Protein AF-A0A094ECU5-F1 (afdb_monomer_lite)

Sequence (1069 aa):
MGVLSKFVTAVAATTAVFAPTAYATRPMENLGRGVVAVRSNETAVLVGWRLLGLDDEDIGFNVYRATGSSDPKLLNSKVLTGGTNFQDLSPNLGESNTYHVRPVLNGKEEAESGTFTLTADHDEEPLVRIPIKAGGAIKFLWVGDLDGDGEYDYVIDRQTAPSTIEAYRSDGTFLWEVNMGPNSENQDNIEPGSSALNVGNWDGMTVFDFDSDGKAELAVRIANGVVFGDGKTFDDGDSDDDQYVAFINGETGALRATAKIENDYLSDGPLAARFGVGYLDGKTPHLVAFLKNRQPGQGAFNLIMAAWTFDGKAVDLAWRWLRGDQAASDGHNTRIIDLNGDGKDEICEIGFALNGDGSLRYSLADQGVGHGDRFHIAKMDPSADGLQGYGIQQDNPDLLMEYYYDADTGKLIWKHYGDEIGDVARGMAGDIDPTTPGMEVWSFSGVYNAASNKLTKEDTTLAPWPQLGLWWNGDALLELYNDGKVEHWDWENPSVSGKMPRYFKIGDYGGSVGTRNPLFIGDILGDWREEFVVTNADFDELLIFSTDIPSDIRLYTLAHNPAYRNAMTLKGYMQSHHVDYFLGDGMETPPKPDISYRRLYIRVDMSDGHRVAANIQPTAKMQLKSALLLLIASIASVNAADLEARACSSNGCACVTGLTAGIYCGNCVVGAGTYAIKTKRVASHAFQCSSNGACCDYGAASDCGAPKSGLVYRAIVSLAASTTILPFRGTPSPVTTHPHIKEAKLGFRTFNIRVCTGGSSWSMASLKLKSNIELLNDCDPIPPDQTYYKFKVSGFENSFGTLLEEVANKCEWGDHWQVDHEANTVTLVASDLEERNIIIHETLTREREKETFKLLRKWSGETFPVYGPRKELVMSIERVAAPLLGIVTHGVQMLAYQDNADGPSIWISRRVKTKRAFPGMLDATVGGALQTGEQPFEGLLRESEEEASFRPEFTRKNVVACGTISYVSLTDERSGGEIGCFCPEVQFIYEIKVPRDLIPTPGDDEVEEIKLMTVSEVKEALAKGEFRPASGCVILDFFIRHGLLTFENEPDYVEISSRLHRVFDLQTA

pLDDT: mean 85.1, std 22.04, range [20.52, 98.88]

Radius of gyration: 36.46 Å; chains: 1; bounding box: 81×99×106 Å

Secondary structure (DSSP, 8-state):
--------SS--S-----PPP-PPPEE--------EEEEEETTEEEEE----TTS-TT-EEEEEEEETTSPPEE--SS-B-SSSEEEES---TTS-EEEEEEEEETTEE-PPPP-EEEPTT--S-SEEEEE----SPP--EEEE-SSSSSSPEEEEEE--SS-EEEEE-TTS-EEEEEE--GGGS---SSS--TT--S-TT---EEEE-SS-SSSPEEEEEE-TT-B-TTSPBP---SSTT--EEEEEETTT--EEEEEEPP-TTGGG---EEEEEEE-TTSSS-EEEEEEEEE-TTT--EEEEEEEEEE-SS-EEEEEEEE-TT------SS-EEE-SSSSSS-EEEETTEEE-TTS-EEEESGGGT----S-EEEE---TTSSS-EEEEE-BS-TT-EEEEEEETTTTEEEEEEE-SS--B----EEE---TTSSS-EEESSS-EEETTTTEESSS-TT----SSEEE--SSSSS-EEEETTEEE---SSS---GGG--EEEEGGGGTB-TT-SS-SEEE-SSSSSSPEEEEEBTTSSEEEEE---S--------GGGSHHHHHHTT--SS------SS--STTPPPPPPP-EE----------TT-----------SS--HHHHHHHHHTT-----------------S-BBPTTPPSEEEETT-B-STT-BSBSS---TTEEEEEPTTSBEEEEEE-TTTTS--------S-------------------------------------------------PPPPPPPHHHHHHHHSPPPPSS-EEEEEETT-SS-SEEEEHHHHHHS---TTEEEETTTTEEEE--SSHHHHHHHHHHHHHHHHHTT--SGGGG--S-EEEEE-TTS-EEEEEEGGGHHHHTB-EEEEEEEEEEEETTEEEEEEEEE-TT-SSSTT-EE-SEEEEPPTT--HHHHHHHHHHHTT---HHHHHHHEEEEEEEEEEEE--TTTTS-SS-EEEEEEEEEEEE--TT------SSSEEEEEEEEHHHHHHHHHHT-B-HHHHHHHHHHHHHTTSS-TTT-TTHHHHHHHHBPPPSS---

Structure (mmCIF, N/CA/C/O backbone):
data_AF-A0A094ECU5-F1
#
_entry.id   AF-A0A094ECU5-F1
#
loop_
_atom_site.group_PDB
_atom_site.id
_atom_site.type_symbol
_atom_site.label_atom_id
_atom_site.label_alt_id
_atom_site.label_comp_id
_atom_site.label_asym_id
_atom_site.label_entity_id
_atom_site.label_seq_id
_atom_site.pdbx_PDB_ins_code
_atom_site.Cartn_x
_atom_site.Cartn_y
_atom_site.Cartn_z
_atom_site.occupancy
_atom_site.B_iso_or_equiv
_atom_site.auth_seq_id
_atom_site.auth_comp_id
_atom_site.auth_asym_id
_atom_site.auth_atom_id
_atom_site.pdbx_PDB_model_num
ATOM 1 N N . MET A 1 1 ? -39.088 -65.601 -32.914 1.00 41.69 1 MET A N 1
ATOM 2 C CA . MET A 1 1 ? -38.588 -65.539 -31.521 1.00 41.69 1 MET A CA 1
ATOM 3 C C . MET A 1 1 ? -37.070 -65.510 -31.566 1.00 41.69 1 MET A C 1
ATOM 5 O O . MET A 1 1 ? -36.518 -66.186 -32.424 1.00 41.69 1 MET A O 1
ATOM 9 N N . GLY A 1 2 ? -36.425 -64.755 -30.673 1.00 36.22 2 GLY A N 1
ATOM 10 C CA . GLY A 1 2 ? -34.969 -64.547 -30.655 1.00 36.22 2 GLY A CA 1
ATOM 11 C C . GLY A 1 2 ? -34.563 -63.112 -31.018 1.00 36.22 2 GLY A C 1
ATOM 12 O O . GLY A 1 2 ? -35.320 -62.423 -31.694 1.00 36.22 2 GLY A O 1
ATOM 13 N N . VAL A 1 3 ? -33.362 -62.717 -30.573 1.00 34.34 3 VAL A N 1
ATOM 14 C CA . VAL A 1 3 ? -32.737 -61.375 -30.666 1.00 34.34 3 VAL A CA 1
ATOM 15 C C . VAL A 1 3 ? -33.345 -60.297 -29.753 1.00 34.34 3 VAL A C 1
ATOM 17 O O . VAL A 1 3 ? -34.288 -59.604 -30.118 1.00 34.34 3 VAL A O 1
ATOM 20 N N . LEU A 1 4 ? -32.725 -60.108 -28.580 1.00 32.41 4 LEU A N 1
ATOM 21 C CA . LEU A 1 4 ? -32.674 -58.845 -27.826 1.00 32.41 4 LEU A CA 1
ATOM 22 C C . LEU A 1 4 ? -31.540 -58.915 -26.775 1.00 32.41 4 LEU A C 1
ATOM 24 O O . LEU A 1 4 ? -31.104 -60.007 -26.421 1.00 32.41 4 LEU A O 1
ATOM 28 N N . SER A 1 5 ? -31.088 -57.756 -26.278 1.00 31.44 5 SER A N 1
ATOM 29 C CA . SER A 1 5 ? -30.035 -57.569 -25.253 1.00 31.44 5 SER A CA 1
ATOM 30 C C . SER A 1 5 ? -28.573 -57.891 -25.645 1.00 31.44 5 SER A C 1
ATOM 32 O O . SER A 1 5 ? -28.018 -58.920 -25.267 1.00 31.44 5 SER A O 1
ATOM 34 N N . LYS A 1 6 ? -27.923 -56.943 -26.344 1.00 33.66 6 LYS A N 1
ATOM 35 C CA . LYS A 1 6 ? -26.464 -56.671 -26.311 1.00 33.66 6 LYS A CA 1
ATOM 36 C C . LYS A 1 6 ? -26.169 -55.239 -26.810 1.00 33.66 6 LYS A C 1
ATOM 38 O O . LYS A 1 6 ? -25.762 -55.085 -27.953 1.00 33.66 6 LYS A O 1
ATOM 43 N N . PHE A 1 7 ? -26.399 -54.200 -25.995 1.00 34.28 7 PHE A N 1
ATOM 44 C CA . PHE A 1 7 ? -26.025 -52.807 -26.337 1.00 34.28 7 PHE A CA 1
ATOM 45 C C . PHE A 1 7 ? -25.952 -51.865 -25.106 1.00 34.28 7 PHE A C 1
ATOM 47 O O . PHE A 1 7 ? -26.717 -50.916 -25.002 1.00 34.28 7 PHE A O 1
ATOM 54 N N . VAL A 1 8 ? -25.032 -52.114 -24.159 1.00 32.31 8 VAL A N 1
ATOM 55 C CA . VAL A 1 8 ? -24.675 -51.150 -23.082 1.00 32.31 8 VAL A CA 1
ATOM 56 C C . VAL A 1 8 ? -23.179 -51.269 -22.736 1.00 32.31 8 VAL A C 1
ATOM 58 O O . VAL A 1 8 ? -22.814 -51.759 -21.668 1.00 32.31 8 VAL A O 1
ATOM 61 N N . THR A 1 9 ? -22.275 -50.931 -23.668 1.00 34.00 9 THR A N 1
ATOM 62 C CA . THR A 1 9 ? -20.809 -50.971 -23.414 1.00 34.00 9 THR A CA 1
ATOM 63 C C . THR A 1 9 ? -19.993 -50.073 -24.370 1.00 34.00 9 THR A C 1
ATOM 65 O O . THR A 1 9 ? -19.001 -50.531 -24.929 1.00 34.00 9 THR A O 1
ATOM 68 N N . ALA A 1 10 ? -20.418 -48.823 -24.635 1.00 33.62 10 ALA A N 1
ATOM 69 C CA . ALA A 1 10 ? -19.707 -47.951 -25.595 1.00 33.62 10 ALA A CA 1
ATOM 70 C C . ALA A 1 10 ? -19.892 -46.411 -25.462 1.00 33.62 10 ALA A C 1
ATOM 72 O O . ALA A 1 10 ? -19.695 -45.717 -26.452 1.00 33.62 10 ALA A O 1
ATOM 73 N N . VAL A 1 11 ? -20.245 -45.847 -24.294 1.00 31.02 11 VAL A N 1
ATOM 74 C CA . VAL A 1 11 ? -20.156 -44.381 -24.047 1.00 31.02 11 VAL A CA 1
ATOM 75 C C . VAL A 1 11 ? -19.766 -44.120 -22.585 1.00 31.02 11 VAL A C 1
ATOM 77 O O . VAL A 1 11 ? -20.636 -44.025 -21.727 1.00 31.02 11 VAL A O 1
ATOM 80 N N . ALA A 1 12 ? -18.462 -44.077 -22.294 1.00 30.84 12 ALA A N 1
ATOM 81 C CA . ALA A 1 12 ? -17.910 -43.749 -20.967 1.00 30.84 12 ALA A CA 1
ATOM 82 C C . ALA A 1 12 ? -16.393 -43.443 -21.044 1.00 30.84 12 ALA A C 1
ATOM 84 O O . ALA A 1 12 ? -15.610 -44.012 -20.287 1.00 30.84 12 ALA A O 1
ATOM 85 N N . ALA A 1 13 ? -15.952 -42.654 -22.036 1.00 35.47 13 ALA A N 1
ATOM 86 C CA . ALA A 1 13 ? -14.523 -42.544 -22.368 1.00 35.47 13 ALA A CA 1
ATOM 87 C C . ALA A 1 13 ? -14.056 -41.194 -22.967 1.00 35.47 13 ALA A C 1
ATOM 89 O O . ALA A 1 13 ? -13.029 -41.178 -23.634 1.00 35.47 13 ALA A O 1
ATOM 90 N N . THR A 1 14 ? -14.762 -40.079 -22.728 1.00 32.91 14 THR A N 1
ATOM 91 C CA . THR A 1 14 ? -14.271 -38.707 -23.028 1.00 32.91 14 THR A CA 1
ATOM 92 C C . THR A 1 14 ? -15.002 -37.642 -22.193 1.00 32.91 14 THR A C 1
ATOM 94 O O . THR A 1 14 ? -15.625 -36.722 -22.707 1.00 32.91 14 THR A O 1
ATOM 97 N N . THR A 1 15 ? -14.907 -37.754 -20.870 1.00 30.30 15 THR A N 1
ATOM 98 C CA . THR A 1 15 ? -15.102 -36.617 -19.951 1.00 30.30 15 THR A CA 1
ATOM 99 C C . THR A 1 15 ? -13.951 -36.629 -18.958 1.00 30.30 15 THR A C 1
ATOM 101 O O . THR A 1 15 ? -14.101 -37.049 -17.810 1.00 30.30 15 THR A O 1
ATOM 104 N N . ALA A 1 16 ? -12.770 -36.232 -19.435 1.00 30.73 16 ALA A N 1
ATOM 105 C CA . ALA A 1 16 ? -11.713 -35.798 -18.540 1.00 30.73 16 ALA A CA 1
ATOM 106 C C . ALA A 1 16 ? -12.198 -34.490 -17.912 1.00 30.73 16 ALA A C 1
ATOM 108 O O . ALA A 1 16 ? -12.168 -33.443 -18.552 1.00 30.73 16 ALA A O 1
ATOM 109 N N . VAL A 1 17 ? -12.728 -34.579 -16.692 1.00 29.83 17 VAL A N 1
ATOM 110 C CA . VAL A 1 17 ? -12.929 -33.394 -15.864 1.00 29.83 17 VAL A CA 1
ATOM 111 C C . VAL A 1 17 ? -11.532 -32.855 -15.596 1.00 29.83 17 VAL A C 1
ATOM 113 O O . VAL A 1 17 ? -10.759 -33.492 -14.879 1.00 29.83 17 VAL A O 1
ATOM 116 N N . PHE A 1 18 ? -11.200 -31.720 -16.207 1.00 29.66 18 PHE A N 1
ATOM 117 C CA . PHE A 1 18 ? -10.094 -30.904 -15.736 1.00 29.66 18 PHE A CA 1
ATOM 118 C C . PHE A 1 18 ? -10.485 -30.447 -14.332 1.00 29.66 18 PHE A C 1
ATOM 120 O O . PHE A 1 18 ? -11.284 -29.531 -14.165 1.00 29.66 18 PHE A O 1
ATOM 127 N N . ALA A 1 19 ? -9.981 -31.148 -13.317 1.00 25.55 19 ALA A N 1
ATOM 128 C CA . ALA A 1 19 ? -9.860 -30.534 -12.010 1.00 25.55 19 ALA A CA 1
ATOM 129 C C . ALA A 1 19 ? -8.894 -29.357 -12.205 1.00 25.55 19 ALA A C 1
ATOM 131 O O . ALA A 1 19 ? -7.801 -29.604 -12.730 1.00 25.55 19 ALA A O 1
ATOM 132 N N . PRO A 1 20 ? -9.278 -28.114 -11.866 1.00 30.92 20 PRO A N 1
ATOM 133 C CA . PRO A 1 20 ? -8.350 -27.002 -11.955 1.00 30.92 20 PRO A CA 1
ATOM 134 C C . PRO A 1 20 ? -7.123 -27.339 -11.112 1.00 30.92 20 PRO A C 1
ATOM 136 O O . PRO A 1 20 ? -7.239 -27.850 -9.991 1.00 30.92 20 PRO A O 1
ATOM 139 N N . THR A 1 21 ? -5.941 -27.099 -11.669 1.00 32.81 21 THR A N 1
ATOM 140 C CA . THR A 1 21 ? -4.717 -27.055 -10.878 1.00 32.81 21 THR A CA 1
ATOM 141 C C . THR A 1 21 ? -4.928 -25.992 -9.812 1.00 32.81 21 THR A C 1
ATOM 143 O O . THR A 1 21 ? -5.134 -24.833 -10.141 1.00 32.81 21 THR A O 1
ATOM 146 N N . ALA A 1 22 ? -4.935 -26.387 -8.538 1.00 36.84 22 ALA A N 1
ATOM 147 C CA . ALA A 1 22 ? -4.938 -25.421 -7.451 1.00 36.84 22 ALA A CA 1
ATOM 148 C C . ALA A 1 22 ? -3.573 -24.725 -7.461 1.00 36.84 22 ALA A C 1
ATOM 150 O O . ALA A 1 22 ? -2.568 -25.315 -7.050 1.00 36.84 22 ALA A O 1
ATOM 151 N N . TYR A 1 23 ? -3.544 -23.518 -8.019 1.00 50.34 23 TYR A N 1
ATOM 152 C CA . TYR A 1 23 ? -2.378 -22.649 -8.007 1.00 50.34 23 TYR A CA 1
ATOM 153 C C . TYR A 1 23 ? -2.127 -22.130 -6.583 1.00 50.34 23 TYR A C 1
ATOM 155 O O . TYR A 1 23 ? -2.872 -22.422 -5.643 1.00 50.34 23 TYR A O 1
ATOM 163 N N . ALA A 1 24 ? -1.008 -21.440 -6.387 1.00 57.56 24 ALA A N 1
ATOM 164 C CA . ALA A 1 24 ? -0.739 -20.787 -5.116 1.00 57.56 24 ALA A CA 1
ATOM 165 C C . ALA A 1 24 ? -1.473 -19.441 -5.093 1.00 57.56 24 ALA A C 1
ATOM 167 O O . ALA A 1 24 ? -1.291 -18.639 -6.000 1.00 57.56 24 ALA A O 1
ATOM 168 N N . THR A 1 25 ? -2.267 -19.199 -4.051 1.00 79.81 25 THR A N 1
ATOM 169 C CA . THR A 1 25 ? -2.940 -17.914 -3.822 1.00 79.81 25 THR A CA 1
ATOM 170 C C . THR A 1 25 ? -1.914 -16.787 -3.749 1.00 79.81 25 THR A C 1
ATOM 172 O O . THR A 1 25 ? -0.980 -16.875 -2.940 1.00 79.81 25 THR A O 1
ATOM 175 N N . ARG A 1 26 ? -2.086 -15.716 -4.528 1.00 90.62 26 ARG A N 1
ATOM 176 C CA . ARG A 1 26 ? -1.145 -14.582 -4.511 1.00 90.62 26 ARG A CA 1
ATOM 177 C C . ARG A 1 26 ? -1.188 -13.877 -3.141 1.00 90.62 26 ARG A C 1
ATOM 179 O O . ARG A 1 26 ? -2.288 -13.628 -2.638 1.00 90.62 26 ARG A O 1
ATOM 186 N N . PRO A 1 27 ? -0.051 -13.587 -2.478 1.00 90.38 27 PRO A N 1
ATOM 187 C CA . PRO A 1 27 ? -0.061 -12.773 -1.268 1.00 90.38 27 PRO A CA 1
ATOM 188 C C . PRO A 1 27 ? -0.425 -11.331 -1.631 1.00 90.38 27 PRO A C 1
ATOM 190 O O . PRO A 1 27 ? 0.138 -10.793 -2.578 1.00 90.38 27 PRO A O 1
ATOM 193 N N . MET A 1 28 ? -1.354 -10.726 -0.894 1.00 92.56 28 MET A N 1
ATOM 194 C CA . MET A 1 28 ? -1.820 -9.347 -1.087 1.00 92.56 28 MET A CA 1
ATOM 195 C C . MET A 1 28 ? -1.872 -8.613 0.257 1.00 92.56 28 MET A C 1
ATOM 197 O O . MET A 1 28 ? -1.933 -9.251 1.315 1.00 92.56 28 MET A O 1
ATOM 201 N N . GLU A 1 29 ? -1.875 -7.282 0.194 1.00 92.56 29 GLU A N 1
ATOM 202 C CA . GLU A 1 29 ? -1.928 -6.376 1.346 1.00 92.56 29 GLU A CA 1
ATOM 203 C C . GLU A 1 29 ? -3.154 -6.665 2.239 1.00 92.56 29 GLU A C 1
ATOM 205 O O . GLU A 1 29 ? -4.246 -6.996 1.767 1.00 92.56 29 GLU A O 1
ATOM 210 N N . ASN A 1 30 ? -2.973 -6.580 3.561 1.00 91.50 30 ASN A N 1
ATOM 211 C CA . ASN A 1 30 ? -4.019 -6.850 4.553 1.00 91.50 30 ASN A CA 1
ATOM 212 C C . ASN A 1 30 ? -4.826 -5.566 4.814 1.00 91.50 30 ASN A C 1
ATOM 214 O O . ASN A 1 30 ? -4.818 -5.043 5.927 1.00 91.50 30 ASN A O 1
ATOM 218 N N . LEU A 1 31 ? -5.497 -5.043 3.784 1.00 94.31 31 LEU A N 1
ATOM 219 C CA . LEU A 1 31 ? -6.136 -3.734 3.894 1.00 94.31 31 LEU A CA 1
ATOM 220 C C . LEU A 1 31 ? -7.244 -3.689 4.961 1.00 94.31 31 LEU A C 1
ATOM 222 O O . LEU A 1 31 ? -8.035 -4.623 5.139 1.00 94.31 31 LEU A O 1
ATOM 226 N N . GLY A 1 32 ? -7.310 -2.546 5.639 1.00 94.62 32 GLY A N 1
ATOM 227 C CA . GLY A 1 32 ? -8.411 -2.089 6.467 1.00 94.62 32 GLY A CA 1
ATOM 228 C C . GLY A 1 32 ? -9.624 -1.705 5.621 1.00 94.62 32 GLY A C 1
ATOM 229 O O . GLY A 1 32 ? -9.727 -2.019 4.433 1.00 94.62 32 GLY A O 1
ATOM 230 N N . ARG A 1 33 ? -10.604 -1.036 6.228 1.00 97.62 33 ARG A N 1
ATOM 231 C CA . ARG A 1 33 ? -11.869 -0.737 5.534 1.00 97.62 33 ARG A CA 1
ATOM 232 C C . ARG A 1 33 ? -11.832 0.528 4.689 1.00 97.62 33 ARG A C 1
ATOM 234 O O . ARG A 1 33 ? -12.816 0.744 3.992 1.00 97.62 33 ARG A O 1
ATOM 241 N N . GLY A 1 34 ? -10.768 1.333 4.726 1.00 97.00 34 GLY A N 1
ATOM 242 C CA . GLY A 1 34 ? -10.635 2.512 3.867 1.00 97.00 34 GLY A CA 1
ATOM 243 C C . GLY A 1 34 ? -11.808 3.470 4.004 1.00 97.00 34 GLY A C 1
ATOM 244 O O . GLY A 1 34 ? -12.263 4.025 3.007 1.00 97.00 34 GLY A O 1
ATOM 245 N N . VAL A 1 35 ? -12.373 3.582 5.214 1.00 98.56 35 VAL A N 1
ATOM 246 C CA . VAL A 1 35 ? -13.590 4.368 5.427 1.00 98.56 35 VAL A CA 1
ATOM 247 C C . VAL A 1 35 ? -13.296 5.808 5.033 1.00 98.56 35 VAL A C 1
ATOM 249 O O . VAL A 1 35 ? -12.362 6.415 5.549 1.00 98.56 35 VAL A O 1
ATOM 252 N N . VAL A 1 36 ? -14.111 6.350 4.136 1.00 98.50 36 VAL A N 1
ATOM 253 C CA . VAL A 1 36 ? -14.033 7.739 3.674 1.00 98.50 36 VAL A CA 1
ATOM 254 C C . VAL A 1 36 ? -15.417 8.364 3.764 1.00 98.50 36 VAL A C 1
ATOM 256 O O . VAL A 1 36 ? -16.420 7.663 3.608 1.00 98.50 36 VAL A O 1
ATOM 259 N N . ALA A 1 37 ? -15.499 9.664 4.049 1.00 98.19 37 ALA A N 1
ATOM 260 C CA . ALA A 1 37 ? -16.775 10.370 4.103 1.00 98.19 37 ALA A CA 1
ATOM 261 C C . ALA A 1 37 ? -16.677 11.770 3.478 1.00 98.19 37 ALA A C 1
ATOM 263 O O . ALA A 1 37 ? -16.077 12.668 4.066 1.00 98.19 37 ALA A O 1
ATOM 264 N N . VAL A 1 38 ? -17.302 11.961 2.313 1.00 97.56 38 VAL A N 1
ATOM 265 C CA . VAL A 1 38 ? -17.291 13.219 1.538 1.00 97.56 38 VAL A CA 1
ATOM 266 C C . VAL A 1 38 ? -18.680 13.862 1.476 1.00 97.56 38 VAL A C 1
ATOM 268 O O . VAL A 1 38 ? -19.711 13.201 1.638 1.00 97.56 38 VAL A O 1
ATOM 271 N N . ARG A 1 39 ? -18.744 15.181 1.264 1.00 96.38 39 ARG A N 1
ATOM 272 C CA . ARG A 1 39 ? -20.012 15.929 1.260 1.00 96.38 39 ARG A CA 1
ATOM 273 C C . ARG A 1 39 ? -20.686 15.904 -0.116 1.00 96.38 39 ARG A C 1
ATOM 275 O O . ARG A 1 39 ? -20.378 16.716 -0.974 1.00 96.38 39 ARG A O 1
ATOM 282 N N . SER A 1 40 ? -21.685 15.034 -0.261 1.00 90.00 40 SER A N 1
ATOM 283 C CA . SER A 1 40 ? -22.498 14.852 -1.482 1.00 90.00 40 SER A CA 1
ATOM 284 C C . SER A 1 40 ? -23.542 15.944 -1.779 1.00 90.00 40 SER A C 1
ATOM 286 O O . SER A 1 40 ? -24.285 15.819 -2.752 1.00 90.00 40 SER A O 1
ATOM 288 N N . ASN A 1 41 ? -23.706 16.941 -0.894 1.00 91.38 41 ASN A N 1
ATOM 289 C CA . ASN A 1 41 ? -24.426 18.216 -1.103 1.00 91.38 41 ASN A CA 1
ATOM 290 C C . ASN A 1 41 ? -24.449 19.054 0.200 1.00 91.38 41 ASN A C 1
ATOM 292 O O . ASN A 1 41 ? -23.932 18.632 1.242 1.00 91.38 41 ASN A O 1
ATOM 296 N N . GLU A 1 42 ? -25.142 20.201 0.171 1.00 92.38 42 GLU A N 1
ATOM 297 C CA . GLU A 1 42 ? -25.491 21.078 1.308 1.00 92.38 42 GLU A CA 1
ATOM 298 C C . GLU A 1 42 ? -25.986 20.346 2.576 1.00 92.38 42 GLU A C 1
ATOM 300 O O . GLU A 1 42 ? -25.893 20.895 3.674 1.00 92.38 42 GLU A O 1
ATOM 305 N N . THR A 1 43 ? -26.540 19.131 2.457 1.00 93.94 43 THR A N 1
ATOM 306 C CA . THR A 1 43 ? -27.249 18.443 3.556 1.00 93.94 43 THR A CA 1
ATOM 307 C C . THR A 1 43 ? -26.854 16.989 3.818 1.00 93.94 43 THR A C 1
ATOM 309 O O . THR A 1 43 ? -27.289 16.443 4.831 1.00 93.94 43 THR A O 1
ATOM 312 N N . ALA A 1 44 ? -26.054 16.350 2.956 1.00 96.00 44 ALA A N 1
ATOM 313 C CA . ALA A 1 44 ? -25.798 14.910 3.038 1.00 96.00 44 ALA A CA 1
ATOM 314 C C . ALA A 1 44 ? -24.337 14.521 2.787 1.00 96.00 44 ALA A C 1
ATOM 316 O O . ALA A 1 44 ? -23.644 15.110 1.955 1.00 96.00 44 ALA A O 1
ATOM 317 N N . VAL A 1 45 ? -23.899 13.466 3.469 1.00 98.31 45 VAL A N 1
ATOM 318 C CA . VAL A 1 45 ? -22.548 12.894 3.378 1.00 98.31 45 VAL A CA 1
ATOM 319 C C . VAL A 1 45 ? -22.640 11.506 2.755 1.00 98.31 45 VAL A C 1
ATOM 321 O O . VAL A 1 45 ? -23.473 10.708 3.181 1.00 98.31 45 VAL A O 1
ATOM 324 N N . LEU A 1 46 ? -21.792 11.206 1.772 1.00 98.50 46 LEU A N 1
ATOM 325 C CA . LEU A 1 46 ? -21.595 9.840 1.297 1.00 98.50 46 LEU A CA 1
ATOM 326 C C . LEU A 1 46 ? -20.444 9.215 2.084 1.00 98.50 46 LEU A C 1
ATOM 328 O O . LEU A 1 46 ? -19.370 9.804 2.165 1.00 98.50 46 LEU A O 1
ATOM 332 N N . VAL A 1 47 ? -20.678 8.038 2.660 1.00 98.75 47 VAL A N 1
ATOM 333 C CA . VAL A 1 47 ? -19.665 7.224 3.342 1.00 98.75 47 VAL A CA 1
ATOM 334 C C . VAL A 1 47 ? -19.364 6.009 2.469 1.00 98.75 47 VAL A C 1
ATOM 336 O O . VAL A 1 47 ? -20.299 5.280 2.146 1.00 98.75 47 VAL A O 1
ATOM 339 N N . GLY A 1 48 ? -18.103 5.777 2.105 1.00 98.62 48 GLY A N 1
ATOM 340 C CA . GLY A 1 48 ? -17.643 4.590 1.366 1.00 98.62 48 GLY A CA 1
ATOM 341 C C . GLY A 1 48 ? -16.722 3.710 2.215 1.00 98.62 48 GLY A C 1
ATOM 342 O O . GLY A 1 48 ? -16.110 4.207 3.163 1.00 98.62 48 GLY A O 1
ATOM 343 N N . TRP A 1 49 ? -16.638 2.412 1.908 1.00 98.81 49 TRP A N 1
ATOM 344 C CA . TRP A 1 49 ? -15.699 1.471 2.538 1.00 98.81 49 TRP A CA 1
ATOM 345 C C . TRP A 1 49 ? -15.423 0.232 1.667 1.00 98.81 49 TRP A C 1
ATOM 347 O O . TRP A 1 49 ? -16.277 -0.213 0.897 1.00 98.81 49 TRP A O 1
ATOM 357 N N . ARG A 1 50 ? -14.245 -0.379 1.837 1.00 98.69 50 ARG A N 1
ATOM 358 C CA . ARG A 1 50 ? -13.787 -1.502 1.008 1.00 98.69 50 ARG A CA 1
ATOM 359 C C . ARG A 1 50 ? -14.565 -2.779 1.331 1.00 98.69 50 ARG A C 1
ATOM 361 O O . ARG A 1 50 ? -14.628 -3.206 2.495 1.00 98.69 50 ARG A O 1
ATOM 368 N N . LEU A 1 51 ? -15.080 -3.453 0.300 1.00 98.19 51 LEU A N 1
ATOM 369 C CA . LEU A 1 51 ? -15.343 -4.895 0.353 1.00 98.19 51 LEU A CA 1
ATOM 370 C C . LEU A 1 51 ? -14.007 -5.606 0.109 1.00 98.19 51 LEU A C 1
ATOM 372 O O . LEU A 1 51 ? -13.415 -5.481 -0.960 1.00 98.19 51 LEU A O 1
ATOM 376 N N . LEU A 1 52 ? -13.502 -6.329 1.101 1.00 97.75 52 LEU A N 1
ATOM 377 C CA . LEU A 1 52 ? -12.144 -6.864 1.074 1.00 97.75 52 LEU A CA 1
ATOM 378 C C . LEU A 1 52 ? -12.105 -8.201 0.340 1.00 97.75 52 LEU A C 1
ATOM 380 O O . LEU A 1 52 ? -12.970 -9.041 0.559 1.00 97.75 52 LEU A O 1
ATOM 384 N N . GLY A 1 53 ? -11.077 -8.448 -0.478 1.00 94.69 53 GLY A N 1
ATOM 385 C CA . GLY A 1 53 ? -10.985 -9.654 -1.323 1.00 94.69 53 GLY A CA 1
ATOM 386 C C . GLY A 1 53 ? -11.089 -11.006 -0.591 1.00 94.69 53 GLY A C 1
ATOM 387 O O . GLY A 1 53 ? -11.395 -12.015 -1.221 1.00 94.69 53 GLY A O 1
ATOM 388 N N . LEU A 1 54 ? -10.889 -11.054 0.736 1.00 92.69 54 LEU A N 1
ATOM 389 C CA . LEU A 1 54 ? -11.129 -12.253 1.555 1.00 92.69 54 LEU A CA 1
ATOM 390 C C . LEU A 1 54 ? -12.484 -12.307 2.287 1.00 92.69 54 LEU A C 1
ATOM 392 O O . LEU A 1 54 ? -12.784 -13.351 2.869 1.00 92.69 54 LEU A O 1
ATOM 396 N N . ASP A 1 55 ? -13.329 -11.278 2.214 1.00 93.75 55 ASP A N 1
ATOM 397 C CA . ASP A 1 55 ? -14.683 -11.280 2.788 1.00 93.75 55 ASP A CA 1
ATOM 398 C C . ASP A 1 55 ? -15.576 -12.375 2.186 1.00 93.75 55 ASP A C 1
ATOM 400 O O . ASP A 1 55 ? -15.500 -12.687 0.992 1.00 93.75 55 ASP A O 1
ATOM 404 N N . ASP A 1 56 ? -16.455 -12.952 3.004 1.00 88.81 56 ASP A N 1
ATOM 405 C CA . ASP A 1 56 ? -17.508 -13.855 2.531 1.00 88.81 56 ASP A CA 1
ATOM 406 C C . ASP A 1 56 ? -18.512 -13.103 1.636 1.00 88.81 56 ASP A C 1
ATOM 408 O O . ASP A 1 56 ? -18.836 -11.940 1.878 1.00 88.81 56 ASP A O 1
ATOM 412 N N . GLU A 1 57 ? -19.002 -13.761 0.581 1.00 86.06 57 GLU A N 1
ATOM 413 C CA . GLU A 1 57 ? -19.837 -13.139 -0.465 1.00 86.06 57 GLU A CA 1
ATOM 414 C C . GLU A 1 57 ? -21.094 -12.456 0.113 1.00 86.06 57 GLU A C 1
ATOM 416 O O . GLU A 1 57 ? -21.471 -11.356 -0.310 1.00 86.06 57 GLU A O 1
ATOM 421 N N . ASP A 1 58 ? -21.702 -13.075 1.132 1.00 88.31 58 ASP A N 1
ATOM 422 C CA . ASP A 1 58 ? -22.911 -12.616 1.818 1.00 88.31 58 ASP A CA 1
ATOM 423 C C . ASP A 1 58 ? -22.654 -11.656 2.997 1.00 88.31 58 ASP A C 1
ATOM 425 O O . ASP A 1 58 ? -23.596 -11.328 3.726 1.00 88.31 58 ASP A O 1
ATOM 429 N N . ILE A 1 59 ? -21.417 -11.166 3.186 1.00 95.56 59 ILE A N 1
ATOM 430 C CA . ILE A 1 59 ? -21.096 -10.260 4.296 1.00 95.56 59 ILE A CA 1
ATOM 431 C C . ILE A 1 59 ? -21.921 -8.969 4.218 1.00 95.56 59 ILE A C 1
ATOM 433 O O . ILE A 1 59 ? -21.959 -8.263 3.203 1.00 95.56 59 ILE A O 1
ATOM 437 N N . GLY A 1 60 ? -22.598 -8.650 5.314 1.00 97.81 60 GLY A N 1
ATOM 438 C CA . GLY A 1 60 ? -23.332 -7.404 5.459 1.00 97.81 60 GLY A CA 1
ATOM 439 C C . GLY A 1 60 ? -22.502 -6.308 6.119 1.00 97.81 60 GLY A C 1
ATOM 440 O O . GLY A 1 60 ? -21.432 -6.574 6.660 1.00 97.81 60 GLY A O 1
ATOM 441 N N . PHE A 1 61 ? -23.025 -5.085 6.148 1.00 98.69 61 PHE A N 1
ATOM 442 C CA . PHE A 1 61 ? -22.423 -3.967 6.877 1.00 98.69 61 PHE A CA 1
ATOM 443 C C . PHE A 1 61 ? -23.458 -3.145 7.646 1.00 98.69 61 PHE A C 1
ATOM 445 O O . PHE A 1 61 ? -24.602 -2.982 7.216 1.00 98.69 61 PHE A O 1
ATOM 452 N N . ASN A 1 62 ? -23.024 -2.599 8.777 1.00 98.75 62 ASN A N 1
ATOM 453 C CA . ASN A 1 62 ? -23.705 -1.557 9.532 1.00 98.75 62 ASN A CA 1
ATOM 454 C C . ASN A 1 62 ? -22.815 -0.310 9.592 1.00 98.75 62 ASN A C 1
ATOM 456 O O . ASN A 1 62 ? -21.609 -0.427 9.798 1.00 98.75 62 ASN A O 1
ATOM 460 N N . VAL A 1 63 ? -23.407 0.873 9.430 1.00 98.81 63 VAL A N 1
ATOM 461 C CA . VAL A 1 63 ? -22.714 2.169 9.379 1.00 98.81 63 VAL A CA 1
ATOM 462 C C . VAL A 1 63 ? -23.068 2.973 10.622 1.00 98.81 63 VAL A C 1
ATOM 464 O O . VAL A 1 63 ? -24.245 3.135 10.959 1.00 98.81 63 VAL A O 1
ATOM 467 N N . TYR A 1 64 ? -22.046 3.481 11.300 1.00 98.75 64 TYR A N 1
ATOM 468 C CA . TYR A 1 64 ? -22.155 4.199 12.563 1.00 98.75 64 TYR A CA 1
ATOM 469 C C . TYR A 1 64 ? -21.591 5.611 12.444 1.00 98.75 64 TYR A C 1
ATOM 471 O O . TYR A 1 64 ? -20.589 5.823 11.767 1.00 98.75 64 TYR A O 1
ATOM 479 N N . ARG A 1 65 ? -22.207 6.563 13.154 1.00 98.62 65 ARG A N 1
ATOM 480 C CA . ARG A 1 65 ? -21.748 7.957 13.240 1.00 98.62 65 ARG A CA 1
ATOM 481 C C . ARG A 1 65 ? -21.748 8.470 14.674 1.00 98.62 65 ARG A C 1
ATOM 483 O O . ARG A 1 65 ? -22.795 8.480 15.326 1.00 98.62 65 ARG A O 1
ATOM 490 N N . ALA A 1 66 ? -20.603 8.946 15.146 1.00 98.19 66 ALA A N 1
ATOM 491 C CA . ALA A 1 66 ? -20.517 9.863 16.278 1.00 98.19 66 ALA A CA 1
ATOM 492 C C . ALA A 1 66 ? -20.642 11.306 15.765 1.00 98.19 66 ALA A C 1
ATOM 494 O O . ALA A 1 66 ? -20.055 11.657 14.745 1.00 98.19 66 ALA A O 1
ATOM 495 N N . THR A 1 67 ? -21.405 12.143 16.466 1.00 97.38 67 THR A N 1
ATOM 496 C CA . THR A 1 67 ? -21.500 13.589 16.191 1.00 97.38 67 THR A CA 1
ATOM 497 C C . THR A 1 67 ? -20.970 14.339 17.410 1.00 97.38 67 THR A C 1
ATOM 499 O O . THR A 1 67 ? -21.389 14.037 18.535 1.00 97.38 67 THR A O 1
ATOM 502 N N . GLY A 1 68 ? -20.042 15.272 17.198 1.00 93.69 68 GLY A N 1
ATOM 503 C CA . GLY A 1 68 ? -19.326 15.960 18.269 1.00 93.69 68 GLY A CA 1
ATOM 504 C C . GLY A 1 68 ? -18.618 14.958 19.184 1.00 93.69 68 GLY A C 1
ATOM 505 O O . GLY A 1 68 ? -17.855 14.116 18.723 1.00 93.69 68 GLY A O 1
ATOM 506 N N . SER A 1 69 ? -18.913 15.017 20.484 1.00 90.81 69 SER A N 1
ATOM 507 C CA . SER A 1 69 ? -18.424 14.069 21.499 1.00 90.81 69 SER A CA 1
ATOM 508 C C . SER A 1 69 ? -19.470 13.032 21.947 1.00 90.81 69 SER A C 1
ATOM 510 O O . SER A 1 69 ? -19.366 12.489 23.047 1.00 90.81 69 SER A O 1
ATOM 512 N N . SER A 1 70 ? -20.507 12.773 21.138 1.00 92.12 70 SER A N 1
ATOM 513 C CA . SER A 1 70 ? -21.553 11.786 21.464 1.00 92.12 70 SER A CA 1
ATOM 514 C C . SER A 1 70 ? -21.227 10.368 20.984 1.00 92.12 70 SER A C 1
ATOM 516 O O . SER A 1 70 ? -20.586 10.195 19.950 1.00 92.12 70 SER A O 1
ATOM 518 N N . ASP A 1 71 ? -21.714 9.357 21.716 1.00 93.81 71 ASP A N 1
ATOM 519 C CA . ASP A 1 71 ? -21.538 7.939 21.368 1.00 93.81 71 ASP A CA 1
ATOM 520 C C . ASP A 1 71 ? -22.010 7.630 19.924 1.00 93.81 71 ASP A C 1
ATOM 522 O O . ASP A 1 71 ? -23.055 8.156 19.507 1.00 93.81 71 ASP A O 1
ATOM 526 N N . PRO A 1 72 ? -21.306 6.751 19.175 1.00 97.19 72 PRO A N 1
ATOM 527 C CA . PRO A 1 72 ? -21.690 6.370 17.818 1.00 97.19 72 PRO A CA 1
ATOM 528 C C . PRO A 1 72 ? -23.103 5.781 17.723 1.00 97.19 72 PRO A C 1
ATOM 530 O O . PRO A 1 72 ? -23.507 4.934 18.522 1.00 97.19 72 PRO A O 1
ATOM 533 N N . LYS A 1 73 ? -23.851 6.189 16.694 1.00 97.81 73 LYS A N 1
ATOM 534 C CA . LYS A 1 73 ? -25.218 5.723 16.415 1.00 97.81 73 LYS A CA 1
ATOM 535 C C . LYS A 1 73 ? -25.281 5.012 15.072 1.00 97.81 73 LYS A C 1
ATOM 537 O O . LYS A 1 73 ? -24.795 5.542 14.078 1.00 97.81 73 LYS A O 1
ATOM 542 N N . LEU A 1 74 ? -25.936 3.853 15.060 1.00 98.25 74 LEU A N 1
ATOM 543 C CA . LEU A 1 74 ? -26.291 3.111 13.851 1.00 98.25 74 LEU A CA 1
ATOM 544 C C . LEU A 1 74 ? -27.200 3.967 12.953 1.00 98.25 74 LEU A C 1
ATOM 546 O O . LEU A 1 74 ? -28.236 4.450 13.417 1.00 98.25 74 LEU A O 1
ATOM 550 N N . LEU A 1 75 ? -26.832 4.128 11.681 1.00 98.31 75 LEU A N 1
ATOM 551 C CA . LEU A 1 75 ? -27.590 4.914 10.700 1.00 98.31 75 LEU A CA 1
ATOM 552 C C . LEU A 1 75 ? -28.582 4.058 9.896 1.00 98.31 75 LEU A C 1
ATOM 554 O O . LEU A 1 75 ? -29.706 4.481 9.620 1.00 98.31 75 LEU A O 1
ATOM 558 N N . ASN A 1 76 ? -28.186 2.842 9.519 1.00 97.81 76 ASN A N 1
ATOM 559 C CA . ASN A 1 76 ? -28.974 1.962 8.660 1.00 97.81 76 ASN A CA 1
ATOM 560 C C . ASN A 1 76 ? -29.971 1.100 9.464 1.00 97.81 76 ASN A C 1
ATOM 562 O O . ASN A 1 76 ? -29.625 0.421 10.424 1.00 97.81 76 ASN A O 1
ATOM 566 N N . SER A 1 77 ? -31.241 1.078 9.036 1.00 95.31 77 SER A N 1
ATOM 567 C CA . SER A 1 77 ? -32.316 0.305 9.701 1.00 95.31 77 SER A CA 1
ATOM 568 C C . SER A 1 77 ? -32.358 -1.189 9.335 1.00 95.31 77 SER A C 1
ATOM 570 O O . SER A 1 77 ? -33.158 -1.950 9.883 1.00 95.31 77 SER A O 1
ATOM 572 N N . LYS A 1 78 ? -31.509 -1.604 8.393 1.00 96.81 78 LYS A N 1
ATOM 573 C CA . LYS A 1 78 ? -31.257 -2.984 7.970 1.00 96.81 78 LYS A CA 1
ATOM 574 C C . LYS A 1 78 ? -29.786 -3.093 7.599 1.00 96.81 78 LYS A C 1
ATOM 576 O O . LYS A 1 78 ? -29.257 -2.147 7.021 1.00 96.81 78 LYS A O 1
ATOM 581 N N . VAL A 1 79 ? -29.186 -4.250 7.855 1.00 97.62 79 VAL A N 1
ATOM 582 C CA . VAL A 1 79 ? -27.845 -4.609 7.374 1.00 97.62 79 VAL A CA 1
ATOM 583 C C . VAL A 1 79 ? -27.747 -4.366 5.863 1.00 97.62 79 VAL A C 1
ATOM 585 O O . VAL A 1 79 ? -28.639 -4.772 5.115 1.00 97.62 79 VAL A O 1
ATOM 588 N N . LEU A 1 80 ? -26.691 -3.678 5.432 1.00 97.56 80 LEU A N 1
ATOM 589 C CA . LEU A 1 80 ? -26.428 -3.327 4.038 1.00 97.56 80 LEU A CA 1
ATOM 590 C C . LEU A 1 80 ? -25.717 -4.487 3.334 1.00 97.56 80 LEU A C 1
ATOM 592 O O . LEU A 1 80 ? -24.689 -4.953 3.817 1.00 97.56 80 LEU A O 1
ATOM 596 N N . THR A 1 81 ? -26.258 -4.949 2.206 1.00 94.81 81 THR A N 1
ATOM 597 C CA . THR A 1 81 ? -25.713 -6.073 1.411 1.00 94.81 81 THR A CA 1
ATOM 598 C C . THR A 1 81 ? -25.619 -5.762 -0.092 1.00 94.81 81 THR A C 1
ATOM 600 O O . THR A 1 81 ? -25.454 -6.676 -0.894 1.00 94.81 81 THR A O 1
ATOM 603 N N . GLY A 1 82 ? -25.788 -4.495 -0.483 1.00 92.75 82 GLY A N 1
ATOM 604 C CA . GLY A 1 82 ? -25.536 -4.006 -1.845 1.00 92.75 82 GLY A CA 1
ATOM 605 C C . GLY A 1 82 ? -24.094 -3.511 -1.987 1.00 92.75 82 GLY A C 1
ATOM 606 O O . GLY A 1 82 ? -23.189 -4.078 -1.359 1.00 92.75 82 GLY A O 1
ATOM 607 N N . GLY A 1 83 ? -23.903 -2.445 -2.768 1.00 94.19 83 GLY A N 1
ATOM 608 C CA . GLY A 1 83 ? -22.657 -1.676 -2.797 1.00 94.19 83 GLY A CA 1
ATOM 609 C C . GLY A 1 83 ? -22.213 -1.207 -1.408 1.00 94.19 83 GLY A C 1
ATOM 610 O O . GLY A 1 83 ? -23.023 -1.086 -0.483 1.00 94.19 83 GLY A O 1
ATOM 611 N N . THR A 1 84 ? -20.911 -0.986 -1.238 1.00 98.19 84 THR A N 1
ATOM 612 C CA . THR A 1 84 ? -20.298 -0.641 0.053 1.00 98.19 84 THR A CA 1
ATOM 613 C C . THR A 1 84 ? -20.151 0.868 0.253 1.00 98.19 84 THR A C 1
ATOM 615 O O . THR A 1 84 ? -19.116 1.375 0.678 1.00 98.19 84 THR A O 1
ATOM 618 N N . ASN A 1 85 ? -21.244 1.583 -0.018 1.00 98.56 85 ASN A N 1
ATOM 619 C CA . ASN A 1 85 ? -21.421 2.985 0.335 1.00 98.56 85 ASN A CA 1
ATOM 620 C C . ASN A 1 85 ? -22.786 3.231 1.006 1.00 98.56 85 ASN A C 1
ATOM 622 O O . ASN A 1 85 ? -23.700 2.403 0.959 1.00 98.56 85 ASN A O 1
ATOM 626 N N . PHE A 1 86 ? -22.916 4.364 1.695 1.00 98.38 86 PHE A N 1
ATOM 627 C CA . PHE A 1 86 ? -24.128 4.773 2.400 1.00 98.38 86 PHE A CA 1
ATOM 628 C C . PHE A 1 86 ? -24.242 6.297 2.455 1.00 98.38 86 PHE A C 1
ATOM 630 O O . PHE A 1 86 ? -23.334 6.973 2.936 1.00 98.38 86 PHE A O 1
ATOM 637 N N . GLN A 1 87 ? -25.378 6.845 2.018 1.00 97.62 87 GLN A N 1
ATOM 638 C CA . GLN A 1 87 ? -25.640 8.281 2.097 1.00 97.62 87 GLN A CA 1
ATOM 639 C C . GLN A 1 87 ? -26.352 8.642 3.411 1.00 97.62 87 GLN A C 1
ATOM 641 O O . GLN A 1 87 ? -27.521 8.308 3.622 1.00 97.62 87 GLN A O 1
ATOM 646 N N . ASP A 1 88 ? -25.661 9.362 4.293 1.00 98.19 88 ASP A N 1
ATOM 647 C CA . ASP A 1 88 ? -26.250 9.964 5.485 1.00 98.19 88 ASP A CA 1
ATOM 648 C C . ASP A 1 88 ? -26.971 11.265 5.121 1.00 98.19 88 ASP A C 1
ATOM 650 O O . ASP A 1 88 ? -26.355 12.278 4.793 1.00 98.19 88 ASP A O 1
ATOM 654 N N . LEU A 1 89 ? -28.300 11.226 5.213 1.00 97.44 89 LEU A N 1
ATOM 655 C CA . LEU A 1 89 ? -29.214 12.339 4.941 1.00 97.44 89 LEU A CA 1
ATOM 656 C C . LEU A 1 89 ? -29.515 13.193 6.193 1.00 97.44 89 LEU A C 1
ATOM 658 O O . LEU A 1 89 ? -30.480 13.959 6.206 1.00 97.44 89 LEU A O 1
ATOM 662 N N . SER A 1 90 ? -28.772 12.999 7.289 1.00 95.12 90 SER A N 1
ATOM 663 C CA . SER A 1 90 ? -28.993 13.674 8.576 1.00 95.12 90 SER A CA 1
ATOM 664 C C . SER A 1 90 ? -27.733 13.971 9.431 1.00 95.12 90 SER A C 1
ATOM 666 O O . SER A 1 90 ? -27.814 13.891 10.671 1.00 95.12 90 SER A O 1
ATOM 668 N N . PRO A 1 91 ? -26.560 14.308 8.855 1.00 96.62 91 PRO A N 1
ATOM 669 C CA . PRO A 1 91 ? -25.419 14.792 9.630 1.00 96.62 91 PRO A CA 1
ATOM 670 C C . PRO A 1 91 ? -25.740 16.145 10.283 1.00 96.62 91 PRO A C 1
ATOM 672 O O . PRO A 1 91 ? -26.467 16.964 9.722 1.00 96.62 91 PRO A O 1
ATOM 675 N N . ASN A 1 92 ? -25.174 16.413 11.465 1.00 96.31 92 ASN A N 1
ATOM 676 C CA . ASN A 1 92 ? -25.112 17.789 11.965 1.00 96.31 92 ASN A CA 1
ATOM 677 C C . ASN A 1 92 ? -23.802 18.397 11.466 1.00 96.31 92 ASN A C 1
ATOM 679 O O . ASN A 1 92 ? -22.775 18.211 12.110 1.00 96.31 92 ASN A O 1
ATOM 683 N N . LEU A 1 93 ? -23.825 19.068 10.313 1.00 96.44 93 LEU A N 1
ATOM 684 C CA . LEU A 1 93 ? -22.605 19.580 9.675 1.00 96.44 93 LEU A CA 1
ATOM 685 C C . LEU A 1 93 ? -21.903 20.684 10.491 1.00 96.44 93 LEU A C 1
ATOM 687 O O . LEU A 1 93 ? -20.705 20.865 10.331 1.00 96.44 93 LEU A O 1
ATOM 691 N N . GLY A 1 94 ? -22.600 21.349 11.423 1.00 96.38 94 GLY A N 1
ATOM 692 C CA . GLY A 1 94 ? -22.000 22.298 12.379 1.00 96.38 94 GLY A CA 1
ATOM 693 C C . GLY A 1 94 ? -21.276 21.646 13.571 1.00 96.38 94 GLY A C 1
ATOM 694 O O . GLY A 1 94 ? -20.909 22.328 14.525 1.00 96.38 94 GLY A O 1
ATOM 695 N N . GLU A 1 95 ? -21.107 20.324 13.556 1.00 97.50 95 GLU A N 1
ATOM 696 C CA . GLU A 1 95 ? -20.281 19.545 14.482 1.00 97.50 95 GLU A CA 1
ATOM 697 C C . GLU A 1 95 ? -19.447 18.535 13.677 1.00 97.50 95 GLU A C 1
ATOM 699 O O . GLU A 1 95 ? -19.797 18.185 12.551 1.00 97.50 95 GLU A O 1
ATOM 704 N N . SER A 1 96 ? -18.349 18.028 14.244 1.00 97.62 96 SER A N 1
ATOM 705 C CA . SER A 1 96 ? -17.591 16.940 13.618 1.00 97.62 96 SER A CA 1
ATOM 706 C C . SER A 1 96 ? -18.439 15.668 13.546 1.00 97.62 96 SER A C 1
ATOM 708 O O . SER A 1 96 ? -19.146 15.340 14.502 1.00 97.62 96 SER A O 1
ATOM 710 N N . ASN A 1 97 ? -18.358 14.932 12.438 1.00 98.25 97 ASN A N 1
ATOM 711 C CA . ASN A 1 97 ? -19.046 13.657 12.259 1.00 98.25 97 ASN A CA 1
ATOM 712 C C . ASN A 1 97 ? -18.017 12.564 11.946 1.00 98.25 97 ASN A C 1
ATOM 714 O O . ASN A 1 97 ? -17.412 12.554 10.874 1.00 98.25 97 ASN A O 1
ATOM 718 N N . THR A 1 98 ? -17.821 11.659 12.904 1.00 98.50 98 THR A N 1
ATOM 719 C CA . THR A 1 98 ? -16.878 10.539 12.812 1.00 98.50 98 THR A CA 1
ATOM 720 C C . THR A 1 98 ? -17.632 9.266 12.455 1.00 98.50 98 THR A C 1
ATOM 722 O O . THR A 1 98 ? -18.524 8.851 13.200 1.00 98.50 98 THR A O 1
ATOM 725 N N . TYR A 1 99 ? -17.273 8.647 11.335 1.00 98.69 99 TYR A N 1
ATOM 726 C CA . TYR A 1 99 ? -17.917 7.461 10.783 1.00 98.69 99 TYR A CA 1
ATOM 727 C C . TYR A 1 99 ? -17.041 6.218 10.941 1.00 98.69 99 TYR A C 1
ATOM 729 O O . TYR A 1 99 ? -15.817 6.294 10.841 1.00 98.69 99 TYR A O 1
ATOM 737 N N . HIS A 1 100 ? -17.682 5.069 11.144 1.00 98.62 100 HIS A N 1
ATOM 738 C CA . HIS A 1 100 ? -17.064 3.750 11.014 1.00 98.62 100 HIS A CA 1
ATOM 739 C C . HIS A 1 100 ? -18.083 2.727 10.515 1.00 98.62 100 HIS A C 1
ATOM 741 O O . HIS A 1 100 ? -19.295 2.964 10.560 1.00 98.62 100 HIS A O 1
ATOM 747 N N . VAL A 1 101 ? -17.595 1.565 10.087 1.00 98.62 101 VAL A N 1
ATOM 748 C CA . VAL A 1 101 ? -18.438 0.436 9.689 1.00 98.62 101 VAL A CA 1
ATOM 749 C C . VAL A 1 101 ? -18.163 -0.796 10.537 1.00 98.62 101 VAL A C 1
ATOM 751 O O . VAL A 1 101 ? -17.063 -1.000 11.048 1.00 98.62 101 VAL A O 1
ATOM 754 N N . ARG A 1 102 ? -19.186 -1.634 10.681 1.00 98.31 102 ARG A N 1
ATOM 755 C CA . ARG A 1 102 ? -19.103 -2.955 11.306 1.00 98.31 102 ARG A CA 1
ATOM 756 C C . ARG A 1 102 ? -19.544 -4.004 10.291 1.00 98.31 102 ARG A C 1
ATOM 758 O O . ARG A 1 102 ? -20.691 -3.936 9.839 1.00 98.31 102 ARG A O 1
ATOM 765 N N . PRO A 1 103 ? -18.681 -4.960 9.909 1.00 97.38 103 PRO A N 1
ATOM 766 C CA . PRO A 1 103 ? -19.098 -6.100 9.110 1.00 97.38 103 PRO A CA 1
ATOM 767 C C . PRO A 1 103 ? -20.109 -6.947 9.889 1.00 97.38 103 PRO A C 1
ATOM 769 O O . PRO A 1 103 ? -20.045 -7.047 11.116 1.00 97.38 103 PRO A O 1
ATOM 772 N N . VAL A 1 104 ? -21.043 -7.570 9.180 1.00 95.94 104 VAL A N 1
ATOM 773 C CA . VAL A 1 104 ? -22.112 -8.391 9.748 1.00 95.94 104 VAL A CA 1
ATOM 774 C C . VAL A 1 104 ? -22.087 -9.756 9.078 1.00 95.94 104 VAL A C 1
ATOM 776 O O . VAL A 1 104 ? -22.528 -9.908 7.940 1.00 95.94 104 VAL A O 1
ATOM 779 N N . LEU A 1 105 ? -21.591 -10.760 9.797 1.00 90.12 105 LEU A N 1
ATOM 780 C CA . LEU A 1 105 ? -21.421 -12.122 9.299 1.00 90.12 105 LEU A CA 1
ATOM 781 C C . LEU A 1 105 ? -22.382 -13.068 10.027 1.00 90.12 105 LEU A C 1
ATOM 783 O O . LEU A 1 105 ? -22.501 -13.030 11.251 1.00 90.12 105 LEU A O 1
ATOM 787 N N . ASN A 1 106 ? -23.112 -13.908 9.284 1.00 86.75 106 ASN A N 1
ATOM 788 C CA . ASN A 1 106 ? -24.132 -14.817 9.838 1.00 86.75 106 ASN A CA 1
ATOM 789 C C . ASN A 1 106 ? -25.164 -14.123 10.774 1.00 86.75 106 ASN A C 1
ATOM 791 O O . ASN A 1 106 ? -25.716 -14.741 11.686 1.00 86.75 106 ASN A O 1
ATOM 795 N N . GLY A 1 107 ? -25.431 -12.828 10.557 1.00 86.38 107 GLY A N 1
ATOM 796 C CA . GLY A 1 107 ? -26.353 -12.020 11.369 1.00 86.38 107 GLY A CA 1
ATOM 797 C C . GLY A 1 107 ? -25.787 -11.488 12.696 1.00 86.38 107 GLY A C 1
ATOM 798 O O . GLY A 1 107 ? -26.563 -11.020 13.529 1.00 86.38 107 GLY A O 1
ATOM 799 N N . LYS A 1 108 ? -24.466 -11.549 12.905 1.00 90.19 108 LYS A N 1
ATOM 800 C CA . LYS A 1 108 ? -23.744 -10.999 14.064 1.00 90.19 108 LYS A CA 1
ATOM 801 C C . LYS A 1 108 ? -22.791 -9.888 13.598 1.00 90.19 108 LYS A C 1
ATOM 803 O O . LYS A 1 108 ? -22.132 -10.058 12.581 1.00 90.19 108 LYS A O 1
ATOM 808 N N . GLU A 1 109 ? -22.684 -8.786 14.345 1.00 94.31 109 GLU A N 1
ATOM 809 C CA . GLU A 1 109 ? -21.624 -7.789 14.111 1.00 94.31 109 GLU A CA 1
ATOM 810 C C . GLU A 1 109 ? -20.245 -8.343 14.483 1.00 94.31 109 GLU A C 1
ATOM 812 O O . GLU A 1 109 ? -20.075 -8.948 15.546 1.00 94.31 109 GLU A O 1
ATOM 817 N N . GLU A 1 110 ? -19.254 -8.101 13.634 1.00 92.12 110 GLU A N 1
ATOM 818 C CA . GLU A 1 110 ? -17.837 -8.273 13.949 1.00 92.12 110 GLU A CA 1
ATOM 819 C C . GLU A 1 110 ? -17.215 -6.944 14.425 1.00 92.12 110 GLU A C 1
ATOM 821 O O . GLU A 1 110 ? -17.933 -6.014 14.795 1.00 92.12 110 GLU A O 1
ATOM 826 N N . ALA A 1 111 ? -15.883 -6.877 14.511 1.00 83.38 111 ALA A N 1
ATOM 827 C CA . ALA A 1 111 ? -15.176 -5.687 14.986 1.00 83.38 111 ALA A CA 1
ATOM 828 C C . ALA A 1 111 ? -15.448 -4.450 14.107 1.00 83.38 111 ALA A C 1
ATOM 830 O O . ALA A 1 111 ? -15.670 -4.564 12.901 1.00 83.38 111 ALA A O 1
ATOM 831 N N . GLU A 1 112 ? -15.408 -3.269 14.723 1.00 91.94 112 GLU A N 1
ATOM 832 C CA . GLU A 1 112 ? -15.468 -1.994 14.006 1.00 91.94 112 GLU A CA 1
ATOM 833 C C . GLU A 1 112 ? -14.181 -1.704 13.229 1.00 91.94 112 GLU A C 1
ATOM 835 O O . GLU A 1 112 ? -13.098 -2.180 13.574 1.00 91.94 112 GLU A O 1
ATOM 840 N N . SER A 1 113 ? -14.328 -0.949 12.144 1.00 94.31 113 SER A N 1
ATOM 841 C CA . SER A 1 113 ? -13.230 -0.455 11.320 1.00 94.31 113 SER A CA 1
ATOM 842 C C . SER A 1 113 ? -12.446 0.682 11.985 1.00 94.31 113 SER A C 1
ATOM 844 O O . SER A 1 113 ? -12.898 1.278 12.964 1.00 94.31 113 SER A O 1
ATOM 846 N N . GLY A 1 114 ? -11.342 1.086 11.344 1.00 89.75 114 GLY A N 1
ATOM 847 C CA . GLY A 1 114 ? -10.824 2.452 11.471 1.00 89.75 114 GLY A CA 1
ATOM 848 C C . GLY A 1 114 ? -11.895 3.511 11.162 1.00 89.75 114 GLY A C 1
ATOM 849 O O . GLY A 1 114 ? -12.949 3.209 10.583 1.00 89.75 114 GLY A O 1
ATOM 850 N N . THR A 1 115 ? -11.651 4.749 11.592 1.00 96.25 115 THR A N 1
ATOM 851 C CA . THR A 1 115 ? -12.640 5.834 11.568 1.00 96.25 115 THR A CA 1
ATOM 852 C C . THR A 1 115 ? -12.245 6.962 10.619 1.00 96.25 115 THR A C 1
ATOM 854 O O . THR A 1 115 ? -11.100 7.402 10.609 1.00 96.25 115 THR A O 1
ATOM 857 N N . PHE A 1 116 ? -13.217 7.506 9.885 1.00 97.69 116 PHE A N 1
ATOM 858 C CA . PHE A 1 116 ? -13.051 8.769 9.160 1.00 97.69 116 PHE A CA 1
ATOM 859 C C . PHE A 1 116 ? -13.755 9.894 9.910 1.00 97.69 116 PHE A C 1
ATOM 861 O O . PHE A 1 116 ? -14.885 9.704 10.357 1.00 97.69 116 PHE A O 1
ATOM 868 N N . THR A 1 117 ? -13.146 11.076 10.027 1.00 97.12 117 THR A N 1
ATOM 869 C CA . THR A 1 117 ? -13.787 12.236 10.670 1.00 97.12 117 THR A CA 1
ATOM 870 C C . THR A 1 117 ? -13.933 13.397 9.703 1.00 97.12 117 THR A C 1
ATOM 872 O O . THR A 1 117 ? -12.972 14.107 9.426 1.00 97.12 117 THR A O 1
ATOM 875 N N . LEU A 1 118 ? -15.171 13.652 9.280 1.00 96.38 118 LEU A N 1
ATOM 876 C CA . LEU A 1 118 ? -15.531 14.924 8.668 1.00 96.38 118 LEU A CA 1
ATOM 877 C C . LEU A 1 118 ? -15.558 15.995 9.772 1.00 96.38 118 LEU A C 1
ATOM 879 O O . LEU A 1 118 ? -16.217 15.817 10.803 1.00 96.38 118 LEU A O 1
ATOM 883 N N . THR A 1 119 ? -14.826 17.092 9.594 1.00 95.94 119 THR A N 1
ATOM 884 C CA . THR A 1 119 ? -14.752 18.183 10.578 1.00 95.94 119 THR A CA 1
ATOM 885 C C . THR A 1 119 ? -16.057 18.989 10.656 1.00 95.94 119 THR A C 1
ATOM 887 O O . THR A 1 119 ? -16.954 18.851 9.823 1.00 95.94 119 THR A O 1
ATOM 890 N N . ALA A 1 120 ? -16.192 19.812 11.701 1.00 95.62 120 ALA A N 1
ATOM 891 C CA . ALA A 1 120 ? -17.295 20.767 11.799 1.00 95.62 120 ALA A CA 1
ATOM 892 C C . ALA A 1 120 ? -17.153 21.855 10.723 1.00 95.62 120 ALA A C 1
ATOM 894 O O . ALA A 1 120 ? -16.047 22.338 10.489 1.00 95.62 120 ALA A O 1
ATOM 895 N N . ASP A 1 121 ? -18.273 22.237 10.110 1.00 94.94 121 ASP A N 1
ATOM 896 C CA . ASP A 1 121 ? -18.376 23.218 9.024 1.00 94.94 121 ASP A CA 1
ATOM 897 C C . ASP A 1 121 ? -17.494 22.896 7.789 1.00 94.94 121 ASP A C 1
ATOM 899 O O . ASP A 1 121 ? -17.098 23.803 7.060 1.00 94.94 121 ASP A O 1
ATOM 903 N N . HIS A 1 122 ? -17.195 21.610 7.533 1.00 94.38 122 HIS A N 1
ATOM 904 C CA . HIS A 1 122 ? -16.380 21.162 6.389 1.00 94.38 122 HIS A CA 1
ATOM 905 C C . HIS A 1 122 ? -16.966 21.603 5.036 1.00 94.38 122 HIS A C 1
ATOM 907 O O . HIS A 1 122 ? -18.178 21.501 4.804 1.00 94.38 122 HIS A O 1
ATOM 913 N N . ASP A 1 123 ? -16.093 22.020 4.117 1.00 94.19 123 ASP A N 1
ATOM 914 C CA . ASP A 1 123 ? -16.448 22.444 2.760 1.00 94.19 123 ASP A CA 1
ATOM 915 C C . ASP A 1 123 ? -17.111 21.330 1.927 1.00 94.19 123 ASP A C 1
ATOM 917 O O . ASP A 1 123 ? -16.996 20.135 2.215 1.00 94.19 123 ASP A O 1
ATOM 921 N N . GLU A 1 124 ? -17.870 21.742 0.910 1.00 94.69 124 GLU A N 1
ATOM 922 C CA . GLU A 1 124 ? -18.656 20.867 0.033 1.00 94.69 124 GLU A CA 1
ATOM 923 C C . GLU A 1 124 ? -17.808 20.374 -1.143 1.00 94.69 124 GLU A C 1
ATOM 925 O O . GLU A 1 124 ? -17.835 20.947 -2.234 1.00 94.69 124 GLU A O 1
ATOM 930 N N . GLU A 1 125 ? -17.003 19.341 -0.894 1.00 94.69 125 GLU A N 1
ATOM 931 C CA . GLU A 1 125 ? -16.028 18.837 -1.860 1.00 94.69 125 GLU A CA 1
ATOM 932 C C . GLU A 1 125 ? -15.907 17.298 -1.896 1.00 94.69 125 GLU A C 1
ATOM 934 O O . GLU A 1 125 ? -15.993 16.647 -0.848 1.00 94.69 125 GLU A O 1
ATOM 939 N N . PRO A 1 126 ? -15.693 16.704 -3.092 1.00 96.06 126 PRO A N 1
ATOM 940 C CA . PRO A 1 126 ? -15.501 15.269 -3.296 1.00 96.06 126 PRO A CA 1
ATOM 941 C C . PRO A 1 126 ? -14.012 14.904 -3.163 1.00 96.06 126 PRO A C 1
ATOM 943 O O . PRO A 1 126 ? -13.387 14.408 -4.104 1.00 96.06 126 PRO A O 1
ATOM 946 N N . LEU A 1 127 ? -13.392 15.257 -2.032 1.00 96.38 127 LEU A N 1
ATOM 947 C CA . LEU A 1 127 ? -11.969 15.003 -1.791 1.00 96.38 127 LEU A CA 1
ATOM 948 C C . LEU A 1 127 ? -11.600 14.958 -0.303 1.00 96.38 127 LEU A C 1
ATOM 950 O O . LEU A 1 127 ? -12.275 15.541 0.543 1.00 96.38 127 LEU A O 1
ATOM 954 N N . VAL A 1 128 ? -10.477 14.302 -0.015 1.00 97.44 128 VAL A N 1
ATOM 955 C CA . VAL A 1 128 ? -9.772 14.318 1.271 1.00 97.44 128 VAL A CA 1
ATOM 956 C C . VAL A 1 128 ? -8.514 15.179 1.131 1.00 97.44 128 VAL A C 1
ATOM 958 O O . VAL A 1 128 ? -7.756 15.031 0.168 1.00 97.44 128 VAL A O 1
ATOM 961 N N . ARG A 1 129 ? -8.288 16.084 2.090 1.00 97.12 129 ARG A N 1
ATOM 962 C CA . ARG A 1 129 ? -7.092 16.939 2.164 1.00 97.12 129 ARG A CA 1
ATOM 963 C C . ARG A 1 129 ? -6.082 16.353 3.139 1.00 97.12 129 ARG A C 1
ATOM 965 O O . ARG A 1 129 ? -6.380 16.249 4.326 1.00 97.12 129 ARG A O 1
ATOM 972 N N . ILE A 1 130 ? -4.895 16.009 2.644 1.00 97.88 130 ILE A N 1
ATOM 973 C CA . ILE A 1 130 ? -3.788 15.502 3.461 1.00 97.88 130 ILE A CA 1
ATOM 974 C C . ILE A 1 130 ? -2.641 16.526 3.440 1.00 97.88 130 ILE A C 1
ATOM 976 O O . ILE A 1 130 ? -2.063 16.764 2.373 1.00 97.88 130 ILE A O 1
ATOM 980 N N . PRO A 1 131 ? -2.291 17.156 4.578 1.00 97.25 131 PRO A N 1
ATOM 981 C CA . PRO A 1 131 ? -1.178 18.094 4.641 1.00 97.25 131 PRO A CA 1
ATOM 982 C C . PRO A 1 131 ? 0.156 17.348 4.527 1.00 97.25 131 PRO A C 1
ATOM 984 O O . PRO A 1 131 ? 0.351 16.301 5.139 1.00 97.25 131 PRO A O 1
ATOM 987 N N . ILE A 1 132 ? 1.100 17.913 3.780 1.00 97.81 132 ILE A N 1
ATOM 988 C CA . ILE A 1 132 ? 2.474 17.411 3.646 1.00 97.81 132 ILE A CA 1
ATOM 989 C C . ILE A 1 132 ? 3.466 18.553 3.924 1.00 97.81 132 ILE A C 1
ATOM 991 O O . ILE A 1 132 ? 3.077 19.666 4.281 1.00 97.81 132 ILE A O 1
ATOM 995 N N . LYS A 1 133 ? 4.779 18.323 3.805 1.00 95.56 133 LYS A N 1
ATOM 996 C CA . LYS A 1 133 ? 5.732 19.443 3.858 1.00 95.56 133 LYS A CA 1
ATOM 997 C C . LYS A 1 133 ? 5.640 20.266 2.577 1.00 95.56 133 LYS A C 1
ATOM 999 O O . LYS A 1 133 ? 5.602 19.707 1.483 1.00 95.56 133 LYS A O 1
ATOM 1004 N N . ALA A 1 134 ? 5.741 21.585 2.711 1.00 92.75 134 ALA A N 1
ATOM 1005 C CA . ALA A 1 134 ? 6.031 22.464 1.584 1.00 92.75 134 ALA A CA 1
ATOM 1006 C C . ALA A 1 134 ? 7.389 22.110 0.962 1.00 92.75 134 ALA A C 1
ATOM 1008 O O . ALA A 1 134 ? 8.394 22.002 1.673 1.00 92.75 134 ALA A O 1
ATOM 1009 N N . GLY A 1 135 ? 7.421 21.945 -0.360 1.00 89.56 135 GLY A N 1
ATOM 1010 C CA . GLY A 1 135 ? 8.594 21.443 -1.072 1.00 89.56 135 GLY A CA 1
ATOM 1011 C C . GLY A 1 135 ? 8.593 21.784 -2.561 1.00 89.56 135 GLY A C 1
ATOM 1012 O O . GLY A 1 135 ? 7.981 22.754 -3.001 1.00 89.56 135 GLY A O 1
ATOM 1013 N N . GLY A 1 136 ? 9.329 20.995 -3.344 1.00 89.44 136 GLY A N 1
ATOM 1014 C CA . GLY A 1 136 ? 9.312 21.096 -4.805 1.00 89.44 136 GLY A CA 1
ATOM 1015 C C . GLY A 1 136 ? 8.026 20.537 -5.420 1.00 89.44 136 GLY A C 1
ATOM 1016 O O . GLY A 1 136 ? 7.235 19.873 -4.745 1.00 89.44 136 GLY A O 1
ATOM 1017 N N . ALA A 1 137 ? 7.857 20.752 -6.726 1.00 92.88 137 ALA A N 1
ATOM 1018 C CA . ALA A 1 137 ? 6.801 20.094 -7.487 1.00 92.88 137 ALA A CA 1
ATOM 1019 C C . ALA A 1 137 ? 6.927 18.564 -7.393 1.00 92.88 137 ALA A C 1
ATOM 1021 O O . ALA A 1 137 ? 8.038 18.031 -7.412 1.00 92.88 137 ALA A O 1
ATOM 1022 N N . ILE A 1 138 ? 5.784 17.886 -7.313 1.00 94.62 138 ILE A N 1
ATOM 1023 C CA . ILE A 1 138 ? 5.659 16.423 -7.325 1.00 94.62 138 ILE A CA 1
ATOM 1024 C C . ILE A 1 138 ? 5.243 16.013 -8.742 1.00 94.62 138 ILE A C 1
ATOM 1026 O O . ILE A 1 138 ? 4.413 16.687 -9.358 1.00 94.62 138 ILE A O 1
ATOM 1030 N N . LYS A 1 139 ? 5.804 14.923 -9.264 1.00 93.75 139 LYS A N 1
ATOM 1031 C CA . LYS A 1 139 ? 5.412 14.312 -10.541 1.00 93.75 139 LYS A CA 1
ATOM 1032 C C . LYS A 1 139 ? 4.579 13.054 -10.319 1.00 93.75 139 LYS A C 1
ATOM 1034 O O . LYS A 1 139 ? 3.571 12.879 -11.002 1.00 93.75 139 LYS A O 1
ATOM 1039 N N . PHE A 1 140 ? 4.999 12.197 -9.392 1.00 96.00 140 PHE A N 1
ATOM 1040 C CA . PHE A 1 140 ? 4.356 10.917 -9.112 1.00 96.00 140 PHE A CA 1
ATOM 1041 C C . PHE A 1 140 ? 4.215 10.652 -7.611 1.00 96.00 140 PHE A C 1
ATOM 1043 O O . PHE A 1 140 ? 5.035 11.071 -6.792 1.00 96.00 140 PHE A O 1
ATOM 1050 N N . LEU A 1 141 ? 3.166 9.898 -7.285 1.00 97.56 141 LEU A N 1
ATOM 1051 C CA . LEU A 1 141 ? 2.896 9.338 -5.968 1.00 97.56 141 LEU A CA 1
ATOM 1052 C C . LEU A 1 141 ? 2.721 7.815 -6.087 1.00 97.56 141 LEU A C 1
ATOM 1054 O O . LEU A 1 141 ? 2.169 7.299 -7.066 1.00 97.56 141 LEU A O 1
ATOM 1058 N N . TRP A 1 142 ? 3.181 7.093 -5.072 1.00 98.69 142 TRP A N 1
ATOM 1059 C CA . TRP A 1 142 ? 2.957 5.667 -4.858 1.00 98.69 142 TRP A CA 1
ATOM 1060 C C . TRP A 1 142 ? 2.259 5.448 -3.520 1.00 98.69 142 TRP A C 1
ATOM 1062 O O . TRP A 1 142 ? 2.364 6.280 -2.619 1.00 98.69 142 TRP A O 1
ATOM 1072 N N . VAL A 1 143 ? 1.576 4.310 -3.417 1.00 98.69 143 VAL A N 1
ATOM 1073 C CA . VAL A 1 143 ? 0.879 3.870 -2.210 1.00 98.69 143 VAL A CA 1
ATOM 1074 C C . VAL A 1 143 ? 1.367 2.498 -1.764 1.00 98.69 143 VAL A C 1
ATOM 1076 O O . VAL A 1 143 ? 1.749 1.658 -2.588 1.00 98.69 143 VAL A O 1
ATOM 1079 N N . GLY A 1 144 ? 1.335 2.297 -0.455 1.00 98.25 144 GLY A N 1
ATOM 1080 C CA . GLY A 1 144 ? 1.592 1.041 0.238 1.00 98.25 144 GLY A CA 1
ATOM 1081 C C . GLY A 1 144 ? 1.292 1.232 1.722 1.00 98.25 144 GLY A C 1
ATOM 1082 O O . GLY A 1 144 ? 1.342 2.354 2.213 1.00 98.25 144 GLY A O 1
ATOM 1083 N N . ASP A 1 145 ? 0.952 0.159 2.419 1.00 97.50 145 ASP A N 1
ATOM 1084 C CA . ASP A 1 145 ? 0.828 0.156 3.881 1.00 97.50 145 ASP A CA 1
ATOM 1085 C C . ASP A 1 145 ? 2.252 0.124 4.470 1.00 97.50 145 ASP A C 1
ATOM 1087 O O . ASP A 1 145 ? 2.909 -0.916 4.418 1.00 97.50 145 ASP A O 1
ATOM 1091 N N . LEU A 1 146 ? 2.812 1.267 4.896 1.00 97.56 146 LEU A N 1
ATOM 1092 C CA . LEU A 1 146 ? 4.235 1.350 5.264 1.00 97.56 146 LEU A CA 1
ATOM 1093 C C . LEU A 1 146 ? 4.487 0.927 6.717 1.00 97.56 146 LEU A C 1
ATOM 1095 O O . LEU A 1 146 ? 5.625 0.579 7.047 1.00 97.56 146 LEU A O 1
ATOM 1099 N N . ASP A 1 147 ? 3.465 0.957 7.580 1.00 89.06 147 ASP A N 1
ATOM 1100 C CA . ASP A 1 147 ? 3.578 0.648 9.010 1.00 89.06 147 ASP A CA 1
ATOM 1101 C C . ASP A 1 147 ? 2.748 -0.562 9.498 1.00 89.06 147 ASP A C 1
ATOM 1103 O O . ASP A 1 147 ? 3.003 -1.053 10.604 1.00 89.06 147 ASP A O 1
ATOM 1107 N N . GLY A 1 148 ? 1.890 -1.137 8.657 1.00 87.56 148 GLY A N 1
ATOM 1108 C CA . GLY A 1 148 ? 1.147 -2.374 8.901 1.00 87.56 148 GLY A CA 1
ATOM 1109 C C . GLY A 1 148 ? -0.215 -2.187 9.579 1.00 87.56 148 GLY A C 1
ATOM 1110 O O . GLY A 1 148 ? -0.697 -3.142 10.204 1.00 87.56 148 GLY A O 1
ATOM 1111 N N . ASP A 1 149 ? -0.816 -0.991 9.530 1.00 86.31 149 ASP A N 1
ATOM 1112 C CA . ASP A 1 149 ? -2.149 -0.725 10.101 1.00 86.31 149 ASP A CA 1
ATOM 1113 C C . ASP A 1 149 ? -3.322 -1.106 9.173 1.00 86.31 149 ASP A C 1
ATOM 1115 O O . ASP A 1 149 ? -4.448 -1.319 9.647 1.00 86.31 149 ASP A O 1
ATOM 1119 N N . GLY A 1 150 ? -3.040 -1.317 7.883 1.00 89.69 150 GLY A N 1
ATOM 1120 C CA . GLY A 1 150 ? -3.988 -1.706 6.844 1.00 89.69 150 GLY A CA 1
ATOM 1121 C C . GLY A 1 150 ? -4.491 -0.561 5.959 1.00 89.69 150 GLY A C 1
ATOM 1122 O O . GLY A 1 150 ? -5.259 -0.824 5.032 1.00 89.69 150 GLY A O 1
ATOM 1123 N N . GLU A 1 151 ? -4.127 0.694 6.198 1.00 93.75 151 GLU A N 1
ATOM 1124 C CA . GLU A 1 151 ? -4.482 1.804 5.309 1.00 93.75 151 GLU A CA 1
ATOM 1125 C C . GLU A 1 151 ? -3.292 2.244 4.435 1.00 93.75 151 GLU A C 1
ATOM 1127 O O . GLU A 1 151 ? -2.140 1.899 4.683 1.00 93.75 151 GLU A O 1
ATOM 1132 N N . TYR A 1 152 ? -3.572 2.943 3.330 1.00 98.38 152 TYR A N 1
ATOM 1133 C CA . TYR A 1 152 ? -2.525 3.334 2.384 1.00 98.38 152 TYR A CA 1
ATOM 1134 C C . TYR A 1 152 ? -1.818 4.622 2.815 1.00 98.38 152 TYR A C 1
ATOM 1136 O O . TYR A 1 152 ? -2.428 5.691 2.891 1.00 98.38 152 TYR A O 1
ATOM 1144 N N . ASP A 1 153 ? -0.507 4.515 3.007 1.00 98.69 153 ASP A N 1
ATOM 1145 C CA . ASP A 1 153 ? 0.412 5.636 3.159 1.00 98.69 153 ASP A CA 1
ATOM 1146 C C . ASP A 1 153 ? 0.941 6.104 1.788 1.00 98.69 153 ASP A C 1
ATOM 1148 O O . ASP A 1 153 ? 0.771 5.438 0.760 1.00 98.69 153 ASP A O 1
ATOM 1152 N N . TYR A 1 154 ? 1.613 7.259 1.762 1.00 98.75 154 TYR A N 1
ATOM 1153 C CA . TYR A 1 154 ? 2.012 7.953 0.536 1.00 98.75 154 TYR A CA 1
ATOM 1154 C C . TYR A 1 154 ? 3.529 8.124 0.433 1.00 98.75 154 TYR A C 1
ATOM 1156 O O . TYR A 1 154 ? 4.165 8.712 1.309 1.00 98.75 154 TYR A O 1
ATOM 1164 N N . VAL A 1 155 ? 4.104 7.707 -0.697 1.00 98.81 155 VAL A N 1
ATOM 1165 C CA . VAL A 1 155 ? 5.495 8.011 -1.074 1.00 98.81 155 VAL A CA 1
ATOM 1166 C C . VAL A 1 155 ? 5.486 8.889 -2.322 1.00 98.81 155 VAL A C 1
ATOM 1168 O O . VAL A 1 155 ? 4.855 8.540 -3.319 1.00 98.81 155 VAL A O 1
ATOM 1171 N N . ILE A 1 156 ? 6.175 10.029 -2.281 1.00 98.25 156 ILE A N 1
ATOM 1172 C CA . ILE A 1 156 ? 6.193 11.032 -3.358 1.00 98.25 156 ILE A CA 1
ATOM 1173 C C . ILE A 1 156 ? 7.611 11.312 -3.853 1.00 98.25 156 ILE A C 1
ATOM 1175 O O . ILE A 1 156 ? 8.567 11.277 -3.078 1.00 98.25 156 ILE A O 1
ATOM 1179 N N . ASP A 1 157 ? 7.742 11.650 -5.136 1.00 96.00 157 ASP A N 1
ATOM 1180 C CA . ASP A 1 157 ? 8.958 12.282 -5.653 1.00 96.00 157 ASP A CA 1
ATOM 1181 C C . ASP A 1 157 ? 8.929 13.813 -5.498 1.00 96.00 157 ASP A C 1
ATOM 1183 O O . ASP A 1 157 ? 7.875 14.444 -5.420 1.00 96.00 157 ASP A O 1
ATOM 1187 N N . ARG A 1 158 ? 10.109 14.440 -5.478 1.00 93.94 158 ARG A N 1
ATOM 1188 C CA . ARG A 1 158 ? 10.250 15.881 -5.719 1.00 93.94 158 ARG A CA 1
ATOM 1189 C C . ARG A 1 158 ? 11.118 16.125 -6.941 1.00 93.94 158 ARG A C 1
ATOM 1191 O O . ARG A 1 158 ? 12.211 15.572 -7.081 1.00 93.94 158 ARG A O 1
ATOM 1198 N N . GLN A 1 159 ? 10.673 17.038 -7.798 1.00 90.81 159 GLN A N 1
ATOM 1199 C CA . GLN A 1 159 ? 11.401 17.500 -8.982 1.00 90.81 159 GLN A CA 1
ATOM 1200 C C . GLN A 1 159 ? 12.514 18.507 -8.626 1.00 90.81 159 GLN A C 1
ATOM 1202 O O . GLN A 1 159 ? 12.630 19.581 -9.215 1.00 90.81 159 GLN A O 1
ATOM 1207 N N . THR A 1 160 ? 13.324 18.178 -7.619 1.00 91.19 160 THR A N 1
ATOM 1208 C CA . THR A 1 160 ? 14.542 18.907 -7.246 1.00 91.19 160 THR A CA 1
ATOM 1209 C C . THR A 1 160 ? 15.768 18.317 -7.949 1.00 91.19 160 THR A C 1
ATOM 1211 O O . THR A 1 160 ? 15.732 17.194 -8.453 1.00 91.19 160 THR A O 1
ATOM 1214 N N . ALA A 1 161 ? 16.867 19.073 -7.963 1.00 92.06 161 ALA A N 1
ATOM 1215 C CA . ALA A 1 161 ? 18.195 18.620 -8.373 1.00 92.06 161 ALA A CA 1
ATOM 1216 C C . ALA A 1 161 ? 19.200 19.003 -7.260 1.00 92.06 161 ALA A C 1
ATOM 1218 O O . ALA A 1 161 ? 19.409 20.203 -7.052 1.00 92.06 161 ALA A O 1
ATOM 1219 N N . PRO A 1 162 ? 19.777 18.038 -6.513 1.00 94.44 162 PRO A N 1
ATOM 1220 C CA . PRO A 1 162 ? 19.474 16.603 -6.539 1.00 94.44 162 PRO A CA 1
ATOM 1221 C C . PRO A 1 162 ? 18.009 16.299 -6.181 1.00 94.44 162 PRO A C 1
ATOM 1223 O O . PRO A 1 162 ? 17.358 17.068 -5.468 1.00 94.44 162 PRO A O 1
ATOM 1226 N N . SER A 1 163 ? 17.475 15.199 -6.706 1.00 94.19 163 SER A N 1
ATOM 1227 C CA . SER A 1 163 ? 16.083 14.781 -6.478 1.00 94.19 163 SER A CA 1
ATOM 1228 C C . SER A 1 163 ? 15.900 14.192 -5.080 1.00 94.19 163 SER A C 1
ATOM 1230 O O . SER A 1 163 ? 16.842 13.637 -4.513 1.00 94.19 163 SER A O 1
ATOM 1232 N N . THR A 1 164 ? 14.695 14.290 -4.520 1.00 96.50 164 THR A N 1
ATOM 1233 C CA . THR A 1 164 ? 14.351 13.642 -3.245 1.00 96.50 164 THR A CA 1
ATOM 1234 C C . THR A 1 164 ? 13.106 12.769 -3.374 1.00 96.50 164 THR A C 1
ATOM 1236 O O . THR A 1 164 ? 12.316 12.906 -4.314 1.00 96.50 164 THR A O 1
ATOM 1239 N N . ILE A 1 165 ? 12.967 11.851 -2.422 1.00 98.44 165 ILE A N 1
ATOM 1240 C CA . ILE A 1 165 ? 11.778 11.036 -2.174 1.00 98.44 165 ILE A CA 1
ATOM 1241 C C . ILE A 1 165 ? 11.335 11.344 -0.746 1.00 98.44 165 ILE A C 1
ATOM 1243 O O . ILE A 1 165 ? 12.181 11.398 0.145 1.00 98.44 165 ILE A O 1
ATOM 1247 N N . GLU A 1 166 ? 10.042 11.521 -0.506 1.00 98.62 166 GLU A N 1
ATOM 1248 C CA . GLU A 1 166 ? 9.483 11.729 0.834 1.00 98.62 166 GLU A CA 1
ATOM 1249 C C . GLU A 1 166 ? 8.370 10.712 1.103 1.00 98.62 166 GLU A C 1
ATOM 1251 O O . GLU A 1 166 ? 7.625 10.364 0.186 1.00 98.62 166 GLU A O 1
ATOM 1256 N N . ALA A 1 167 ? 8.228 10.277 2.356 1.00 98.81 167 ALA A N 1
ATOM 1257 C CA . ALA A 1 167 ? 7.133 9.412 2.790 1.00 98.81 167 ALA A CA 1
ATOM 1258 C C . ALA A 1 167 ? 6.291 10.049 3.900 1.00 98.81 167 ALA A C 1
ATOM 1260 O O . ALA A 1 167 ? 6.811 10.719 4.799 1.00 98.81 167 ALA A O 1
ATOM 1261 N N . TYR A 1 168 ? 4.988 9.798 3.833 1.00 98.75 168 TYR A N 1
ATOM 1262 C CA . TYR A 1 168 ? 3.954 10.333 4.709 1.00 98.75 168 TYR A CA 1
ATOM 1263 C C . TYR A 1 168 ? 2.955 9.237 5.044 1.00 98.75 168 TYR A C 1
ATOM 1265 O O . TYR A 1 168 ? 2.561 8.488 4.153 1.00 98.75 168 TYR A O 1
ATOM 1273 N N . ARG A 1 169 ? 2.494 9.191 6.293 1.00 97.75 169 ARG A N 1
ATOM 1274 C CA . ARG A 1 169 ? 1.358 8.348 6.666 1.00 97.75 169 ARG A CA 1
ATOM 1275 C C . ARG A 1 169 ? 0.067 8.794 5.977 1.00 97.75 169 ARG A C 1
ATOM 1277 O O . ARG A 1 169 ? -0.036 9.939 5.526 1.00 97.75 169 ARG A O 1
ATOM 1284 N N . SER A 1 170 ? -0.936 7.924 5.997 1.00 95.06 170 SER A N 1
ATOM 1285 C CA . SER A 1 170 ? -2.316 8.169 5.566 1.00 95.06 170 SER A CA 1
ATOM 1286 C C . SER A 1 170 ? -2.933 9.478 6.105 1.00 95.06 170 SER A C 1
ATOM 1288 O O . SER A 1 170 ? -3.767 10.074 5.424 1.00 95.06 170 SER A O 1
ATOM 1290 N N . ASP A 1 171 ? -2.486 9.971 7.272 1.00 93.38 171 ASP A N 1
ATOM 1291 C CA . ASP A 1 171 ? -2.921 11.225 7.916 1.00 93.38 171 ASP A CA 1
ATOM 1292 C C . ASP A 1 171 ? -2.073 12.478 7.587 1.00 93.38 171 ASP A C 1
ATOM 1294 O O . ASP A 1 171 ? -2.397 13.579 8.037 1.00 93.38 171 ASP A O 1
ATOM 1298 N N . GLY A 1 172 ? -0.990 12.335 6.814 1.00 96.81 172 GLY A N 1
ATOM 1299 C CA . GLY A 1 172 ? -0.038 13.413 6.510 1.00 96.81 172 GLY A CA 1
ATOM 1300 C C . GLY A 1 172 ? 1.160 13.511 7.464 1.00 96.81 172 GLY A C 1
ATOM 1301 O O . GLY A 1 172 ? 2.002 14.403 7.324 1.00 96.81 172 GLY A O 1
ATOM 1302 N N . THR A 1 173 ? 1.307 12.594 8.424 1.00 97.00 173 THR A N 1
ATOM 1303 C CA . THR A 1 173 ? 2.498 12.528 9.282 1.00 97.00 173 THR A CA 1
ATOM 1304 C C . THR A 1 173 ? 3.728 12.148 8.456 1.00 97.00 173 THR A C 1
ATOM 1306 O O . THR A 1 173 ? 3.882 11.002 8.039 1.00 97.00 173 THR A O 1
ATOM 1309 N N . PHE A 1 174 ? 4.637 13.105 8.241 1.00 98.44 174 PHE A N 1
ATOM 1310 C CA . PHE A 1 174 ? 5.936 12.862 7.602 1.00 98.44 174 PHE A CA 1
ATOM 1311 C C . PHE A 1 174 ? 6.743 11.797 8.359 1.00 98.44 174 PHE A C 1
ATOM 1313 O O . PHE A 1 174 ? 6.973 11.933 9.563 1.00 98.44 174 PHE A O 1
ATOM 1320 N N . LEU A 1 175 ? 7.248 10.809 7.622 1.00 97.19 175 LEU A N 1
ATOM 1321 C CA . LEU A 1 175 ? 8.118 9.749 8.125 1.00 97.19 175 LEU A CA 1
ATOM 1322 C C . LEU A 1 175 ? 9.598 10.081 7.870 1.00 97.19 175 LEU A C 1
ATOM 1324 O O . LEU A 1 175 ? 10.364 10.296 8.810 1.00 97.19 175 LEU A O 1
ATOM 1328 N N . TRP A 1 176 ? 10.001 10.153 6.598 1.00 98.44 176 TRP A N 1
ATOM 1329 C CA . TRP A 1 176 ? 11.404 10.271 6.181 1.00 98.44 176 TRP A CA 1
ATOM 1330 C C . TRP A 1 176 ? 11.567 10.894 4.789 1.00 98.44 176 TRP A C 1
ATOM 1332 O O . TRP A 1 176 ? 10.615 11.050 4.026 1.00 98.44 176 TRP A O 1
ATOM 1342 N N . GLU A 1 177 ? 12.810 11.264 4.476 1.00 98.31 177 GLU A N 1
ATOM 1343 C CA . GLU A 1 177 ? 13.249 11.796 3.186 1.00 98.31 177 GLU A CA 1
ATOM 1344 C C . GLU A 1 177 ? 14.504 11.028 2.744 1.00 98.31 177 GLU A C 1
ATOM 1346 O O . GLU A 1 177 ? 15.416 10.828 3.546 1.00 98.31 177 GLU A O 1
ATOM 1351 N N . VAL A 1 178 ? 14.556 10.607 1.480 1.00 98.62 178 VAL A N 1
ATOM 1352 C CA . VAL A 1 178 ? 15.758 10.065 0.828 1.00 98.62 178 VAL A CA 1
ATOM 1353 C C . VAL A 1 178 ? 16.255 11.105 -0.169 1.00 98.62 178 VAL A C 1
ATOM 1355 O O . VAL A 1 178 ? 15.507 11.551 -1.040 1.00 98.62 178 VAL A O 1
ATOM 1358 N N . ASN A 1 179 ? 17.526 11.485 -0.065 1.00 98.25 179 ASN A N 1
ATOM 1359 C CA . ASN A 1 179 ? 18.175 12.388 -1.009 1.00 98.25 179 ASN A CA 1
ATOM 1360 C C . ASN A 1 179 ? 18.924 11.568 -2.062 1.00 98.25 179 ASN A C 1
ATOM 1362 O O . ASN A 1 179 ? 19.818 10.796 -1.721 1.00 98.25 179 ASN A O 1
ATOM 1366 N N . MET A 1 180 ? 18.604 11.746 -3.343 1.00 98.19 180 MET A N 1
ATOM 1367 C CA . MET A 1 180 ? 19.160 10.920 -4.420 1.00 98.19 180 MET A CA 1
ATOM 1368 C C . MET A 1 180 ? 20.607 11.275 -4.805 1.00 98.19 180 MET A C 1
ATOM 1370 O O . MET A 1 180 ? 21.160 10.678 -5.729 1.00 98.19 180 MET A O 1
ATOM 1374 N N . GLY A 1 181 ? 21.254 12.204 -4.097 1.00 97.38 181 GLY A N 1
ATOM 1375 C CA . GLY A 1 181 ? 22.681 12.489 -4.236 1.00 97.38 181 GLY A CA 1
ATOM 1376 C C . GLY A 1 181 ? 23.061 13.227 -5.527 1.00 97.38 181 GLY A C 1
ATOM 1377 O O . GLY A 1 181 ? 22.219 13.437 -6.405 1.00 97.38 181 GLY A O 1
ATOM 1378 N N . PRO A 1 182 ? 24.340 13.621 -5.685 1.00 97.38 182 PRO A N 1
ATOM 1379 C CA . PRO A 1 182 ? 24.806 14.432 -6.819 1.00 97.38 182 PRO A CA 1
ATOM 1380 C C . PRO A 1 182 ? 24.562 13.756 -8.177 1.00 97.38 182 PRO A C 1
ATOM 1382 O O . PRO A 1 182 ? 24.289 14.420 -9.174 1.00 97.38 182 PRO A O 1
ATOM 1385 N N . ASN A 1 183 ? 24.553 12.424 -8.201 1.00 96.88 183 ASN A N 1
ATOM 1386 C CA . ASN A 1 183 ? 24.290 11.602 -9.380 1.00 96.88 183 ASN A CA 1
ATOM 1387 C C . ASN A 1 183 ? 22.824 11.657 -9.882 1.00 96.88 183 ASN A C 1
ATOM 1389 O O . ASN A 1 183 ? 22.486 11.049 -10.902 1.00 96.88 183 ASN A O 1
ATOM 1393 N N . SER A 1 184 ? 21.968 12.444 -9.213 1.00 97.00 184 SER A N 1
ATOM 1394 C CA . SER A 1 184 ? 20.614 12.803 -9.653 1.00 97.00 184 SER A CA 1
ATOM 1395 C C . SER A 1 184 ? 20.492 14.216 -10.250 1.00 97.00 184 SER A C 1
ATOM 1397 O O . SER A 1 184 ? 19.439 14.551 -10.787 1.00 97.00 184 SER A O 1
ATOM 1399 N N . GLU A 1 185 ? 21.549 15.043 -10.219 1.00 96.50 185 GLU A N 1
ATOM 1400 C CA . GLU A 1 185 ? 21.519 16.409 -10.779 1.00 96.50 185 GLU A CA 1
ATOM 1401 C C . GLU A 1 185 ? 21.389 16.431 -12.315 1.00 96.50 185 GLU A C 1
ATOM 1403 O O . GLU A 1 185 ? 20.844 17.382 -12.879 1.00 96.50 185 GLU A O 1
ATOM 1408 N N . ASN A 1 186 ? 21.850 15.383 -13.010 1.00 95.38 186 ASN A N 1
ATOM 1409 C CA . ASN A 1 186 ? 21.635 15.233 -14.451 1.00 95.38 186 ASN A CA 1
ATOM 1410 C C . ASN 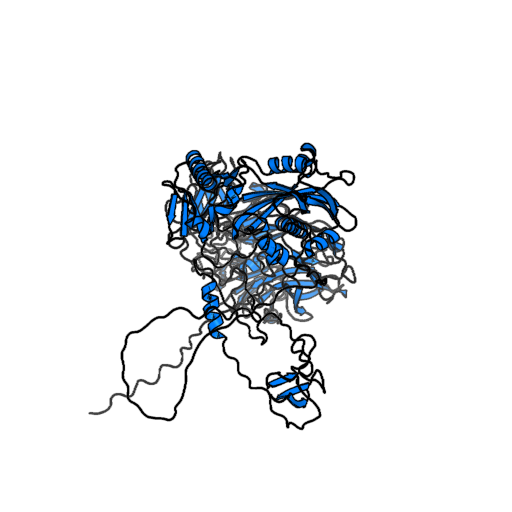A 1 186 ? 20.221 14.703 -14.745 1.00 95.38 186 ASN A C 1
ATOM 1412 O O . ASN A 1 186 ? 19.993 13.492 -14.795 1.00 95.38 186 ASN A O 1
ATOM 1416 N N . GLN A 1 187 ? 19.294 15.631 -14.982 1.00 92.75 187 GLN A N 1
ATOM 1417 C CA . GLN A 1 187 ? 17.889 15.364 -15.297 1.00 92.75 187 GLN A CA 1
ATOM 1418 C C . GLN A 1 187 ? 17.566 15.393 -16.808 1.00 92.75 187 GLN A C 1
ATOM 1420 O O . GLN A 1 187 ? 16.476 15.812 -17.203 1.00 92.75 187 GLN A O 1
ATOM 1425 N N . ASP A 1 188 ? 18.490 14.976 -17.684 1.00 92.69 188 ASP A N 1
ATOM 1426 C CA . ASP A 1 188 ? 18.186 14.854 -19.118 1.00 92.69 188 ASP A CA 1
ATOM 1427 C C . ASP A 1 188 ? 17.174 13.727 -19.402 1.00 92.69 188 ASP A C 1
ATOM 1429 O O . ASP A 1 188 ? 17.336 12.593 -18.958 1.00 92.69 188 ASP A O 1
ATOM 1433 N N . ASN A 1 189 ? 16.135 14.020 -20.192 1.00 88.75 189 ASN A N 1
ATOM 1434 C CA . ASN A 1 189 ? 15.031 13.088 -20.468 1.00 88.75 189 ASN A CA 1
ATOM 1435 C C . ASN A 1 189 ? 15.433 11.804 -21.226 1.00 88.75 189 ASN A C 1
ATOM 1437 O O . ASN A 1 189 ? 14.618 10.881 -21.325 1.00 88.75 189 ASN A O 1
ATOM 1441 N N . ILE A 1 190 ? 16.646 11.746 -21.776 1.00 87.69 190 ILE A N 1
ATOM 1442 C CA . ILE A 1 190 ? 17.134 10.699 -22.676 1.00 87.69 190 ILE A CA 1
ATOM 1443 C C . ILE A 1 190 ? 18.393 10.019 -22.111 1.00 87.69 190 ILE A C 1
ATOM 1445 O O . ILE A 1 190 ? 18.516 8.798 -22.204 1.00 87.69 190 ILE A O 1
ATOM 1449 N N . GLU A 1 191 ? 19.303 10.801 -21.527 1.00 90.75 191 GLU A N 1
ATOM 1450 C CA . GLU A 1 191 ? 20.600 10.372 -20.980 1.00 90.75 191 GLU A CA 1
ATOM 1451 C C . GLU A 1 191 ? 20.774 10.852 -19.507 1.00 90.75 191 GLU A C 1
ATOM 1453 O O . GLU A 1 191 ? 21.692 11.625 -19.217 1.00 90.75 191 GLU A O 1
ATOM 1458 N N . PRO A 1 192 ? 19.887 10.452 -18.562 1.00 94.69 192 PRO A N 1
ATOM 1459 C CA . PRO A 1 192 ? 19.904 10.913 -17.166 1.00 94.69 192 PRO A CA 1
ATOM 1460 C C . PRO A 1 192 ? 21.021 10.281 -16.316 1.00 94.69 192 PRO A C 1
ATOM 1462 O O . PRO A 1 192 ? 21.588 9.246 -16.658 1.00 94.69 192 PRO A O 1
ATOM 1465 N N . GLY A 1 193 ? 21.302 10.883 -15.154 1.00 96.00 193 GLY A N 1
ATOM 1466 C CA . GLY A 1 193 ? 22.298 10.391 -14.191 1.00 96.00 193 GLY A CA 1
ATOM 1467 C C . GLY A 1 193 ? 21.962 9.033 -13.551 1.00 96.00 193 GLY A C 1
ATOM 1468 O O . GLY A 1 193 ? 20.828 8.548 -13.626 1.00 96.00 193 GLY A O 1
ATOM 1469 N N . SER A 1 194 ? 22.944 8.408 -12.897 1.00 97.00 194 SER A N 1
ATOM 1470 C CA . SER A 1 194 ? 22.861 7.049 -12.330 1.00 97.00 194 SER A CA 1
ATOM 1471 C C . SER A 1 194 ? 21.879 6.898 -11.154 1.00 97.00 194 SER A C 1
ATOM 1473 O O . SER A 1 194 ? 21.375 5.795 -10.941 1.00 97.00 194 SER A O 1
ATOM 1475 N N . SER A 1 195 ? 21.502 7.991 -10.474 1.00 97.06 195 SER A N 1
ATOM 1476 C CA . SER A 1 195 ? 20.458 8.013 -9.426 1.00 97.06 195 SER A CA 1
ATOM 1477 C C . SER A 1 195 ? 19.299 8.995 -9.686 1.00 97.06 195 SER A C 1
ATOM 1479 O O . SER A 1 195 ? 18.441 9.180 -8.827 1.00 97.06 195 SER A O 1
ATOM 1481 N N . ALA A 1 196 ? 19.225 9.623 -10.865 1.00 95.69 196 ALA A N 1
ATOM 1482 C CA . ALA A 1 196 ? 18.130 10.533 -11.224 1.00 95.69 196 ALA A CA 1
ATOM 1483 C C . ALA A 1 196 ? 16.754 9.830 -11.273 1.00 95.69 196 ALA A C 1
ATOM 1485 O O . ALA A 1 196 ? 16.596 8.804 -11.937 1.00 95.69 196 ALA A O 1
ATOM 1486 N N . LEU A 1 197 ? 15.743 10.398 -10.615 1.00 94.06 197 LEU A N 1
ATOM 1487 C CA . LEU A 1 197 ? 14.358 9.904 -10.620 1.00 94.06 197 LEU A CA 1
ATOM 1488 C C . LEU A 1 197 ? 13.430 10.950 -11.242 1.00 94.06 197 LEU A C 1
ATOM 1490 O O . LEU A 1 197 ? 13.829 12.094 -11.428 1.00 94.06 197 LEU A O 1
ATOM 1494 N N . ASN A 1 198 ? 12.192 10.570 -11.561 1.00 89.50 198 ASN A N 1
ATOM 1495 C CA . ASN A 1 198 ? 11.144 11.468 -12.074 1.00 89.50 198 ASN A CA 1
ATOM 1496 C C . ASN A 1 198 ? 11.448 12.206 -13.405 1.00 89.50 198 ASN A C 1
ATOM 1498 O O . ASN A 1 198 ? 10.686 13.062 -13.856 1.00 89.50 198 ASN A O 1
ATOM 1502 N N . VAL A 1 199 ? 12.479 11.797 -14.138 1.00 88.94 199 VAL A N 1
ATOM 1503 C CA . VAL A 1 199 ? 12.888 12.367 -15.435 1.00 88.94 199 VAL A CA 1
ATOM 1504 C C . VAL A 1 199 ? 12.137 11.702 -16.601 1.00 88.94 199 VAL A C 1
ATOM 1506 O O . VAL A 1 199 ? 11.928 10.501 -16.582 1.00 88.94 199 VAL A O 1
ATOM 1509 N N . GLY A 1 200 ? 11.716 12.420 -17.648 1.00 88.62 200 GLY A N 1
ATOM 1510 C CA . GLY A 1 200 ? 11.124 11.817 -18.862 1.00 88.62 200 GLY A CA 1
ATOM 1511 C C . GLY A 1 200 ? 9.935 10.870 -18.603 1.00 88.62 200 GLY A C 1
ATOM 1512 O O . GLY A 1 200 ? 8.998 11.225 -17.886 1.00 88.62 200 GLY A O 1
ATOM 1513 N N . ASN A 1 201 ? 9.980 9.654 -19.164 1.00 91.12 201 ASN A N 1
ATOM 1514 C CA . ASN A 1 201 ? 9.088 8.535 -18.803 1.00 91.12 201 ASN A CA 1
ATOM 1515 C C . ASN A 1 201 ? 9.704 7.597 -17.741 1.00 91.12 201 ASN A C 1
ATOM 1517 O O . ASN A 1 201 ? 9.283 6.449 -17.617 1.00 91.12 201 ASN A O 1
ATOM 1521 N N . TRP A 1 202 ? 10.745 8.048 -17.051 1.00 93.00 202 TRP A N 1
ATOM 1522 C CA . TRP A 1 202 ? 11.474 7.314 -16.028 1.00 93.00 202 TRP A CA 1
ATOM 1523 C C . TRP A 1 202 ? 10.916 7.705 -14.659 1.00 93.00 202 TRP A C 1
ATOM 1525 O O . TRP A 1 202 ? 10.775 8.887 -14.324 1.00 93.00 202 TRP A O 1
ATOM 1535 N N . ASP A 1 203 ? 10.555 6.692 -13.888 1.00 93.44 203 ASP A N 1
ATOM 1536 C CA . ASP A 1 203 ? 10.227 6.815 -12.472 1.00 93.44 203 ASP A CA 1
ATOM 1537 C C . ASP A 1 203 ? 11.455 6.392 -11.660 1.00 93.44 203 ASP A C 1
ATOM 1539 O O . ASP A 1 203 ? 12.046 7.223 -10.972 1.00 93.44 203 ASP A O 1
ATOM 1543 N N . GLY A 1 204 ? 11.896 5.144 -11.845 1.00 95.00 204 GLY A N 1
ATOM 1544 C CA . GLY A 1 204 ? 13.077 4.560 -11.209 1.00 95.00 204 GLY A CA 1
ATOM 1545 C C . GLY A 1 204 ? 12.832 4.047 -9.790 1.00 95.00 204 GLY A C 1
ATOM 1546 O O . GLY A 1 204 ? 13.794 3.713 -9.099 1.00 95.00 204 GLY A O 1
ATOM 1547 N N . MET A 1 205 ? 11.567 3.985 -9.365 1.00 97.75 205 MET A N 1
ATOM 1548 C CA . MET A 1 205 ? 11.148 3.432 -8.082 1.00 97.75 205 MET A CA 1
ATOM 1549 C C . MET A 1 205 ? 9.703 2.923 -8.094 1.00 97.75 205 MET A C 1
ATOM 1551 O O . MET A 1 205 ? 8.904 3.329 -8.936 1.00 97.75 205 MET A O 1
ATOM 1555 N N . THR A 1 206 ? 9.367 2.057 -7.135 1.00 98.56 206 THR A N 1
ATOM 1556 C CA . THR A 1 206 ? 7.985 1.696 -6.798 1.00 98.56 206 THR A CA 1
ATOM 1557 C C . THR A 1 206 ? 7.844 1.220 -5.345 1.00 98.56 206 THR A C 1
ATOM 1559 O O . THR A 1 206 ? 8.847 0.959 -4.685 1.00 98.56 206 THR A O 1
ATOM 1562 N N . VAL A 1 207 ? 6.607 1.102 -4.850 1.00 98.75 207 VAL A N 1
ATOM 1563 C CA . VAL A 1 207 ? 6.270 0.731 -3.463 1.00 98.75 207 VAL A CA 1
ATOM 1564 C C . VAL A 1 207 ? 5.387 -0.520 -3.424 1.00 98.75 207 VAL A C 1
ATOM 1566 O O . VAL A 1 207 ? 4.396 -0.600 -4.160 1.00 98.75 207 VAL A O 1
ATOM 1569 N N . PHE A 1 208 ? 5.770 -1.499 -2.596 1.00 98.56 208 PHE A N 1
ATOM 1570 C CA . PHE A 1 208 ? 5.070 -2.779 -2.413 1.00 98.56 208 PHE A CA 1
ATOM 1571 C C . PHE A 1 208 ? 5.615 -3.562 -1.205 1.00 98.56 208 PHE A C 1
ATOM 1573 O O . PHE A 1 208 ? 6.787 -3.421 -0.876 1.00 98.56 208 PHE A O 1
ATOM 1580 N N . ASP A 1 209 ? 4.818 -4.438 -0.590 1.00 96.88 209 ASP A N 1
ATOM 1581 C CA . ASP A 1 209 ? 5.291 -5.425 0.400 1.00 96.88 209 ASP A CA 1
ATOM 1582 C C . ASP A 1 209 ? 5.976 -6.610 -0.311 1.00 96.88 209 ASP A C 1
ATOM 1584 O O . ASP A 1 209 ? 5.326 -7.580 -0.722 1.00 96.88 209 ASP A O 1
ATOM 1588 N N . PHE A 1 210 ? 7.288 -6.500 -0.554 1.00 96.81 210 PHE A N 1
ATOM 1589 C CA . PHE A 1 210 ? 8.006 -7.448 -1.412 1.00 96.81 210 PHE A CA 1
ATOM 1590 C C . PHE A 1 210 ? 8.408 -8.725 -0.681 1.00 96.81 210 PHE A C 1
ATOM 1592 O O . PHE A 1 210 ? 8.315 -9.806 -1.270 1.00 96.81 210 PHE A O 1
ATOM 1599 N N . ASP A 1 211 ? 8.829 -8.629 0.585 1.00 91.69 211 ASP A N 1
ATOM 1600 C CA . ASP A 1 211 ? 9.106 -9.827 1.388 1.00 91.69 211 ASP A CA 1
ATOM 1601 C C . ASP A 1 211 ? 7.822 -10.495 1.918 1.00 91.69 211 ASP A C 1
ATOM 1603 O O . ASP A 1 211 ? 7.836 -11.683 2.272 1.00 91.69 211 ASP A O 1
ATOM 1607 N N . SER A 1 212 ? 6.696 -9.775 1.845 1.00 89.56 212 SER A N 1
ATOM 1608 C CA . SER A 1 212 ? 5.359 -10.117 2.333 1.00 89.56 212 SER A CA 1
ATOM 1609 C C . SER A 1 212 ? 5.222 -10.084 3.872 1.00 89.56 212 SER A C 1
ATOM 1611 O O . SER A 1 212 ? 4.464 -10.882 4.427 1.00 89.56 212 SER A O 1
ATOM 1613 N N . ASP A 1 213 ? 6.003 -9.297 4.624 1.00 83.62 213 ASP A N 1
ATOM 1614 C CA . ASP A 1 213 ? 5.912 -9.275 6.104 1.00 83.62 213 ASP A CA 1
ATOM 1615 C C . ASP A 1 213 ? 4.651 -8.576 6.643 1.00 83.62 213 ASP A C 1
ATOM 1617 O O . ASP A 1 213 ? 4.276 -8.811 7.798 1.00 83.62 213 ASP A O 1
ATOM 1621 N N . GLY A 1 214 ? 3.940 -7.839 5.786 1.00 86.56 214 GLY A N 1
ATOM 1622 C CA . GLY A 1 214 ? 2.792 -7.009 6.130 1.00 86.56 214 GLY A CA 1
ATOM 1623 C C . GLY A 1 214 ? 3.080 -5.507 6.093 1.00 86.56 214 GLY A C 1
ATOM 1624 O O . GLY A 1 214 ? 2.178 -4.749 6.433 1.00 86.56 214 GLY A O 1
ATOM 1625 N N . LYS A 1 215 ? 4.287 -5.076 5.699 1.00 93.56 215 LYS A N 1
ATOM 1626 C CA . LYS A 1 215 ? 4.642 -3.672 5.444 1.00 93.56 215 LYS A CA 1
ATOM 1627 C C . LYS A 1 215 ? 5.279 -3.502 4.065 1.00 93.56 215 LYS A C 1
ATOM 1629 O O . LYS A 1 215 ? 6.037 -4.349 3.609 1.00 93.56 215 LYS A O 1
ATOM 1634 N N . ALA A 1 216 ? 5.031 -2.376 3.409 1.00 98.12 216 ALA A N 1
ATOM 1635 C CA . ALA A 1 216 ? 5.603 -2.071 2.106 1.00 98.12 216 ALA A CA 1
ATOM 1636 C C . ALA A 1 216 ? 7.057 -1.560 2.186 1.00 98.12 216 ALA A C 1
ATOM 1638 O O . ALA A 1 216 ? 7.405 -0.708 3.006 1.00 98.12 216 ALA A O 1
ATOM 1639 N N . GLU A 1 217 ? 7.911 -2.021 1.271 1.00 98.56 217 GLU A N 1
ATOM 1640 C CA . GLU A 1 217 ? 9.178 -1.370 0.935 1.00 98.56 217 GLU A CA 1
ATOM 1641 C C . GLU A 1 217 ? 9.008 -0.329 -0.171 1.00 98.56 217 GLU A C 1
ATOM 1643 O O . GLU A 1 217 ? 8.193 -0.471 -1.084 1.00 98.56 217 GLU A O 1
ATOM 1648 N N . LEU A 1 218 ? 9.916 0.647 -0.168 1.00 98.75 218 LEU A N 1
ATOM 1649 C CA . LEU A 1 218 ? 10.321 1.363 -1.371 1.00 98.75 218 LEU A CA 1
ATOM 1650 C C . LEU A 1 218 ? 11.435 0.569 -2.079 1.00 98.75 218 LEU A C 1
ATOM 1652 O O . LEU A 1 218 ? 12.527 0.402 -1.534 1.00 98.75 218 LEU A O 1
ATOM 1656 N N . ALA A 1 219 ? 11.195 0.138 -3.315 1.00 98.81 219 ALA A N 1
ATOM 1657 C CA . ALA A 1 219 ? 12.222 -0.376 -4.218 1.00 98.81 219 ALA A CA 1
ATOM 1658 C C . ALA A 1 219 ? 12.673 0.737 -5.179 1.00 98.81 219 ALA A C 1
ATOM 1660 O O . ALA A 1 219 ? 11.844 1.312 -5.882 1.00 98.81 219 ALA A O 1
ATOM 1661 N N . VAL A 1 220 ? 13.971 1.057 -5.233 1.00 98.75 220 VAL A N 1
ATOM 1662 C CA . VAL A 1 220 ? 14.500 2.239 -5.948 1.00 98.75 220 VAL A CA 1
ATOM 1663 C C . VAL A 1 220 ? 15.872 2.000 -6.594 1.00 98.75 220 VAL A C 1
ATOM 1665 O O . VAL A 1 220 ? 16.704 1.254 -6.080 1.00 98.75 220 VAL A O 1
ATOM 1668 N N . ARG A 1 221 ? 16.114 2.645 -7.742 1.00 98.12 221 ARG A N 1
ATOM 1669 C CA . ARG A 1 221 ? 17.415 2.716 -8.427 1.00 98.12 221 ARG A CA 1
ATOM 1670 C C . ARG A 1 221 ? 18.330 3.736 -7.741 1.00 98.12 221 ARG A C 1
ATOM 1672 O O . ARG A 1 221 ? 18.026 4.928 -7.745 1.00 98.12 221 ARG A O 1
ATOM 1679 N N . ILE A 1 222 ? 19.468 3.289 -7.213 1.00 98.38 222 ILE A N 1
ATOM 1680 C CA . ILE A 1 222 ? 20.460 4.139 -6.532 1.00 98.38 222 ILE A CA 1
ATOM 1681 C C . ILE A 1 222 ? 21.850 4.054 -7.181 1.00 98.38 222 ILE A C 1
ATOM 1683 O O . ILE A 1 222 ? 22.137 3.140 -7.955 1.00 98.38 222 ILE A O 1
ATOM 1687 N N . ALA A 1 223 ? 22.711 4.999 -6.808 1.00 98.44 223 ALA A N 1
ATOM 1688 C CA . ALA A 1 223 ? 24.142 5.052 -7.105 1.00 98.44 223 ALA A CA 1
ATOM 1689 C C . ALA A 1 223 ? 24.878 5.687 -5.906 1.00 98.44 223 ALA A C 1
ATOM 1691 O O . ALA A 1 223 ? 24.241 6.023 -4.900 1.00 98.44 223 ALA A O 1
ATOM 1692 N N . ASN A 1 224 ? 26.199 5.871 -5.992 1.00 98.50 224 ASN A N 1
ATOM 1693 C CA . ASN A 1 224 ? 26.974 6.517 -4.924 1.00 98.50 224 ASN A CA 1
ATOM 1694 C C . ASN A 1 224 ? 26.441 7.925 -4.588 1.00 98.50 224 ASN A C 1
ATOM 1696 O O . ASN A 1 224 ? 25.937 8.653 -5.447 1.00 98.50 224 ASN A O 1
ATOM 1700 N N . GLY A 1 225 ? 26.542 8.305 -3.314 1.00 98.00 225 GLY A N 1
ATOM 1701 C CA . GLY A 1 225 ? 26.120 9.610 -2.801 1.00 98.00 225 GLY A CA 1
ATOM 1702 C C . GLY A 1 225 ? 24.631 9.747 -2.456 1.00 98.00 225 GLY A C 1
ATOM 1703 O O . GLY A 1 225 ? 24.250 10.799 -1.943 1.00 98.00 225 GLY A O 1
ATOM 1704 N N . VAL A 1 226 ? 23.796 8.724 -2.686 1.00 98.75 226 VAL A N 1
ATOM 1705 C CA . VAL A 1 226 ? 22.413 8.674 -2.164 1.00 98.75 226 VAL A CA 1
ATOM 1706 C C . VAL A 1 226 ? 22.439 8.649 -0.632 1.00 98.75 226 VAL A C 1
ATOM 1708 O O . VAL A 1 226 ? 23.245 7.926 -0.048 1.00 98.75 226 VAL A O 1
ATOM 1711 N N . VAL A 1 227 ? 21.567 9.420 0.024 1.00 98.69 227 VAL A N 1
ATOM 1712 C CA . VAL A 1 227 ? 21.441 9.493 1.491 1.00 98.69 227 VAL A CA 1
ATOM 1713 C C . VAL A 1 227 ? 20.049 9.037 1.922 1.00 98.69 227 VAL A C 1
ATOM 1715 O O . VAL A 1 227 ? 19.048 9.592 1.475 1.00 98.69 227 VAL A O 1
ATOM 1718 N N . PHE A 1 228 ? 19.999 8.032 2.792 1.00 98.50 228 PHE A N 1
ATOM 1719 C CA . PHE A 1 228 ? 18.773 7.391 3.274 1.00 98.50 228 PHE A CA 1
ATOM 1720 C C . PHE A 1 228 ? 18.118 8.147 4.443 1.00 98.50 228 PHE A C 1
ATOM 1722 O O . PHE A 1 228 ? 18.729 9.037 5.038 1.00 98.50 228 PHE A O 1
ATOM 1729 N N . GLY A 1 229 ? 16.894 7.754 4.815 1.00 92.44 229 GLY A N 1
ATOM 1730 C CA . GLY A 1 229 ? 16.117 8.379 5.897 1.00 92.44 229 GLY A CA 1
ATOM 1731 C C . GLY A 1 229 ? 16.771 8.299 7.284 1.00 92.44 229 GLY A C 1
ATOM 1732 O O . GLY A 1 229 ? 16.535 9.158 8.131 1.00 92.44 229 GLY A O 1
ATOM 1733 N N . ASP A 1 230 ? 17.664 7.327 7.498 1.00 92.12 230 ASP A N 1
ATOM 1734 C CA . ASP A 1 230 ? 18.493 7.207 8.706 1.00 92.12 230 ASP A CA 1
ATOM 1735 C C . ASP A 1 230 ? 19.806 8.021 8.655 1.00 92.12 230 ASP A C 1
ATOM 1737 O O . ASP A 1 230 ? 20.624 7.961 9.577 1.00 92.12 230 ASP A O 1
ATOM 1741 N N . GLY A 1 231 ? 20.019 8.787 7.580 1.00 96.44 231 GLY A N 1
ATOM 1742 C CA . GLY A 1 231 ? 21.189 9.632 7.359 1.00 96.44 231 GLY A CA 1
ATOM 1743 C C . GLY A 1 231 ? 22.439 8.906 6.851 1.00 96.44 231 GLY A C 1
ATOM 1744 O O . GLY A 1 231 ? 23.480 9.552 6.711 1.00 96.44 231 GLY A O 1
ATOM 1745 N N . LYS A 1 232 ? 22.389 7.596 6.566 1.00 96.69 232 LYS A N 1
ATOM 1746 C CA . LYS A 1 232 ? 23.516 6.881 5.939 1.00 96.69 232 LYS A CA 1
ATOM 1747 C C . LYS A 1 232 ? 23.648 7.259 4.464 1.00 96.69 232 LYS A C 1
ATOM 1749 O O . LYS A 1 232 ? 22.651 7.361 3.757 1.00 96.69 232 LYS A O 1
ATOM 1754 N N . THR A 1 233 ? 24.884 7.395 3.987 1.00 98.56 233 THR A N 1
ATOM 1755 C CA . THR A 1 233 ? 25.205 7.569 2.561 1.00 98.56 233 THR A CA 1
ATOM 1756 C C . THR A 1 233 ? 25.604 6.232 1.935 1.00 98.56 233 THR A C 1
ATOM 1758 O O . THR A 1 233 ? 26.344 5.469 2.554 1.00 98.56 233 THR A O 1
ATOM 1761 N N . PHE A 1 234 ? 25.148 5.961 0.713 1.00 98.50 234 PHE A N 1
ATOM 1762 C CA . PHE A 1 234 ? 25.594 4.830 -0.103 1.00 98.50 234 PHE A CA 1
ATOM 1763 C C . PHE A 1 234 ? 26.915 5.150 -0.827 1.00 98.50 234 PHE A C 1
ATOM 1765 O O . PHE A 1 234 ? 27.021 6.200 -1.462 1.00 98.50 234 PHE A O 1
ATOM 1772 N N . ASP A 1 235 ? 27.904 4.255 -0.741 1.00 97.56 235 ASP A N 1
ATOM 1773 C CA . ASP A 1 235 ? 29.261 4.443 -1.300 1.00 97.56 235 ASP A CA 1
ATOM 1774 C C . ASP A 1 235 ? 29.910 3.097 -1.721 1.00 97.56 235 ASP A C 1
ATOM 1776 O O . ASP A 1 235 ? 31.129 2.939 -1.683 1.00 97.56 235 ASP A O 1
ATOM 1780 N N . ASP A 1 236 ? 29.096 2.089 -2.077 1.00 96.56 236 ASP A N 1
ATOM 1781 C CA . ASP A 1 236 ? 29.568 0.730 -2.421 1.00 96.56 236 ASP A CA 1
ATOM 1782 C C . ASP A 1 236 ? 29.899 0.553 -3.926 1.00 96.56 236 ASP A C 1
ATOM 1784 O O . ASP A 1 236 ? 30.315 -0.523 -4.361 1.00 96.56 236 ASP A O 1
ATOM 1788 N N . GLY A 1 237 ? 29.680 1.569 -4.766 1.00 95.00 237 GLY A N 1
ATOM 1789 C CA . GLY A 1 237 ? 30.058 1.574 -6.184 1.00 95.00 237 GLY A CA 1
ATOM 1790 C C . GLY A 1 237 ? 31.563 1.760 -6.407 1.00 95.00 237 GLY A C 1
ATOM 1791 O O . GLY A 1 237 ? 32.186 2.620 -5.787 1.00 95.00 237 GLY A O 1
ATOM 1792 N N . ASP A 1 238 ? 32.136 1.018 -7.361 1.00 95.81 238 ASP A N 1
ATOM 1793 C CA . ASP A 1 238 ? 33.505 1.212 -7.865 1.00 95.81 238 ASP A CA 1
ATOM 1794 C C . ASP A 1 238 ? 33.645 2.549 -8.634 1.00 95.81 238 ASP A C 1
ATOM 1796 O O . ASP A 1 238 ? 34.757 3.043 -8.845 1.00 95.81 238 ASP A O 1
ATOM 1800 N N . SER A 1 239 ? 32.521 3.128 -9.076 1.00 95.00 239 SER A N 1
ATOM 1801 C CA . SER A 1 239 ? 32.414 4.455 -9.696 1.00 95.00 239 SER A CA 1
ATOM 1802 C C . SER A 1 239 ? 31.022 5.069 -9.492 1.00 95.00 239 SER A C 1
ATOM 1804 O O . SER A 1 239 ? 30.067 4.349 -9.219 1.00 95.00 239 SER A O 1
ATOM 1806 N N . ASP A 1 240 ? 30.888 6.384 -9.684 1.00 94.44 240 ASP A N 1
ATOM 1807 C CA . ASP A 1 240 ? 29.603 7.105 -9.611 1.00 94.44 240 ASP A CA 1
ATOM 1808 C C . ASP A 1 240 ? 28.559 6.644 -10.649 1.00 94.44 240 ASP A C 1
ATOM 1810 O O . ASP A 1 240 ? 27.356 6.798 -10.435 1.00 94.44 240 ASP A O 1
ATOM 1814 N N . ASP A 1 241 ? 29.005 6.041 -11.755 1.00 95.06 241 ASP A N 1
ATOM 1815 C CA . ASP A 1 241 ? 28.139 5.444 -12.777 1.00 95.06 241 ASP A CA 1
ATOM 1816 C C . ASP A 1 241 ? 27.659 4.023 -12.405 1.00 95.06 241 ASP A C 1
ATOM 1818 O O . ASP A 1 241 ? 26.782 3.488 -13.081 1.00 95.06 241 ASP A O 1
ATOM 1822 N N . ASP A 1 242 ? 28.182 3.393 -11.341 1.00 97.38 242 ASP A N 1
ATOM 1823 C CA . ASP A 1 242 ? 27.664 2.100 -10.874 1.00 97.38 242 ASP A CA 1
ATOM 1824 C C . ASP A 1 242 ? 26.273 2.250 -10.257 1.00 97.38 242 ASP A C 1
ATOM 1826 O O . ASP A 1 242 ? 26.030 3.088 -9.386 1.00 97.38 242 ASP A O 1
ATOM 1830 N N . GLN A 1 243 ? 25.368 1.363 -10.663 1.00 98.19 243 GLN A N 1
ATOM 1831 C CA . GLN A 1 243 ? 23.966 1.412 -10.275 1.00 98.19 243 GLN A CA 1
ATOM 1832 C C . GLN A 1 243 ? 23.553 0.177 -9.482 1.00 98.19 243 GLN A C 1
ATOM 1834 O O . GLN A 1 243 ? 24.043 -0.930 -9.706 1.00 98.19 243 GLN A O 1
ATOM 1839 N N . TYR A 1 244 ? 22.592 0.360 -8.584 1.00 98.62 244 TYR A N 1
ATOM 1840 C CA . TYR A 1 244 ? 22.054 -0.693 -7.734 1.00 98.62 244 TYR A CA 1
ATOM 1841 C C . TYR A 1 244 ? 20.527 -0.603 -7.681 1.00 98.62 244 TYR A C 1
ATOM 1843 O O . TYR A 1 244 ? 19.951 0.485 -7.706 1.00 98.62 244 TYR A O 1
ATOM 1851 N N . VAL A 1 245 ? 19.873 -1.757 -7.570 1.00 98.50 245 VAL A N 1
ATOM 1852 C CA . VAL A 1 245 ? 18.522 -1.848 -7.011 1.00 98.50 245 VAL A CA 1
ATOM 1853 C C . VAL A 1 245 ? 18.669 -1.844 -5.494 1.00 98.50 245 VAL A C 1
ATOM 1855 O O . VAL A 1 245 ? 19.467 -2.612 -4.956 1.00 98.50 245 VAL A O 1
ATOM 1858 N N . ALA A 1 246 ? 17.898 -1.009 -4.809 1.00 98.69 246 ALA A N 1
ATOM 1859 C CA . ALA A 1 246 ? 17.835 -0.937 -3.357 1.00 98.69 246 ALA A CA 1
ATOM 1860 C C . ALA A 1 246 ? 16.407 -1.159 -2.861 1.00 98.69 246 ALA A C 1
ATOM 1862 O O . ALA A 1 246 ? 15.462 -0.642 -3.452 1.00 98.69 246 ALA A O 1
ATOM 1863 N N . PHE A 1 247 ? 16.276 -1.889 -1.756 1.00 98.75 247 PHE A N 1
ATOM 1864 C CA . PHE A 1 247 ? 15.030 -2.053 -1.012 1.00 98.75 247 PHE A CA 1
ATOM 1865 C C . PHE A 1 247 ? 15.167 -1.310 0.316 1.00 98.75 247 PHE A C 1
ATOM 1867 O O . PHE A 1 247 ? 16.109 -1.538 1.082 1.00 98.75 247 PHE A O 1
ATOM 1874 N N . ILE A 1 248 ? 14.249 -0.382 0.556 1.00 98.56 248 ILE A N 1
ATOM 1875 C CA . ILE A 1 248 ? 14.240 0.571 1.663 1.00 98.56 248 ILE A CA 1
ATOM 1876 C C . ILE A 1 248 ? 12.995 0.298 2.508 1.00 98.56 248 ILE A C 1
ATOM 1878 O O . ILE A 1 248 ? 11.898 0.158 1.973 1.00 98.56 248 ILE A O 1
ATOM 1882 N N . ASN A 1 249 ? 13.161 0.222 3.829 1.00 98.12 249 ASN A N 1
ATOM 1883 C CA . ASN A 1 249 ? 12.056 -0.004 4.758 1.00 98.12 249 ASN A CA 1
ATOM 1884 C C . ASN A 1 249 ? 11.069 1.177 4.720 1.00 98.12 249 ASN A C 1
ATOM 1886 O O . ASN A 1 249 ? 11.471 2.317 4.964 1.00 98.12 249 ASN A O 1
ATOM 1890 N N . GLY A 1 250 ? 9.791 0.895 4.453 1.00 97.12 250 GLY A N 1
ATOM 1891 C CA . GLY A 1 250 ? 8.765 1.916 4.244 1.00 97.12 250 GLY A CA 1
ATOM 1892 C C . GLY A 1 250 ? 8.491 2.821 5.440 1.00 97.12 250 GLY A C 1
ATOM 1893 O O . GLY A 1 250 ? 8.201 3.996 5.251 1.00 97.12 250 GLY A O 1
ATOM 1894 N N . GLU A 1 251 ? 8.640 2.329 6.669 1.00 94.38 251 GLU A N 1
ATOM 1895 C CA . GLU A 1 251 ? 8.367 3.116 7.879 1.00 94.38 251 GLU A CA 1
ATOM 1896 C C . GLU A 1 251 ? 9.504 4.097 8.228 1.00 94.38 251 GLU A C 1
ATOM 1898 O O . GLU A 1 251 ? 9.258 5.173 8.773 1.00 94.38 251 GLU A O 1
ATOM 1903 N N . THR A 1 252 ? 10.759 3.751 7.911 1.00 95.38 252 THR A N 1
ATOM 1904 C CA . THR A 1 252 ? 11.957 4.470 8.405 1.00 95.38 252 THR A CA 1
ATOM 1905 C C . THR A 1 252 ? 12.838 5.100 7.326 1.00 95.38 252 THR A C 1
ATOM 1907 O O . THR A 1 252 ? 13.710 5.908 7.647 1.00 95.38 252 THR A O 1
ATOM 1910 N N . GLY A 1 253 ? 12.672 4.722 6.056 1.00 97.56 253 GLY A N 1
ATOM 1911 C CA . GLY A 1 253 ? 13.512 5.209 4.961 1.00 97.56 253 GLY A CA 1
ATOM 1912 C C . GLY A 1 253 ? 14.942 4.667 5.003 1.00 97.56 253 GLY A C 1
ATOM 1913 O O . GLY A 1 253 ? 15.795 5.137 4.250 1.00 97.56 253 GLY A O 1
ATOM 1914 N N . ALA A 1 254 ? 15.223 3.696 5.877 1.00 96.94 254 ALA A N 1
ATOM 1915 C CA . ALA A 1 254 ? 16.520 3.046 6.005 1.00 96.94 254 ALA A CA 1
ATOM 1916 C C . ALA A 1 254 ? 16.691 1.924 4.968 1.00 96.94 254 ALA A C 1
ATOM 1918 O O . ALA A 1 254 ? 15.772 1.146 4.698 1.00 96.94 254 ALA A O 1
ATOM 1919 N N . LEU A 1 255 ? 17.898 1.805 4.415 1.00 98.12 255 LEU A N 1
ATOM 1920 C CA . LEU A 1 255 ? 18.256 0.741 3.478 1.00 98.12 255 LEU A CA 1
ATOM 1921 C C . LEU A 1 255 ? 18.183 -0.647 4.151 1.00 98.12 255 LEU A C 1
ATOM 1923 O O . LEU A 1 255 ? 18.923 -0.895 5.105 1.00 98.12 255 LEU A O 1
ATOM 1927 N N . ARG A 1 256 ? 17.347 -1.561 3.627 1.00 96.56 256 ARG A N 1
ATOM 1928 C CA . ARG A 1 256 ? 17.323 -2.984 4.026 1.00 96.56 256 ARG A CA 1
ATOM 1929 C C . ARG A 1 256 ? 18.406 -3.777 3.283 1.00 96.56 256 ARG A C 1
ATOM 1931 O O . ARG A 1 256 ? 19.199 -4.458 3.925 1.00 96.56 256 ARG A O 1
ATOM 1938 N N . ALA A 1 257 ? 18.446 -3.695 1.949 1.00 97.94 257 ALA A N 1
ATOM 1939 C CA . ALA A 1 257 ? 19.381 -4.463 1.114 1.00 97.94 257 ALA A CA 1
ATOM 1940 C C . ALA A 1 257 ? 19.549 -3.886 -0.307 1.00 97.94 257 ALA A C 1
ATOM 1942 O O . ALA A 1 257 ? 18.727 -3.089 -0.763 1.00 97.94 257 ALA A O 1
ATOM 1943 N N . THR A 1 258 ? 20.590 -4.325 -1.025 1.00 98.50 258 THR A N 1
ATOM 1944 C CA . THR A 1 258 ? 20.868 -3.948 -2.424 1.00 98.50 258 THR A CA 1
ATOM 1945 C C . THR A 1 258 ? 21.254 -5.141 -3.301 1.00 98.50 258 THR A C 1
ATOM 1947 O O . THR A 1 258 ? 21.728 -6.166 -2.813 1.00 98.50 258 THR A O 1
ATOM 1950 N N . ALA A 1 259 ? 21.108 -4.972 -4.618 1.00 98.25 259 ALA A N 1
ATOM 1951 C CA . ALA A 1 259 ? 21.784 -5.766 -5.643 1.00 98.25 259 ALA A CA 1
ATOM 1952 C C . ALA A 1 259 ? 22.385 -4.838 -6.708 1.00 98.25 259 ALA A C 1
ATOM 1954 O O . ALA A 1 259 ? 21.732 -3.884 -7.134 1.00 98.25 259 ALA A O 1
ATOM 1955 N N . LYS A 1 260 ? 23.615 -5.114 -7.166 1.00 97.81 260 LYS A N 1
ATOM 1956 C CA . LYS A 1 260 ? 24.235 -4.354 -8.266 1.00 97.81 260 LYS A CA 1
ATOM 1957 C C . LYS A 1 260 ? 23.455 -4.604 -9.555 1.00 97.81 260 LYS A C 1
ATOM 1959 O O . LYS A 1 260 ? 23.195 -5.754 -9.912 1.00 97.81 260 LYS A O 1
ATOM 1964 N N . ILE A 1 261 ? 23.087 -3.533 -10.251 1.00 98.00 261 ILE A N 1
ATOM 1965 C CA . ILE A 1 261 ? 22.647 -3.618 -11.641 1.00 98.00 261 ILE A CA 1
ATOM 1966 C C . ILE A 1 261 ? 23.914 -3.881 -12.448 1.00 98.00 261 ILE A C 1
ATOM 1968 O O . ILE A 1 261 ? 24.852 -3.092 -12.424 1.00 98.00 261 ILE A O 1
ATOM 1972 N N . GLU A 1 262 ? 23.959 -5.032 -13.110 1.00 95.88 262 GLU A N 1
ATOM 1973 C CA . GLU A 1 262 ? 25.102 -5.441 -13.923 1.00 95.88 262 GLU A CA 1
ATOM 1974 C C . GLU A 1 262 ? 25.423 -4.380 -14.984 1.00 95.88 262 GLU A C 1
ATOM 1976 O O . GLU A 1 262 ? 24.521 -3.891 -15.662 1.00 95.88 262 GLU A O 1
ATOM 1981 N N . ASN A 1 263 ? 26.711 -4.061 -15.154 1.00 95.00 263 ASN A N 1
ATOM 1982 C CA . ASN A 1 263 ? 27.211 -2.959 -15.989 1.00 95.00 263 ASN A CA 1
ATOM 1983 C C . ASN A 1 263 ? 27.091 -3.220 -17.516 1.00 95.00 263 ASN A C 1
ATOM 1985 O O . ASN A 1 263 ? 27.927 -2.773 -18.309 1.00 95.00 263 ASN A O 1
ATOM 1989 N N . ASP A 1 264 ? 26.060 -3.954 -17.937 1.00 95.69 264 ASP A N 1
ATOM 1990 C CA . ASP A 1 264 ? 25.640 -4.112 -19.325 1.00 95.69 264 ASP A CA 1
ATOM 1991 C C . ASP A 1 264 ? 25.416 -2.729 -19.949 1.00 95.69 264 ASP A C 1
ATOM 1993 O O . ASP A 1 264 ? 24.678 -1.900 -19.423 1.00 95.69 264 ASP A O 1
ATOM 1997 N N . TYR A 1 265 ? 26.058 -2.478 -21.091 1.00 95.88 265 TYR A N 1
ATOM 1998 C CA . TYR A 1 265 ? 25.987 -1.206 -21.818 1.00 95.88 265 TYR A CA 1
ATOM 1999 C C . TYR A 1 265 ? 26.439 0.046 -21.042 1.00 95.88 265 TYR A C 1
ATOM 2001 O O . TYR A 1 265 ? 26.254 1.143 -21.558 1.00 95.88 265 TYR A O 1
ATOM 2009 N N . LEU A 1 266 ? 27.082 -0.059 -19.869 1.00 93.88 266 LEU A N 1
ATOM 2010 C CA . LEU A 1 266 ? 27.474 1.129 -19.087 1.00 93.88 266 LEU A CA 1
ATOM 2011 C C . LEU A 1 266 ? 28.476 2.046 -19.822 1.00 93.88 266 LEU A C 1
ATOM 2013 O O . LEU A 1 266 ? 28.547 3.241 -19.554 1.00 93.88 266 LEU A O 1
ATOM 2017 N N . SER A 1 267 ? 29.203 1.521 -20.818 1.00 93.69 267 SER A N 1
ATOM 2018 C CA . SER A 1 267 ? 30.036 2.316 -21.739 1.00 93.69 267 SER A CA 1
ATOM 2019 C C . SER A 1 267 ? 29.269 3.377 -22.535 1.00 93.69 267 SER A C 1
ATOM 2021 O O . SER A 1 267 ? 29.887 4.300 -23.068 1.00 93.69 267 SER A O 1
ATOM 2023 N N . ASP A 1 268 ? 27.951 3.218 -22.635 1.00 94.12 268 ASP A N 1
ATOM 2024 C CA . ASP A 1 268 ? 27.031 4.086 -23.362 1.00 94.12 268 ASP A CA 1
ATOM 2025 C C . ASP A 1 268 ? 26.357 5.113 -22.420 1.00 94.12 268 ASP A C 1
ATOM 2027 O O . ASP A 1 268 ? 25.617 5.975 -22.884 1.00 94.12 268 ASP A O 1
ATOM 2031 N N . GLY A 1 269 ? 26.646 5.052 -21.111 1.00 93.56 269 GLY A N 1
ATOM 2032 C CA . GLY A 1 269 ? 26.093 5.900 -20.047 1.00 93.56 269 GLY A CA 1
ATOM 2033 C C . GLY A 1 269 ? 25.173 5.136 -19.078 1.00 93.56 269 GLY A C 1
ATOM 2034 O O . GLY A 1 269 ? 24.865 3.965 -19.321 1.00 93.56 269 GLY A O 1
ATOM 2035 N N . PRO A 1 270 ? 24.711 5.762 -17.980 1.00 95.50 270 PRO A N 1
ATOM 2036 C CA . PRO A 1 270 ? 23.817 5.116 -17.019 1.00 95.50 270 PRO A CA 1
ATOM 2037 C C . PRO A 1 270 ? 22.474 4.661 -17.614 1.00 95.50 270 PRO A C 1
ATOM 2039 O O . PRO A 1 270 ? 21.907 5.290 -18.507 1.00 95.50 270 PRO A O 1
ATOM 2042 N N . LEU A 1 271 ? 21.937 3.565 -17.079 1.00 96.19 271 LEU A N 1
ATOM 2043 C CA . LEU A 1 271 ? 20.629 3.001 -17.413 1.00 96.19 271 LEU A CA 1
ATOM 2044 C C . LEU A 1 271 ? 19.511 3.739 -16.664 1.00 96.19 271 LEU A C 1
ATOM 2046 O O . LEU A 1 271 ? 19.363 3.573 -15.449 1.00 96.19 271 LEU A O 1
ATOM 2050 N N . ALA A 1 272 ? 18.693 4.503 -17.387 1.00 95.44 272 ALA A N 1
ATOM 2051 C CA . ALA A 1 272 ? 17.408 5.006 -16.902 1.00 95.44 272 ALA A CA 1
ATOM 2052 C C . ALA A 1 272 ? 16.429 3.842 -16.661 1.00 95.44 272 ALA A C 1
ATOM 2054 O O . ALA A 1 272 ? 16.570 2.785 -17.280 1.00 95.44 272 ALA A O 1
ATOM 2055 N N . ALA A 1 273 ? 15.434 4.022 -15.784 1.00 95.88 273 ALA A N 1
ATOM 2056 C CA . ALA A 1 273 ? 14.571 2.926 -15.339 1.00 95.88 273 ALA A CA 1
ATOM 2057 C C . ALA A 1 273 ? 13.068 3.246 -15.327 1.00 95.88 273 ALA A C 1
ATOM 2059 O O . ALA A 1 273 ? 12.667 4.376 -15.041 1.00 95.88 273 ALA A O 1
ATOM 2060 N N . ARG A 1 274 ? 12.246 2.214 -15.562 1.00 96.25 274 ARG A N 1
ATOM 2061 C CA . ARG A 1 274 ? 10.879 2.118 -15.023 1.00 96.25 274 ARG A CA 1
ATOM 2062 C C . ARG A 1 274 ? 10.768 0.896 -14.120 1.00 96.25 274 ARG A C 1
ATOM 2064 O O . ARG A 1 274 ? 11.225 -0.172 -14.533 1.00 96.25 274 ARG A O 1
ATOM 2071 N N . PHE A 1 275 ? 10.176 1.031 -12.940 1.00 98.19 275 PHE A N 1
ATOM 2072 C CA . PHE A 1 275 ? 9.945 -0.073 -12.002 1.00 98.19 275 PHE A CA 1
ATOM 2073 C C . PHE A 1 275 ? 8.448 -0.401 -11.883 1.00 98.19 275 PHE A C 1
ATOM 2075 O O . PHE A 1 275 ? 7.591 0.467 -12.027 1.00 98.19 275 PHE A O 1
ATOM 2082 N N . GLY A 1 276 ? 8.140 -1.666 -11.605 1.00 98.19 276 GLY A N 1
ATOM 2083 C CA . GLY A 1 276 ? 6.796 -2.165 -11.312 1.00 98.19 276 GLY A CA 1
ATOM 2084 C C . GLY A 1 276 ? 6.851 -3.534 -10.636 1.00 98.19 276 GLY A C 1
ATOM 2085 O O . GLY A 1 276 ? 7.939 -4.062 -10.398 1.00 98.19 276 GLY A O 1
ATOM 2086 N N . VAL A 1 277 ? 5.693 -4.111 -10.315 1.00 98.62 277 VAL A N 1
ATOM 2087 C CA . VAL A 1 277 ? 5.598 -5.374 -9.559 1.00 98.62 277 VAL A CA 1
ATOM 2088 C C . VAL A 1 277 ? 4.733 -6.404 -10.276 1.00 98.62 277 VAL A C 1
ATOM 2090 O O . VAL A 1 277 ? 3.792 -6.047 -10.982 1.00 98.62 277 VAL A O 1
ATOM 2093 N N . GLY A 1 278 ? 5.053 -7.685 -10.075 1.00 97.94 278 GLY A N 1
ATOM 2094 C CA . GLY A 1 278 ? 4.120 -8.777 -10.338 1.00 97.94 278 GLY A CA 1
ATOM 2095 C C . GLY A 1 278 ? 4.588 -10.150 -9.869 1.00 97.94 278 GLY A C 1
ATOM 2096 O O . GLY A 1 278 ? 5.705 -10.346 -9.385 1.00 97.94 278 GLY A O 1
ATOM 2097 N N . TYR A 1 279 ? 3.701 -11.122 -10.034 1.00 97.81 279 TYR A N 1
ATOM 2098 C CA . TYR A 1 279 ? 3.801 -12.488 -9.539 1.00 97.81 279 TYR A CA 1
ATOM 2099 C C . TYR A 1 279 ? 4.295 -13.414 -10.644 1.00 97.81 279 TYR A C 1
ATOM 2101 O O . TYR A 1 279 ? 3.575 -14.280 -11.138 1.00 97.81 279 TYR A O 1
ATOM 2109 N N . LEU A 1 280 ? 5.556 -13.236 -11.034 1.00 98.25 280 LEU A N 1
ATOM 2110 C CA . LEU A 1 280 ? 6.170 -13.951 -12.161 1.00 98.25 280 LEU A CA 1
ATOM 2111 C C . LEU A 1 280 ? 6.262 -15.477 -11.959 1.00 98.25 280 LEU A C 1
ATOM 2113 O O . LEU A 1 280 ? 6.347 -16.242 -12.918 1.00 98.25 280 LEU A O 1
ATOM 2117 N N . ASP A 1 281 ? 6.222 -15.931 -10.704 1.00 95.06 281 ASP A N 1
ATOM 2118 C CA . ASP A 1 281 ? 6.124 -17.342 -10.312 1.00 95.06 281 ASP A CA 1
ATOM 2119 C C . ASP A 1 281 ? 4.740 -17.728 -9.740 1.00 95.06 281 ASP A C 1
ATOM 2121 O O . ASP A 1 281 ? 4.557 -18.858 -9.278 1.00 95.06 281 ASP A O 1
ATOM 2125 N N . GLY A 1 282 ? 3.787 -16.789 -9.767 1.00 93.50 282 GLY A N 1
ATOM 2126 C CA . GLY A 1 282 ? 2.412 -16.904 -9.275 1.00 93.50 282 GLY A CA 1
ATOM 2127 C C . GLY A 1 282 ? 2.219 -16.727 -7.765 1.00 93.50 282 GLY A C 1
ATOM 2128 O O . GLY A 1 282 ? 1.112 -16.927 -7.280 1.00 93.50 282 GLY A O 1
ATOM 2129 N N . LYS A 1 283 ? 3.264 -16.399 -6.990 1.00 89.56 283 LYS A N 1
ATOM 2130 C CA . LYS A 1 283 ? 3.196 -16.417 -5.506 1.00 89.56 283 LYS A CA 1
ATOM 2131 C C . LYS A 1 283 ? 4.170 -15.481 -4.777 1.00 89.56 283 LYS A C 1
ATOM 2133 O O . LYS A 1 283 ? 4.001 -15.272 -3.581 1.00 89.56 283 LYS A O 1
ATOM 2138 N N . THR A 1 284 ? 5.197 -14.973 -5.451 1.00 93.38 284 THR A N 1
ATOM 2139 C CA . THR A 1 284 ? 6.231 -14.103 -4.880 1.00 93.38 284 THR A CA 1
ATOM 2140 C C . THR A 1 284 ? 6.157 -12.749 -5.588 1.00 93.38 284 THR A C 1
ATOM 2142 O O . THR A 1 284 ? 6.187 -12.743 -6.823 1.00 93.38 284 THR A O 1
ATOM 2145 N N . PRO A 1 285 ? 6.084 -11.613 -4.875 1.00 97.00 285 PRO A N 1
ATOM 2146 C CA . PRO A 1 285 ? 6.238 -10.306 -5.502 1.00 97.00 285 PRO A CA 1
ATOM 2147 C C . PRO A 1 285 ? 7.649 -10.182 -6.092 1.00 97.00 285 PRO A C 1
ATOM 2149 O O . PRO A 1 285 ? 8.646 -10.356 -5.391 1.00 97.00 285 PRO A O 1
ATOM 2152 N N . HIS A 1 286 ? 7.746 -9.905 -7.390 1.00 98.69 286 HIS A N 1
ATOM 2153 C CA . HIS A 1 286 ? 9.010 -9.580 -8.047 1.00 98.69 286 HIS A CA 1
ATOM 2154 C C . HIS A 1 286 ? 9.033 -8.094 -8.379 1.00 98.69 286 HIS A C 1
ATOM 2156 O O . HIS A 1 286 ? 8.071 -7.573 -8.945 1.00 98.69 286 HIS A O 1
ATOM 2162 N N . LEU A 1 287 ? 10.160 -7.433 -8.119 1.00 98.88 287 LEU A N 1
ATOM 2163 C CA . LEU A 1 287 ? 10.452 -6.150 -8.741 1.00 98.88 287 LEU A CA 1
ATOM 2164 C C . LEU A 1 287 ? 10.808 -6.403 -10.204 1.00 98.88 287 LEU A C 1
ATOM 2166 O O . LEU A 1 287 ? 11.821 -7.043 -10.482 1.00 98.88 287 LEU A O 1
ATOM 2170 N N . VAL A 1 288 ? 10.012 -5.867 -11.122 1.00 98.81 288 VAL A N 1
ATOM 2171 C CA . VAL A 1 288 ? 10.296 -5.840 -12.558 1.00 98.81 288 VAL A CA 1
ATOM 2172 C C . VAL A 1 288 ? 10.892 -4.481 -12.907 1.00 98.81 288 VAL A C 1
ATOM 2174 O O . VAL A 1 288 ? 10.284 -3.447 -12.631 1.00 98.81 288 VAL A O 1
ATOM 2177 N N . ALA A 1 289 ? 12.058 -4.476 -13.554 1.00 98.44 289 ALA A N 1
ATOM 2178 C CA . ALA A 1 289 ? 12.658 -3.268 -14.107 1.00 98.44 289 ALA A CA 1
ATOM 2179 C C . ALA A 1 289 ? 12.741 -3.319 -15.633 1.00 98.44 289 ALA A C 1
ATOM 2181 O O . ALA A 1 289 ? 13.263 -4.267 -16.226 1.00 98.44 289 ALA A O 1
ATOM 2182 N N . PHE A 1 290 ? 12.305 -2.227 -16.247 1.00 98.19 290 PHE A N 1
ATOM 2183 C CA . PHE A 1 290 ? 12.679 -1.812 -17.590 1.00 98.19 290 PHE A CA 1
ATOM 2184 C C . PHE A 1 290 ? 13.903 -0.898 -17.466 1.00 98.19 290 PHE A C 1
ATOM 2186 O O . PHE A 1 290 ? 13.816 0.127 -16.791 1.00 98.19 290 PHE A O 1
ATOM 2193 N N . LEU A 1 291 ? 15.031 -1.236 -18.095 1.00 97.69 291 LEU A N 1
ATOM 2194 C CA . LEU A 1 291 ? 16.292 -0.486 -18.011 1.00 97.69 291 LEU A CA 1
ATOM 2195 C C . LEU A 1 291 ? 16.792 -0.098 -19.410 1.00 97.69 291 LEU A C 1
ATOM 2197 O O . LEU A 1 291 ? 16.937 -0.958 -20.281 1.00 97.69 291 LEU A O 1
ATOM 2201 N N . LYS A 1 292 ? 17.069 1.191 -19.640 1.00 95.25 292 LYS A N 1
ATOM 2202 C CA . LYS A 1 292 ? 17.355 1.737 -20.979 1.00 95.25 292 LYS A CA 1
ATOM 2203 C C . LYS A 1 292 ? 18.424 2.832 -20.940 1.00 95.25 292 LYS A C 1
ATOM 2205 O O . LYS A 1 292 ? 18.350 3.736 -20.114 1.00 95.25 292 LYS A O 1
ATOM 2210 N N . ASN A 1 293 ? 19.374 2.795 -21.872 1.00 95.00 293 ASN A N 1
ATOM 2211 C CA . ASN A 1 293 ? 20.289 3.906 -22.166 1.00 95.00 293 ASN A CA 1
ATOM 2212 C C . ASN A 1 293 ? 20.435 4.094 -23.686 1.00 95.00 293 ASN A C 1
ATOM 2214 O O . ASN A 1 293 ? 19.915 3.301 -24.481 1.00 95.00 293 ASN A O 1
ATOM 2218 N N . ARG A 1 294 ? 21.095 5.176 -24.106 1.00 92.88 294 ARG A N 1
ATOM 2219 C CA . ARG A 1 294 ? 21.188 5.583 -25.513 1.00 92.88 294 ARG A CA 1
ATOM 2220 C C . ARG A 1 294 ? 22.582 5.353 -26.076 1.00 92.88 294 ARG A C 1
ATOM 2222 O O . ARG A 1 294 ? 23.565 5.788 -25.498 1.00 92.88 294 ARG A O 1
ATOM 2229 N N . GLN A 1 295 ? 22.660 4.734 -27.250 1.00 91.50 295 GLN A N 1
ATOM 2230 C CA . GLN A 1 295 ? 23.928 4.440 -27.913 1.00 91.50 295 GLN A CA 1
ATOM 2231 C C . GLN A 1 295 ? 24.585 5.738 -28.437 1.00 91.50 295 GLN A C 1
ATOM 2233 O O . GLN A 1 295 ? 24.014 6.386 -29.333 1.00 91.50 295 GLN A O 1
ATOM 2238 N N . PRO A 1 296 ? 25.787 6.121 -27.952 1.00 84.75 296 PRO A N 1
ATOM 2239 C CA . PRO A 1 296 ? 26.402 7.408 -28.261 1.00 84.75 296 PRO A CA 1
ATOM 2240 C C . PRO A 1 296 ? 26.577 7.647 -29.762 1.00 84.75 296 PRO A C 1
ATOM 2242 O O . PRO A 1 296 ? 27.202 6.866 -30.480 1.00 84.75 296 PRO A O 1
ATOM 2245 N N . GLY A 1 297 ? 26.009 8.750 -30.255 1.00 79.06 297 GLY A N 1
ATOM 2246 C CA . GLY A 1 297 ? 26.097 9.156 -31.662 1.00 79.06 297 GLY A CA 1
ATOM 2247 C C . GLY A 1 297 ? 25.333 8.280 -32.668 1.00 79.06 297 GLY A C 1
ATOM 2248 O O . GLY A 1 297 ? 25.337 8.614 -33.852 1.00 79.06 297 GLY A O 1
ATOM 2249 N N . GLN A 1 298 ? 24.668 7.205 -32.229 1.00 73.44 298 GLN A N 1
ATOM 2250 C CA . GLN A 1 298 ? 23.866 6.321 -33.090 1.00 73.44 298 GLN A CA 1
ATOM 2251 C C . GLN A 1 298 ? 22.361 6.602 -32.990 1.00 73.44 298 GLN A C 1
ATOM 2253 O O . GLN A 1 298 ? 21.623 6.348 -33.938 1.00 73.44 298 GLN A O 1
ATOM 2258 N N . GLY A 1 299 ? 21.894 7.138 -31.858 1.00 78.06 299 GLY A N 1
ATOM 2259 C CA . GLY A 1 299 ? 20.493 7.519 -31.640 1.00 78.06 299 GLY A CA 1
ATOM 2260 C C . GLY A 1 299 ? 19.550 6.359 -31.296 1.00 78.06 299 GLY A C 1
ATOM 2261 O O . GLY A 1 299 ? 18.477 6.615 -30.755 1.00 78.06 299 GLY A O 1
ATOM 2262 N N . ALA A 1 300 ? 19.965 5.115 -31.550 1.00 88.56 300 ALA A N 1
ATOM 2263 C CA . ALA A 1 300 ? 19.336 3.900 -31.040 1.00 88.56 300 ALA A CA 1
ATOM 2264 C C . ALA A 1 300 ? 19.539 3.742 -29.518 1.00 88.56 300 ALA A C 1
ATOM 2266 O O . ALA A 1 300 ? 20.343 4.446 -28.906 1.00 88.56 300 ALA A O 1
ATOM 2267 N N . PHE A 1 301 ? 18.825 2.793 -28.910 1.00 93.38 301 PHE A N 1
ATOM 2268 C CA . PHE A 1 301 ? 18.848 2.544 -27.466 1.00 93.38 301 PHE A CA 1
ATOM 2269 C C . PHE A 1 301 ? 19.095 1.071 -27.146 1.00 93.38 301 PHE A C 1
ATOM 2271 O O . PHE A 1 301 ? 18.493 0.185 -27.766 1.00 93.38 301 PHE A O 1
ATOM 2278 N N . ASN A 1 302 ? 19.900 0.823 -26.115 1.00 96.25 302 ASN A N 1
ATOM 2279 C CA . ASN A 1 302 ? 19.986 -0.490 -25.488 1.00 96.25 302 ASN A CA 1
ATOM 2280 C C . ASN A 1 302 ? 18.787 -0.675 -24.546 1.00 96.25 302 ASN A C 1
ATOM 2282 O O . ASN A 1 302 ? 18.285 0.296 -23.982 1.00 96.25 302 ASN A O 1
ATOM 2286 N N . LEU A 1 303 ? 18.322 -1.914 -24.391 1.00 97.38 303 LEU A N 1
ATOM 2287 C CA . LEU A 1 303 ? 17.202 -2.268 -23.518 1.00 97.38 3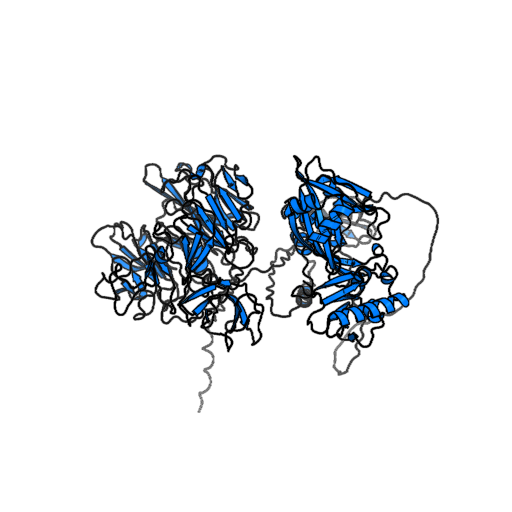03 LEU A CA 1
ATOM 2288 C C . LEU A 1 303 ? 17.514 -3.569 -22.782 1.00 97.38 303 LEU A C 1
ATOM 2290 O O . LEU A 1 303 ? 17.909 -4.559 -23.409 1.00 97.38 303 LEU A O 1
ATOM 2294 N N . ILE A 1 304 ? 17.280 -3.558 -21.475 1.00 98.38 304 ILE A N 1
ATOM 2295 C CA . ILE A 1 304 ? 17.311 -4.720 -20.594 1.00 98.38 304 ILE A CA 1
ATOM 2296 C C . ILE A 1 304 ? 15.973 -4.767 -19.853 1.00 98.38 304 ILE A C 1
ATOM 2298 O O . ILE A 1 304 ? 15.528 -3.757 -19.312 1.00 98.38 304 ILE A O 1
ATOM 2302 N N . MET A 1 305 ? 15.353 -5.940 -19.804 1.00 98.62 305 MET A N 1
ATOM 2303 C CA . MET A 1 305 ? 14.305 -6.251 -18.831 1.00 98.62 305 MET A CA 1
ATOM 2304 C C . MET A 1 305 ? 14.930 -7.134 -17.753 1.00 98.62 305 MET A C 1
ATOM 2306 O O . MET A 1 305 ? 15.701 -8.037 -18.082 1.00 98.62 305 MET A O 1
ATOM 2310 N N . ALA A 1 306 ? 14.627 -6.909 -16.482 1.00 98.69 306 ALA A N 1
ATOM 2311 C CA . ALA A 1 306 ? 15.158 -7.728 -15.394 1.00 98.69 306 ALA A CA 1
ATOM 2312 C C . ALA A 1 306 ? 14.153 -7.860 -14.249 1.00 98.69 306 ALA A C 1
ATOM 2314 O O . ALA A 1 306 ? 13.283 -7.003 -14.086 1.00 98.69 306 ALA A O 1
ATOM 2315 N N . ALA A 1 307 ? 14.294 -8.923 -13.458 1.00 98.81 307 ALA A N 1
ATOM 2316 C CA . ALA A 1 307 ? 13.471 -9.161 -12.282 1.00 98.81 307 ALA A CA 1
ATOM 2317 C C . ALA A 1 307 ? 14.310 -9.540 -11.057 1.00 98.81 307 ALA A C 1
ATOM 2319 O O . ALA A 1 307 ? 15.246 -10.338 -11.160 1.00 98.81 307 ALA A O 1
ATOM 2320 N N . TRP A 1 308 ? 13.927 -9.016 -9.892 1.00 98.75 308 TRP A N 1
ATOM 2321 C CA . TRP A 1 308 ? 14.511 -9.352 -8.591 1.00 98.75 308 TRP A CA 1
ATOM 2322 C C . TRP A 1 308 ? 13.439 -9.783 -7.592 1.00 98.75 308 TRP A C 1
ATOM 2324 O O . TRP A 1 308 ? 12.307 -9.303 -7.637 1.00 98.75 308 TRP A O 1
ATOM 2334 N N . THR A 1 309 ? 13.827 -10.636 -6.649 1.00 98.06 309 THR A N 1
ATOM 2335 C CA . THR A 1 309 ? 13.043 -10.965 -5.449 1.00 98.06 309 THR A CA 1
ATOM 2336 C C . THR A 1 309 ? 13.763 -10.470 -4.202 1.00 98.06 309 THR A C 1
ATOM 2338 O O . THR A 1 309 ? 14.989 -10.571 -4.122 1.00 98.06 309 THR A O 1
ATOM 2341 N N . PHE A 1 310 ? 13.005 -10.000 -3.214 1.00 97.44 310 PHE A N 1
ATOM 2342 C CA . PHE A 1 310 ? 13.510 -9.609 -1.900 1.00 97.44 310 PHE A CA 1
ATOM 2343 C C . PHE A 1 310 ? 12.964 -10.573 -0.836 1.00 97.44 310 PHE A C 1
ATOM 2345 O O . PHE A 1 310 ? 11.766 -10.838 -0.805 1.00 97.44 310 PHE A O 1
ATOM 2352 N N . ASP A 1 311 ? 13.832 -11.142 0.009 1.00 87.19 311 ASP A N 1
ATOM 2353 C CA . ASP A 1 311 ? 13.437 -12.108 1.059 1.00 87.19 311 ASP A CA 1
ATOM 2354 C C . ASP A 1 311 ? 13.362 -11.497 2.472 1.00 87.19 311 ASP A C 1
ATOM 2356 O O . ASP A 1 311 ? 13.236 -12.215 3.469 1.00 87.19 311 ASP A O 1
ATOM 2360 N N . GLY A 1 312 ? 13.489 -10.171 2.546 1.00 86.69 312 GLY A N 1
ATOM 2361 C CA . GLY A 1 312 ? 13.582 -9.402 3.779 1.00 86.69 312 GLY A CA 1
ATOM 2362 C C . GLY A 1 312 ? 15.016 -9.111 4.222 1.00 86.69 312 GLY A C 1
ATOM 2363 O O . GLY A 1 312 ? 15.203 -8.280 5.116 1.00 86.69 312 GLY A O 1
ATOM 2364 N N . LYS A 1 313 ? 16.020 -9.765 3.610 1.00 84.25 313 LYS A N 1
ATOM 2365 C CA . LYS A 1 313 ? 17.456 -9.646 3.939 1.00 84.25 313 LYS A CA 1
ATOM 2366 C C . LYS A 1 313 ? 18.372 -9.546 2.718 1.00 84.25 313 LYS A C 1
ATOM 2368 O O . LYS A 1 313 ? 19.412 -8.896 2.801 1.00 84.25 313 LYS A O 1
ATOM 2373 N N . ALA A 1 314 ? 18.022 -10.199 1.617 1.00 90.88 314 ALA A N 1
ATOM 2374 C CA . ALA A 1 314 ? 18.804 -10.271 0.391 1.00 90.88 314 ALA A CA 1
ATOM 2375 C C . ALA A 1 314 ? 17.945 -9.938 -0.834 1.00 90.88 314 ALA A C 1
ATOM 2377 O O . ALA A 1 314 ? 16.741 -10.195 -0.856 1.00 90.88 314 ALA A O 1
ATOM 2378 N N . VAL A 1 315 ? 18.593 -9.372 -1.854 1.00 97.88 315 VAL A N 1
ATOM 2379 C CA . VAL A 1 315 ? 17.995 -9.037 -3.150 1.00 97.88 315 VAL A CA 1
ATOM 2380 C C . VAL A 1 315 ? 18.611 -9.963 -4.195 1.00 97.88 315 VAL A C 1
ATOM 2382 O O . VAL A 1 315 ? 19.756 -9.773 -4.603 1.00 97.88 315 VAL A O 1
ATOM 2385 N N . ASP A 1 316 ? 17.863 -10.976 -4.619 1.00 96.25 316 ASP A N 1
ATOM 2386 C CA . ASP A 1 316 ? 18.319 -11.957 -5.606 1.00 96.25 316 ASP A CA 1
ATOM 2387 C C . ASP A 1 316 ? 17.837 -11.569 -7.010 1.00 96.25 316 ASP A C 1
ATOM 2389 O O . ASP A 1 316 ? 16.650 -11.315 -7.224 1.00 96.25 316 ASP A O 1
ATOM 2393 N N . LEU A 1 317 ? 18.751 -11.548 -7.987 1.00 98.06 317 LEU A N 1
ATOM 2394 C CA . LEU A 1 317 ? 18.413 -11.404 -9.408 1.00 98.06 317 LEU A CA 1
ATOM 2395 C C . LEU A 1 317 ? 17.782 -12.713 -9.903 1.00 98.06 317 LEU A C 1
ATOM 2397 O O . LEU A 1 317 ? 18.483 -13.711 -10.078 1.00 98.06 317 LEU A O 1
ATOM 2401 N N . ALA A 1 318 ? 16.476 -12.699 -10.168 1.00 97.62 318 ALA A N 1
ATOM 2402 C CA . ALA A 1 318 ? 15.756 -13.850 -10.704 1.00 97.62 318 ALA A CA 1
ATOM 2403 C C . ALA A 1 318 ? 16.158 -14.120 -12.164 1.00 97.62 318 ALA A C 1
ATOM 2405 O O . ALA A 1 318 ? 16.467 -15.257 -12.527 1.00 97.62 318 ALA A O 1
ATOM 2406 N N . TRP A 1 319 ? 16.199 -13.070 -12.993 1.00 98.31 319 TRP A N 1
ATOM 2407 C CA . TRP A 1 319 ? 16.679 -13.119 -14.379 1.00 98.31 319 TRP A CA 1
ATOM 2408 C C . TRP A 1 319 ? 16.964 -11.717 -14.944 1.00 98.31 319 TRP A C 1
ATOM 2410 O O . TRP A 1 319 ? 16.454 -10.711 -14.454 1.00 98.31 319 TRP A O 1
ATOM 2420 N N . ARG A 1 320 ? 17.747 -11.664 -16.032 1.00 97.94 320 ARG A N 1
ATOM 2421 C CA . ARG A 1 320 ? 17.859 -10.506 -16.938 1.00 97.94 320 ARG A CA 1
ATOM 2422 C C . ARG A 1 320 ? 17.759 -10.957 -18.396 1.00 97.94 320 ARG A C 1
ATOM 2424 O O . ARG A 1 320 ? 18.349 -11.967 -18.776 1.00 97.94 320 ARG A O 1
ATOM 2431 N N . TRP A 1 321 ? 17.042 -10.188 -19.205 1.00 98.50 321 TRP A N 1
ATOM 2432 C CA . TRP A 1 321 ? 16.888 -10.347 -20.647 1.00 98.50 321 TRP A CA 1
ATOM 2433 C C . TRP A 1 321 ? 17.404 -9.083 -21.336 1.00 98.50 321 TRP A C 1
ATOM 2435 O O . TRP A 1 321 ? 16.887 -7.990 -21.118 1.00 98.50 321 TRP A O 1
ATOM 2445 N N . LEU A 1 322 ? 18.436 -9.225 -22.166 1.00 98.00 322 LEU A N 1
ATOM 2446 C CA . LEU A 1 322 ? 18.984 -8.136 -22.973 1.00 98.00 322 LEU A CA 1
ATOM 2447 C C . LEU A 1 322 ? 18.333 -8.199 -24.357 1.00 98.00 322 LEU A C 1
ATOM 2449 O O . LEU A 1 322 ? 18.377 -9.251 -25.000 1.00 98.00 322 LEU A O 1
ATOM 2453 N N . ARG A 1 323 ? 17.796 -7.082 -24.865 1.00 96.94 323 ARG A N 1
ATOM 2454 C CA . ARG A 1 323 ? 17.223 -7.056 -26.221 1.00 96.94 323 ARG A CA 1
ATOM 2455 C C . ARG A 1 323 ? 18.282 -7.356 -27.283 1.00 96.94 323 ARG A C 1
ATOM 2457 O O . ARG A 1 323 ? 18.063 -8.209 -28.142 1.00 96.94 323 ARG A O 1
ATOM 2464 N N . GLY A 1 324 ? 19.419 -6.659 -27.239 1.00 93.88 324 GLY A N 1
ATOM 2465 C CA . GLY A 1 324 ? 20.393 -6.670 -28.335 1.00 93.88 324 GLY A CA 1
ATOM 2466 C C . GLY A 1 324 ? 19.730 -6.331 -29.677 1.00 93.88 324 GLY A C 1
ATOM 2467 O O . GLY A 1 324 ? 18.938 -5.394 -29.754 1.00 93.88 324 GLY A O 1
ATOM 2468 N N . ASP A 1 325 ? 20.006 -7.138 -30.703 1.00 91.44 325 ASP A N 1
ATOM 2469 C CA . ASP A 1 325 ? 19.445 -6.990 -32.056 1.00 91.44 325 ASP A CA 1
ATOM 2470 C C . ASP A 1 325 ? 18.043 -7.626 -32.233 1.00 91.44 325 ASP A C 1
ATOM 2472 O O . ASP A 1 325 ? 17.556 -7.750 -33.359 1.00 91.44 325 ASP A O 1
ATOM 2476 N N . GLN A 1 326 ? 17.385 -8.088 -31.159 1.00 95.00 326 GLN A N 1
ATOM 2477 C CA . GLN A 1 326 ? 16.047 -8.687 -31.260 1.00 95.00 326 GLN A CA 1
ATOM 2478 C C . GLN A 1 326 ? 15.001 -7.641 -31.671 1.00 95.00 326 GLN A C 1
ATOM 2480 O O . GLN A 1 326 ? 14.929 -6.552 -31.098 1.00 95.00 326 GLN A O 1
ATOM 2485 N N . ALA A 1 327 ? 14.139 -8.005 -32.624 1.00 94.19 327 ALA A N 1
ATOM 2486 C CA . ALA A 1 327 ? 13.008 -7.192 -33.061 1.00 94.19 327 ALA A CA 1
ATOM 2487 C C . ALA A 1 327 ? 11.918 -7.158 -31.973 1.00 94.19 327 ALA A C 1
ATOM 2489 O O . ALA A 1 327 ? 10.953 -7.915 -32.018 1.00 94.19 327 ALA A O 1
ATOM 2490 N N . ALA A 1 328 ? 12.114 -6.311 -30.965 1.00 95.56 328 ALA A N 1
ATOM 2491 C CA . ALA A 1 328 ? 11.256 -6.160 -29.794 1.00 95.56 328 ALA A CA 1
ATOM 2492 C C . ALA A 1 328 ? 11.127 -4.664 -29.459 1.00 95.56 328 ALA A C 1
ATOM 2494 O O . ALA A 1 328 ? 12.006 -4.070 -28.825 1.00 95.56 328 ALA A O 1
ATOM 2495 N N . SER A 1 329 ? 10.065 -4.034 -29.965 1.00 93.94 329 SER A N 1
ATOM 2496 C CA . SER A 1 329 ? 9.818 -2.598 -29.793 1.00 93.94 329 SER A CA 1
ATOM 2497 C C . SER A 1 329 ? 9.220 -2.295 -28.422 1.00 93.94 329 SER A C 1
ATOM 2499 O O . SER A 1 329 ? 8.167 -2.818 -28.062 1.00 93.94 329 SER A O 1
ATOM 2501 N N . ASP A 1 330 ? 9.905 -1.436 -27.674 1.00 94.31 330 ASP A N 1
ATOM 2502 C CA . ASP A 1 330 ? 9.460 -0.911 -26.388 1.00 94.31 330 ASP A CA 1
ATOM 2503 C C . ASP A 1 330 ? 8.501 0.276 -26.533 1.00 94.31 330 ASP A C 1
ATOM 2505 O O . ASP A 1 330 ? 8.503 0.972 -27.552 1.00 94.31 330 ASP A O 1
ATOM 2509 N N . GLY A 1 331 ? 7.691 0.505 -25.499 1.00 93.81 331 GLY A N 1
ATOM 2510 C CA . GLY A 1 331 ? 6.818 1.672 -25.369 1.00 93.81 331 GLY A CA 1
ATOM 2511 C C . GLY A 1 331 ? 7.250 2.571 -24.211 1.00 93.81 331 GLY A C 1
ATOM 2512 O O . GLY A 1 331 ? 8.283 2.354 -23.573 1.00 93.81 331 GLY A O 1
ATOM 2513 N N . HIS A 1 332 ? 6.439 3.581 -23.896 1.00 94.88 332 HIS A N 1
ATOM 2514 C CA . HIS A 1 332 ? 6.694 4.481 -22.761 1.00 94.88 332 HIS A CA 1
ATOM 2515 C C . HIS A 1 332 ? 6.052 4.030 -21.429 1.00 94.88 332 HIS A C 1
ATOM 2517 O O . HIS A 1 332 ? 6.168 4.728 -20.422 1.00 94.88 332 HIS A O 1
ATOM 2523 N N . ASN A 1 333 ? 5.428 2.849 -21.384 1.00 95.44 333 ASN A N 1
ATOM 2524 C CA . ASN A 1 333 ? 4.901 2.198 -20.176 1.00 95.44 333 ASN A CA 1
ATOM 2525 C C . ASN A 1 333 ? 4.976 0.660 -20.347 1.00 95.44 333 ASN A C 1
ATOM 2527 O O . ASN A 1 333 ? 5.296 0.192 -21.436 1.00 95.44 333 ASN A O 1
ATOM 2531 N N . THR A 1 334 ? 4.679 -0.106 -19.299 1.00 97.62 334 THR A N 1
ATOM 2532 C CA . THR A 1 334 ? 4.754 -1.578 -19.228 1.00 97.62 334 THR A CA 1
ATOM 2533 C C . THR A 1 334 ? 3.415 -2.123 -18.693 1.00 97.62 334 THR A C 1
ATOM 2535 O O . THR A 1 334 ? 2.637 -1.381 -18.090 1.00 97.62 334 THR A O 1
ATOM 2538 N N . ARG A 1 335 ? 3.102 -3.408 -18.884 1.00 98.12 335 ARG A N 1
ATOM 2539 C CA . ARG A 1 335 ? 2.036 -4.118 -18.142 1.00 98.12 335 ARG A CA 1
ATOM 2540 C C . ARG A 1 335 ? 2.609 -5.384 -17.523 1.00 98.12 335 ARG A C 1
ATOM 2542 O O . ARG A 1 335 ? 3.489 -5.996 -18.121 1.00 98.12 335 ARG A O 1
ATOM 2549 N N . ILE A 1 336 ? 2.114 -5.762 -16.348 1.00 98.69 336 ILE A N 1
ATOM 2550 C CA . ILE A 1 336 ? 2.530 -6.979 -15.648 1.00 98.69 336 ILE A CA 1
ATOM 2551 C C . ILE A 1 336 ? 1.253 -7.709 -15.223 1.00 98.69 336 ILE A C 1
ATOM 2553 O O . ILE A 1 336 ? 0.548 -7.243 -14.329 1.00 98.69 336 ILE A O 1
ATOM 2557 N N . ILE A 1 337 ? 0.889 -8.763 -15.954 1.00 98.25 337 ILE A N 1
ATOM 2558 C CA . ILE A 1 337 ? -0.454 -9.365 -15.927 1.00 98.25 337 ILE A CA 1
ATOM 2559 C C . ILE A 1 337 ? -0.422 -10.806 -16.455 1.00 98.25 337 ILE A C 1
ATOM 2561 O O . ILE A 1 337 ? 0.326 -11.106 -17.382 1.00 98.25 337 ILE A O 1
ATOM 2565 N N . ASP A 1 338 ? -1.236 -11.688 -15.881 1.00 97.94 338 ASP A N 1
ATOM 2566 C CA . ASP A 1 338 ? -1.470 -13.049 -16.378 1.00 97.94 338 ASP A CA 1
ATOM 2567 C C . ASP A 1 338 ? -2.305 -13.007 -17.668 1.00 97.94 338 ASP A C 1
ATOM 2569 O O . ASP A 1 338 ? -3.445 -12.537 -17.664 1.00 97.94 338 ASP A O 1
ATOM 2573 N N . LEU A 1 339 ? -1.738 -13.459 -18.793 1.00 97.81 339 LEU A N 1
ATOM 2574 C CA . LEU A 1 339 ? -2.411 -13.398 -20.095 1.00 97.81 339 LEU A CA 1
ATOM 2575 C C . LEU A 1 339 ? -3.254 -14.643 -20.400 1.00 97.81 339 LEU A C 1
ATOM 2577 O O . LEU A 1 339 ? -4.124 -14.582 -21.273 1.00 97.81 339 LEU A O 1
ATOM 2581 N N . ASN A 1 340 ? -2.973 -15.773 -19.739 1.00 93.31 340 ASN A N 1
ATOM 2582 C CA . ASN A 1 340 ? -3.461 -17.104 -20.126 1.00 93.31 340 ASN A CA 1
ATOM 2583 C C . ASN A 1 340 ? -4.241 -17.849 -19.022 1.00 93.31 340 ASN A C 1
ATOM 2585 O O . ASN A 1 340 ? -4.833 -18.896 -19.302 1.00 93.31 340 ASN A O 1
ATOM 2589 N N . GLY A 1 341 ? -4.263 -17.322 -17.798 1.00 92.56 341 GLY A N 1
ATOM 2590 C CA . GLY A 1 341 ? -4.877 -17.927 -16.619 1.00 92.56 341 GLY A CA 1
ATOM 2591 C C . GLY A 1 341 ? -4.044 -19.034 -15.960 1.00 92.56 341 GLY A C 1
ATOM 2592 O O . GLY A 1 341 ? -4.625 -19.898 -15.299 1.00 92.56 341 GLY A O 1
ATOM 2593 N N . ASP A 1 342 ? -2.717 -19.074 -16.151 1.00 92.31 342 ASP A N 1
ATOM 2594 C CA . ASP A 1 342 ? -1.828 -20.070 -15.521 1.00 92.31 342 ASP A CA 1
ATOM 2595 C C . ASP A 1 342 ? -1.311 -19.674 -14.123 1.00 92.31 342 ASP A C 1
ATOM 2597 O O . ASP A 1 342 ? -0.578 -20.434 -13.480 1.00 92.31 342 ASP A O 1
ATOM 2601 N N . GLY A 1 343 ? -1.770 -18.527 -13.618 1.00 92.25 343 GLY A N 1
ATOM 2602 C CA . GLY A 1 343 ? -1.553 -18.004 -12.273 1.00 92.25 343 GLY A CA 1
ATOM 2603 C C . GLY A 1 343 ? -0.380 -17.030 -12.170 1.00 92.25 343 GLY A C 1
ATOM 2604 O O . GLY A 1 343 ? -0.227 -16.384 -11.128 1.00 92.25 343 GLY A O 1
ATOM 2605 N N . LYS A 1 344 ? 0.442 -16.893 -13.217 1.00 96.31 344 LYS A N 1
ATOM 2606 C CA . LYS A 1 344 ? 1.669 -16.079 -13.237 1.00 96.31 344 LYS A CA 1
ATOM 2607 C C . LYS A 1 344 ? 1.522 -14.856 -14.125 1.00 96.31 344 LYS A C 1
ATOM 2609 O O . LYS A 1 344 ? 0.836 -14.912 -15.132 1.00 96.31 344 LYS A O 1
ATOM 2614 N N . ASP A 1 345 ? 2.226 -13.783 -13.789 1.00 98.69 345 ASP A N 1
ATOM 2615 C CA . ASP A 1 345 ? 2.243 -12.587 -14.631 1.00 98.69 345 ASP A CA 1
ATOM 2616 C C . ASP A 1 345 ? 3.305 -12.659 -15.741 1.00 98.69 345 ASP A C 1
ATOM 2618 O O . ASP A 1 345 ? 4.479 -12.951 -15.494 1.00 98.69 345 ASP A O 1
ATOM 2622 N N . GLU A 1 346 ? 2.896 -12.312 -16.960 1.00 98.81 346 GLU A N 1
ATOM 2623 C CA . GLU A 1 346 ? 3.776 -11.918 -18.058 1.00 98.81 346 GLU A CA 1
ATOM 2624 C C . GLU A 1 346 ? 4.153 -10.431 -17.963 1.00 98.81 346 GLU A C 1
ATOM 2626 O O . GLU A 1 346 ? 3.402 -9.612 -17.436 1.00 98.81 346 GLU A O 1
ATOM 2631 N N . ILE A 1 347 ? 5.294 -10.059 -18.553 1.00 98.75 347 ILE A N 1
ATOM 2632 C CA . ILE A 1 347 ? 5.756 -8.670 -18.667 1.00 98.75 347 ILE A CA 1
ATOM 2633 C C . ILE A 1 347 ? 5.572 -8.212 -20.113 1.00 98.75 347 ILE A C 1
ATOM 2635 O O . ILE A 1 347 ? 6.258 -8.697 -21.013 1.00 98.75 347 ILE A O 1
ATOM 2639 N N . CYS A 1 348 ? 4.666 -7.267 -20.345 1.00 98.62 348 CYS A N 1
ATOM 2640 C CA . CYS A 1 348 ? 4.317 -6.783 -21.678 1.00 98.62 348 CYS A CA 1
ATOM 2641 C C . CYS A 1 348 ? 4.813 -5.354 -21.923 1.00 98.62 348 CYS A C 1
ATOM 2643 O O . CYS A 1 348 ? 4.563 -4.447 -21.129 1.00 98.62 348 CYS A O 1
ATOM 2645 N N . GLU A 1 349 ? 5.434 -5.153 -23.080 1.00 98.00 349 GLU A N 1
ATOM 2646 C CA . GLU A 1 349 ? 5.670 -3.863 -23.728 1.00 98.00 349 GLU A CA 1
ATOM 2647 C C . GLU A 1 349 ? 4.784 -3.759 -24.980 1.00 98.00 349 GLU A C 1
ATOM 2649 O O . GLU A 1 349 ? 4.217 -4.749 -25.444 1.00 98.00 349 GLU A O 1
ATOM 2654 N N . ILE A 1 350 ? 4.701 -2.568 -25.579 1.00 97.12 350 ILE A N 1
ATOM 2655 C CA . ILE A 1 350 ? 3.811 -2.305 -26.723 1.00 97.12 350 ILE A CA 1
ATOM 2656 C C . ILE A 1 350 ? 3.998 -3.278 -27.903 1.00 97.12 350 ILE A C 1
ATOM 2658 O O . ILE A 1 350 ? 3.020 -3.656 -28.547 1.00 97.12 350 ILE A O 1
ATOM 2662 N N . GLY A 1 351 ? 5.238 -3.706 -28.175 1.00 97.31 351 GLY A N 1
ATOM 2663 C CA . GLY A 1 351 ? 5.590 -4.578 -29.296 1.00 97.31 351 GLY A CA 1
ATOM 2664 C C . GLY A 1 351 ? 6.015 -6.006 -28.935 1.00 97.31 351 GLY A C 1
ATOM 2665 O O . GLY A 1 351 ? 6.356 -6.754 -29.852 1.00 97.31 351 GLY A O 1
ATOM 2666 N N . PHE A 1 352 ? 6.050 -6.408 -27.658 1.00 98.56 352 PHE A N 1
ATOM 2667 C CA . PHE A 1 352 ? 6.475 -7.759 -27.246 1.00 98.56 352 PHE A CA 1
ATOM 2668 C C . PHE A 1 352 ? 6.031 -8.125 -25.821 1.00 98.56 352 PHE A C 1
ATOM 2670 O O . PHE A 1 352 ? 5.776 -7.246 -25.004 1.00 98.56 352 PHE A O 1
ATOM 2677 N N . ALA A 1 353 ? 6.007 -9.422 -25.505 1.00 98.75 353 ALA A N 1
ATOM 2678 C CA . ALA A 1 353 ? 5.803 -9.912 -24.139 1.00 98.75 353 ALA A CA 1
ATOM 2679 C C . ALA A 1 353 ? 6.882 -10.923 -23.729 1.00 98.75 353 ALA A C 1
ATOM 2681 O O . ALA A 1 353 ? 7.336 -11.732 -24.546 1.00 98.75 353 ALA A O 1
ATOM 2682 N N . LEU A 1 354 ? 7.271 -10.890 -22.455 1.00 98.81 354 LEU A N 1
ATOM 2683 C CA . LEU A 1 354 ? 8.122 -11.878 -21.796 1.00 98.81 354 LEU A CA 1
ATOM 2684 C C . LEU A 1 354 ? 7.286 -12.731 -20.837 1.00 98.81 354 LEU A C 1
ATOM 2686 O O . LEU A 1 354 ? 6.426 -12.214 -20.126 1.00 98.81 354 LEU A O 1
ATOM 2690 N N . ASN A 1 355 ? 7.595 -14.022 -20.777 1.00 98.56 355 ASN A N 1
ATOM 2691 C CA . ASN A 1 355 ? 7.134 -14.921 -19.723 1.00 98.56 355 ASN A CA 1
ATOM 2692 C C . ASN A 1 355 ? 7.756 -14.520 -18.373 1.00 98.56 355 ASN A C 1
ATOM 2694 O O . ASN A 1 355 ? 8.818 -13.893 -18.337 1.00 98.56 355 ASN A O 1
ATOM 2698 N N . GLY A 1 356 ? 7.164 -14.957 -17.258 1.00 96.69 356 GLY A N 1
ATOM 2699 C CA . GLY A 1 356 ? 7.695 -14.698 -15.911 1.00 96.69 356 GLY A CA 1
ATOM 2700 C C . GLY A 1 356 ? 9.119 -15.223 -15.631 1.00 96.69 356 GLY A C 1
ATOM 2701 O O . GLY A 1 356 ? 9.743 -14.814 -14.655 1.00 96.69 356 GLY A O 1
ATOM 2702 N N . ASP A 1 357 ? 9.682 -16.079 -16.494 1.00 97.12 357 ASP A N 1
ATOM 2703 C CA . ASP A 1 357 ? 11.088 -16.523 -16.445 1.00 97.12 357 ASP A CA 1
ATOM 2704 C C . ASP A 1 357 ? 12.056 -15.663 -17.292 1.00 97.12 357 ASP A C 1
ATOM 2706 O O . ASP A 1 357 ? 13.230 -16.009 -17.441 1.00 97.12 357 ASP A O 1
ATOM 2710 N N . GLY A 1 358 ? 11.572 -14.558 -17.869 1.00 97.69 358 GLY A N 1
ATOM 2711 C CA . GLY A 1 358 ? 12.339 -13.652 -18.726 1.00 97.69 358 GLY A CA 1
ATOM 2712 C C . GLY A 1 358 ? 12.498 -14.120 -20.176 1.00 97.69 358 GLY A C 1
ATOM 2713 O O . GLY A 1 358 ? 13.155 -13.440 -20.967 1.00 97.69 358 GLY A O 1
ATOM 2714 N N . SER A 1 359 ? 11.925 -15.265 -20.565 1.00 97.81 359 SER A N 1
ATOM 2715 C CA . SER A 1 359 ? 11.949 -15.719 -21.959 1.00 97.81 359 SER A CA 1
ATOM 2716 C C . SER A 1 359 ? 10.925 -14.972 -22.825 1.00 97.81 359 SER A C 1
ATOM 2718 O O . SER A 1 359 ? 9.809 -14.688 -22.397 1.00 97.81 359 SER A O 1
ATOM 2720 N N . LEU A 1 360 ? 11.293 -14.650 -24.069 1.00 97.94 360 LEU A N 1
ATOM 2721 C CA . LEU A 1 360 ? 10.416 -13.954 -25.018 1.00 97.94 360 LEU A CA 1
ATOM 2722 C C . LEU A 1 360 ? 9.226 -14.848 -25.413 1.00 97.94 360 LEU A C 1
ATOM 2724 O O . LEU A 1 360 ? 9.428 -15.884 -26.049 1.00 97.94 360 LEU A O 1
ATOM 2728 N N . ARG A 1 361 ? 7.998 -14.434 -25.072 1.00 97.62 361 ARG A N 1
ATOM 2729 C CA . ARG A 1 361 ? 6.750 -15.130 -25.433 1.00 97.62 361 ARG A CA 1
ATOM 2730 C C . ARG A 1 361 ? 6.409 -14.910 -26.903 1.00 97.62 361 ARG A C 1
ATOM 2732 O O . ARG A 1 361 ? 6.242 -15.866 -27.656 1.00 97.62 361 ARG A O 1
ATOM 2739 N N . TYR A 1 362 ? 6.347 -13.644 -27.309 1.00 98.38 362 TYR A N 1
ATOM 2740 C CA . TYR A 1 362 ? 6.097 -13.222 -28.685 1.00 98.38 362 TYR A CA 1
ATOM 2741 C C . TYR A 1 362 ? 6.701 -11.841 -28.966 1.00 98.38 362 TYR A C 1
ATOM 2743 O O . TYR A 1 362 ? 6.978 -11.061 -28.055 1.00 98.38 362 TYR A O 1
ATOM 2751 N N . SER A 1 363 ? 6.830 -11.520 -30.254 1.00 98.12 363 SER A N 1
ATOM 2752 C CA . SER A 1 363 ? 7.022 -10.157 -30.755 1.00 98.12 363 SER A CA 1
ATOM 2753 C C . SER A 1 363 ? 5.959 -9.843 -31.808 1.00 98.12 363 SER A C 1
ATOM 2755 O O . SER A 1 363 ? 5.553 -10.711 -32.581 1.00 98.12 363 SER A O 1
ATOM 2757 N N . LEU A 1 364 ? 5.520 -8.588 -31.839 1.00 98.25 364 LEU A N 1
ATOM 2758 C CA . LEU A 1 364 ? 4.549 -8.056 -32.790 1.00 98.25 364 LEU A CA 1
ATOM 2759 C C . LEU A 1 364 ? 5.215 -7.450 -34.045 1.00 98.25 364 LEU A C 1
ATOM 2761 O O . LEU A 1 364 ? 4.515 -7.088 -34.995 1.00 98.25 364 LEU A O 1
ATOM 2765 N N . ALA A 1 365 ? 6.552 -7.380 -34.087 1.00 96.50 365 ALA A N 1
ATOM 2766 C CA . ALA A 1 365 ? 7.312 -6.737 -35.164 1.00 96.50 365 ALA A CA 1
ATOM 2767 C C . ALA A 1 365 ? 7.039 -7.349 -36.552 1.00 96.50 365 ALA A C 1
ATOM 2769 O O . ALA A 1 365 ? 6.759 -6.620 -37.502 1.00 96.50 365 ALA A O 1
ATOM 2770 N N . ASP A 1 366 ? 6.995 -8.682 -36.657 1.00 96.00 366 ASP A N 1
ATOM 2771 C CA . ASP A 1 366 ? 6.668 -9.406 -37.902 1.00 96.00 366 ASP A CA 1
ATOM 2772 C C . ASP A 1 366 ? 5.227 -9.151 -38.402 1.00 96.00 366 ASP A C 1
ATOM 2774 O O . ASP A 1 366 ? 4.879 -9.501 -39.532 1.00 96.00 366 ASP A O 1
ATOM 2778 N N . GLN A 1 367 ? 4.372 -8.533 -37.578 1.00 97.69 367 GLN A N 1
ATOM 2779 C CA . GLN A 1 367 ? 3.004 -8.137 -37.924 1.00 97.69 367 GLN A CA 1
ATOM 2780 C C . GLN A 1 367 ? 2.880 -6.631 -38.247 1.00 97.69 367 GLN A C 1
ATOM 2782 O O . GLN A 1 367 ? 1.780 -6.172 -38.580 1.00 97.69 367 GLN A O 1
ATOM 2787 N N . GLY A 1 368 ? 3.990 -5.881 -38.208 1.00 96.69 368 GLY A N 1
ATOM 2788 C CA . GLY A 1 368 ? 4.085 -4.452 -38.534 1.00 96.69 368 GLY A CA 1
ATOM 2789 C C . GLY A 1 368 ? 4.046 -3.500 -37.332 1.00 96.69 368 GLY A C 1
ATOM 2790 O O . GLY A 1 368 ? 3.965 -2.291 -37.536 1.00 96.69 368 GLY A O 1
ATOM 2791 N N . VAL A 1 369 ? 4.076 -4.013 -36.096 1.00 98.06 369 VAL A N 1
ATOM 2792 C CA . VAL A 1 369 ? 4.060 -3.189 -34.875 1.00 98.06 369 VAL A CA 1
ATOM 2793 C C . VAL A 1 369 ? 5.481 -2.773 -34.498 1.00 98.06 369 VAL A C 1
ATOM 2795 O O . VAL A 1 369 ? 6.337 -3.610 -34.218 1.00 98.06 369 VAL A O 1
ATOM 2798 N N . GLY A 1 370 ? 5.707 -1.465 -34.470 1.00 96.25 370 GLY A N 1
ATOM 2799 C CA . GLY A 1 370 ? 6.888 -0.810 -33.927 1.00 96.25 370 GLY A CA 1
ATOM 2800 C C . GLY A 1 370 ? 6.586 -0.077 -32.617 1.00 96.25 370 GLY A C 1
ATOM 2801 O O . GLY A 1 370 ? 5.755 -0.496 -31.812 1.00 96.25 370 GLY A O 1
ATOM 2802 N N . HIS A 1 371 ? 7.291 1.030 -32.403 1.00 95.25 371 HIS A N 1
ATOM 2803 C CA . HIS A 1 371 ? 7.191 1.871 -31.211 1.00 95.25 371 HIS A CA 1
ATOM 2804 C C . HIS A 1 371 ? 5.901 2.719 -31.173 1.00 95.25 371 HIS A C 1
ATOM 2806 O O . HIS A 1 371 ? 5.328 3.057 -32.210 1.00 95.25 371 HIS A O 1
ATOM 2812 N N . GLY A 1 372 ? 5.473 3.097 -29.968 1.00 95.94 372 GLY A N 1
ATOM 2813 C CA . GLY A 1 372 ? 4.356 4.009 -29.727 1.00 95.94 372 GLY A CA 1
ATOM 2814 C C . GLY A 1 372 ? 4.164 4.310 -28.237 1.00 95.94 372 GLY A C 1
ATOM 2815 O O . GLY A 1 372 ? 4.682 3.605 -27.365 1.00 95.94 372 GLY A O 1
ATOM 2816 N N . ASP A 1 373 ? 3.402 5.362 -27.949 1.00 95.38 373 ASP A N 1
ATOM 2817 C CA . ASP A 1 373 ? 3.273 5.923 -26.599 1.00 95.38 373 ASP A CA 1
ATOM 2818 C C . ASP A 1 373 ? 2.411 5.090 -25.641 1.00 95.38 373 ASP A C 1
ATOM 2820 O O . ASP A 1 373 ? 2.629 5.124 -24.424 1.00 95.38 373 ASP A O 1
ATOM 2824 N N . ARG A 1 374 ? 1.403 4.372 -26.158 1.00 96.44 374 ARG A N 1
ATOM 2825 C CA . ARG A 1 374 ? 0.345 3.767 -25.332 1.00 96.44 374 ARG A CA 1
ATOM 2826 C C . ARG A 1 374 ? -0.146 2.414 -25.811 1.00 96.44 374 ARG A C 1
ATOM 2828 O O . ARG A 1 374 ? -0.281 2.167 -27.007 1.00 96.44 374 ARG A O 1
ATOM 2835 N N . PHE A 1 375 ? -0.503 1.586 -24.838 1.00 98.12 375 PHE A N 1
ATOM 2836 C CA . PHE A 1 375 ? -1.242 0.353 -25.047 1.00 98.12 375 PHE A CA 1
ATOM 2837 C C . PHE A 1 375 ? -1.985 -0.069 -23.777 1.00 98.12 375 PHE A C 1
ATOM 2839 O O . PHE A 1 375 ? -1.582 0.208 -22.643 1.00 98.12 375 PHE A O 1
ATOM 2846 N N . HIS A 1 376 ? -3.086 -0.769 -23.985 1.00 98.56 376 HIS A N 1
ATOM 2847 C CA . HIS A 1 376 ? -3.936 -1.330 -22.949 1.00 98.56 376 HIS A CA 1
ATOM 2848 C C . HIS A 1 376 ? -3.973 -2.842 -23.118 1.00 98.56 376 HIS A C 1
ATOM 2850 O O . HIS A 1 376 ? -3.965 -3.325 -24.246 1.00 98.56 376 HIS A O 1
ATOM 2856 N N . ILE A 1 377 ? -4.015 -3.569 -22.005 1.00 98.69 377 ILE A N 1
ATOM 2857 C CA . ILE A 1 377 ? -4.339 -4.995 -21.951 1.00 98.69 377 ILE A CA 1
ATOM 2858 C C . ILE A 1 377 ? -5.445 -5.099 -20.907 1.00 98.69 377 ILE A C 1
ATOM 2860 O O . ILE A 1 377 ? -5.270 -4.599 -19.798 1.00 98.69 377 ILE A O 1
ATOM 2864 N N . ALA A 1 378 ? -6.587 -5.649 -21.304 1.00 98.25 378 ALA A N 1
ATOM 2865 C CA . ALA A 1 378 ? -7.802 -5.706 -20.499 1.00 98.25 378 ALA A CA 1
ATOM 2866 C C . ALA A 1 378 ? -8.749 -6.780 -21.049 1.00 98.25 378 ALA A C 1
ATOM 2868 O O . ALA A 1 378 ? -8.549 -7.315 -22.147 1.00 98.25 378 ALA A O 1
ATOM 2869 N N . LYS A 1 379 ? -9.832 -7.061 -20.325 1.00 97.94 379 LYS A N 1
ATOM 2870 C CA . LYS A 1 379 ? -10.932 -7.891 -20.822 1.00 97.94 379 LYS A CA 1
ATOM 2871 C C . LYS A 1 379 ? -11.864 -7.069 -21.725 1.00 97.94 379 LYS A C 1
ATOM 2873 O O . LYS A 1 379 ? -12.971 -6.715 -21.337 1.00 97.94 379 LYS A O 1
ATOM 2878 N N . MET A 1 380 ? -11.394 -6.720 -22.924 1.00 98.62 380 MET A N 1
ATOM 2879 C CA . MET A 1 380 ? -12.114 -5.810 -23.831 1.00 98.62 380 MET A CA 1
ATOM 2880 C C . MET A 1 380 ? -13.301 -6.483 -24.536 1.00 98.62 380 MET A C 1
ATOM 2882 O O . MET A 1 380 ? -14.317 -5.835 -24.769 1.00 98.62 380 MET A O 1
ATOM 2886 N N . ASP A 1 381 ? -13.187 -7.773 -24.866 1.00 97.88 381 ASP A N 1
ATOM 2887 C CA . ASP A 1 381 ? -14.286 -8.613 -25.351 1.00 97.88 381 ASP A CA 1
ATOM 2888 C C . ASP A 1 381 ? -14.765 -9.547 -24.217 1.00 97.88 381 ASP A C 1
ATOM 2890 O O . ASP A 1 381 ? -14.087 -10.537 -23.911 1.00 97.88 381 ASP A O 1
ATOM 2894 N N . PRO A 1 382 ? -15.929 -9.286 -23.588 1.00 96.50 382 PRO A N 1
ATOM 2895 C CA . PRO A 1 382 ? -16.478 -10.158 -22.550 1.00 96.50 382 PRO A CA 1
ATOM 2896 C C . PRO A 1 382 ? -16.942 -11.524 -23.086 1.00 96.50 382 PRO A C 1
ATOM 2898 O O . PRO A 1 382 ? -17.217 -12.420 -22.293 1.00 96.50 382 PRO A O 1
ATOM 2901 N N . SER A 1 383 ? -17.025 -11.712 -24.410 1.00 95.69 383 SER A N 1
ATOM 2902 C CA . SER A 1 383 ? -17.390 -12.984 -25.049 1.00 95.69 383 SER A CA 1
ATOM 2903 C C . SER A 1 383 ? -16.196 -13.845 -25.489 1.00 95.69 383 SER A C 1
ATOM 2905 O O . SER A 1 383 ? -16.392 -14.995 -25.892 1.00 95.69 383 SER A O 1
ATOM 2907 N N . ALA A 1 384 ? -14.970 -13.321 -25.399 1.00 95.19 384 ALA A N 1
ATOM 2908 C CA . ALA A 1 384 ? -13.736 -14.068 -25.635 1.00 95.19 384 ALA A CA 1
ATOM 2909 C C . ALA A 1 384 ? -13.260 -14.797 -24.363 1.00 95.19 384 ALA A C 1
ATOM 2911 O O . ALA A 1 384 ? -13.558 -14.370 -23.250 1.00 95.19 384 ALA A O 1
ATOM 2912 N N . ASP A 1 385 ? -12.461 -15.862 -24.502 1.00 91.75 385 ASP A N 1
ATOM 2913 C CA . ASP A 1 385 ? -11.942 -16.617 -23.347 1.00 91.75 385 ASP A CA 1
ATOM 2914 C C . ASP A 1 385 ? -10.839 -15.842 -22.587 1.00 91.75 385 ASP A C 1
ATOM 2916 O O . ASP A 1 385 ? -10.934 -15.659 -21.375 1.00 91.75 385 ASP A O 1
ATOM 2920 N N . GLY A 1 386 ? -9.822 -15.330 -23.294 1.00 95.50 386 GLY A N 1
ATOM 2921 C CA . GLY A 1 386 ? -8.662 -14.628 -22.712 1.00 95.50 386 GLY A CA 1
ATOM 2922 C C . GLY A 1 386 ? -8.800 -13.100 -22.624 1.00 95.50 386 GLY A C 1
ATOM 2923 O O . GLY A 1 386 ? -9.902 -12.556 -22.759 1.00 95.50 386 GLY A O 1
ATOM 2924 N N . LEU A 1 387 ? -7.670 -12.415 -22.421 1.00 98.62 387 LEU A N 1
ATOM 2925 C CA . LEU A 1 387 ? -7.531 -10.951 -22.486 1.00 98.62 387 LEU A CA 1
ATOM 2926 C C . LEU A 1 387 ? -7.237 -10.464 -23.916 1.00 98.62 387 LEU A C 1
ATOM 2928 O O . LEU A 1 387 ? -6.791 -11.229 -24.778 1.00 98.62 387 LEU A O 1
ATOM 2932 N N . GLN A 1 388 ? -7.453 -9.173 -24.175 1.00 98.69 388 GLN A N 1
ATOM 2933 C CA . GLN A 1 388 ? -7.087 -8.525 -25.437 1.00 98.69 388 GLN A CA 1
ATOM 2934 C C . GLN A 1 388 ? -6.253 -7.277 -25.181 1.00 98.69 388 GLN A C 1
ATOM 2936 O O . GLN A 1 388 ? -6.376 -6.621 -24.146 1.00 98.69 388 GLN A O 1
ATOM 2941 N N . GLY A 1 389 ? -5.395 -6.962 -26.145 1.00 98.56 389 GLY A N 1
ATOM 2942 C CA . GLY A 1 389 ? -4.610 -5.744 -26.151 1.00 98.56 389 GLY A CA 1
ATOM 2943 C C . GLY A 1 389 ? -5.039 -4.780 -27.252 1.00 98.56 389 GLY A C 1
ATOM 2944 O O . GLY A 1 389 ? -5.460 -5.196 -28.331 1.00 98.56 389 GLY A O 1
ATOM 2945 N N . TYR A 1 390 ? -4.887 -3.485 -26.991 1.00 98.75 390 TYR A N 1
ATOM 2946 C CA . TYR A 1 390 ? -5.057 -2.396 -27.954 1.00 98.75 390 TYR A CA 1
ATOM 2947 C C . TYR A 1 390 ? -3.848 -1.466 -27.871 1.00 98.75 390 TYR A C 1
ATOM 2949 O O . TYR A 1 390 ? -3.445 -1.094 -26.769 1.00 98.75 390 TYR A O 1
ATOM 2957 N N . GLY A 1 391 ? -3.268 -1.088 -29.009 1.00 98.19 391 GLY A N 1
ATOM 2958 C CA . GLY A 1 391 ? -2.071 -0.248 -29.064 1.00 98.19 391 GLY A CA 1
ATOM 2959 C C . GLY A 1 391 ? -2.077 0.739 -30.227 1.00 98.19 391 GLY A C 1
ATOM 2960 O O . GLY A 1 391 ? -2.727 0.519 -31.249 1.00 98.19 391 GLY A O 1
ATOM 2961 N N . ILE A 1 392 ? -1.329 1.825 -30.049 1.00 98.25 392 ILE A N 1
ATOM 2962 C CA . ILE A 1 392 ? -1.098 2.902 -31.028 1.00 98.25 392 ILE A CA 1
ATOM 2963 C C . ILE A 1 392 ? 0.350 2.895 -31.535 1.00 98.25 392 ILE A C 1
ATOM 2965 O O . ILE A 1 392 ? 1.179 2.114 -31.065 1.00 98.25 392 ILE A O 1
ATOM 2969 N N . GLN A 1 393 ? 0.672 3.749 -32.506 1.00 97.75 393 GLN A N 1
ATOM 2970 C CA . GLN A 1 393 ? 1.969 3.759 -33.182 1.00 97.75 393 GLN A CA 1
ATOM 2971 C C . GLN A 1 393 ? 2.495 5.171 -33.467 1.00 97.75 393 GLN A C 1
ATOM 2973 O O . GLN A 1 393 ? 1.770 6.030 -33.960 1.00 97.75 393 GLN A O 1
ATOM 2978 N N . GLN A 1 394 ? 3.790 5.384 -33.227 1.00 96.19 394 GLN A N 1
ATOM 2979 C CA . GLN A 1 394 ? 4.483 6.629 -33.567 1.00 96.19 394 GLN A CA 1
ATOM 2980 C C . GLN A 1 394 ? 5.308 6.439 -34.849 1.00 96.19 394 GLN A C 1
ATOM 2982 O O . GLN A 1 394 ? 6.160 5.551 -34.906 1.00 96.19 394 GLN A O 1
ATOM 2987 N N . ASP A 1 395 ? 5.073 7.280 -35.862 1.00 96.12 395 ASP A N 1
ATOM 2988 C CA . ASP A 1 395 ? 5.848 7.364 -37.113 1.00 96.12 395 ASP A CA 1
ATOM 2989 C C . ASP A 1 395 ? 6.044 6.017 -37.848 1.00 96.12 395 ASP A C 1
ATOM 2991 O O . ASP A 1 395 ? 7.088 5.750 -38.453 1.00 96.12 395 ASP A O 1
ATOM 2995 N N . ASN A 1 396 ? 5.033 5.140 -37.813 1.00 97.06 396 ASN A N 1
ATOM 2996 C CA . ASN A 1 396 ? 5.140 3.796 -38.382 1.00 97.06 396 ASN A CA 1
ATOM 2997 C C . ASN A 1 396 ? 5.300 3.832 -39.923 1.00 97.06 396 ASN A C 1
ATOM 2999 O O . ASN A 1 396 ? 4.454 4.403 -40.620 1.00 97.06 396 ASN A O 1
ATOM 3003 N N . PRO A 1 397 ? 6.344 3.193 -40.491 1.00 96.06 397 PRO A N 1
ATOM 3004 C CA . PRO A 1 397 ? 6.659 3.286 -41.918 1.00 96.06 397 PRO A CA 1
ATOM 3005 C C . PRO A 1 397 ? 5.683 2.524 -42.828 1.00 96.06 397 PRO A C 1
ATOM 3007 O O . PRO A 1 397 ? 5.587 2.854 -44.010 1.00 96.06 397 PRO A O 1
ATOM 3010 N N . ASP A 1 398 ? 4.949 1.544 -42.291 1.00 96.44 398 ASP A N 1
ATOM 3011 C CA . ASP A 1 398 ? 3.890 0.807 -42.992 1.00 96.44 398 ASP A CA 1
ATOM 3012 C C . ASP A 1 398 ? 2.509 1.480 -42.827 1.00 96.44 398 ASP A C 1
ATOM 3014 O O . ASP A 1 398 ? 1.492 0.894 -43.195 1.00 96.44 398 ASP A O 1
ATOM 3018 N N . LEU A 1 399 ? 2.463 2.713 -42.298 1.00 97.44 399 LEU A N 1
ATOM 3019 C CA . LEU A 1 399 ? 1.259 3.524 -42.047 1.00 97.44 399 LEU A CA 1
ATOM 3020 C C . LEU A 1 399 ? 0.303 2.956 -40.982 1.00 97.44 399 LEU A C 1
ATOM 3022 O O . LEU A 1 399 ? -0.833 3.419 -40.880 1.00 97.44 399 LEU A O 1
ATOM 3026 N N . LEU A 1 400 ? 0.720 1.955 -40.197 1.00 97.88 400 LEU A N 1
ATOM 3027 C CA . LEU A 1 400 ? -0.093 1.406 -39.106 1.00 97.88 400 LEU A CA 1
ATOM 3028 C C . LEU A 1 400 ? -0.296 2.473 -38.022 1.00 97.88 400 LEU A C 1
ATOM 3030 O O . LEU A 1 400 ? 0.682 2.956 -37.463 1.00 97.88 400 LEU A O 1
ATOM 3034 N N . MET A 1 401 ? -1.549 2.809 -37.712 1.00 97.75 401 MET A N 1
ATOM 3035 C CA . MET A 1 401 ? -1.896 3.806 -36.689 1.00 97.75 401 MET A CA 1
ATOM 3036 C C . MET A 1 401 ? -2.217 3.163 -35.340 1.00 97.75 401 MET A C 1
ATOM 3038 O O . MET A 1 401 ? -1.749 3.606 -34.294 1.00 97.75 401 MET A O 1
ATOM 3042 N N . GLU A 1 402 ? -3.034 2.113 -35.377 1.00 97.94 402 GLU A N 1
ATOM 3043 C CA . GLU A 1 402 ? -3.609 1.460 -34.204 1.00 97.94 402 GLU A CA 1
ATOM 3044 C C . GLU A 1 402 ? -3.990 0.007 -34.529 1.00 97.94 402 GLU A C 1
ATOM 3046 O O . GLU A 1 402 ? -4.258 -0.347 -35.686 1.00 97.94 402 GLU A O 1
ATOM 3051 N N . TYR A 1 403 ? -3.980 -0.852 -33.513 1.00 98.50 403 TYR A N 1
ATOM 3052 C CA . TYR A 1 403 ? -4.189 -2.291 -33.651 1.00 98.50 403 TYR A CA 1
ATOM 3053 C C . TYR A 1 403 ? -4.812 -2.904 -32.397 1.00 98.50 403 TYR A C 1
ATOM 3055 O O . TYR A 1 403 ? -4.616 -2.420 -31.284 1.00 98.50 403 TYR A O 1
ATOM 3063 N N . TYR A 1 404 ? -5.517 -4.017 -32.591 1.00 98.75 404 TYR A N 1
ATOM 3064 C CA . TYR A 1 404 ? -6.145 -4.811 -31.535 1.00 98.75 404 TYR A CA 1
ATOM 3065 C C . TYR A 1 404 ? -5.751 -6.276 -31.696 1.00 98.75 404 TYR A C 1
ATOM 3067 O O . TYR A 1 404 ? -5.666 -6.776 -32.826 1.00 98.75 404 TYR A O 1
ATOM 3075 N N . TYR A 1 405 ? -5.465 -6.958 -30.590 1.00 98.69 405 TYR A N 1
ATOM 3076 C CA . TYR A 1 405 ? -4.816 -8.265 -30.605 1.00 98.69 405 TYR A CA 1
ATOM 3077 C C . TYR A 1 405 ? -5.234 -9.179 -29.453 1.00 98.69 405 TYR A C 1
ATOM 3079 O O . TYR A 1 405 ? -5.631 -8.734 -28.381 1.00 98.69 405 TYR A O 1
ATOM 3087 N N . ASP A 1 406 ? -5.120 -10.480 -29.699 1.00 98.62 406 ASP A N 1
ATOM 3088 C CA . ASP A 1 406 ? -5.223 -11.530 -28.688 1.00 98.62 406 ASP A CA 1
ATOM 3089 C C . ASP A 1 406 ? -3.990 -11.450 -27.775 1.00 98.62 406 ASP A C 1
ATOM 3091 O O . ASP A 1 406 ? -2.862 -11.575 -28.264 1.00 98.62 406 ASP A O 1
ATOM 3095 N N . ALA A 1 407 ? -4.189 -11.154 -26.486 1.00 98.56 407 ALA A N 1
ATOM 3096 C CA . ALA A 1 407 ? -3.089 -10.725 -25.624 1.00 98.56 407 ALA A CA 1
ATOM 3097 C C . ALA A 1 407 ? -2.116 -11.864 -25.282 1.00 98.56 407 ALA A C 1
ATOM 3099 O O . ALA A 1 407 ? -0.919 -11.621 -25.236 1.00 98.56 407 ALA A O 1
ATOM 3100 N N . ASP A 1 408 ? -2.603 -13.098 -25.118 1.00 98.00 408 ASP A N 1
ATOM 3101 C CA . ASP A 1 408 ? -1.775 -14.286 -24.861 1.00 98.00 408 ASP A CA 1
ATOM 3102 C C . ASP A 1 408 ? -0.850 -14.620 -26.039 1.00 98.00 408 ASP A C 1
ATOM 3104 O O . ASP A 1 408 ? 0.358 -14.816 -25.875 1.00 98.00 408 ASP A O 1
ATOM 3108 N N . THR A 1 409 ? -1.416 -14.679 -27.247 1.00 98.00 409 THR A N 1
ATOM 3109 C CA . THR A 1 409 ? -0.694 -15.154 -28.437 1.00 98.00 409 THR A CA 1
ATOM 3110 C C . THR A 1 409 ? 0.016 -14.045 -29.212 1.00 98.00 409 THR A C 1
ATOM 3112 O O . THR A 1 409 ? 0.757 -14.336 -30.156 1.00 98.00 409 THR A O 1
ATOM 3115 N N . GLY A 1 410 ? -0.238 -12.776 -28.877 1.00 98.06 410 GLY A N 1
ATOM 3116 C CA . GLY A 1 410 ? 0.238 -11.615 -29.630 1.00 98.06 410 GLY A CA 1
ATOM 3117 C C . GLY A 1 410 ? -0.363 -11.511 -31.038 1.00 98.06 410 GLY A C 1
ATOM 3118 O O . GLY A 1 410 ? 0.137 -10.773 -31.887 1.00 98.06 410 GLY A O 1
ATOM 3119 N N . LYS A 1 411 ? -1.406 -12.276 -31.364 1.00 98.25 411 LYS A N 1
ATOM 3120 C CA . LYS A 1 411 ? -1.952 -12.331 -32.723 1.00 98.25 411 LYS A CA 1
ATOM 3121 C C . LYS A 1 411 ? -2.849 -11.122 -32.988 1.00 98.25 411 LYS A C 1
ATOM 3123 O O . LYS A 1 411 ? -3.899 -10.982 -32.361 1.00 98.25 411 LYS A O 1
ATOM 3128 N N . LEU A 1 412 ? -2.499 -10.302 -33.982 1.00 98.56 412 LEU A N 1
ATOM 3129 C CA . LEU A 1 412 ? -3.344 -9.173 -34.379 1.00 98.56 412 LEU A CA 1
ATOM 3130 C C . LEU A 1 412 ? -4.696 -9.663 -34.930 1.00 98.56 412 LEU A C 1
ATOM 3132 O O . LEU A 1 412 ? -4.760 -10.529 -35.808 1.00 98.56 412 LEU A O 1
ATOM 3136 N N . ILE A 1 413 ? -5.776 -9.081 -34.412 1.00 98.56 413 ILE A N 1
ATOM 3137 C CA . ILE A 1 413 ? -7.168 -9.340 -34.798 1.00 98.56 413 ILE A CA 1
ATOM 3138 C C . ILE A 1 413 ? -7.586 -8.337 -35.881 1.00 98.56 413 ILE A C 1
ATOM 3140 O O . ILE A 1 413 ? -8.110 -8.737 -36.922 1.00 98.56 413 ILE A O 1
ATOM 3144 N N . TRP A 1 414 ? -7.294 -7.048 -35.676 1.00 98.56 414 TRP A N 1
ATOM 3145 C CA . TRP A 1 414 ? -7.472 -5.993 -36.677 1.00 98.56 414 TRP A CA 1
ATOM 3146 C C . TRP A 1 414 ? -6.415 -4.884 -36.558 1.00 98.56 414 TRP A C 1
ATOM 3148 O O . TRP A 1 414 ? -5.664 -4.811 -35.586 1.00 98.56 414 TRP A O 1
ATOM 3158 N N . LYS A 1 415 ? -6.336 -4.049 -37.602 1.00 98.12 415 LYS A N 1
ATOM 3159 C CA . LYS A 1 415 ? -5.402 -2.923 -37.757 1.00 98.12 415 LYS A CA 1
ATOM 3160 C C . LYS A 1 415 ? -6.061 -1.781 -38.534 1.00 98.12 415 LYS A C 1
ATOM 3162 O O . LYS A 1 415 ? -6.756 -2.066 -39.512 1.00 98.12 415 LYS A O 1
ATOM 3167 N N . HIS A 1 416 ? -5.770 -0.531 -38.178 1.00 97.75 416 HIS A N 1
ATOM 3168 C CA . HIS A 1 416 ? -6.091 0.645 -38.998 1.00 97.75 416 HIS A CA 1
ATOM 3169 C C . HIS A 1 416 ? -4.834 1.322 -39.538 1.00 97.75 416 HIS A C 1
ATOM 3171 O O . HIS A 1 416 ? -3.780 1.327 -38.905 1.00 97.75 416 HIS A O 1
ATOM 3177 N N . TYR A 1 417 ? -4.967 1.891 -40.733 1.00 97.56 417 TYR A N 1
ATOM 3178 C CA . TYR A 1 417 ? -3.874 2.460 -41.510 1.00 97.56 417 TYR A CA 1
ATOM 3179 C C . TYR A 1 417 ? -4.203 3.899 -41.911 1.00 97.56 417 TYR A C 1
ATOM 3181 O O . TYR A 1 417 ? -5.343 4.177 -42.288 1.00 97.56 417 TYR A O 1
ATOM 3189 N N . GLY A 1 418 ? -3.219 4.791 -41.816 1.00 95.25 418 GLY A N 1
ATOM 3190 C CA . GLY A 1 418 ? -3.329 6.193 -42.223 1.00 95.25 418 GLY A CA 1
ATOM 3191 C C . GLY A 1 418 ? -2.985 6.420 -43.698 1.00 95.25 418 GLY A C 1
ATOM 3192 O O . GLY A 1 418 ? -2.489 5.524 -44.381 1.00 95.25 418 GLY A O 1
ATOM 3193 N N . ASP A 1 419 ? -3.218 7.643 -44.183 1.00 95.62 419 ASP A N 1
ATOM 3194 C CA . ASP A 1 419 ? -2.826 8.077 -45.535 1.00 95.62 419 ASP A CA 1
ATOM 3195 C C . ASP A 1 419 ? -1.371 8.606 -45.606 1.00 95.62 419 ASP A C 1
ATOM 3197 O O . ASP A 1 419 ? -0.791 8.681 -46.692 1.00 95.62 419 ASP A O 1
ATOM 3201 N N . GLU A 1 420 ? -0.763 8.963 -44.467 1.00 95.56 420 GLU A N 1
ATOM 3202 C CA . GLU A 1 420 ? 0.628 9.426 -44.350 1.00 95.56 420 GLU A CA 1
ATOM 3203 C C . GLU A 1 420 ? 1.294 8.939 -43.048 1.00 95.56 420 GLU A C 1
ATOM 3205 O O . GLU A 1 420 ? 0.609 8.526 -42.112 1.00 95.56 420 GLU A O 1
ATOM 3210 N N . ILE A 1 421 ? 2.634 8.936 -43.004 1.00 96.88 421 ILE A N 1
ATOM 3211 C CA . ILE A 1 421 ? 3.398 8.586 -41.793 1.00 96.88 421 ILE A CA 1
ATOM 3212 C C . ILE A 1 421 ? 3.262 9.737 -40.794 1.00 96.88 421 ILE A C 1
ATOM 3214 O O . ILE A 1 421 ? 3.543 10.884 -41.150 1.00 96.88 421 ILE A O 1
ATOM 3218 N N . GLY A 1 422 ? 2.904 9.428 -39.550 1.00 94.31 422 GLY A N 1
ATOM 3219 C CA . GLY A 1 422 ? 2.888 10.403 -38.468 1.00 94.31 422 GLY A CA 1
ATOM 3220 C C . GLY A 1 422 ? 2.739 9.779 -37.085 1.00 94.31 422 GLY A C 1
ATOM 3221 O O . GLY A 1 422 ? 2.551 8.571 -36.929 1.00 94.31 422 GLY A O 1
ATOM 3222 N N . ASP A 1 423 ? 2.820 10.643 -36.082 1.00 96.19 423 ASP A N 1
ATOM 3223 C CA . ASP A 1 423 ? 2.702 10.324 -34.666 1.00 96.19 423 ASP A CA 1
ATOM 3224 C C . ASP A 1 423 ? 1.230 10.202 -34.225 1.00 96.19 423 ASP A C 1
ATOM 3226 O O . ASP A 1 423 ? 0.508 11.197 -34.100 1.00 96.19 423 ASP A O 1
ATOM 3230 N N . VAL A 1 424 ? 0.783 8.973 -33.948 1.00 96.62 424 VAL A N 1
ATOM 3231 C CA . VAL A 1 424 ? -0.505 8.701 -33.298 1.00 96.62 424 VAL A CA 1
ATOM 3232 C C . VAL A 1 424 ? -0.298 8.723 -31.783 1.00 96.62 424 VAL A C 1
ATOM 3234 O O . VAL A 1 424 ? -0.458 7.714 -31.107 1.00 96.62 424 VAL A O 1
ATOM 3237 N N . ALA A 1 425 ? 0.056 9.890 -31.238 1.00 94.25 425 ALA A N 1
ATOM 3238 C CA . ALA A 1 425 ? 0.556 10.070 -29.867 1.00 94.25 425 ALA A CA 1
ATOM 3239 C C . ALA A 1 425 ? -0.343 9.541 -28.735 1.00 94.25 425 ALA A C 1
ATOM 3241 O O . ALA A 1 425 ? 0.080 9.481 -27.579 1.00 94.25 425 ALA A O 1
ATOM 3242 N N . ARG A 1 426 ? -1.624 9.247 -29.001 1.00 95.69 426 ARG A N 1
ATOM 3243 C CA . ARG A 1 426 ? -2.608 8.886 -27.973 1.00 95.69 426 ARG A CA 1
ATOM 3244 C C . ARG A 1 426 ? -3.572 7.790 -28.401 1.00 95.69 426 ARG A C 1
ATOM 3246 O O . ARG A 1 426 ? -4.118 7.826 -29.496 1.00 95.69 426 ARG A O 1
ATOM 3253 N N . GLY A 1 427 ? -3.859 6.901 -27.456 1.00 97.12 427 GLY A N 1
ATOM 3254 C CA . GLY A 1 427 ? -4.974 5.961 -27.484 1.00 97.12 427 GLY A CA 1
ATOM 3255 C C . GLY A 1 427 ? -5.549 5.758 -26.079 1.00 97.12 427 GLY A C 1
ATOM 3256 O O . GLY A 1 427 ? -4.943 6.191 -25.085 1.00 97.12 427 GLY A O 1
ATOM 3257 N N . MET A 1 428 ? -6.720 5.127 -26.018 1.00 98.06 428 MET A N 1
ATOM 3258 C CA . MET A 1 428 ? -7.422 4.713 -24.801 1.00 98.06 428 MET A CA 1
ATOM 3259 C C . MET A 1 428 ? -8.248 3.443 -25.077 1.00 98.06 428 MET A C 1
ATOM 3261 O O . MET A 1 428 ? -8.642 3.204 -26.219 1.00 98.06 428 MET A O 1
ATOM 3265 N N . ALA A 1 429 ? -8.526 2.664 -24.032 1.00 98.38 429 ALA A N 1
ATOM 3266 C CA . ALA A 1 429 ? -9.485 1.560 -24.038 1.00 98.38 429 ALA A CA 1
ATOM 3267 C C . ALA A 1 429 ? -10.364 1.646 -22.782 1.00 98.38 429 ALA A C 1
ATOM 3269 O O . ALA A 1 429 ? -9.842 1.976 -21.713 1.00 98.38 429 ALA A O 1
ATOM 3270 N N . GLY A 1 430 ? -11.656 1.347 -22.911 1.00 98.12 430 GLY A N 1
ATOM 3271 C CA . GLY A 1 430 ? -12.636 1.375 -21.823 1.00 98.12 430 GLY A CA 1
ATOM 3272 C C . GLY A 1 430 ? -14.070 1.317 -22.348 1.00 98.12 430 GLY A C 1
ATOM 3273 O O . GLY A 1 430 ? -14.331 1.771 -23.458 1.00 98.12 430 GLY A O 1
ATOM 3274 N N . ASP A 1 431 ? -14.989 0.750 -21.571 1.00 98.50 431 ASP A N 1
ATOM 3275 C CA . ASP A 1 431 ? -16.422 0.785 -21.885 1.00 98.50 431 ASP A CA 1
ATOM 3276 C C . ASP A 1 431 ? -16.979 2.184 -21.591 1.00 98.50 431 ASP A C 1
ATOM 3278 O O . ASP A 1 431 ? -16.818 2.695 -20.480 1.00 98.50 431 ASP A O 1
ATOM 3282 N N . ILE A 1 432 ? -17.572 2.819 -22.605 1.00 97.81 432 ILE A N 1
ATOM 3283 C CA . ILE A 1 432 ? -18.179 4.151 -2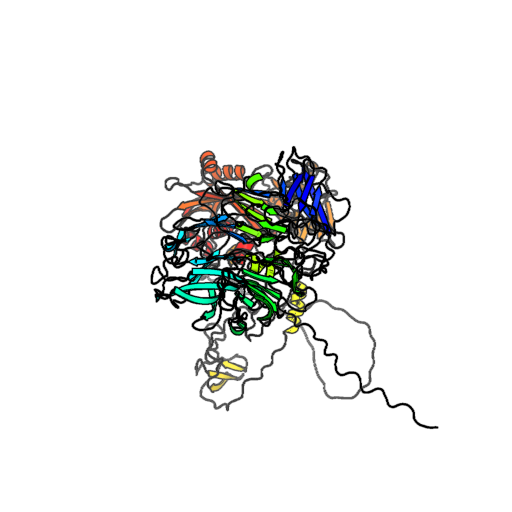2.489 1.00 97.81 432 ILE A CA 1
ATOM 3284 C C . ILE A 1 432 ? -19.544 4.249 -23.186 1.00 97.81 432 ILE A C 1
ATOM 3286 O O . ILE A 1 432 ? -20.277 5.202 -22.927 1.00 97.81 432 ILE A O 1
ATOM 3290 N N . ASP A 1 433 ? -19.900 3.323 -24.084 1.00 96.75 433 ASP A N 1
ATOM 3291 C CA . ASP A 1 433 ? -21.139 3.368 -24.865 1.00 96.75 433 ASP A CA 1
ATOM 3292 C C . ASP A 1 433 ? -21.944 2.059 -24.704 1.00 96.75 433 ASP A C 1
ATOM 3294 O O . ASP A 1 433 ? -21.829 1.153 -25.538 1.00 96.75 433 ASP A O 1
ATOM 3298 N N . PRO A 1 434 ? -22.850 1.963 -23.704 1.00 96.31 434 PRO A N 1
ATOM 3299 C CA . PRO A 1 434 ? -23.598 0.738 -23.374 1.00 96.31 434 PRO A CA 1
ATOM 3300 C C . PRO A 1 434 ? -24.584 0.287 -24.472 1.00 96.31 434 PRO A C 1
ATOM 3302 O O . PRO A 1 434 ? -25.391 -0.625 -24.286 1.00 96.31 434 PRO A O 1
ATOM 3305 N N . THR A 1 435 ? -24.568 0.919 -25.651 1.00 95.31 435 THR A N 1
ATOM 3306 C CA . THR A 1 435 ? -25.318 0.450 -26.819 1.00 95.31 435 THR A CA 1
ATOM 3307 C C . THR A 1 435 ? -24.644 -0.724 -27.546 1.00 95.31 435 THR A C 1
ATOM 3309 O O . THR A 1 435 ? -25.304 -1.381 -28.363 1.00 95.31 435 THR A O 1
ATOM 3312 N N . THR A 1 436 ? -23.386 -1.054 -27.222 1.00 92.81 436 THR A N 1
ATOM 3313 C CA . THR A 1 436 ? -22.677 -2.254 -27.703 1.00 92.81 436 THR A CA 1
ATOM 3314 C C . THR A 1 436 ? -21.907 -2.964 -26.582 1.00 92.81 436 THR A C 1
ATOM 3316 O O . THR A 1 436 ? -21.118 -2.310 -25.924 1.00 92.81 436 THR A O 1
ATOM 3319 N N . PRO A 1 437 ? -22.051 -4.294 -26.388 1.00 95.94 437 PRO A N 1
ATOM 3320 C CA . PRO A 1 437 ? -21.296 -5.006 -25.354 1.00 95.94 437 PRO A CA 1
ATOM 3321 C C . PRO A 1 437 ? -19.776 -5.003 -25.575 1.00 95.94 437 PRO A C 1
ATOM 3323 O O . PRO A 1 437 ? -19.305 -5.194 -26.704 1.00 95.94 437 PRO A O 1
ATOM 3326 N N . GLY A 1 438 ? -19.034 -4.916 -24.470 1.00 97.69 438 GLY A N 1
ATOM 3327 C CA . GLY A 1 438 ? -17.571 -4.878 -24.454 1.00 97.69 438 GLY A CA 1
ATOM 3328 C C . GLY A 1 438 ? -17.010 -3.471 -24.646 1.00 97.69 438 GLY A C 1
ATOM 3329 O O . GLY A 1 438 ? -17.718 -2.557 -25.041 1.00 97.69 438 GLY A O 1
ATOM 3330 N N . MET A 1 439 ? -15.718 -3.308 -24.367 1.00 98.69 439 MET A N 1
ATOM 3331 C CA . MET A 1 439 ? -15.082 -1.991 -24.314 1.00 98.69 439 MET A CA 1
ATOM 3332 C C . MET A 1 439 ? -14.962 -1.320 -25.688 1.00 98.69 439 MET A C 1
ATOM 3334 O O . MET A 1 439 ? -14.683 -1.967 -26.706 1.00 98.69 439 MET A O 1
ATOM 3338 N N . GLU A 1 440 ? -15.020 0.009 -25.689 1.00 98.62 440 GLU A N 1
ATOM 3339 C CA . GLU A 1 440 ? -14.534 0.828 -26.789 1.00 98.62 440 GLU A CA 1
ATOM 3340 C C . GLU A 1 440 ? -13.008 0.979 -26.741 1.00 98.62 440 GLU A C 1
ATOM 3342 O O . GLU A 1 440 ? -12.351 0.907 -25.700 1.00 98.62 440 GLU A O 1
ATOM 3347 N N . VAL A 1 441 ? -12.438 1.247 -27.910 1.00 98.69 441 VAL A N 1
ATOM 3348 C CA . VAL A 1 441 ? -11.069 1.719 -28.104 1.00 98.69 441 VAL A CA 1
ATOM 3349 C C . VAL A 1 441 ? -11.090 2.929 -29.024 1.00 98.69 441 VAL A C 1
ATOM 3351 O O . VAL A 1 441 ? -11.890 3.005 -29.963 1.00 98.69 441 VAL A O 1
ATOM 3354 N N . TRP A 1 442 ? -10.228 3.905 -28.750 1.00 97.88 442 TRP A N 1
ATOM 3355 C CA . TRP A 1 442 ? -10.157 5.105 -29.574 1.00 97.88 442 TRP A CA 1
ATOM 3356 C C . TRP A 1 442 ? -8.792 5.780 -29.559 1.00 97.88 442 TRP A C 1
ATOM 3358 O O . TRP A 1 442 ? -8.025 5.724 -28.594 1.00 97.88 442 TRP A O 1
ATOM 3368 N N . SER A 1 443 ? -8.552 6.488 -30.655 1.00 96.38 443 SER A N 1
ATOM 3369 C CA . SER A 1 443 ? -7.426 7.383 -30.881 1.00 96.38 443 SER A CA 1
ATOM 3370 C C . SER A 1 443 ? -7.962 8.629 -31.606 1.00 96.38 443 SER A C 1
ATOM 3372 O O . SER A 1 443 ? -8.938 9.231 -31.158 1.00 96.38 443 SER A O 1
ATOM 3374 N N . PHE A 1 444 ? -7.372 9.015 -32.738 1.00 93.06 444 PHE A N 1
ATOM 3375 C CA . PHE A 1 444 ? -7.824 10.117 -33.592 1.00 93.06 444 PHE A CA 1
ATOM 3376 C C . PHE A 1 444 ? -8.694 9.651 -34.779 1.00 93.06 444 PHE A C 1
ATOM 3378 O O . PHE A 1 444 ? -9.247 10.481 -35.498 1.00 93.06 444 PHE A O 1
ATOM 3385 N N . SER A 1 445 ? -8.862 8.334 -34.956 1.00 91.56 445 SER A N 1
ATOM 3386 C CA . SER A 1 445 ? -9.694 7.700 -35.996 1.00 91.56 445 SER A CA 1
ATOM 3387 C C . SER A 1 445 ? -11.208 7.740 -35.722 1.00 91.56 445 SER A C 1
ATOM 3389 O O . SER A 1 445 ? -11.991 7.337 -36.578 1.00 91.56 445 SER A O 1
ATOM 3391 N N . GLY A 1 446 ? -11.629 8.180 -34.532 1.00 94.81 446 GLY A N 1
ATOM 3392 C CA . GLY A 1 446 ? -12.978 7.980 -33.986 1.00 94.81 446 GLY A CA 1
ATOM 3393 C C . GLY A 1 446 ? -13.009 6.913 -32.884 1.00 94.81 446 GLY A C 1
ATOM 3394 O O . GLY A 1 446 ? -11.965 6.393 -32.489 1.00 94.81 446 GLY A O 1
ATOM 3395 N N . VAL A 1 447 ? -14.208 6.610 -32.377 1.00 97.81 447 VAL A N 1
ATOM 3396 C CA . VAL A 1 447 ? -14.442 5.632 -31.297 1.00 97.81 447 VAL A CA 1
ATOM 3397 C C . VAL A 1 447 ? -14.982 4.329 -31.874 1.00 97.81 447 VAL A C 1
ATOM 3399 O O . VAL A 1 447 ? -15.998 4.353 -32.570 1.00 97.81 447 VAL A O 1
ATOM 3402 N N . TYR A 1 448 ? -14.331 3.203 -31.572 1.00 98.38 448 TYR A N 1
ATOM 3403 C CA . TYR A 1 448 ? -14.678 1.881 -32.093 1.00 98.38 448 TYR A CA 1
ATOM 3404 C C . TYR A 1 448 ? -14.980 0.900 -30.963 1.00 98.38 448 TYR A C 1
ATOM 3406 O O . TYR A 1 448 ? -14.170 0.754 -30.054 1.00 98.38 448 TYR A O 1
ATOM 3414 N N . ASN A 1 449 ? -16.067 0.136 -31.066 1.00 98.44 449 ASN A N 1
ATOM 3415 C CA . ASN A 1 449 ? -16.263 -1.042 -30.219 1.00 98.44 449 ASN A CA 1
ATOM 3416 C C . ASN A 1 449 ? -15.177 -2.089 -30.548 1.00 98.44 449 ASN A C 1
ATOM 3418 O O . ASN A 1 449 ? -15.058 -2.519 -31.706 1.00 98.44 449 ASN A O 1
ATOM 3422 N N . ALA A 1 450 ? -14.371 -2.477 -29.555 1.00 98.38 450 ALA A N 1
ATOM 3423 C CA . ALA A 1 450 ? -13.077 -3.126 -29.774 1.00 98.38 450 ALA A CA 1
ATOM 3424 C C . ALA A 1 450 ? -13.194 -4.507 -30.431 1.00 98.38 450 ALA A C 1
ATOM 3426 O O . ALA A 1 450 ? -12.521 -4.789 -31.426 1.00 98.38 450 ALA A O 1
ATOM 3427 N N . ALA A 1 451 ? -14.097 -5.347 -29.922 1.00 97.75 451 ALA A N 1
ATOM 3428 C CA . ALA A 1 451 ? -14.297 -6.710 -30.409 1.00 97.75 451 ALA A CA 1
ATOM 3429 C C . ALA A 1 451 ? -14.803 -6.746 -31.862 1.00 97.75 451 ALA A C 1
ATOM 3431 O O . ALA A 1 451 ? -14.340 -7.538 -32.685 1.00 97.75 451 ALA A O 1
ATOM 3432 N N . SER A 1 452 ? -15.764 -5.876 -32.198 1.00 97.69 452 SER A N 1
ATOM 3433 C CA . SER A 1 452 ? -16.443 -5.916 -33.499 1.00 97.69 452 SER A CA 1
ATOM 3434 C C . SER A 1 452 ? -15.802 -5.053 -34.592 1.00 97.69 452 SER A C 1
ATOM 3436 O O . SER A 1 452 ? -16.200 -5.182 -35.755 1.00 97.69 452 SER A O 1
ATOM 3438 N N . ASN A 1 453 ? -14.835 -4.206 -34.222 1.00 98.00 453 ASN A N 1
ATOM 3439 C CA . ASN A 1 453 ? -14.220 -3.154 -35.031 1.00 98.00 453 ASN A CA 1
ATOM 3440 C C . ASN A 1 453 ? -15.233 -2.325 -35.836 1.00 98.00 453 ASN A C 1
ATOM 3442 O O . ASN A 1 453 ? -15.277 -2.357 -37.072 1.00 98.00 453 ASN A O 1
ATOM 3446 N N . LYS A 1 454 ? -16.091 -1.601 -35.118 1.00 97.81 454 LYS A N 1
ATOM 3447 C CA . LYS A 1 454 ? -17.089 -0.703 -35.705 1.00 97.81 454 LYS A CA 1
ATOM 3448 C C . LYS A 1 454 ? -17.101 0.614 -34.964 1.00 97.81 454 LYS A C 1
ATOM 3450 O O . LYS A 1 454 ? -17.160 0.614 -33.739 1.00 97.81 454 LYS A O 1
ATOM 3455 N N . LEU A 1 455 ? -17.138 1.703 -35.727 1.00 96.94 455 LEU A N 1
ATOM 3456 C CA . LEU A 1 455 ? -17.425 3.029 -35.197 1.00 96.94 455 LEU A CA 1
ATOM 3457 C C . LEU A 1 455 ? -18.749 3.027 -34.422 1.00 96.94 455 LEU A C 1
ATOM 3459 O O . LEU A 1 455 ? -19.759 2.553 -34.948 1.00 96.94 455 LEU A O 1
ATOM 3463 N N . THR A 1 456 ? -18.757 3.601 -33.219 1.00 95.25 456 THR A N 1
ATOM 3464 C CA . THR A 1 456 ? -19.993 3.804 -32.445 1.00 95.25 456 THR A CA 1
ATOM 3465 C C . THR A 1 456 ? -20.854 4.915 -33.061 1.00 95.25 456 THR A C 1
ATOM 3467 O O . THR A 1 456 ? -22.080 4.802 -33.079 1.00 95.25 456 THR A O 1
ATOM 3470 N N . LYS A 1 457 ? -20.231 5.954 -33.647 1.00 93.88 457 LYS A N 1
ATOM 3471 C CA . LYS A 1 457 ? -20.881 7.060 -34.385 1.00 93.88 457 LYS A CA 1
ATOM 3472 C C . LYS A 1 457 ? -20.185 7.295 -35.742 1.00 93.88 457 LYS A C 1
ATOM 3474 O O . LYS A 1 457 ? -18.968 7.192 -35.835 1.00 93.88 457 LYS A O 1
ATOM 3479 N N . GLU A 1 458 ? -20.934 7.654 -36.793 1.00 94.12 458 GLU A N 1
ATOM 3480 C CA . GLU A 1 458 ? -20.370 7.889 -38.147 1.00 94.12 458 GLU A CA 1
ATOM 3481 C C . GLU A 1 458 ? -19.462 9.136 -38.246 1.00 94.12 458 GLU A C 1
ATOM 3483 O O . GLU A 1 458 ? -18.596 9.197 -39.118 1.00 94.12 458 GLU A O 1
ATOM 3488 N N . ASP A 1 459 ? -19.659 10.136 -37.380 1.00 96.12 459 ASP A N 1
ATOM 3489 C CA . ASP A 1 459 ? -18.811 11.332 -37.298 1.00 96.12 459 ASP A CA 1
ATOM 3490 C C . ASP A 1 459 ? -17.654 11.074 -36.325 1.00 96.12 459 ASP A C 1
ATOM 3492 O O . ASP A 1 459 ? -17.820 11.136 -35.107 1.00 96.12 459 ASP A O 1
ATOM 3496 N N . THR A 1 460 ? -16.470 10.803 -36.873 1.00 95.19 460 THR A N 1
ATOM 3497 C CA . THR A 1 460 ? -15.262 10.466 -36.105 1.00 95.19 460 THR A CA 1
ATOM 3498 C C . THR A 1 460 ? -14.716 11.619 -35.258 1.00 95.19 460 THR A C 1
ATOM 3500 O O . THR A 1 460 ? -13.840 11.394 -34.426 1.00 95.19 460 THR A O 1
ATOM 3503 N N . THR A 1 461 ? -15.235 12.847 -35.407 1.00 95.00 461 THR A N 1
ATOM 3504 C CA . THR A 1 461 ? -14.885 13.970 -34.518 1.00 95.00 461 THR A CA 1
ATOM 3505 C C . THR A 1 461 ? -15.617 13.911 -33.176 1.00 95.00 461 THR A C 1
ATOM 3507 O O . THR A 1 461 ? -15.194 14.555 -32.210 1.00 95.00 461 THR A O 1
ATOM 3510 N N . LEU A 1 462 ? -16.693 13.121 -33.091 1.00 96.56 462 LEU A N 1
ATOM 3511 C CA . LEU A 1 462 ? -17.411 12.819 -31.857 1.00 96.56 462 LEU A CA 1
ATOM 3512 C C . LEU A 1 462 ? -16.655 11.722 -31.099 1.00 96.56 462 LEU A C 1
ATOM 3514 O O . LEU A 1 462 ? -17.033 10.554 -31.116 1.00 96.56 462 LEU A O 1
ATOM 3518 N N . ALA A 1 463 ? -15.563 12.126 -30.452 1.00 95.94 463 ALA A N 1
ATOM 3519 C CA . ALA A 1 463 ? -14.728 11.265 -29.627 1.00 95.94 463 ALA A CA 1
ATOM 3520 C C . ALA A 1 463 ? -14.286 11.985 -28.335 1.00 95.94 463 ALA A C 1
ATOM 3522 O O . ALA A 1 463 ? -13.982 13.189 -28.372 1.00 95.94 463 ALA A O 1
ATOM 3523 N N . PRO A 1 464 ? -14.183 11.273 -27.198 1.00 95.88 464 PRO A N 1
ATOM 3524 C CA . PRO A 1 464 ? -13.514 11.790 -26.013 1.00 95.88 464 PRO A CA 1
ATOM 3525 C C . PRO A 1 464 ? -12.005 11.931 -26.252 1.00 95.88 464 PRO A C 1
ATOM 3527 O O . PRO A 1 464 ? -11.445 11.327 -27.163 1.00 95.88 464 PRO A O 1
ATOM 3530 N N . TRP A 1 465 ? -11.312 12.727 -25.435 1.00 96.12 465 TRP A N 1
ATOM 3531 C CA . TRP A 1 465 ? -9.870 12.920 -25.610 1.00 96.12 465 TRP A CA 1
ATOM 3532 C C . TRP A 1 465 ? -9.096 11.768 -24.943 1.00 96.12 465 TRP A C 1
ATOM 3534 O O . TRP A 1 465 ? -9.209 11.616 -23.725 1.00 96.12 465 TRP A O 1
ATOM 3544 N N . PRO A 1 466 ? -8.304 10.967 -25.682 1.00 95.94 466 PRO A N 1
ATOM 3545 C CA . PRO A 1 466 ? -7.548 9.850 -25.111 1.00 95.94 466 PRO A CA 1
ATOM 3546 C C . PRO A 1 466 ? -6.428 10.346 -24.169 1.00 95.94 466 PRO A C 1
ATOM 3548 O O . PRO A 1 466 ? -5.323 10.708 -24.593 1.00 95.94 466 PRO A O 1
ATOM 3551 N N . GLN A 1 467 ? -6.724 10.392 -22.865 1.00 94.31 467 GLN A N 1
ATOM 3552 C CA . GLN A 1 467 ? -5.830 10.863 -21.798 1.00 94.31 467 GLN A CA 1
ATOM 3553 C C . GLN A 1 467 ? -5.792 9.880 -20.625 1.00 94.31 467 GLN A C 1
ATOM 3555 O O . GLN A 1 467 ? -4.812 9.151 -20.522 1.00 94.31 467 GLN A O 1
ATOM 3560 N N . LEU A 1 468 ? -6.806 9.809 -19.773 1.00 96.88 468 LEU A N 1
ATOM 3561 C CA . LEU A 1 468 ? -6.979 8.732 -18.796 1.00 96.88 468 LEU A CA 1
ATOM 3562 C C . LEU A 1 468 ? -8.477 8.465 -18.674 1.00 96.88 468 LEU A C 1
ATOM 3564 O O . LEU A 1 468 ? -9.249 9.419 -18.619 1.00 96.88 468 LEU A O 1
ATOM 3568 N N . GLY A 1 469 ? -8.872 7.200 -18.633 1.00 97.25 469 GLY A N 1
ATOM 3569 C CA . GLY A 1 469 ? -10.145 6.789 -18.050 1.00 97.25 469 GLY A CA 1
ATOM 3570 C C . GLY A 1 469 ? -9.999 6.426 -16.569 1.00 97.25 469 GLY A C 1
ATOM 3571 O O . GLY A 1 469 ? -8.885 6.087 -16.152 1.00 97.25 469 GLY A O 1
ATOM 3572 N N . LEU A 1 470 ? -11.094 6.523 -15.816 1.00 97.62 470 LEU A N 1
ATOM 3573 C CA . LEU A 1 470 ? -11.240 6.073 -14.426 1.00 97.62 470 LEU A CA 1
ATOM 3574 C C . LEU A 1 470 ? -12.698 5.709 -14.107 1.00 97.62 470 LEU A C 1
ATOM 3576 O O . LEU A 1 470 ? -13.598 6.265 -14.728 1.00 97.62 470 LEU A O 1
ATOM 3580 N N . TRP A 1 471 ? -12.958 4.853 -13.122 1.00 98.31 471 TRP A N 1
ATOM 3581 C CA . TRP A 1 471 ? -14.319 4.603 -12.620 1.00 98.31 471 TRP A CA 1
ATOM 3582 C C . TRP A 1 471 ? -14.681 5.584 -11.498 1.00 98.31 471 TRP A C 1
ATOM 3584 O O . TRP A 1 471 ? -14.083 5.528 -10.425 1.00 98.31 471 TRP A O 1
ATOM 3594 N N . TRP A 1 472 ? -15.651 6.483 -11.722 1.00 98.12 472 TRP A N 1
ATOM 3595 C CA . TRP A 1 472 ? -15.979 7.565 -10.775 1.00 98.12 472 TRP A CA 1
ATOM 3596 C C . TRP A 1 472 ? -17.458 7.626 -10.361 1.00 98.12 472 TRP A C 1
ATOM 3598 O O . TRP A 1 472 ? -17.758 7.955 -9.210 1.00 98.12 472 TRP A O 1
ATOM 3608 N N . ASN A 1 473 ? -18.398 7.360 -11.271 1.00 94.31 473 ASN A N 1
ATOM 3609 C CA . ASN A 1 473 ? -19.828 7.600 -11.054 1.00 94.31 473 ASN A CA 1
ATOM 3610 C C . ASN A 1 473 ? -20.540 6.473 -10.251 1.00 94.31 473 ASN A C 1
ATOM 3612 O O . ASN A 1 473 ? -19.940 5.852 -9.376 1.00 94.31 473 ASN A O 1
ATOM 3616 N N . GLY A 1 474 ? -21.853 6.278 -10.437 1.00 95.50 474 GLY A N 1
ATOM 3617 C CA . GLY A 1 474 ? -22.638 5.236 -9.757 1.00 95.50 474 GLY A CA 1
ATOM 3618 C C . GLY A 1 474 ? -22.816 3.913 -10.525 1.00 95.50 474 GLY A C 1
ATOM 3619 O O . GLY A 1 474 ? -23.238 2.927 -9.915 1.00 95.50 474 GLY A O 1
ATOM 3620 N N . ASP A 1 475 ? -22.534 3.894 -11.827 1.00 96.31 475 ASP A N 1
ATOM 3621 C CA . ASP A 1 475 ? -22.632 2.768 -12.760 1.00 96.31 475 ASP A CA 1
ATOM 3622 C C . ASP A 1 475 ? -21.245 2.168 -13.099 1.00 96.31 475 ASP A C 1
ATOM 3624 O O . ASP A 1 475 ? -20.302 2.329 -12.328 1.00 96.31 475 ASP A O 1
ATOM 3628 N N . ALA A 1 476 ? -21.150 1.360 -14.162 1.00 96.44 476 ALA A N 1
ATOM 3629 C CA . ALA A 1 476 ? -19.967 0.557 -14.498 1.00 96.44 476 ALA A CA 1
ATOM 3630 C C . ALA A 1 476 ? -19.116 1.128 -15.652 1.00 96.44 476 ALA A C 1
ATOM 3632 O O . ALA A 1 476 ? -18.070 0.558 -15.975 1.00 96.44 476 ALA A O 1
ATOM 3633 N N . LEU A 1 477 ? -19.561 2.214 -16.292 1.00 97.69 477 LEU A N 1
ATOM 3634 C CA . LEU A 1 477 ? -18.864 2.842 -17.415 1.00 97.69 477 LEU A CA 1
ATOM 3635 C C . LEU A 1 477 ? -17.627 3.620 -16.942 1.00 97.69 477 LEU A C 1
ATOM 3637 O O . LEU A 1 477 ? -17.488 3.972 -15.771 1.00 97.69 477 LEU A O 1
ATOM 3641 N N . LEU A 1 478 ? -16.714 3.895 -17.873 1.00 97.69 478 LEU A N 1
ATOM 3642 C CA . LEU A 1 478 ? -15.456 4.574 -17.587 1.00 97.69 478 LEU A CA 1
ATOM 3643 C C . LEU A 1 478 ? -15.581 6.097 -17.796 1.00 97.69 478 LEU A C 1
ATOM 3645 O O . LEU A 1 478 ? -15.695 6.591 -18.922 1.00 97.69 478 LEU A O 1
ATOM 3649 N N . GLU A 1 479 ? -15.494 6.863 -16.708 1.00 98.00 479 GLU A N 1
ATOM 3650 C CA . GLU A 1 479 ? -15.249 8.308 -16.744 1.00 98.00 479 GLU A CA 1
ATOM 3651 C C . GLU A 1 479 ? -13.866 8.639 -17.314 1.00 98.00 479 GLU A C 1
ATOM 3653 O O . GLU A 1 479 ? -13.028 7.770 -17.544 1.00 98.00 479 GLU A O 1
ATOM 3658 N N . LEU A 1 480 ? -13.594 9.929 -17.533 1.00 97.50 480 LEU A N 1
ATOM 3659 C CA . LEU A 1 480 ? -12.356 10.405 -18.139 1.00 97.50 480 LEU A CA 1
ATOM 3660 C C . LEU A 1 480 ? -11.692 11.498 -17.300 1.00 97.50 480 LEU A C 1
ATOM 3662 O O . LEU A 1 480 ? -12.243 12.588 -17.138 1.00 97.50 480 LEU A O 1
ATOM 3666 N N . TYR A 1 481 ? -10.457 11.263 -16.854 1.00 96.81 481 TYR A N 1
ATOM 3667 C CA . TYR A 1 481 ? -9.593 12.318 -16.330 1.00 96.81 481 TYR A CA 1
ATOM 3668 C C . TYR A 1 481 ? -8.792 12.944 -17.475 1.00 96.81 481 TYR A C 1
ATOM 3670 O O . TYR A 1 481 ? -8.010 12.289 -18.171 1.00 96.81 481 TYR A O 1
ATOM 3678 N N . ASN A 1 482 ? -8.951 14.251 -17.658 1.00 94.31 482 ASN A N 1
ATOM 3679 C CA . ASN A 1 482 ? -8.315 14.978 -18.745 1.00 94.31 482 ASN A CA 1
ATOM 3680 C C . ASN A 1 482 ? -7.945 16.403 -18.327 1.00 94.31 482 ASN A C 1
ATOM 3682 O O . ASN A 1 482 ? -8.839 17.230 -18.164 1.00 94.31 482 ASN A O 1
ATOM 3686 N N . ASP A 1 483 ? -6.648 16.717 -18.219 1.00 91.62 483 ASP A N 1
ATOM 3687 C CA . ASP A 1 483 ? -6.144 18.093 -18.037 1.00 91.62 483 ASP A CA 1
ATOM 3688 C C . ASP A 1 483 ? -6.798 18.809 -16.831 1.00 91.62 483 ASP A C 1
ATOM 3690 O O . ASP A 1 483 ? -7.319 19.919 -16.939 1.00 91.62 483 ASP A O 1
ATOM 3694 N N . GLY A 1 484 ? -6.864 18.108 -15.690 1.00 93.81 484 GLY A N 1
ATOM 3695 C CA . GLY A 1 484 ? -7.478 18.601 -14.451 1.00 93.81 484 GLY A CA 1
ATOM 3696 C C . GLY A 1 484 ? -9.012 18.626 -14.438 1.00 93.81 484 GLY A C 1
ATOM 3697 O O . GLY A 1 484 ? -9.594 19.350 -13.631 1.00 93.81 484 GLY A O 1
ATOM 3698 N N . LYS A 1 485 ? -9.678 17.883 -15.330 1.00 95.19 485 LYS A N 1
ATOM 3699 C CA . LYS A 1 485 ? -11.144 17.817 -15.480 1.00 95.19 485 LYS A CA 1
ATOM 3700 C C . LYS A 1 485 ? -11.602 16.361 -15.392 1.00 95.19 485 LYS A C 1
ATOM 3702 O O . LYS A 1 485 ? -10.985 15.524 -16.049 1.00 95.19 485 LYS A O 1
ATOM 3707 N N . VAL A 1 486 ? -12.692 16.092 -14.671 1.00 97.00 486 VAL A N 1
ATOM 3708 C CA . VAL A 1 486 ? -13.400 14.799 -14.735 1.00 97.00 486 VAL A CA 1
ATOM 3709 C C . VAL A 1 486 ? -14.571 14.956 -15.705 1.00 97.00 486 VAL A C 1
ATOM 3711 O O . VAL A 1 486 ? -15.473 15.770 -15.480 1.00 97.00 486 VAL A O 1
ATOM 3714 N N . GLU A 1 487 ? -14.508 14.244 -16.826 1.00 96.94 487 GLU A N 1
ATOM 3715 C CA . GLU A 1 487 ? -15.405 14.356 -17.981 1.00 96.94 487 GLU A CA 1
ATOM 3716 C C . GLU A 1 487 ? -16.147 13.023 -18.206 1.00 96.94 487 GLU A C 1
ATOM 3718 O O . GLU A 1 487 ? -15.573 11.959 -17.998 1.00 96.94 487 GLU A O 1
ATOM 3723 N N . HIS A 1 488 ? -17.409 13.075 -18.641 1.00 95.12 488 HIS A N 1
ATOM 3724 C CA . HIS A 1 488 ? -18.253 11.892 -18.886 1.00 95.12 488 HIS A CA 1
ATOM 3725 C C . HIS A 1 488 ? -18.671 11.815 -20.360 1.00 95.12 488 HIS A C 1
ATOM 3727 O O . HIS A 1 488 ? -18.901 12.851 -20.998 1.00 95.12 488 HIS A O 1
ATOM 3733 N N . TRP A 1 489 ? -18.786 10.603 -20.910 1.00 96.38 489 TRP A N 1
ATOM 3734 C CA . TRP A 1 489 ? -19.213 10.377 -22.291 1.00 96.38 489 TRP A CA 1
ATOM 3735 C C . TRP A 1 489 ? -20.733 10.194 -22.398 1.00 96.38 489 TRP A C 1
ATOM 3737 O O . TRP A 1 489 ? -21.254 9.096 -22.278 1.00 96.38 489 TRP A O 1
ATOM 3747 N N . ASP A 1 490 ? -21.449 11.283 -22.691 1.00 96.00 490 ASP A N 1
ATOM 3748 C CA . ASP A 1 490 ? -22.873 11.237 -23.053 1.00 96.00 490 ASP A CA 1
ATOM 3749 C C . ASP A 1 490 ? -23.048 10.536 -24.416 1.00 96.00 490 ASP A C 1
ATOM 3751 O O . ASP A 1 490 ? -22.940 11.158 -25.477 1.00 96.00 490 ASP A O 1
ATOM 3755 N N . TRP A 1 491 ? -23.278 9.220 -24.393 1.00 94.06 491 TRP A N 1
ATOM 3756 C CA . TRP A 1 491 ? -23.427 8.388 -25.592 1.00 94.06 491 TRP A CA 1
ATOM 3757 C C . TRP A 1 491 ? -24.731 8.653 -26.366 1.00 94.06 491 TRP A C 1
ATOM 3759 O O . TRP A 1 491 ? -24.808 8.329 -27.561 1.00 94.06 491 TRP A O 1
ATOM 3769 N N . GLU A 1 492 ? -25.742 9.252 -25.722 1.00 94.88 492 GLU A N 1
ATOM 3770 C CA . GLU A 1 492 ? -26.998 9.674 -26.355 1.00 94.88 492 GLU A CA 1
ATOM 3771 C C . GLU A 1 492 ? -26.823 10.983 -27.146 1.00 94.88 492 GLU A C 1
ATOM 3773 O O . GLU A 1 492 ? -27.349 11.115 -28.255 1.00 94.88 492 GLU A O 1
ATOM 3778 N N . ASN A 1 493 ? -26.051 11.934 -26.608 1.00 95.81 493 ASN A N 1
ATOM 3779 C CA . ASN A 1 493 ? -25.801 13.267 -27.168 1.00 95.81 493 ASN A CA 1
ATOM 3780 C C . ASN A 1 493 ? -24.286 13.532 -27.360 1.00 95.81 493 ASN A C 1
ATOM 3782 O O . ASN A 1 493 ? -23.759 14.537 -26.864 1.00 95.81 493 ASN A O 1
ATOM 3786 N N . PRO A 1 494 ? -23.568 12.664 -28.100 1.00 94.62 494 PRO A N 1
ATOM 3787 C CA . PRO A 1 494 ? -22.109 12.655 -28.159 1.00 94.62 494 PRO A CA 1
ATOM 3788 C C . PRO A 1 494 ? -21.529 13.958 -28.709 1.00 94.62 494 PRO A C 1
ATOM 3790 O O . PRO A 1 494 ? -22.098 14.609 -29.592 1.00 94.62 494 PRO A O 1
ATOM 3793 N N . SER A 1 495 ? -20.361 14.344 -28.192 1.00 95.12 495 SER A N 1
ATOM 3794 C CA . SER A 1 495 ? -19.765 15.656 -28.450 1.00 95.12 495 SER A CA 1
ATOM 3795 C C . SER A 1 495 ? -18.262 15.578 -28.735 1.00 95.12 495 SER A C 1
ATOM 3797 O O . SER A 1 495 ? -17.589 14.622 -28.368 1.00 95.12 495 SER A O 1
ATOM 3799 N N . VAL A 1 496 ? -17.721 16.609 -29.389 1.00 95.19 496 VAL A N 1
ATOM 3800 C CA . VAL A 1 496 ? -16.268 16.750 -29.586 1.00 95.19 496 VAL A CA 1
ATOM 3801 C C . VAL A 1 496 ? -15.574 17.018 -28.244 1.00 95.19 496 VAL A C 1
ATOM 3803 O O . VAL A 1 496 ? -16.077 17.804 -27.440 1.00 95.19 496 VAL A O 1
ATOM 3806 N N . SER A 1 497 ? -14.382 16.460 -28.025 1.00 88.94 497 SER A N 1
ATOM 3807 C CA . SER A 1 497 ? -13.744 16.346 -26.697 1.00 88.94 497 SER A CA 1
ATOM 3808 C C . SER A 1 497 ? -13.614 17.647 -25.883 1.00 88.94 497 SER A C 1
ATOM 3810 O O . SER A 1 497 ? -13.646 17.630 -24.657 1.00 88.94 497 SER A O 1
ATOM 3812 N N . GLY A 1 498 ? -13.502 18.813 -26.529 1.00 89.88 498 GLY A N 1
ATOM 3813 C CA . GLY A 1 498 ? -13.472 20.108 -25.830 1.00 89.88 498 GLY A CA 1
ATOM 3814 C C . GLY A 1 498 ? -14.799 20.512 -25.157 1.00 89.88 498 GLY A C 1
ATOM 3815 O O . GLY A 1 498 ? -14.807 21.405 -24.304 1.00 89.88 498 GLY A O 1
ATOM 3816 N N . LYS A 1 499 ? -15.914 19.874 -25.535 1.00 95.06 499 LYS A N 1
ATOM 3817 C CA . LYS A 1 499 ? -17.294 20.203 -25.135 1.00 95.06 499 LYS A CA 1
ATOM 3818 C C . LYS A 1 499 ? -17.967 19.158 -24.238 1.00 95.06 499 LYS A C 1
ATOM 3820 O O . LYS A 1 499 ? -19.134 19.363 -23.913 1.00 95.06 499 LYS A O 1
ATOM 3825 N N . MET A 1 500 ? -17.260 18.096 -23.844 1.00 94.75 500 MET A N 1
ATOM 3826 C CA . MET A 1 500 ? -17.821 17.032 -23.004 1.00 94.75 500 MET A CA 1
ATOM 3827 C C . MET A 1 500 ? -18.497 17.582 -21.736 1.00 94.75 500 MET A C 1
ATOM 3829 O O . MET A 1 500 ? -17.990 18.556 -21.160 1.00 94.75 500 MET A O 1
ATOM 3833 N N . PRO A 1 501 ? -19.595 16.954 -21.269 1.00 95.69 501 PRO A N 1
ATOM 3834 C CA . PRO A 1 501 ? -20.065 17.096 -19.898 1.00 95.69 501 PRO A CA 1
ATOM 3835 C C . PRO A 1 501 ? -18.943 16.820 -18.893 1.00 95.69 501 PRO A C 1
ATOM 3837 O O . PRO A 1 501 ? -18.012 16.057 -19.157 1.00 95.69 501 PRO A O 1
ATOM 3840 N N . ARG A 1 502 ? -19.026 17.481 -17.739 1.00 95.44 502 ARG A N 1
ATOM 3841 C CA . ARG A 1 502 ? -18.028 17.421 -16.669 1.00 95.44 502 ARG A CA 1
ATOM 3842 C C . ARG A 1 502 ? -18.738 17.374 -15.335 1.00 95.44 502 ARG A C 1
ATOM 3844 O O . ARG A 1 502 ? -19.717 18.101 -15.172 1.00 95.44 502 ARG A O 1
ATOM 3851 N N . TYR A 1 503 ? -18.193 16.617 -14.391 1.00 95.94 503 TYR A N 1
ATOM 3852 C CA . TYR A 1 503 ? -18.591 16.744 -12.992 1.00 95.94 503 TYR A CA 1
ATOM 3853 C C . TYR A 1 503 ? -17.965 18.017 -12.408 1.00 95.94 503 TYR A C 1
ATOM 3855 O O . TYR A 1 503 ? -18.679 18.917 -11.974 1.00 95.94 503 TYR A O 1
ATOM 3863 N N . PHE A 1 504 ? -16.637 18.153 -12.497 1.00 95.88 504 PHE A N 1
ATOM 3864 C CA . PHE A 1 504 ? -15.891 19.291 -11.945 1.00 95.88 504 PHE A CA 1
ATOM 3865 C C . PHE A 1 504 ? -14.494 19.452 -12.579 1.00 95.88 504 PHE A C 1
ATOM 3867 O O . PHE A 1 504 ? -14.121 18.735 -13.517 1.00 95.88 504 PHE A O 1
ATOM 3874 N N . LYS A 1 505 ? -13.705 20.409 -12.068 1.00 95.94 505 LYS A N 1
ATOM 3875 C CA . LYS A 1 505 ? -12.261 20.537 -12.327 1.00 95.94 505 LYS A CA 1
ATOM 3876 C C . LYS A 1 505 ? -11.492 20.643 -11.013 1.00 95.94 505 LYS A C 1
ATOM 3878 O O . LYS A 1 505 ? -11.963 21.290 -10.085 1.00 95.94 505 LYS A O 1
ATOM 3883 N N . ILE A 1 506 ? -10.269 20.118 -10.962 1.00 96.81 506 ILE A N 1
ATOM 3884 C CA . ILE A 1 506 ? -9.422 20.159 -9.754 1.00 96.81 506 ILE A CA 1
ATOM 3885 C C . ILE A 1 506 ? -9.155 21.593 -9.275 1.00 96.81 506 ILE A C 1
ATOM 3887 O O . ILE A 1 506 ? -9.147 21.865 -8.079 1.00 96.81 506 ILE A O 1
ATOM 3891 N N . GLY A 1 507 ? -9.005 22.532 -10.216 1.00 95.62 507 GLY A N 1
ATOM 3892 C CA . GLY A 1 507 ? -8.758 23.944 -9.924 1.00 95.62 507 GLY A CA 1
ATOM 3893 C C . GLY A 1 507 ? -9.958 24.677 -9.318 1.00 95.62 507 GLY A C 1
ATOM 3894 O O . GLY A 1 507 ? -9.772 25.744 -8.741 1.00 95.62 507 GLY A O 1
ATOM 3895 N N . ASP A 1 508 ? -11.166 24.105 -9.400 1.00 95.56 508 ASP A N 1
ATOM 3896 C CA . ASP A 1 508 ? -12.343 24.637 -8.706 1.00 95.56 508 ASP A CA 1
ATOM 3897 C C . ASP A 1 508 ? -12.273 24.337 -7.180 1.00 95.56 508 ASP A C 1
ATOM 3899 O O . ASP A 1 508 ? -12.935 25.019 -6.402 1.00 95.56 508 ASP A O 1
ATOM 3903 N N . TYR A 1 509 ? -11.391 23.412 -6.754 1.00 95.94 509 TYR A N 1
ATOM 3904 C CA . TYR A 1 509 ? -11.090 23.041 -5.355 1.00 95.94 509 TYR A CA 1
ATOM 3905 C C . TYR A 1 509 ? -9.641 23.368 -4.915 1.00 95.94 509 TYR A C 1
ATOM 3907 O O . TYR A 1 509 ? -9.164 22.891 -3.883 1.00 95.94 509 TYR A O 1
ATOM 3915 N N . GLY A 1 510 ? -8.913 24.175 -5.699 1.00 95.31 510 GLY A N 1
ATOM 3916 C CA . GLY A 1 510 ? -7.530 24.588 -5.403 1.00 95.31 510 GLY A CA 1
ATOM 3917 C C . GLY A 1 510 ? -6.416 23.665 -5.923 1.00 95.31 510 GLY A C 1
ATOM 3918 O O . GLY A 1 510 ? -5.241 23.948 -5.689 1.00 95.31 510 GLY A O 1
ATOM 3919 N N . GLY A 1 511 ? 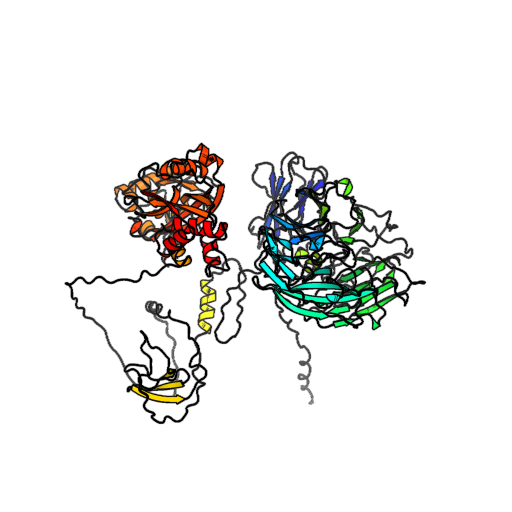-6.748 22.599 -6.658 1.00 95.38 511 GLY A N 1
ATOM 3920 C CA . GLY A 1 511 ? -5.765 21.693 -7.256 1.00 95.38 511 GLY A CA 1
ATOM 3921 C C . GLY A 1 511 ? -4.918 22.342 -8.354 1.00 95.38 511 GLY A C 1
ATOM 3922 O O . GLY A 1 511 ? -5.413 23.104 -9.190 1.00 95.38 511 GLY A O 1
ATOM 3923 N N . SER A 1 512 ? -3.626 22.016 -8.360 1.00 91.06 512 SER A N 1
ATOM 3924 C CA . SER A 1 512 ? -2.638 22.562 -9.285 1.00 91.06 512 SER A CA 1
ATOM 3925 C C . SER A 1 512 ? -2.882 22.093 -10.717 1.00 91.06 512 SER A C 1
ATOM 3927 O O . SER A 1 512 ? -2.737 20.920 -11.051 1.00 91.06 512 SER A O 1
ATOM 3929 N N . VAL A 1 513 ? -3.182 23.043 -11.602 1.00 77.94 513 VAL A N 1
ATOM 3930 C CA . VAL A 1 513 ? -3.336 22.819 -13.052 1.00 77.94 513 VAL A CA 1
ATOM 3931 C C . VAL A 1 513 ? -1.993 22.822 -13.806 1.00 77.94 513 VAL A C 1
ATOM 3933 O O . VAL A 1 513 ? -1.949 23.063 -15.011 1.00 77.94 513 VAL A O 1
ATOM 3936 N N . GLY A 1 514 ? -0.877 22.608 -13.098 1.00 67.62 514 GLY A N 1
ATOM 3937 C CA . GLY A 1 514 ? 0.470 22.572 -13.678 1.00 67.62 514 GLY A CA 1
ATOM 3938 C C . GLY A 1 514 ? 0.796 21.281 -14.441 1.00 67.62 514 GLY A C 1
ATOM 3939 O O . GLY A 1 514 ? 1.662 21.296 -15.317 1.00 67.62 514 GLY A O 1
ATOM 3940 N N . THR A 1 515 ? 0.100 20.178 -14.146 1.00 71.44 515 THR A N 1
ATOM 3941 C CA . THR A 1 515 ? 0.332 18.849 -14.732 1.00 71.44 515 THR A CA 1
ATOM 3942 C C . THR A 1 515 ? -0.909 18.327 -15.464 1.00 71.44 515 THR A C 1
ATOM 3944 O O . THR A 1 515 ? -2.041 18.498 -15.021 1.00 71.44 515 THR A O 1
ATOM 3947 N N . ARG A 1 516 ? -0.706 17.645 -16.603 1.00 84.56 516 ARG A N 1
ATOM 3948 C CA . ARG A 1 516 ? -1.808 17.037 -17.387 1.00 84.56 516 ARG A CA 1
ATOM 3949 C C . ARG A 1 516 ? -2.335 15.722 -16.812 1.00 84.56 516 ARG A C 1
ATOM 3951 O O . ARG A 1 516 ? -3.455 15.323 -17.124 1.00 84.56 516 ARG A O 1
ATOM 3958 N N . ASN A 1 517 ? -1.501 15.053 -16.024 1.00 92.38 517 ASN A N 1
ATOM 3959 C CA . ASN A 1 517 ? -1.794 13.814 -15.313 1.00 92.38 517 ASN A CA 1
ATOM 3960 C C . ASN A 1 517 ? -1.978 14.141 -13.818 1.00 92.38 517 ASN A C 1
ATOM 3962 O O . ASN A 1 517 ? -1.411 15.143 -13.359 1.00 92.38 517 ASN A O 1
ATOM 3966 N N . PRO A 1 518 ? -2.711 13.312 -13.057 1.00 96.12 518 PRO A N 1
ATOM 3967 C CA . PRO A 1 518 ? -2.601 13.312 -11.606 1.00 96.12 518 PRO A CA 1
ATOM 3968 C C . PRO A 1 518 ? -1.253 12.700 -11.178 1.00 96.12 518 PRO A C 1
ATOM 3970 O O . PRO A 1 518 ? -0.521 12.141 -11.998 1.00 96.12 518 PRO A O 1
ATOM 3973 N N . LEU A 1 519 ? -0.930 12.801 -9.890 1.00 96.31 519 LEU A N 1
ATOM 3974 C CA . LEU A 1 519 ? 0.248 12.172 -9.278 1.00 96.31 519 LEU A CA 1
ATOM 3975 C C . LEU A 1 519 ? 0.039 10.657 -9.115 1.00 96.31 519 LEU A C 1
ATOM 3977 O O . LEU A 1 519 ? 0.971 9.868 -9.275 1.00 96.31 519 LEU A O 1
ATOM 3981 N N . PHE A 1 520 ? -1.207 10.269 -8.830 1.00 97.88 520 PHE A N 1
ATOM 3982 C CA . PHE A 1 520 ? -1.690 8.898 -8.683 1.00 97.88 520 PHE A CA 1
ATOM 3983 C C . PHE A 1 520 ? -3.155 8.800 -9.139 1.00 97.88 520 PHE A C 1
ATOM 3985 O O . PHE A 1 520 ? -3.876 9.798 -9.108 1.00 97.88 520 PHE A O 1
ATOM 3992 N N . ILE A 1 521 ? -3.591 7.608 -9.543 1.00 97.69 521 ILE A N 1
ATOM 3993 C CA . ILE A 1 521 ? -4.986 7.284 -9.859 1.00 97.69 521 ILE A CA 1
ATOM 3994 C C . ILE A 1 521 ? -5.275 5.832 -9.461 1.00 97.69 521 ILE A C 1
ATOM 3996 O O . ILE A 1 521 ? -4.422 4.972 -9.678 1.00 97.69 521 ILE A O 1
ATOM 4000 N N . GLY A 1 522 ? -6.436 5.567 -8.874 1.00 98.00 522 GLY A N 1
ATOM 4001 C CA . GLY A 1 522 ? -6.916 4.231 -8.539 1.00 98.00 522 GLY A CA 1
ATOM 4002 C C . GLY A 1 522 ? -7.580 4.118 -7.166 1.00 98.00 522 GLY A C 1
ATOM 4003 O O . GLY A 1 522 ? -7.425 5.004 -6.333 1.00 98.00 522 GLY A O 1
ATOM 4004 N N . ASP A 1 523 ? -8.297 3.013 -6.953 1.00 98.62 523 ASP A N 1
ATOM 4005 C CA . ASP A 1 523 ? -8.915 2.613 -5.675 1.00 98.62 523 ASP A CA 1
ATOM 4006 C C . ASP A 1 523 ? -7.854 2.568 -4.567 1.00 98.62 523 ASP A C 1
ATOM 4008 O O . ASP A 1 523 ? -6.940 1.734 -4.595 1.00 98.62 523 ASP A O 1
ATOM 4012 N N . ILE A 1 524 ? -7.957 3.508 -3.623 1.00 98.31 524 ILE A N 1
ATOM 4013 C CA . ILE A 1 524 ? -7.139 3.549 -2.403 1.00 98.31 524 ILE A CA 1
ATOM 4014 C C . ILE A 1 524 ? -7.962 3.872 -1.152 1.00 98.31 524 ILE A C 1
ATOM 4016 O O . ILE A 1 524 ? -7.487 3.618 -0.047 1.00 98.31 524 ILE A O 1
ATOM 4020 N N . LEU A 1 525 ? -9.186 4.382 -1.287 1.00 97.50 525 LEU A N 1
ATOM 4021 C CA . LEU A 1 525 ? -10.150 4.664 -0.222 1.00 97.50 525 LEU A CA 1
ATOM 4022 C C . LEU A 1 525 ? -11.560 4.271 -0.704 1.00 97.50 525 LEU A C 1
ATOM 4024 O O . LEU A 1 525 ? -11.767 3.908 -1.855 1.00 97.50 525 LEU A O 1
ATOM 4028 N N . GLY A 1 526 ? -12.562 4.341 0.171 1.00 98.25 526 GLY A N 1
ATOM 4029 C CA . GLY A 1 526 ? -13.948 4.148 -0.253 1.00 98.25 526 GLY A CA 1
ATOM 4030 C C . GLY A 1 526 ? -14.250 2.720 -0.700 1.00 98.25 526 GLY A C 1
ATOM 4031 O O . GLY A 1 526 ? -13.824 1.780 -0.035 1.00 98.25 526 GLY A O 1
ATOM 4032 N N . ASP A 1 527 ? -15.081 2.563 -1.738 1.00 98.50 527 ASP A N 1
ATOM 4033 C CA . ASP A 1 527 ? -15.611 1.261 -2.166 1.00 98.50 527 ASP A CA 1
ATOM 4034 C C . ASP A 1 527 ? -14.778 0.535 -3.237 1.00 98.50 527 ASP A C 1
ATOM 4036 O O . ASP A 1 527 ? -13.880 -0.222 -2.880 1.00 98.50 527 ASP A O 1
ATOM 4040 N N . TRP A 1 528 ? -15.130 0.674 -4.516 1.00 98.25 528 TRP A N 1
ATOM 4041 C CA . TRP A 1 528 ? -14.448 0.032 -5.654 1.00 98.25 528 TRP A CA 1
ATOM 4042 C C . TRP A 1 528 ? -14.010 1.044 -6.718 1.00 98.25 528 TRP A C 1
ATOM 4044 O O . TRP A 1 528 ? -13.465 0.675 -7.755 1.00 98.25 528 TRP A O 1
ATOM 4054 N N . ARG A 1 529 ? -14.335 2.319 -6.503 1.00 98.69 529 ARG A N 1
ATOM 4055 C CA . ARG A 1 529 ? -14.158 3.400 -7.471 1.00 98.69 529 ARG A CA 1
ATOM 4056 C C . ARG A 1 529 ? -12.855 4.129 -7.204 1.00 98.69 529 ARG A C 1
ATOM 4058 O O . ARG A 1 529 ? -12.277 4.025 -6.130 1.00 98.69 529 ARG A O 1
ATOM 4065 N N . GLU A 1 530 ? -12.360 4.808 -8.224 1.00 98.75 530 GLU A N 1
ATOM 4066 C CA . GLU A 1 530 ? -10.970 5.232 -8.256 1.00 98.75 530 GLU A CA 1
ATOM 4067 C C . GLU A 1 530 ? -10.797 6.655 -7.738 1.00 98.75 530 GLU A C 1
ATOM 4069 O O . GLU A 1 530 ? -11.262 7.621 -8.355 1.00 98.75 530 GLU A O 1
ATOM 4074 N N . GLU A 1 531 ? -10.036 6.800 -6.654 1.00 98.69 531 GLU A N 1
ATOM 4075 C CA . GLU A 1 531 ? -9.476 8.095 -6.303 1.00 98.69 531 GLU A CA 1
ATOM 4076 C C . GLU A 1 531 ? -8.514 8.594 -7.390 1.00 98.69 531 GLU A C 1
ATOM 4078 O O . GLU A 1 531 ? -7.911 7.834 -8.153 1.00 98.69 531 GLU A O 1
ATOM 4083 N N . PHE A 1 532 ? -8.258 9.898 -7.401 1.00 98.38 532 PHE A N 1
ATOM 4084 C CA . PHE A 1 532 ? -7.039 10.421 -8.010 1.00 98.38 532 PHE A CA 1
ATOM 4085 C C . PHE A 1 532 ? -6.417 11.503 -7.139 1.00 98.38 532 PHE A C 1
ATOM 4087 O O . PHE A 1 532 ? -7.106 12.336 -6.548 1.00 98.38 532 PHE A O 1
ATOM 4094 N N . VAL A 1 533 ? -5.086 11.499 -7.072 1.00 98.44 533 VAL A N 1
ATOM 4095 C CA . VAL A 1 533 ? -4.334 12.416 -6.214 1.00 98.44 533 VAL A CA 1
ATOM 4096 C C . VAL A 1 533 ? -3.694 13.506 -7.054 1.00 98.44 533 VAL A C 1
ATOM 4098 O O . VAL A 1 533 ? -2.905 13.234 -7.961 1.00 98.44 533 VAL A O 1
ATOM 4101 N N . VAL A 1 534 ? -3.998 14.754 -6.724 1.00 98.06 534 VAL A N 1
ATOM 4102 C CA . VAL A 1 534 ? -3.238 15.928 -7.169 1.00 98.06 534 VAL A CA 1
ATOM 4103 C C . VAL A 1 534 ? -2.668 16.647 -5.947 1.00 98.06 534 VAL A C 1
ATOM 4105 O O . VAL A 1 534 ? -2.791 16.182 -4.819 1.00 98.06 534 VAL A O 1
ATOM 4108 N N . THR A 1 535 ? -2.021 17.784 -6.157 1.00 96.50 535 THR A N 1
ATOM 4109 C CA . THR A 1 535 ? -1.496 18.636 -5.085 1.00 96.50 535 THR A CA 1
ATOM 4110 C C . THR A 1 535 ? -1.978 20.068 -5.286 1.00 96.50 535 THR A C 1
ATOM 4112 O O . THR A 1 535 ? -2.415 20.424 -6.388 1.00 96.50 535 THR A O 1
ATOM 4115 N N . ASN A 1 536 ? -1.966 20.881 -4.233 1.00 95.31 536 ASN A N 1
ATOM 4116 C CA . ASN A 1 536 ? -2.293 22.303 -4.322 1.00 95.31 536 ASN A CA 1
ATOM 4117 C C . ASN A 1 536 ? -1.188 23.102 -5.059 1.00 95.31 536 ASN A C 1
ATOM 4119 O O . ASN A 1 536 ? -0.196 22.552 -5.540 1.00 95.31 536 ASN A O 1
ATOM 4123 N N . ALA A 1 537 ? -1.372 24.417 -5.204 1.00 92.44 537 ALA A N 1
ATOM 4124 C CA . ALA A 1 537 ? -0.441 25.265 -5.957 1.00 92.44 537 ALA A CA 1
ATOM 4125 C C . ALA A 1 537 ? 0.922 25.500 -5.266 1.00 92.44 537 ALA A C 1
ATOM 4127 O O . ALA A 1 537 ? 1.879 25.868 -5.950 1.00 92.44 537 ALA A O 1
ATOM 4128 N N . ASP A 1 538 ? 1.003 25.295 -3.948 1.00 92.75 538 ASP A N 1
ATOM 4129 C CA . ASP A 1 538 ? 2.188 25.546 -3.114 1.00 92.75 538 ASP A CA 1
ATOM 4130 C C . ASP A 1 538 ? 2.968 24.253 -2.763 1.00 92.75 538 ASP A C 1
ATOM 4132 O O . ASP A 1 538 ? 4.036 24.313 -2.151 1.00 92.75 538 ASP A O 1
ATOM 4136 N N . PHE A 1 539 ? 2.481 23.090 -3.221 1.00 94.56 539 PHE A N 1
ATOM 4137 C CA . PHE A 1 539 ? 3.070 21.755 -3.039 1.00 94.56 539 PHE A CA 1
ATOM 4138 C C . PHE A 1 539 ? 3.215 21.307 -1.571 1.00 94.56 539 PHE A C 1
ATOM 4140 O O . PHE A 1 539 ? 4.135 20.546 -1.242 1.00 94.56 539 PHE A O 1
ATOM 4147 N N . ASP A 1 540 ? 2.307 21.775 -0.706 1.00 96.12 540 ASP A N 1
ATOM 4148 C CA . ASP A 1 540 ? 2.227 21.463 0.731 1.00 96.12 540 ASP A CA 1
ATOM 4149 C C . ASP A 1 540 ? 0.933 20.728 1.152 1.00 96.12 540 ASP A C 1
ATOM 4151 O O . ASP A 1 540 ? 0.771 20.370 2.317 1.00 96.12 540 ASP A O 1
ATOM 4155 N N . GLU A 1 541 ? 0.049 20.408 0.202 1.00 97.25 541 GLU A N 1
ATOM 4156 C CA . GLU A 1 541 ? -1.162 19.601 0.420 1.00 97.25 541 GLU A CA 1
ATOM 4157 C C . GLU A 1 541 ? -1.360 18.592 -0.724 1.00 97.25 541 GLU A C 1
ATOM 4159 O O . GLU A 1 541 ? -1.180 18.929 -1.902 1.00 97.25 541 GLU A O 1
ATOM 4164 N N . LEU A 1 542 ? -1.753 17.360 -0.388 1.00 98.31 542 LEU A N 1
ATOM 4165 C CA . LEU A 1 542 ? -2.296 16.369 -1.319 1.00 98.31 542 LEU A CA 1
ATOM 4166 C C . LEU A 1 542 ? -3.827 16.466 -1.320 1.00 98.31 542 LEU A C 1
ATOM 4168 O O . LEU A 1 542 ? -4.463 16.484 -0.266 1.00 98.31 542 LEU A O 1
ATOM 4172 N N . LEU A 1 543 ? -4.412 16.496 -2.517 1.00 98.25 543 LEU A N 1
ATOM 4173 C CA . LEU A 1 543 ? -5.855 16.492 -2.744 1.00 98.25 543 LEU A CA 1
ATOM 4174 C C . LEU A 1 543 ? -6.236 15.140 -3.337 1.00 98.25 543 LEU A C 1
ATOM 4176 O O . LEU A 1 543 ? -5.990 14.887 -4.520 1.00 98.25 543 LEU A O 1
ATOM 4180 N N . ILE A 1 544 ? -6.803 14.278 -2.500 1.00 98.56 544 ILE A N 1
ATOM 4181 C CA . ILE A 1 544 ? -7.221 12.923 -2.855 1.00 98.56 544 ILE A CA 1
ATOM 4182 C C . ILE A 1 544 ? -8.704 12.991 -3.203 1.00 98.56 544 ILE A C 1
ATOM 4184 O O . ILE A 1 544 ? -9.557 12.973 -2.319 1.00 98.56 544 ILE A O 1
ATOM 4188 N N . PHE A 1 545 ? -9.019 13.148 -4.486 1.00 98.56 545 PHE A N 1
ATOM 4189 C CA . PHE A 1 545 ? -10.403 13.201 -4.951 1.00 98.56 545 PHE A CA 1
ATOM 4190 C C . PHE A 1 545 ? -11.041 11.821 -4.825 1.00 98.56 545 PHE A C 1
ATOM 4192 O O . PHE A 1 545 ? -10.504 10.879 -5.391 1.00 98.56 545 PHE A O 1
ATOM 4199 N N . SER A 1 546 ? -12.171 11.727 -4.120 1.00 98.19 546 SER A N 1
ATOM 4200 C CA . SER A 1 546 ? -12.950 10.502 -3.882 1.00 98.19 546 SER A CA 1
ATOM 4201 C C . SER A 1 546 ? -14.435 10.797 -4.110 1.00 98.19 546 SER A C 1
ATOM 4203 O O . SER A 1 546 ? -14.915 11.887 -3.787 1.00 98.19 546 SER A O 1
ATOM 4205 N N . THR A 1 547 ? -15.158 9.861 -4.721 1.00 98.00 547 THR A N 1
ATOM 4206 C CA . THR A 1 547 ? -16.478 10.132 -5.311 1.00 98.00 547 THR A CA 1
ATOM 4207 C C . THR A 1 547 ? -17.580 10.397 -4.282 1.00 98.00 547 THR A C 1
ATOM 4209 O O . THR A 1 547 ? -17.713 9.706 -3.274 1.00 98.00 547 THR A O 1
ATOM 4212 N N . ASP A 1 548 ? -18.411 11.404 -4.561 1.00 96.50 548 ASP A N 1
ATOM 4213 C CA . ASP A 1 548 ? -19.566 11.813 -3.757 1.00 96.50 548 ASP A CA 1
ATOM 4214 C C . ASP A 1 548 ? -20.906 11.261 -4.287 1.00 96.50 548 ASP A C 1
ATOM 4216 O O . ASP A 1 548 ? -21.968 11.482 -3.694 1.00 96.50 548 ASP A O 1
ATOM 4220 N N . ILE A 1 549 ? -20.854 10.502 -5.386 1.00 97.38 549 ILE A N 1
ATOM 4221 C CA . ILE A 1 549 ? -21.996 9.890 -6.070 1.00 97.38 549 ILE A CA 1
ATOM 4222 C C . ILE A 1 549 ? -22.271 8.498 -5.458 1.00 97.38 549 ILE A C 1
ATOM 4224 O O . ILE A 1 549 ? -21.345 7.694 -5.359 1.00 97.38 549 ILE A O 1
ATOM 4228 N N . PRO A 1 550 ? -23.507 8.145 -5.051 1.00 96.75 550 PRO A N 1
ATOM 4229 C CA . PRO A 1 550 ? -23.820 6.788 -4.585 1.00 96.75 550 PRO A CA 1
ATOM 4230 C C . PRO A 1 550 ? -23.744 5.734 -5.704 1.00 96.75 550 PRO A C 1
ATOM 4232 O O . PRO A 1 550 ? -24.055 6.035 -6.856 1.00 96.75 550 PRO A O 1
ATOM 4235 N N . SER A 1 551 ? -23.420 4.482 -5.360 1.00 96.75 551 SER A N 1
ATOM 4236 C CA . SER A 1 551 ? -23.443 3.342 -6.296 1.00 96.75 551 SER A CA 1
ATOM 4237 C C . SER A 1 551 ? -24.138 2.121 -5.688 1.00 96.75 551 SER A C 1
ATOM 4239 O O . SER A 1 551 ? -23.846 1.738 -4.555 1.00 96.75 551 SER A O 1
ATOM 4241 N N . ASP A 1 552 ? -25.017 1.473 -6.459 1.00 96.06 552 ASP A N 1
ATOM 4242 C CA . ASP A 1 552 ? -25.600 0.168 -6.107 1.00 96.06 552 ASP A CA 1
ATOM 4243 C C . ASP A 1 552 ? -24.650 -1.011 -6.431 1.00 96.06 552 ASP A C 1
ATOM 4245 O O . ASP A 1 552 ? -24.900 -2.138 -5.988 1.00 96.06 552 ASP A O 1
ATOM 4249 N N . ILE A 1 553 ? -23.562 -0.776 -7.182 1.00 96.50 553 ILE A N 1
ATOM 4250 C CA . ILE A 1 553 ? -22.596 -1.810 -7.583 1.00 96.50 553 ILE A CA 1
ATOM 4251 C C . ILE A 1 553 ? -21.797 -2.285 -6.369 1.00 96.50 553 ILE A C 1
ATOM 4253 O O . ILE A 1 553 ? -21.271 -1.499 -5.581 1.00 96.50 553 ILE A O 1
ATOM 4257 N N . ARG A 1 554 ? -21.697 -3.610 -6.238 1.00 96.00 554 ARG A N 1
ATOM 4258 C CA . ARG A 1 554 ? -20.937 -4.298 -5.195 1.00 96.00 554 ARG A CA 1
ATOM 4259 C C . ARG A 1 554 ? -19.770 -5.039 -5.830 1.00 96.00 554 ARG A C 1
ATOM 4261 O O . ARG A 1 554 ? -19.965 -6.090 -6.437 1.00 96.00 554 ARG A O 1
ATOM 4268 N N . LEU A 1 555 ? -18.574 -4.502 -5.639 1.00 97.12 555 LEU A N 1
ATOM 4269 C CA . LEU A 1 555 ? -17.316 -5.103 -6.060 1.00 97.12 555 LEU A CA 1
ATOM 4270 C C . LEU A 1 555 ? -16.352 -5.182 -4.885 1.00 97.12 555 LEU A C 1
ATOM 4272 O O . LEU A 1 555 ? -16.460 -4.411 -3.934 1.00 97.12 555 LEU A O 1
ATOM 4276 N N . TYR A 1 556 ? -15.431 -6.140 -4.958 1.00 98.12 556 TYR A N 1
ATOM 4277 C CA . TYR A 1 556 ? -14.234 -6.132 -4.126 1.00 98.12 556 TYR A CA 1
ATOM 4278 C C . TYR A 1 556 ? -13.359 -4.934 -4.518 1.00 98.12 556 TYR A C 1
ATOM 4280 O O . TYR A 1 556 ? -13.320 -4.600 -5.703 1.00 98.12 556 TYR A O 1
ATOM 4288 N N . THR A 1 557 ? -12.647 -4.335 -3.556 1.00 98.50 557 THR A N 1
ATOM 4289 C CA . THR A 1 557 ? -11.661 -3.274 -3.846 1.00 98.50 557 THR A CA 1
ATOM 4290 C C . THR A 1 557 ? -10.718 -3.727 -4.964 1.00 98.50 557 THR A C 1
ATOM 4292 O O . THR A 1 557 ? -10.199 -4.852 -4.949 1.00 98.50 557 THR A O 1
ATOM 4295 N N . LEU A 1 558 ? -10.519 -2.870 -5.964 1.00 98.50 558 LEU A N 1
ATOM 4296 C CA . LEU A 1 558 ? -9.708 -3.157 -7.143 1.00 98.50 558 LEU A CA 1
ATOM 4297 C C . LEU A 1 558 ? -8.238 -3.358 -6.754 1.00 98.50 558 LEU A C 1
ATOM 4299 O O . LEU A 1 558 ? -7.549 -4.164 -7.375 1.00 98.50 558 LEU A O 1
ATOM 4303 N N . ALA A 1 559 ? -7.785 -2.755 -5.650 1.00 97.88 559 ALA A N 1
ATOM 4304 C CA . ALA A 1 559 ? -6.481 -3.021 -5.045 1.00 97.88 559 ALA A CA 1
ATOM 4305 C C . ALA A 1 559 ? -6.278 -4.495 -4.618 1.00 97.88 559 ALA A C 1
ATOM 4307 O O . ALA A 1 559 ? -5.145 -4.941 -4.447 1.00 97.88 559 ALA A O 1
ATOM 4308 N N . HIS A 1 560 ? -7.352 -5.286 -4.479 1.00 98.00 560 HIS A N 1
ATOM 4309 C CA . HIS A 1 560 ? -7.285 -6.735 -4.233 1.00 98.00 560 HIS A CA 1
ATOM 4310 C C . HIS A 1 560 ? -7.407 -7.578 -5.519 1.00 98.00 560 HIS A C 1
ATOM 4312 O O . HIS A 1 560 ? -7.311 -8.806 -5.449 1.00 98.00 560 HIS A O 1
ATOM 4318 N N . ASN A 1 561 ? -7.565 -6.957 -6.694 1.00 97.81 561 ASN A N 1
ATOM 4319 C CA . ASN A 1 561 ? -7.346 -7.606 -7.984 1.00 97.81 561 ASN A CA 1
ATOM 4320 C C . ASN A 1 561 ? -5.843 -7.541 -8.343 1.00 97.81 561 ASN A C 1
ATOM 4322 O O . ASN A 1 561 ? -5.303 -6.442 -8.478 1.00 97.81 561 ASN A O 1
ATOM 4326 N N . PRO A 1 562 ? -5.139 -8.678 -8.512 1.00 95.50 562 PRO A N 1
ATOM 4327 C CA . PRO A 1 562 ? -3.688 -8.665 -8.704 1.00 95.50 562 PRO A CA 1
ATOM 4328 C C . PRO A 1 562 ? -3.220 -7.908 -9.955 1.00 95.50 562 PRO A C 1
ATOM 4330 O O . PRO A 1 562 ? -2.237 -7.176 -9.881 1.00 95.50 562 PRO A O 1
ATOM 4333 N N . ALA A 1 563 ? -3.924 -8.031 -11.086 1.00 96.69 563 ALA A N 1
ATOM 4334 C CA . ALA A 1 563 ? -3.571 -7.330 -12.323 1.00 96.69 563 ALA A CA 1
ATOM 4335 C C . ALA A 1 563 ? -3.681 -5.801 -12.178 1.00 96.69 563 ALA A C 1
ATOM 4337 O O . ALA A 1 563 ? -2.783 -5.056 -12.582 1.00 96.69 563 ALA A O 1
ATOM 4338 N N . TYR A 1 564 ? -4.748 -5.336 -11.530 1.00 98.56 564 TYR A N 1
ATOM 4339 C CA . TYR A 1 564 ? -4.961 -3.924 -11.229 1.00 98.56 564 TYR A CA 1
ATOM 4340 C C . TYR A 1 564 ? -3.937 -3.386 -10.212 1.00 98.56 564 TYR A C 1
ATOM 4342 O O . TYR A 1 564 ? -3.325 -2.339 -10.434 1.00 98.56 564 TYR A O 1
ATOM 4350 N N . ARG A 1 565 ? -3.664 -4.130 -9.131 1.00 98.25 565 ARG A N 1
ATOM 4351 C CA . ARG A 1 565 ? -2.684 -3.736 -8.105 1.00 98.25 565 ARG A CA 1
ATOM 4352 C C . ARG A 1 565 ? -1.246 -3.712 -8.625 1.00 98.25 565 ARG A C 1
ATOM 4354 O O . ARG A 1 565 ? -0.478 -2.836 -8.214 1.00 98.25 565 ARG A O 1
ATOM 4361 N N . ASN A 1 566 ? -0.902 -4.596 -9.566 1.00 98.25 566 ASN A N 1
ATOM 4362 C CA . ASN A 1 566 ? 0.324 -4.495 -10.357 1.00 98.25 566 ASN A CA 1
ATOM 4363 C C . ASN A 1 566 ? 0.335 -3.185 -11.166 1.00 98.25 566 ASN A C 1
ATOM 4365 O O . ASN A 1 566 ? 1.329 -2.459 -11.144 1.00 98.25 566 ASN A O 1
ATOM 4369 N N . ALA A 1 567 ? -0.764 -2.834 -11.846 1.00 97.75 567 ALA A N 1
ATOM 4370 C CA . ALA A 1 567 ? -0.848 -1.612 -12.650 1.00 97.75 567 ALA A CA 1
ATOM 4371 C C . ALA A 1 567 ? -0.614 -0.331 -11.821 1.00 97.75 567 ALA A C 1
ATOM 4373 O O . ALA A 1 567 ? 0.160 0.518 -12.259 1.00 97.75 567 ALA A O 1
ATOM 4374 N N . MET A 1 568 ? -1.143 -0.244 -10.591 1.00 98.12 568 MET A N 1
ATOM 4375 C CA . MET A 1 568 ? -0.919 0.883 -9.658 1.00 98.12 568 MET A CA 1
ATOM 4376 C C . MET A 1 568 ? 0.572 1.197 -9.396 1.00 98.12 568 MET A C 1
ATOM 4378 O O . MET A 1 568 ? 0.925 2.338 -9.065 1.00 98.12 568 MET A O 1
ATOM 4382 N N . THR A 1 569 ? 1.462 0.207 -9.554 1.00 97.69 569 THR A N 1
ATOM 4383 C CA . THR A 1 569 ? 2.918 0.354 -9.352 1.00 97.69 569 THR A CA 1
ATOM 4384 C C . THR A 1 569 ? 3.637 1.066 -10.505 1.00 97.69 569 THR A C 1
ATOM 4386 O O . THR A 1 569 ? 4.696 1.653 -10.295 1.00 97.69 569 THR A O 1
ATOM 4389 N N . LEU A 1 570 ? 3.056 1.066 -11.708 1.00 95.75 570 LEU A N 1
ATOM 4390 C CA . LEU A 1 570 ? 3.711 1.443 -12.963 1.00 95.75 570 LEU A CA 1
ATOM 4391 C C . LEU A 1 570 ? 3.368 2.880 -13.381 1.00 95.75 570 LEU A C 1
ATOM 4393 O O . LEU A 1 570 ? 2.216 3.182 -13.691 1.00 95.75 570 LEU A O 1
ATOM 4397 N N . LYS A 1 571 ? 4.361 3.780 -13.451 1.00 93.56 571 LYS A N 1
ATOM 4398 C CA . LYS A 1 571 ? 4.115 5.193 -13.806 1.00 93.56 571 LYS A CA 1
ATOM 4399 C C . LYS A 1 571 ? 4.391 5.492 -15.279 1.00 93.56 571 LYS A C 1
ATOM 4401 O O . LYS A 1 571 ? 3.445 5.739 -16.029 1.00 93.56 571 LYS A O 1
ATOM 4406 N N . GLY A 1 572 ? 5.652 5.449 -15.721 1.00 93.25 572 GLY A N 1
ATOM 4407 C CA . GLY A 1 572 ? 6.021 5.663 -17.130 1.00 93.25 572 GLY A CA 1
ATOM 4408 C C . GLY A 1 572 ? 5.427 6.938 -17.762 1.00 93.25 572 GLY A C 1
ATOM 4409 O O . GLY A 1 572 ? 5.351 7.999 -17.141 1.00 93.25 572 GLY A O 1
ATOM 4410 N N . TYR A 1 573 ? 4.945 6.841 -19.004 1.00 94.00 573 TYR A N 1
ATOM 4411 C CA . TYR A 1 573 ? 3.842 7.688 -19.475 1.00 94.00 573 TYR A CA 1
ATOM 4412 C C . TYR A 1 573 ? 2.525 7.107 -18.953 1.00 94.00 573 TYR A C 1
ATOM 4414 O O . TYR A 1 573 ? 2.039 6.096 -19.473 1.00 94.00 573 TYR A O 1
ATOM 4422 N N . MET A 1 574 ? 1.964 7.754 -17.927 1.00 93.75 574 MET A N 1
ATOM 4423 C CA . MET A 1 574 ? 0.774 7.295 -17.204 1.00 93.75 574 MET A CA 1
ATOM 4424 C C . MET A 1 574 ? -0.409 7.010 -18.143 1.00 93.75 574 MET A C 1
ATOM 4426 O O . MET A 1 574 ? -0.709 7.774 -19.071 1.00 93.75 574 MET A O 1
ATOM 4430 N N . GLN A 1 575 ? -1.054 5.876 -17.887 1.00 95.19 575 GLN A N 1
ATOM 4431 C CA . GLN A 1 575 ? -2.156 5.267 -18.629 1.00 95.19 575 GLN A CA 1
ATOM 4432 C C . GLN A 1 575 ? -3.072 4.574 -17.612 1.00 95.19 575 GLN A C 1
ATOM 4434 O O . GLN A 1 575 ? -2.588 4.176 -16.557 1.00 95.19 575 GLN A O 1
ATOM 4439 N N . SER A 1 576 ? -4.363 4.435 -17.919 1.00 95.69 576 SER A N 1
ATOM 4440 C CA . SER A 1 576 ? -5.332 3.827 -16.998 1.00 95.69 576 SER A CA 1
ATOM 4441 C C . SER A 1 576 ? -4.965 2.402 -16.603 1.00 95.69 576 SER A C 1
ATOM 4443 O O . SER A 1 576 ? -4.491 1.618 -17.435 1.00 95.69 576 SER A O 1
ATOM 4445 N N . HIS A 1 577 ? -5.234 2.089 -15.340 1.00 96.44 577 HIS A N 1
ATOM 4446 C CA . HIS A 1 577 ? -5.195 0.741 -14.798 1.00 96.44 577 HIS A CA 1
ATOM 4447 C C . HIS A 1 577 ? -6.392 -0.063 -15.323 1.00 96.44 577 HIS A C 1
ATOM 4449 O O . HIS A 1 577 ? -7.377 0.506 -15.785 1.00 96.44 577 HIS A O 1
ATOM 4455 N N . HIS A 1 578 ? -6.275 -1.389 -15.311 1.00 97.56 578 HIS A N 1
ATOM 4456 C CA . HIS A 1 578 ? -7.315 -2.309 -15.772 1.00 97.56 578 HIS A CA 1
ATOM 4457 C C . HIS A 1 578 ? -7.305 -3.552 -14.886 1.00 97.56 578 HIS A C 1
ATOM 4459 O O . HIS A 1 578 ? -6.244 -3.995 -14.447 1.00 97.56 578 HIS A O 1
ATOM 4465 N N . VAL A 1 579 ? -8.490 -4.106 -14.647 1.00 97.44 579 VAL A N 1
ATOM 4466 C CA . VAL A 1 579 ? -8.686 -5.430 -14.047 1.00 97.44 579 VAL A CA 1
ATOM 4467 C C . VAL A 1 579 ? -8.554 -6.537 -15.105 1.00 97.44 579 VAL A C 1
ATOM 4469 O O . VAL A 1 579 ? -8.661 -6.293 -16.309 1.00 97.44 579 VAL A O 1
ATOM 4472 N N . ASP A 1 580 ? -8.328 -7.771 -14.654 1.00 95.50 580 ASP A N 1
ATOM 4473 C CA . ASP A 1 580 ? -8.281 -8.982 -15.496 1.00 95.50 580 ASP A CA 1
ATOM 4474 C C . ASP A 1 580 ? -9.675 -9.523 -15.905 1.00 95.50 580 ASP A C 1
ATOM 4476 O O . ASP A 1 580 ? -9.789 -10.368 -16.797 1.00 95.50 580 ASP A O 1
ATOM 4480 N N . TYR A 1 581 ? -10.752 -8.998 -15.318 1.00 97.00 581 TYR A N 1
ATOM 4481 C CA . TYR A 1 581 ? -12.142 -9.253 -15.710 1.00 97.00 581 TYR A CA 1
ATOM 4482 C C . TYR A 1 581 ? -12.756 -8.060 -16.466 1.00 97.00 581 TYR A C 1
ATOM 4484 O O . TYR A 1 581 ? -12.152 -6.997 -16.581 1.00 97.00 581 TYR A O 1
ATOM 4492 N N . PHE A 1 582 ? -13.953 -8.231 -17.039 1.00 98.19 582 PHE A N 1
ATOM 4493 C CA . PHE A 1 582 ? -14.659 -7.137 -17.718 1.00 98.19 582 PHE A CA 1
ATOM 4494 C C . PHE A 1 582 ? -15.448 -6.311 -16.699 1.00 98.19 582 PHE A C 1
ATOM 4496 O O . PHE A 1 582 ? -16.305 -6.848 -15.997 1.00 98.19 582 PHE A O 1
ATOM 4503 N N . LEU A 1 583 ? -15.149 -5.015 -16.647 1.00 97.94 583 LEU A N 1
ATOM 4504 C CA . LEU A 1 583 ? -15.813 -4.008 -15.826 1.00 97.94 583 LEU A CA 1
ATOM 4505 C C . LEU A 1 583 ? -16.359 -2.932 -16.781 1.00 97.94 583 LEU A C 1
ATOM 4507 O O . LEU A 1 583 ? -15.582 -2.266 -17.467 1.00 97.94 583 LEU A O 1
ATOM 4511 N N . GLY A 1 584 ? -17.689 -2.883 -16.894 1.00 97.75 584 GLY A N 1
ATOM 4512 C CA . GLY A 1 584 ? -18.454 -2.202 -17.946 1.00 97.75 584 GLY A CA 1
ATOM 4513 C C . GLY A 1 584 ? -19.939 -2.601 -17.905 1.00 97.75 584 GLY A C 1
ATOM 4514 O O . GLY A 1 584 ? -20.347 -3.376 -17.032 1.00 97.75 584 GLY A O 1
ATOM 4515 N N . ASP A 1 585 ? -20.773 -2.102 -18.821 1.00 97.38 585 ASP A N 1
ATOM 4516 C CA . ASP A 1 585 ? -22.206 -2.427 -18.835 1.00 97.38 585 ASP A CA 1
ATOM 4517 C C . ASP A 1 585 ? -22.470 -3.902 -19.172 1.00 97.38 585 ASP A C 1
ATOM 4519 O O . ASP A 1 585 ? -21.812 -4.532 -20.001 1.00 97.38 585 ASP A O 1
ATOM 4523 N N . GLY A 1 586 ? -23.464 -4.482 -18.499 1.00 95.75 586 GLY A N 1
ATOM 4524 C CA . GLY A 1 586 ? -23.802 -5.896 -18.642 1.00 95.75 586 GLY A CA 1
ATOM 4525 C C . GLY A 1 586 ? -22.748 -6.871 -18.097 1.00 95.75 586 GLY A C 1
ATOM 4526 O O . GLY A 1 586 ? -22.855 -8.066 -18.376 1.00 95.75 586 GLY A O 1
ATOM 4527 N N . MET A 1 587 ? -21.761 -6.398 -17.325 1.00 96.62 587 MET A N 1
ATOM 4528 C CA . MET A 1 587 ? -20.800 -7.247 -16.612 1.00 96.62 587 MET A CA 1
ATOM 4529 C C . MET A 1 587 ? -21.478 -8.331 -15.754 1.00 96.62 587 MET A C 1
ATOM 4531 O O . MET A 1 587 ? -22.515 -8.109 -15.123 1.00 96.62 587 MET A O 1
ATOM 4535 N N . GLU A 1 588 ? -20.856 -9.509 -15.677 1.00 93.81 588 GLU A N 1
ATOM 4536 C CA . GLU A 1 588 ? -21.192 -10.501 -14.651 1.00 93.81 588 GLU A CA 1
ATOM 4537 C C . GLU A 1 588 ? -20.513 -10.135 -13.319 1.00 93.81 588 GLU A C 1
ATOM 4539 O O . GLU A 1 588 ? -19.517 -9.413 -13.293 1.00 93.81 588 GLU A O 1
ATOM 4544 N N . THR A 1 589 ? -21.032 -10.634 -12.192 1.00 90.81 589 THR A N 1
ATOM 4545 C CA . THR A 1 589 ? -20.366 -10.472 -10.889 1.00 90.81 589 THR A CA 1
ATOM 4546 C C . THR A 1 589 ? -19.004 -11.180 -10.921 1.00 90.81 589 THR A C 1
ATOM 4548 O O . THR A 1 589 ? -18.986 -12.397 -11.126 1.00 90.81 589 THR A O 1
ATOM 4551 N N . PRO A 1 590 ? -17.875 -10.475 -10.712 1.00 92.56 590 PRO A N 1
ATOM 4552 C CA . PRO A 1 590 ? -16.555 -11.093 -10.770 1.00 92.56 590 PRO A CA 1
ATOM 4553 C C . PRO A 1 590 ? -16.366 -12.160 -9.682 1.00 92.56 590 PRO A C 1
ATOM 4555 O O . PRO A 1 590 ? -16.971 -12.062 -8.608 1.00 92.56 590 PRO A O 1
ATOM 4558 N N . PRO A 1 591 ? -15.514 -13.174 -9.919 1.00 89.69 591 PRO A N 1
ATOM 4559 C CA . PRO A 1 591 ? -15.174 -14.149 -8.892 1.00 89.69 591 PRO A CA 1
ATOM 4560 C C . PRO A 1 591 ? -14.446 -13.479 -7.719 1.00 89.69 591 PRO A C 1
ATOM 4562 O O . PRO A 1 591 ? -13.728 -12.492 -7.887 1.00 89.69 591 PRO A O 1
ATOM 4565 N N . LYS A 1 592 ? -14.577 -14.066 -6.524 1.00 92.56 592 LYS A N 1
ATOM 4566 C CA . LYS A 1 592 ? -13.752 -13.700 -5.367 1.00 92.56 592 LYS A CA 1
ATOM 4567 C C . LYS A 1 592 ? -12.256 -13.855 -5.719 1.00 92.56 592 LYS A C 1
ATOM 4569 O O . LYS A 1 592 ? -11.892 -14.929 -6.205 1.00 92.56 592 LYS A O 1
ATOM 4574 N N . PRO A 1 593 ? -11.396 -12.842 -5.485 1.00 92.38 593 PRO A N 1
ATOM 4575 C CA . PRO A 1 593 ? -9.977 -12.910 -5.844 1.00 92.38 593 PRO A CA 1
ATOM 4576 C C . PRO A 1 593 ? -9.242 -14.098 -5.197 1.00 92.38 593 PRO A C 1
ATOM 4578 O O . PRO A 1 593 ? -9.388 -14.339 -3.996 1.00 92.38 593 PRO A O 1
ATOM 4581 N N . ASP A 1 594 ? -8.410 -14.813 -5.966 1.00 90.00 594 ASP A N 1
ATOM 4582 C CA . ASP A 1 594 ? -7.629 -15.976 -5.492 1.00 90.00 594 ASP A CA 1
ATOM 4583 C C . ASP A 1 594 ? -6.346 -15.543 -4.753 1.00 90.00 594 ASP A C 1
ATOM 4585 O O . ASP A 1 594 ? -5.205 -15.776 -5.169 1.00 90.00 594 ASP A O 1
ATOM 4589 N N . ILE A 1 595 ? -6.556 -14.816 -3.657 1.00 92.31 595 ILE A N 1
ATOM 4590 C CA . ILE A 1 595 ? -5.523 -14.104 -2.901 1.00 92.31 595 ILE A CA 1
ATOM 4591 C C . ILE A 1 595 ? -5.355 -14.672 -1.489 1.00 92.31 595 ILE A C 1
ATOM 4593 O O . ILE A 1 595 ? -6.135 -15.497 -1.010 1.00 92.31 595 ILE A O 1
ATOM 4597 N N . SER A 1 596 ? -4.333 -14.205 -0.776 1.00 87.94 596 SER A N 1
ATOM 4598 C CA . SER A 1 596 ? -4.163 -14.468 0.652 1.00 87.94 596 SER A CA 1
ATOM 4599 C C . SER A 1 596 ? -3.507 -13.285 1.362 1.00 87.94 596 SER A C 1
ATOM 4601 O O . SER A 1 596 ? -2.537 -12.731 0.861 1.00 87.94 596 SER A O 1
ATOM 4603 N N . TYR A 1 597 ? -3.971 -12.932 2.561 1.00 82.31 597 TYR A N 1
ATOM 4604 C CA . TYR A 1 597 ? -3.170 -12.106 3.470 1.00 82.31 597 TYR A CA 1
ATOM 4605 C C . TYR A 1 597 ? -2.166 -13.035 4.149 1.00 82.31 597 TYR A C 1
ATOM 4607 O O . TYR A 1 597 ? -2.558 -14.055 4.735 1.00 82.31 597 TYR A O 1
ATOM 4615 N N . ARG A 1 598 ? -0.868 -12.731 4.070 1.00 58.50 598 ARG A N 1
ATOM 4616 C CA . ARG A 1 598 ? 0.186 -13.642 4.539 1.00 58.50 598 ARG A CA 1
ATOM 4617 C C . ARG A 1 598 ? 0.334 -13.612 6.063 1.00 58.50 598 ARG A C 1
ATOM 4619 O O . ARG A 1 598 ? 1.292 -13.083 6.614 1.00 58.50 598 ARG A O 1
ATOM 4626 N N . ARG A 1 599 ? -0.582 -14.272 6.773 1.00 41.72 599 ARG A N 1
ATOM 4627 C CA . ARG A 1 599 ? -0.395 -14.556 8.204 1.00 41.72 599 ARG A CA 1
ATOM 4628 C C . ARG A 1 599 ? 0.718 -15.586 8.427 1.00 41.72 599 ARG A C 1
ATOM 4630 O O . ARG A 1 599 ? 0.904 -16.510 7.640 1.00 41.72 599 ARG A O 1
ATOM 4637 N N . LEU A 1 600 ? 1.435 -15.404 9.537 1.00 35.41 600 LEU A N 1
ATOM 4638 C CA . LEU A 1 600 ? 2.648 -16.115 9.953 1.00 35.41 600 LEU A CA 1
ATOM 4639 C C . LEU A 1 600 ? 2.651 -17.633 9.652 1.00 35.41 600 LEU A C 1
ATOM 4641 O O . LEU A 1 600 ? 2.067 -18.437 10.383 1.00 35.41 600 LEU A O 1
ATOM 4645 N N . TYR A 1 601 ? 3.399 -18.043 8.624 1.00 31.52 601 TYR A N 1
ATOM 4646 C CA . TYR A 1 601 ? 3.671 -19.456 8.351 1.00 31.52 601 TYR A CA 1
ATOM 4647 C C . TYR A 1 601 ? 4.736 -20.004 9.311 1.00 31.52 601 TYR A C 1
ATOM 4649 O O . TYR A 1 601 ? 5.919 -19.685 9.183 1.00 31.52 601 TYR A O 1
ATOM 4657 N N . ILE A 1 602 ? 4.349 -20.909 10.216 1.00 31.98 602 ILE A N 1
ATOM 4658 C CA . ILE A 1 602 ? 5.312 -21.697 11.001 1.00 31.98 602 ILE A CA 1
ATOM 4659 C C . ILE A 1 602 ? 6.025 -22.677 10.054 1.00 31.98 602 ILE A C 1
ATOM 4661 O O . ILE A 1 602 ? 5.498 -23.745 9.734 1.00 31.98 602 ILE A O 1
ATOM 4665 N N . ARG A 1 603 ? 7.229 -22.316 9.596 1.00 32.22 603 ARG A N 1
ATOM 4666 C CA . ARG A 1 603 ? 8.103 -23.213 8.825 1.00 32.22 603 ARG A CA 1
ATOM 4667 C C . ARG A 1 603 ? 8.639 -24.316 9.746 1.00 32.22 603 ARG A C 1
ATOM 4669 O O . ARG A 1 603 ? 9.181 -24.029 10.809 1.00 32.22 603 ARG A O 1
ATOM 4676 N N . VAL A 1 604 ? 8.502 -25.575 9.330 1.00 30.52 604 VAL A N 1
ATOM 4677 C CA . VAL A 1 604 ? 9.064 -26.744 10.026 1.00 30.52 604 VAL A CA 1
ATOM 4678 C C . VAL A 1 604 ? 9.917 -27.528 9.035 1.00 30.52 604 VAL A C 1
ATOM 4680 O O . VAL A 1 604 ? 9.424 -28.411 8.335 1.00 30.52 604 VAL A O 1
ATOM 4683 N N . ASP A 1 605 ? 11.200 -27.183 8.956 1.00 28.58 605 ASP A N 1
ATOM 4684 C CA . ASP A 1 605 ? 12.147 -27.881 8.089 1.00 28.58 605 ASP A CA 1
ATOM 4685 C C . ASP A 1 605 ? 12.499 -29.260 8.662 1.00 28.58 605 ASP A C 1
ATOM 4687 O O . ASP A 1 605 ? 13.035 -29.383 9.767 1.00 28.58 605 ASP A O 1
ATOM 4691 N N . MET A 1 606 ? 12.216 -30.314 7.891 1.00 30.73 606 MET A N 1
ATOM 4692 C CA . MET A 1 606 ? 12.661 -31.675 8.196 1.00 30.73 606 MET A CA 1
ATOM 4693 C C . MET A 1 606 ? 13.937 -32.017 7.418 1.00 30.73 606 MET A C 1
ATOM 4695 O O . MET A 1 606 ? 14.158 -31.564 6.293 1.00 30.73 606 MET A O 1
ATOM 4699 N N . SER A 1 607 ? 14.813 -32.805 8.046 1.00 28.42 607 SER A N 1
ATOM 4700 C CA . SER A 1 607 ? 16.211 -33.017 7.634 1.00 28.42 607 SER A CA 1
ATOM 4701 C C . SER A 1 607 ? 16.408 -33.795 6.325 1.00 28.42 607 SER A C 1
ATOM 4703 O O . SER A 1 607 ? 17.540 -33.964 5.874 1.00 28.42 607 SER A O 1
ATOM 4705 N N . ASP A 1 608 ? 15.320 -34.269 5.731 1.00 27.84 608 ASP A N 1
ATOM 4706 C CA . ASP A 1 608 ? 15.215 -35.034 4.492 1.00 27.84 608 ASP A CA 1
ATOM 4707 C C . ASP A 1 608 ? 14.675 -34.209 3.302 1.00 27.84 608 ASP A C 1
ATOM 4709 O O . ASP A 1 608 ? 14.551 -34.731 2.196 1.00 27.84 608 ASP A O 1
ATOM 4713 N N . GLY A 1 609 ? 14.412 -32.909 3.488 1.00 29.52 609 GLY A N 1
ATOM 4714 C CA . GLY A 1 609 ? 14.139 -31.956 2.399 1.00 29.52 609 GLY A CA 1
ATOM 4715 C C . GLY A 1 609 ? 12.730 -32.015 1.795 1.00 29.52 609 GLY A C 1
ATOM 4716 O O . GLY A 1 609 ? 12.420 -31.242 0.884 1.00 29.52 609 GLY A O 1
ATOM 4717 N N . HIS A 1 610 ? 11.854 -32.885 2.302 1.00 25.75 610 HIS A N 1
ATOM 4718 C CA . HIS A 1 610 ? 10.439 -32.882 1.942 1.00 25.75 610 HIS A CA 1
ATOM 4719 C C . HIS A 1 610 ? 9.705 -31.706 2.600 1.00 25.75 610 HIS A C 1
ATOM 4721 O O . HIS A 1 610 ? 9.690 -31.556 3.819 1.00 25.75 610 HIS A O 1
ATOM 4727 N N . ARG A 1 611 ? 9.060 -30.879 1.770 1.00 32.72 611 ARG A N 1
ATOM 4728 C CA . ARG A 1 611 ? 8.279 -29.711 2.198 1.00 32.72 611 ARG A CA 1
ATOM 4729 C C . ARG A 1 611 ? 6.844 -30.120 2.529 1.00 32.72 611 ARG A C 1
ATOM 4731 O O . ARG A 1 611 ? 6.200 -30.784 1.719 1.00 32.72 611 ARG A O 1
ATOM 4738 N N . VAL A 1 612 ? 6.325 -29.664 3.669 1.00 26.97 612 VAL A N 1
ATOM 4739 C CA . VAL A 1 612 ? 4.907 -29.789 4.039 1.00 26.97 612 VAL A CA 1
ATOM 4740 C C . VAL A 1 612 ? 4.400 -28.423 4.491 1.00 26.97 612 VAL A C 1
ATOM 4742 O O . VAL A 1 612 ? 4.790 -27.935 5.547 1.00 26.97 612 VAL A O 1
ATOM 4745 N N . ALA A 1 613 ? 3.527 -27.810 3.694 1.00 28.88 613 ALA A N 1
ATOM 4746 C CA . ALA A 1 613 ? 2.768 -26.633 4.100 1.00 28.88 613 ALA A CA 1
ATOM 4747 C C . ALA A 1 613 ? 1.419 -27.080 4.681 1.00 28.88 613 ALA A C 1
ATOM 4749 O O . ALA A 1 613 ? 0.731 -27.910 4.085 1.00 28.88 613 ALA A O 1
ATOM 4750 N N . ALA A 1 614 ? 1.036 -26.529 5.832 1.00 27.92 614 ALA A N 1
ATOM 4751 C CA . ALA A 1 614 ? -0.272 -26.741 6.441 1.00 27.92 614 ALA A CA 1
ATOM 4752 C C . ALA A 1 614 ? -1.021 -25.404 6.472 1.00 27.92 614 ALA A C 1
ATOM 4754 O O . ALA A 1 614 ? -0.630 -24.494 7.199 1.00 27.92 614 ALA A O 1
ATOM 4755 N N . ASN A 1 615 ? -2.078 -25.283 5.669 1.00 28.45 615 ASN A N 1
ATOM 4756 C CA . ASN A 1 615 ? -2.916 -24.087 5.644 1.00 28.45 615 ASN A CA 1
ATOM 4757 C C . ASN A 1 615 ? -3.814 -24.066 6.897 1.00 28.45 615 ASN A C 1
ATOM 4759 O O . ASN A 1 615 ? -4.583 -25.004 7.120 1.00 28.45 615 ASN A O 1
ATOM 4763 N N . ILE A 1 616 ? -3.696 -23.023 7.723 1.00 30.64 616 ILE A N 1
ATOM 4764 C CA . ILE A 1 616 ? -4.518 -22.818 8.922 1.00 30.64 616 ILE A CA 1
ATOM 4765 C C . ILE A 1 616 ? -5.352 -21.552 8.720 1.00 30.64 616 ILE A C 1
ATOM 4767 O O . ILE A 1 616 ? -4.968 -20.466 9.152 1.00 30.64 616 ILE A O 1
ATOM 4771 N N . GLN A 1 617 ? -6.517 -21.694 8.086 1.00 25.69 617 GLN A N 1
ATOM 4772 C CA . GLN A 1 617 ? -7.493 -20.608 8.072 1.00 25.69 617 GLN A CA 1
ATOM 4773 C C . GLN A 1 617 ? -8.014 -20.333 9.495 1.00 25.69 617 GLN A C 1
ATOM 4775 O O . GLN A 1 617 ? -8.407 -21.276 10.195 1.00 25.69 617 GLN A O 1
ATOM 4780 N N . PRO A 1 618 ? -8.068 -19.060 9.930 1.00 28.50 618 PRO A N 1
ATOM 4781 C CA . PRO A 1 618 ? -8.545 -18.675 11.253 1.00 28.50 618 PRO A CA 1
ATOM 4782 C C . PRO A 1 618 ? -10.081 -18.623 11.296 1.00 28.50 618 PRO A C 1
ATOM 4784 O O . PRO A 1 618 ? -10.670 -17.578 11.567 1.00 28.50 618 PRO A O 1
ATOM 4787 N N . THR A 1 619 ? -10.753 -19.752 11.052 1.00 26.03 619 THR A N 1
ATOM 4788 C CA . THR A 1 619 ? -12.191 -19.850 11.335 1.00 26.03 619 THR A CA 1
ATOM 4789 C C . THR A 1 619 ? -12.431 -19.694 12.838 1.00 26.03 619 THR A C 1
ATOM 4791 O O . THR A 1 619 ? -11.660 -20.180 13.675 1.00 26.03 619 THR A O 1
ATOM 4794 N N . ALA A 1 620 ? -13.492 -18.972 13.203 1.00 37.34 620 ALA A N 1
ATOM 4795 C CA . ALA A 1 620 ? -13.752 -18.614 14.591 1.00 37.34 620 ALA A CA 1
ATOM 4796 C C . ALA A 1 620 ? -13.873 -19.868 15.485 1.00 37.34 620 ALA A C 1
ATOM 4798 O O . ALA A 1 620 ? -14.806 -20.658 15.349 1.00 37.34 620 ALA A O 1
ATOM 4799 N N . LYS A 1 621 ? -12.948 -19.992 16.452 1.00 32.69 621 LYS A N 1
ATOM 4800 C CA . LYS A 1 621 ? -12.786 -21.107 17.414 1.00 32.69 621 LYS A CA 1
ATOM 4801 C C . LYS A 1 621 ? -12.235 -22.428 16.842 1.00 32.69 621 LYS A C 1
ATOM 4803 O O . LYS A 1 621 ? -12.878 -23.471 16.955 1.00 32.69 621 LYS A O 1
ATOM 4808 N N . MET A 1 622 ? -10.958 -22.444 16.447 1.00 26.31 622 MET A N 1
ATOM 4809 C CA . MET A 1 622 ? -10.142 -23.670 16.497 1.00 26.31 622 MET A CA 1
ATOM 4810 C C . MET A 1 622 ? -8.861 -23.469 17.326 1.00 26.31 622 MET A C 1
ATOM 4812 O O . MET A 1 622 ? -8.004 -22.661 16.988 1.00 26.31 622 MET A O 1
ATOM 4816 N N . GLN A 1 623 ? -8.713 -24.215 18.430 1.00 34.84 623 GLN A N 1
ATOM 4817 C CA . GLN A 1 623 ? -7.507 -24.163 19.270 1.00 34.84 623 GLN A CA 1
ATOM 4818 C C . GLN A 1 623 ? -6.348 -24.965 18.650 1.00 34.84 623 GLN A C 1
ATOM 4820 O O . GLN A 1 623 ? -6.502 -26.152 18.349 1.00 34.84 623 GLN A O 1
ATOM 4825 N N . LEU A 1 624 ? -5.158 -24.352 18.568 1.00 30.77 624 LEU A N 1
ATOM 4826 C CA . LEU A 1 624 ? -3.931 -24.944 18.000 1.00 30.77 624 LEU A CA 1
ATOM 4827 C C . LEU A 1 624 ? -3.575 -26.340 18.552 1.00 30.77 624 LEU A C 1
ATOM 4829 O O . LEU A 1 624 ? -3.050 -27.171 17.807 1.00 30.77 624 LEU A O 1
ATOM 4833 N N . LYS A 1 625 ? -3.889 -26.626 19.830 1.00 34.19 625 LYS A N 1
ATOM 4834 C CA . LYS A 1 625 ? -3.612 -27.924 20.485 1.00 34.19 625 LYS A CA 1
ATOM 4835 C C . LYS A 1 625 ? -4.169 -29.126 19.690 1.00 34.19 625 LYS A C 1
ATOM 4837 O O . LYS A 1 625 ? -3.564 -30.195 19.728 1.00 34.19 625 LYS A O 1
ATOM 4842 N N . SER A 1 626 ? -5.277 -28.967 18.959 1.00 31.05 626 SER A N 1
ATOM 4843 C CA . SER A 1 626 ? -5.954 -30.072 18.257 1.00 31.05 626 SER A CA 1
ATOM 4844 C C . SER A 1 626 ? -5.299 -30.466 16.928 1.00 31.05 626 SER A C 1
ATOM 4846 O O . SER A 1 626 ? -5.133 -31.655 16.660 1.00 31.05 626 SER A O 1
ATOM 4848 N N . ALA A 1 627 ? -4.893 -29.492 16.105 1.00 31.05 627 ALA A N 1
ATOM 4849 C CA . ALA A 1 627 ? -4.278 -29.760 14.799 1.00 31.05 627 ALA A CA 1
ATOM 4850 C C . ALA A 1 627 ? -2.892 -30.414 14.948 1.00 31.05 627 ALA A C 1
ATOM 4852 O O . ALA A 1 627 ? -2.578 -31.397 14.272 1.00 31.05 627 ALA A O 1
ATOM 4853 N N . LEU A 1 628 ? -2.103 -29.927 15.912 1.00 32.12 628 LEU A N 1
ATOM 4854 C CA . LEU A 1 628 ? -0.782 -30.464 16.241 1.00 32.12 628 LEU A CA 1
ATOM 4855 C C . LEU A 1 628 ? -0.844 -31.948 16.658 1.00 32.12 628 LEU A C 1
ATOM 4857 O O . LEU A 1 628 ? 0.034 -32.731 16.297 1.00 32.12 628 LEU A O 1
ATOM 4861 N N . LEU A 1 629 ? -1.907 -32.358 17.362 1.00 31.16 629 LEU A N 1
ATOM 4862 C CA . LEU A 1 629 ? -2.105 -33.745 17.793 1.00 31.16 629 LEU A CA 1
ATOM 4863 C C . LEU A 1 629 ? -2.362 -34.714 16.625 1.00 31.16 629 LEU A C 1
ATOM 4865 O O . LEU A 1 629 ? -1.852 -35.835 16.654 1.00 31.16 629 LEU A O 1
ATOM 4869 N N . LEU A 1 630 ? -3.111 -34.298 15.594 1.00 27.52 630 LEU A N 1
ATOM 4870 C CA . LEU A 1 630 ? -3.313 -35.120 14.391 1.00 27.52 630 LEU A CA 1
ATOM 4871 C C . LEU A 1 630 ? -2.025 -35.237 13.563 1.00 27.52 630 LEU A C 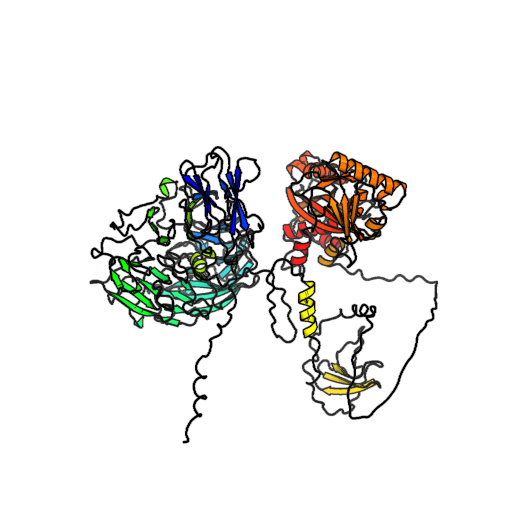1
ATOM 4873 O O . LEU A 1 630 ? -1.708 -36.323 13.073 1.00 27.52 630 LEU A O 1
ATOM 4877 N N . LEU A 1 631 ? -1.258 -34.151 13.436 1.00 31.42 631 LEU A N 1
ATOM 4878 C CA . LEU A 1 631 ? -0.014 -34.165 12.665 1.00 31.42 631 LEU A CA 1
ATOM 4879 C C . LEU A 1 631 ? 1.032 -35.097 13.305 1.00 31.42 631 LEU A C 1
ATOM 4881 O O . LEU A 1 631 ? 1.592 -35.958 12.628 1.00 31.42 631 LEU A O 1
ATOM 4885 N N . ILE A 1 632 ? 1.219 -35.015 14.629 1.00 34.19 632 ILE A N 1
ATOM 4886 C CA . ILE A 1 632 ? 2.153 -35.875 15.382 1.00 34.19 632 ILE A CA 1
ATOM 4887 C C . ILE A 1 632 ? 1.791 -37.367 15.265 1.00 34.19 632 ILE A C 1
ATOM 4889 O O . ILE A 1 632 ? 2.686 -38.212 15.191 1.00 34.19 632 ILE A O 1
ATOM 4893 N N . ALA A 1 633 ? 0.501 -37.712 15.183 1.00 27.36 633 ALA A N 1
ATOM 4894 C CA . ALA A 1 633 ? 0.054 -39.097 15.006 1.00 27.36 633 ALA A CA 1
ATOM 4895 C C . ALA A 1 633 ? 0.489 -39.731 13.664 1.00 27.36 633 ALA A C 1
ATOM 4897 O O . ALA A 1 633 ? 0.446 -40.954 13.529 1.00 27.36 633 ALA A O 1
ATOM 4898 N N . SER A 1 634 ? 0.925 -38.923 12.691 1.00 27.69 634 SER A N 1
ATOM 4899 C CA . SER A 1 634 ? 1.223 -39.357 11.318 1.00 27.69 634 SER A CA 1
ATOM 4900 C C . SER A 1 634 ? 2.684 -39.778 11.085 1.00 27.69 634 SER A C 1
ATOM 4902 O O . SER A 1 634 ? 2.976 -40.449 10.101 1.00 27.69 634 SER A O 1
ATOM 4904 N N . ILE A 1 635 ? 3.613 -39.395 11.970 1.00 31.03 635 ILE A N 1
ATOM 4905 C CA . ILE A 1 635 ? 5.069 -39.378 11.685 1.00 31.03 635 ILE A CA 1
ATOM 4906 C C . ILE A 1 635 ? 5.811 -40.599 12.295 1.00 31.03 635 ILE A C 1
ATOM 4908 O O . ILE A 1 635 ? 7.014 -40.792 12.126 1.00 31.03 635 ILE A O 1
ATOM 4912 N N . ALA A 1 636 ? 5.102 -41.488 12.995 1.00 27.55 636 ALA A N 1
ATOM 4913 C CA . ALA A 1 636 ? 5.688 -42.502 13.880 1.00 27.55 636 ALA A CA 1
ATOM 4914 C C . ALA A 1 636 ? 6.205 -43.809 13.213 1.00 27.55 636 ALA A C 1
ATOM 4916 O O . ALA A 1 636 ? 6.048 -44.888 13.791 1.00 27.55 636 ALA A O 1
ATOM 4917 N N . SER A 1 637 ? 6.859 -43.757 12.042 1.00 27.67 637 SER A N 1
ATOM 4918 C CA . SER A 1 637 ? 7.590 -44.922 11.494 1.00 27.67 637 SER A CA 1
ATOM 4919 C C . SER A 1 637 ? 8.665 -44.580 10.450 1.00 27.67 637 SER A C 1
ATOM 4921 O O . SER A 1 637 ? 8.338 -44.092 9.373 1.00 27.67 637 SER A O 1
ATOM 4923 N N . VAL A 1 638 ? 9.926 -44.955 10.711 1.00 29.88 638 VAL A N 1
ATOM 4924 C CA . VAL A 1 638 ? 11.040 -44.931 9.735 1.00 29.88 638 VAL A CA 1
ATOM 4925 C C . VAL A 1 638 ? 11.823 -46.251 9.823 1.00 29.88 638 VAL A C 1
ATOM 4927 O O . VAL A 1 638 ? 12.004 -46.794 10.914 1.00 29.88 638 VAL A O 1
ATOM 4930 N N . ASN A 1 639 ? 12.255 -46.794 8.680 1.00 30.75 639 ASN A N 1
ATOM 4931 C CA . ASN A 1 639 ? 12.916 -48.103 8.565 1.00 30.75 639 ASN A CA 1
ATOM 4932 C C . ASN A 1 639 ? 14.451 -47.993 8.525 1.00 30.75 639 ASN A C 1
ATOM 4934 O O . ASN A 1 639 ? 14.998 -47.031 8.001 1.00 30.75 639 ASN A O 1
ATOM 4938 N N . ALA A 1 640 ? 15.151 -49.015 9.026 1.00 34.47 640 ALA A N 1
ATOM 4939 C CA . ALA A 1 640 ? 16.617 -49.062 9.082 1.00 34.47 640 ALA A CA 1
ATOM 4940 C C . ALA A 1 640 ? 17.202 -50.009 8.011 1.00 34.47 640 ALA A C 1
ATOM 4942 O O . ALA A 1 640 ? 17.644 -51.111 8.337 1.00 34.47 640 ALA A O 1
ATOM 4943 N N . ALA A 1 641 ? 17.151 -49.607 6.735 1.00 36.09 641 ALA A N 1
ATOM 4944 C CA . ALA A 1 641 ? 17.449 -50.488 5.596 1.00 36.09 641 ALA A CA 1
ATOM 4945 C C . ALA A 1 641 ? 18.850 -50.312 4.962 1.00 36.09 641 ALA A C 1
ATOM 4947 O O . ALA A 1 641 ? 19.473 -51.299 4.573 1.00 36.09 641 ALA A O 1
ATOM 4948 N N . ASP A 1 642 ? 19.364 -49.083 4.864 1.00 39.97 642 ASP A N 1
ATOM 4949 C CA . ASP A 1 642 ? 20.283 -48.714 3.770 1.00 39.97 642 ASP A CA 1
ATOM 4950 C C . ASP A 1 642 ? 21.793 -48.788 4.087 1.00 39.97 642 ASP A C 1
ATOM 4952 O O . ASP A 1 642 ? 22.557 -47.878 3.766 1.00 39.97 642 ASP A O 1
ATOM 4956 N N . LEU A 1 643 ? 22.259 -49.883 4.704 1.00 49.75 643 LEU A N 1
ATOM 4957 C CA . LEU A 1 643 ? 23.697 -50.145 4.913 1.00 49.75 643 LEU A CA 1
ATOM 4958 C C . LEU A 1 643 ? 24.084 -51.602 4.598 1.00 49.75 643 LEU A C 1
ATOM 4960 O O . LEU A 1 643 ? 23.865 -52.510 5.402 1.00 49.75 643 LEU A O 1
ATOM 4964 N N . GLU A 1 644 ? 24.734 -51.830 3.451 1.00 49.47 644 GLU A N 1
ATOM 4965 C CA . GLU A 1 644 ? 25.235 -53.158 3.068 1.00 49.47 644 GLU A CA 1
ATOM 4966 C C . GLU A 1 644 ? 26.419 -53.637 3.931 1.00 49.47 644 GLU A C 1
ATOM 4968 O O . GLU A 1 644 ? 27.408 -52.932 4.157 1.00 49.47 644 GLU A O 1
ATOM 4973 N N . ALA A 1 645 ? 26.356 -54.895 4.374 1.00 46.69 645 ALA A N 1
ATOM 4974 C CA . ALA A 1 645 ? 27.350 -55.482 5.266 1.00 46.69 645 ALA A CA 1
ATOM 4975 C C . ALA A 1 645 ? 28.631 -55.931 4.533 1.00 46.69 645 ALA A C 1
ATOM 4977 O O . ALA A 1 645 ? 28.635 -56.902 3.775 1.00 46.69 645 ALA A O 1
ATOM 4978 N N . ARG A 1 646 ? 29.759 -55.279 4.840 1.00 56.41 646 ARG A N 1
ATOM 4979 C CA . ARG A 1 646 ? 31.106 -55.698 4.405 1.00 56.41 646 ARG A CA 1
ATOM 4980 C C . ARG A 1 646 ? 31.728 -56.702 5.388 1.00 56.41 646 ARG A C 1
ATOM 4982 O O . ARG A 1 646 ? 31.353 -56.768 6.558 1.00 56.41 646 ARG A O 1
ATOM 4989 N N . ALA A 1 647 ? 32.669 -57.518 4.910 1.00 54.50 647 ALA A N 1
ATOM 4990 C CA . ALA A 1 647 ? 33.202 -58.655 5.664 1.00 54.50 647 ALA A CA 1
ATOM 4991 C C . ALA A 1 647 ? 34.067 -58.235 6.875 1.00 54.50 647 ALA A C 1
ATOM 4993 O O . ALA A 1 647 ? 35.191 -57.753 6.726 1.00 54.50 647 ALA A O 1
ATOM 4994 N N . CYS A 1 648 ? 33.552 -58.484 8.081 1.00 58.91 648 CYS A N 1
ATOM 4995 C CA . CYS A 1 648 ? 34.214 -58.211 9.358 1.00 58.91 648 CYS A CA 1
ATOM 4996 C C . CYS A 1 648 ? 35.468 -59.087 9.560 1.00 58.91 648 CYS A C 1
ATOM 4998 O O . CYS A 1 648 ? 35.393 -60.249 9.961 1.00 58.91 648 CYS A O 1
ATOM 5000 N N . SER A 1 649 ? 36.641 -58.499 9.314 1.00 57.84 649 SER A N 1
ATOM 5001 C CA . SER A 1 649 ? 37.938 -59.031 9.742 1.00 57.84 649 SER A CA 1
ATOM 5002 C C . SER A 1 649 ? 38.422 -58.249 10.967 1.00 57.84 649 SER A C 1
ATOM 5004 O O . SER A 1 649 ? 38.575 -57.030 10.920 1.00 57.84 649 SER A O 1
ATOM 5006 N N . SER A 1 650 ? 38.631 -58.940 12.092 1.00 62.81 650 SER A N 1
ATOM 5007 C CA . SER A 1 650 ? 39.037 -58.301 13.352 1.00 62.81 650 SER A CA 1
ATOM 5008 C C . SER A 1 650 ? 40.396 -57.607 13.202 1.00 62.81 650 SER A C 1
ATOM 5010 O O . SER A 1 650 ? 41.418 -58.269 13.020 1.00 62.81 650 SER A O 1
ATOM 5012 N N . ASN A 1 651 ? 40.408 -56.269 13.256 1.00 59.62 651 ASN A N 1
ATOM 5013 C CA . ASN A 1 651 ? 41.559 -55.452 12.850 1.00 59.62 651 ASN A CA 1
ATOM 5014 C C . ASN A 1 651 ? 42.226 -54.651 13.996 1.00 59.62 651 ASN A C 1
ATOM 5016 O O . ASN A 1 651 ? 42.983 -53.707 13.737 1.00 59.62 651 ASN A O 1
ATOM 5020 N N . GLY A 1 652 ? 41.939 -55.024 15.251 1.00 64.75 652 GLY A N 1
ATOM 5021 C CA . GLY A 1 652 ? 42.511 -54.436 16.476 1.00 64.75 652 GLY A CA 1
ATOM 5022 C C . GLY A 1 652 ? 41.666 -53.346 17.157 1.00 64.75 652 GLY A C 1
ATOM 5023 O O . GLY A 1 652 ? 42.036 -52.857 18.228 1.00 64.75 652 GLY A O 1
ATOM 5024 N N . CYS A 1 653 ? 40.528 -52.960 16.578 1.00 68.06 653 CYS A N 1
ATOM 5025 C CA . CYS A 1 653 ? 39.557 -52.076 17.222 1.00 68.06 653 CYS A CA 1
ATOM 5026 C C . CYS A 1 653 ? 38.835 -52.754 18.408 1.00 68.06 653 CYS A C 1
ATOM 5028 O O . CYS A 1 653 ? 38.569 -53.955 18.396 1.00 68.06 653 CYS A O 1
ATOM 5030 N N . ALA A 1 654 ? 38.468 -51.962 19.418 1.00 75.19 654 ALA A N 1
ATOM 5031 C CA . ALA A 1 654 ? 37.675 -52.375 20.579 1.00 75.19 654 ALA A CA 1
ATOM 5032 C C . ALA A 1 654 ? 36.758 -51.228 21.036 1.00 75.19 654 ALA A C 1
ATOM 5034 O O . ALA A 1 654 ? 37.139 -50.056 20.937 1.00 75.19 654 ALA A O 1
ATOM 5035 N N . CYS A 1 655 ? 35.571 -51.558 21.545 1.00 77.56 655 CYS A N 1
ATOM 5036 C CA . CYS A 1 655 ? 34.544 -50.584 21.926 1.00 77.56 655 CYS A CA 1
ATOM 5037 C C . CYS A 1 655 ? 34.554 -50.227 23.420 1.00 77.56 655 CYS A C 1
ATOM 5039 O O . CYS A 1 655 ? 35.237 -50.840 24.249 1.00 77.56 655 CYS A O 1
ATOM 5041 N N . VAL A 1 656 ? 33.772 -49.210 23.788 1.00 76.44 656 VAL A N 1
ATOM 5042 C CA . VAL A 1 656 ? 33.445 -48.920 25.187 1.00 76.44 656 VAL A CA 1
ATOM 5043 C C . VAL A 1 656 ? 32.583 -50.041 25.771 1.00 76.44 656 VAL A C 1
ATOM 5045 O O . VAL A 1 656 ? 31.574 -50.453 25.208 1.00 76.44 656 VAL A O 1
ATOM 5048 N N . THR A 1 657 ? 33.002 -50.546 26.928 1.00 71.75 657 THR A N 1
ATOM 5049 C CA . THR A 1 657 ? 32.296 -51.574 27.693 1.00 71.75 657 THR A CA 1
ATOM 5050 C C . THR A 1 657 ? 30.971 -51.007 28.202 1.00 71.75 657 THR A C 1
ATOM 5052 O O . THR A 1 657 ? 30.977 -49.955 28.834 1.00 71.75 657 THR A O 1
ATOM 5055 N N . GLY A 1 658 ? 29.857 -51.691 27.936 1.00 69.06 658 GLY A N 1
ATOM 5056 C CA . GLY A 1 658 ? 28.513 -51.201 28.270 1.00 69.06 658 GLY A CA 1
ATOM 5057 C C . GLY A 1 658 ? 27.842 -50.357 27.179 1.00 69.06 658 GLY A C 1
ATOM 5058 O O . GLY A 1 658 ? 26.720 -49.908 27.385 1.00 69.06 658 GLY A O 1
ATOM 5059 N N . LEU A 1 659 ? 28.483 -50.167 26.019 1.00 70.12 659 LEU A N 1
ATOM 5060 C CA . LEU A 1 659 ? 27.812 -49.630 24.836 1.00 70.12 659 LEU A CA 1
ATOM 5061 C C . LEU A 1 659 ? 26.801 -50.651 24.281 1.00 70.12 659 LEU A C 1
ATOM 5063 O O . LEU A 1 659 ? 27.058 -51.858 24.297 1.00 70.12 659 LEU A O 1
ATOM 5067 N N . THR A 1 660 ? 25.666 -50.173 23.768 1.00 74.50 660 THR A N 1
ATOM 5068 C CA . THR A 1 660 ? 24.706 -51.000 23.021 1.00 74.50 660 THR A CA 1
ATOM 5069 C C . THR A 1 660 ? 25.381 -51.614 21.786 1.00 74.50 660 THR A C 1
ATOM 5071 O O . THR A 1 660 ? 26.293 -51.025 21.207 1.00 74.50 660 THR A O 1
ATOM 5074 N N . ALA A 1 661 ? 24.951 -52.808 21.369 1.00 76.38 661 ALA A N 1
ATOM 5075 C CA . ALA A 1 661 ? 25.423 -53.391 20.116 1.00 76.38 661 ALA A CA 1
ATOM 5076 C C . ALA A 1 661 ? 24.817 -52.636 18.918 1.00 76.38 661 ALA A C 1
ATOM 5078 O O . ALA A 1 661 ? 23.609 -52.409 18.886 1.00 76.38 661 ALA A O 1
ATOM 5079 N N . GLY A 1 662 ? 25.644 -52.248 17.947 1.00 73.25 662 GLY A N 1
ATOM 5080 C CA . GLY A 1 662 ? 25.240 -51.377 16.838 1.00 73.25 662 GLY A CA 1
ATOM 5081 C C . GLY A 1 662 ? 26.427 -50.879 16.012 1.00 73.25 662 GLY A C 1
ATOM 5082 O O . GLY A 1 662 ? 27.574 -51.213 16.310 1.00 73.25 662 GLY A O 1
ATOM 5083 N N . ILE A 1 663 ? 26.157 -50.091 14.970 1.00 77.25 663 ILE A N 1
ATOM 5084 C CA . ILE A 1 663 ? 27.182 -49.438 14.141 1.00 77.25 663 ILE A CA 1
ATOM 5085 C C . ILE A 1 663 ? 27.369 -47.995 14.631 1.00 77.25 663 ILE A C 1
ATOM 5087 O O . ILE A 1 663 ? 26.395 -47.284 14.861 1.00 77.25 663 ILE A O 1
ATOM 5091 N N . TYR A 1 664 ? 28.623 -47.576 14.799 1.00 75.00 664 TYR A N 1
ATOM 5092 C CA . TYR A 1 664 ? 29.021 -46.276 15.334 1.00 75.00 664 TYR A CA 1
ATOM 5093 C C . TYR A 1 664 ? 30.146 -45.669 14.492 1.00 75.00 664 TYR A C 1
ATOM 5095 O O . TYR A 1 664 ? 31.128 -46.341 14.181 1.00 75.00 664 TYR A O 1
ATOM 5103 N N . CYS A 1 665 ? 30.054 -44.381 14.170 1.00 74.50 665 CYS A N 1
ATOM 5104 C CA . CYS A 1 665 ? 31.157 -43.657 13.538 1.00 74.50 665 CYS A CA 1
ATOM 5105 C C . CYS A 1 665 ? 32.363 -43.534 14.483 1.00 74.50 665 CYS A C 1
ATOM 5107 O O . CYS A 1 665 ? 32.195 -43.350 15.691 1.00 74.50 665 CYS A O 1
ATOM 5109 N N . GLY A 1 666 ? 33.587 -43.575 13.948 1.00 68.56 666 GLY A N 1
ATOM 5110 C CA . GLY A 1 666 ? 34.827 -43.636 14.736 1.00 68.56 666 GLY A CA 1
ATOM 5111 C C . GLY A 1 666 ? 35.070 -42.458 15.690 1.00 68.56 666 GLY A C 1
ATOM 5112 O O . GLY A 1 666 ? 35.787 -42.617 16.680 1.00 68.56 666 GLY A O 1
ATOM 5113 N N . ASN A 1 667 ? 34.437 -41.310 15.428 1.00 62.84 667 ASN A N 1
ATOM 5114 C CA . ASN A 1 667 ? 34.455 -40.118 16.284 1.00 62.84 667 ASN A CA 1
ATOM 5115 C C . ASN A 1 667 ? 33.224 -39.966 17.203 1.00 62.84 667 ASN A C 1
ATOM 5117 O O . ASN A 1 667 ? 33.142 -38.977 17.926 1.00 62.84 667 ASN A O 1
ATOM 5121 N N . CYS A 1 668 ? 32.269 -40.902 17.210 1.00 65.00 668 CYS A N 1
ATOM 5122 C CA . CYS A 1 668 ? 31.033 -40.772 17.988 1.00 65.00 668 CYS A CA 1
ATOM 5123 C C . CYS A 1 668 ? 31.326 -40.710 19.502 1.00 65.00 668 CYS A C 1
ATOM 5125 O O . CYS A 1 668 ? 31.781 -41.690 20.101 1.00 65.00 668 CYS A O 1
ATOM 5127 N N . VAL A 1 669 ? 31.081 -39.547 20.115 1.00 59.94 669 VAL A N 1
ATOM 5128 C CA . VAL A 1 669 ? 31.231 -39.315 21.558 1.00 59.94 669 VAL A CA 1
ATOM 5129 C C . VAL A 1 669 ? 29.955 -39.751 22.269 1.00 59.94 669 VAL A C 1
ATOM 5131 O O . VAL A 1 669 ? 28.875 -39.237 22.008 1.00 59.94 669 VAL A O 1
ATOM 5134 N N . VAL A 1 670 ? 30.091 -40.684 23.207 1.00 59.59 670 VAL A N 1
ATOM 5135 C CA . VAL A 1 670 ? 28.991 -41.313 23.958 1.00 59.59 670 VAL A CA 1
ATOM 5136 C C . VAL A 1 670 ? 28.842 -40.709 25.364 1.00 59.59 670 VAL A C 1
ATOM 5138 O O . VAL A 1 670 ? 28.458 -41.384 26.315 1.00 59.59 670 VAL A O 1
ATOM 5141 N N . GLY A 1 671 ? 29.175 -39.418 25.480 1.00 51.56 671 GLY A N 1
ATOM 5142 C CA . GLY A 1 671 ? 29.180 -38.623 26.712 1.00 51.56 671 GLY A CA 1
ATOM 5143 C C . GLY A 1 671 ? 30.586 -38.221 27.182 1.00 51.56 671 GLY A C 1
ATOM 5144 O O . GLY A 1 671 ? 31.543 -38.979 27.037 1.00 51.56 671 GLY A O 1
ATOM 5145 N N . ALA A 1 672 ? 30.707 -37.014 27.749 1.00 51.59 672 ALA A N 1
ATOM 5146 C CA . ALA A 1 672 ? 31.877 -36.518 28.497 1.00 51.59 672 ALA A CA 1
ATOM 5147 C C . ALA A 1 672 ? 33.262 -36.837 27.875 1.00 51.59 672 ALA A C 1
ATOM 5149 O O . ALA A 1 672 ? 34.148 -37.375 28.538 1.00 51.59 672 ALA A O 1
ATOM 5150 N N . GLY A 1 673 ? 33.443 -36.564 26.576 1.00 56.94 673 GLY A N 1
ATOM 5151 C CA . GLY A 1 673 ? 34.711 -36.801 25.862 1.00 56.94 673 GLY A CA 1
ATOM 5152 C C . GLY A 1 673 ? 35.098 -38.278 25.671 1.00 56.94 673 GLY A C 1
ATOM 5153 O O . GLY A 1 673 ? 36.198 -38.572 25.200 1.00 56.94 673 GLY A O 1
ATOM 5154 N N . THR A 1 674 ? 34.216 -39.220 26.013 1.00 58.69 674 THR A N 1
ATOM 5155 C CA . THR A 1 674 ? 34.426 -40.658 25.815 1.00 58.69 674 THR A CA 1
ATOM 5156 C C . THR A 1 674 ? 33.896 -41.077 24.448 1.00 58.69 674 THR A C 1
ATOM 5158 O O . THR A 1 674 ? 32.715 -40.932 24.157 1.00 58.69 674 THR A O 1
ATOM 5161 N N . TYR A 1 675 ? 34.767 -41.622 23.603 1.00 70.44 675 TYR A N 1
ATOM 5162 C CA . TYR A 1 675 ? 34.441 -42.051 22.239 1.00 70.44 675 TYR A CA 1
ATOM 5163 C C . TYR A 1 675 ? 34.049 -43.529 22.215 1.00 70.44 675 TYR A C 1
ATOM 5165 O O . TYR A 1 675 ? 34.694 -44.329 22.893 1.00 70.44 675 TYR A O 1
ATOM 5173 N N . ALA A 1 676 ? 33.067 -43.899 21.386 1.00 73.69 676 ALA A N 1
ATOM 5174 C CA . ALA A 1 676 ? 32.569 -45.271 21.237 1.00 73.69 676 ALA A CA 1
ATOM 5175 C C . ALA A 1 676 ? 33.686 -46.305 20.984 1.00 73.69 676 ALA A C 1
ATOM 5177 O O . ALA A 1 676 ? 33.624 -47.421 21.508 1.00 73.69 676 ALA A O 1
ATOM 5178 N N . ILE A 1 677 ? 34.728 -45.923 20.231 1.00 77.94 677 ILE A N 1
ATOM 5179 C CA . ILE A 1 677 ? 35.877 -46.773 19.891 1.00 77.94 677 ILE A CA 1
ATOM 5180 C C . ILE A 1 677 ? 37.130 -46.340 20.669 1.00 77.94 677 ILE A C 1
ATOM 5182 O O . ILE A 1 677 ? 37.490 -45.158 20.724 1.00 77.94 677 ILE A O 1
ATOM 5186 N N . LYS A 1 678 ? 37.824 -47.309 21.280 1.00 75.00 678 LYS A N 1
ATOM 5187 C CA . LYS A 1 678 ? 38.973 -47.073 22.171 1.00 75.00 678 LYS A CA 1
ATOM 5188 C C . LYS A 1 678 ? 40.334 -47.133 21.471 1.00 75.00 678 LYS A C 1
ATOM 5190 O O . LYS A 1 678 ? 41.151 -46.253 21.707 1.00 75.00 678 LYS A O 1
ATOM 5195 N N . THR A 1 679 ? 40.586 -48.146 20.637 1.00 68.06 679 THR A N 1
ATOM 5196 C CA . THR A 1 679 ? 41.935 -48.450 20.100 1.00 68.06 679 THR A CA 1
ATOM 5197 C C . THR A 1 679 ? 42.165 -48.093 18.632 1.00 68.06 679 THR A C 1
ATOM 5199 O O . THR A 1 679 ? 43.299 -48.178 18.169 1.00 68.06 679 THR A O 1
ATOM 5202 N N . LYS A 1 680 ? 41.130 -47.700 17.881 1.00 68.38 680 LYS A N 1
ATOM 5203 C CA . LYS A 1 680 ? 41.254 -47.364 16.455 1.00 68.38 680 LYS A CA 1
ATOM 5204 C C . LYS A 1 680 ? 40.200 -46.326 16.072 1.00 68.38 680 LYS A C 1
ATOM 5206 O O . LYS A 1 680 ? 39.034 -46.666 15.934 1.00 68.38 680 LYS A O 1
ATOM 5211 N N . ARG A 1 681 ? 40.591 -45.053 15.978 1.00 69.88 681 ARG A N 1
ATOM 5212 C CA . ARG A 1 681 ? 39.684 -43.945 15.643 1.00 69.88 681 ARG A CA 1
ATOM 5213 C C . ARG A 1 681 ? 40.064 -43.377 14.286 1.00 69.88 681 ARG A C 1
ATOM 5215 O O . ARG A 1 681 ? 41.114 -42.757 14.155 1.00 69.88 681 ARG A O 1
ATOM 5222 N N . VAL A 1 682 ? 39.206 -43.597 13.300 1.00 75.50 682 VAL A N 1
ATOM 5223 C CA . VAL A 1 682 ? 39.235 -42.897 12.014 1.00 75.50 682 VAL A CA 1
ATOM 5224 C C . VAL A 1 682 ? 37.886 -42.201 11.896 1.00 75.50 682 VAL A C 1
ATOM 5226 O O . VAL A 1 682 ? 36.853 -42.865 11.946 1.00 75.50 682 VAL A O 1
ATOM 5229 N N . ALA A 1 683 ? 37.892 -40.869 11.826 1.00 68.62 683 ALA A N 1
ATOM 5230 C CA . ALA A 1 683 ? 36.687 -40.049 11.978 1.00 68.62 683 ALA A CA 1
ATOM 5231 C C . ALA A 1 683 ? 35.581 -40.409 10.972 1.00 68.62 683 ALA A C 1
ATOM 5233 O O . ALA A 1 683 ? 34.408 -40.462 11.339 1.00 68.62 683 ALA A O 1
ATOM 5234 N N . SER A 1 684 ? 35.994 -40.710 9.739 1.00 69.69 684 SER A N 1
ATOM 5235 C CA . SER A 1 684 ? 35.147 -41.046 8.596 1.00 69.69 684 SER A CA 1
ATOM 5236 C C . SER A 1 684 ? 34.774 -42.524 8.471 1.00 69.69 684 SER A C 1
ATOM 5238 O O . SER A 1 684 ? 34.113 -42.897 7.509 1.00 69.69 684 SER A O 1
ATOM 5240 N N . HIS A 1 685 ? 35.200 -43.390 9.397 1.00 76.75 685 HIS A N 1
ATOM 5241 C CA . HIS A 1 685 ? 34.897 -44.823 9.344 1.00 76.75 685 HIS A CA 1
ATOM 5242 C C . HIS A 1 685 ? 33.712 -45.211 10.227 1.00 76.75 685 HIS A C 1
ATOM 5244 O O . HIS A 1 685 ? 33.554 -44.699 11.339 1.00 76.75 685 HIS A O 1
ATOM 5250 N N . ALA A 1 686 ? 32.946 -46.194 9.757 1.00 79.12 686 ALA A N 1
ATOM 5251 C CA . ALA A 1 686 ? 31.936 -46.893 10.537 1.00 79.12 686 ALA A CA 1
ATOM 5252 C C . ALA A 1 686 ? 32.541 -48.122 11.240 1.00 79.12 686 ALA A C 1
ATOM 5254 O O . ALA A 1 686 ? 33.339 -48.868 10.668 1.00 79.12 686 ALA A O 1
ATOM 5255 N N . PHE A 1 687 ? 32.135 -48.354 12.486 1.00 79.81 687 PHE A N 1
ATOM 5256 C CA . PHE A 1 687 ? 32.615 -49.443 13.333 1.00 79.81 687 PHE A CA 1
ATOM 5257 C C . PHE A 1 687 ? 31.436 -50.151 14.006 1.00 79.81 687 PHE A C 1
ATOM 5259 O O . PHE A 1 687 ? 30.654 -49.519 14.714 1.00 79.81 687 PHE A O 1
ATOM 5266 N N . GLN A 1 688 ? 31.303 -51.466 13.833 1.00 83.25 688 GLN A N 1
ATOM 5267 C CA . GLN A 1 688 ? 30.282 -52.241 14.536 1.00 83.25 688 GLN A CA 1
ATOM 5268 C C . GLN A 1 688 ? 30.791 -52.664 15.916 1.00 83.25 688 GLN A C 1
ATOM 5270 O O . GLN A 1 688 ? 31.739 -53.443 16.025 1.00 83.25 688 GLN A O 1
ATOM 5275 N N . CYS A 1 689 ? 30.122 -52.194 16.966 1.00 79.88 689 CYS A N 1
ATOM 5276 C CA . CYS A 1 689 ? 30.316 -52.653 18.333 1.00 79.88 689 CYS A CA 1
ATOM 5277 C C . CYS A 1 689 ? 29.404 -53.840 18.642 1.00 79.88 689 CYS A C 1
ATOM 5279 O O . CYS A 1 689 ? 28.195 -53.792 18.415 1.00 79.88 689 CYS A O 1
ATOM 5281 N N . SER A 1 690 ? 29.982 -54.891 19.219 1.00 72.12 690 SER A N 1
ATOM 5282 C CA . SER A 1 690 ? 29.242 -56.029 19.771 1.00 72.12 690 SER A CA 1
ATOM 5283 C C . SER A 1 690 ? 29.120 -55.924 21.296 1.00 72.12 690 SER A C 1
ATOM 5285 O O . SER A 1 690 ? 29.934 -55.279 21.960 1.00 72.12 690 SER A O 1
ATOM 5287 N N . SER A 1 691 ? 28.121 -56.593 21.877 1.00 71.38 691 SER A N 1
ATOM 5288 C CA . SER A 1 691 ? 27.791 -56.508 23.311 1.00 71.38 691 SER A CA 1
ATOM 5289 C C . SER A 1 691 ? 28.874 -57.038 24.264 1.00 71.38 691 SER A C 1
ATOM 5291 O O . SER A 1 691 ? 28.810 -56.774 25.462 1.00 71.38 691 SER A O 1
ATOM 5293 N N . ASN A 1 692 ? 29.887 -57.752 23.757 1.00 67.38 692 ASN A N 1
ATOM 5294 C CA . ASN A 1 692 ? 31.052 -58.190 24.537 1.00 67.38 692 ASN A CA 1
ATOM 5295 C C . ASN A 1 692 ? 32.243 -57.203 24.478 1.00 67.38 692 ASN A C 1
ATOM 5297 O O . ASN A 1 692 ? 33.278 -57.455 25.093 1.00 67.38 692 ASN A O 1
ATOM 5301 N N . GLY A 1 693 ? 32.108 -56.080 23.759 1.00 67.44 693 GLY A N 1
ATOM 5302 C CA . GLY A 1 693 ? 33.142 -55.053 23.598 1.00 67.44 693 GLY A CA 1
ATOM 5303 C C . GLY A 1 693 ? 34.092 -55.259 22.410 1.00 67.44 693 GLY A C 1
ATOM 5304 O O . GLY A 1 693 ? 34.857 -54.343 22.093 1.00 67.44 693 GLY A O 1
ATOM 5305 N N . ALA A 1 694 ? 34.041 -56.405 21.720 1.00 71.56 694 ALA A N 1
ATOM 5306 C CA . ALA A 1 694 ? 34.739 -56.593 20.451 1.00 71.56 694 ALA A CA 1
ATOM 5307 C C . ALA A 1 694 ? 34.120 -55.716 19.351 1.00 71.56 694 ALA A C 1
ATOM 5309 O O . ALA A 1 694 ? 32.913 -55.445 19.353 1.00 71.56 694 ALA A O 1
ATOM 5310 N N . CYS A 1 695 ? 34.961 -55.286 18.414 1.00 78.12 695 CYS A N 1
ATOM 5311 C CA . CYS A 1 695 ? 34.618 -54.332 17.369 1.00 78.12 695 CYS A CA 1
ATOM 5312 C C . CYS A 1 695 ? 35.095 -54.817 15.996 1.00 78.12 695 CYS A C 1
ATOM 5314 O O . CYS A 1 695 ? 36.130 -55.483 15.912 1.00 78.12 695 CYS A O 1
ATOM 5316 N N . CYS A 1 696 ? 34.390 -54.425 14.935 1.00 78.38 696 CYS A N 1
ATOM 5317 C CA . CYS A 1 696 ? 34.860 -54.535 13.556 1.00 78.38 696 CYS A CA 1
ATOM 5318 C C . CYS A 1 696 ? 34.770 -53.190 12.828 1.00 78.38 696 CYS A C 1
ATOM 5320 O O . CYS A 1 696 ? 33.796 -52.459 12.971 1.00 78.38 696 CYS A O 1
ATOM 5322 N N . ASP A 1 697 ? 35.791 -52.892 12.033 1.00 76.69 697 ASP A N 1
ATOM 5323 C CA . ASP A 1 697 ? 35.938 -51.707 11.182 1.00 76.69 697 ASP A CA 1
ATOM 5324 C C . ASP A 1 697 ? 35.354 -52.011 9.794 1.00 76.69 697 ASP A C 1
ATOM 5326 O O . ASP A 1 697 ? 35.735 -53.008 9.177 1.00 76.69 697 ASP A O 1
ATOM 5330 N N . TYR A 1 698 ? 34.414 -51.190 9.324 1.00 72.12 698 TYR A N 1
ATOM 5331 C CA . TYR A 1 698 ? 33.695 -51.395 8.057 1.00 72.12 698 TYR A CA 1
ATOM 5332 C C . TYR A 1 698 ? 34.258 -50.548 6.901 1.00 72.12 698 TYR A C 1
ATOM 5334 O O . TYR A 1 698 ? 33.798 -50.665 5.760 1.00 72.12 698 TYR A O 1
ATOM 5342 N N . GLY A 1 699 ? 35.286 -49.736 7.170 1.00 68.69 699 GLY A N 1
ATOM 5343 C CA . GLY A 1 699 ? 35.794 -48.738 6.235 1.00 68.69 699 GLY A CA 1
ATOM 5344 C C . GLY A 1 699 ? 35.041 -47.407 6.316 1.00 68.69 699 GLY A C 1
ATOM 5345 O O . GLY A 1 699 ? 34.222 -47.184 7.211 1.00 68.69 699 GLY A O 1
ATOM 5346 N N . ALA A 1 700 ? 35.341 -46.514 5.372 1.00 68.31 700 ALA A N 1
ATOM 5347 C CA . ALA A 1 700 ? 34.733 -45.191 5.297 1.00 68.31 700 ALA A CA 1
ATOM 5348 C C . ALA A 1 700 ? 33.223 -45.242 4.987 1.00 68.31 700 ALA A C 1
ATOM 5350 O O . ALA A 1 700 ? 32.790 -46.035 4.146 1.00 68.31 700 ALA A O 1
ATOM 5351 N N . ALA A 1 701 ? 32.457 -44.363 5.636 1.00 63.50 701 ALA A N 1
ATOM 5352 C CA . ALA A 1 701 ? 31.022 -44.150 5.443 1.00 63.50 701 ALA A CA 1
ATOM 5353 C C . ALA A 1 701 ? 30.726 -42.642 5.358 1.00 63.50 701 ALA A C 1
ATOM 5355 O O . ALA A 1 701 ? 31.351 -41.847 6.059 1.00 63.50 701 ALA A O 1
ATOM 5356 N N . SER A 1 702 ? 29.802 -42.241 4.483 1.00 54.75 702 SER A N 1
ATOM 5357 C CA . SER A 1 702 ? 29.558 -40.833 4.128 1.00 54.75 702 SER A CA 1
ATOM 5358 C C . SER A 1 702 ? 28.834 -40.014 5.203 1.00 54.75 702 SER A C 1
ATOM 5360 O O . SER A 1 702 ? 28.960 -38.794 5.209 1.00 54.75 702 SER A O 1
ATOM 5362 N N . ASP A 1 703 ? 28.119 -40.655 6.130 1.00 57.84 703 ASP A N 1
ATOM 5363 C CA . ASP A 1 703 ? 27.476 -39.998 7.276 1.00 57.84 703 ASP A CA 1
ATOM 5364 C C . ASP A 1 703 ? 28.431 -39.807 8.475 1.00 57.84 703 ASP A C 1
ATOM 5366 O O . ASP A 1 703 ? 28.141 -39.054 9.413 1.00 57.84 703 ASP A O 1
ATOM 5370 N N . CYS A 1 704 ? 29.588 -40.474 8.449 1.00 58.31 704 CYS A N 1
ATOM 5371 C CA . CYS A 1 704 ? 30.598 -40.387 9.490 1.00 58.31 704 CYS A CA 1
ATOM 5372 C C . CYS A 1 704 ? 31.523 -39.186 9.264 1.00 58.31 704 CYS A C 1
ATOM 5374 O O . CYS A 1 704 ? 32.383 -39.188 8.389 1.00 58.31 704 CYS A O 1
ATOM 5376 N N . GLY A 1 705 ? 31.375 -38.166 10.110 1.00 50.59 705 GLY A N 1
ATOM 5377 C CA . GLY A 1 705 ? 32.229 -36.972 10.121 1.00 50.59 705 GLY A CA 1
ATOM 5378 C C . GLY A 1 705 ? 31.469 -35.655 9.979 1.00 50.59 705 GLY A C 1
ATOM 5379 O O . GLY A 1 705 ? 32.010 -34.620 10.359 1.00 50.59 705 GLY A O 1
ATOM 5380 N N . ALA A 1 706 ? 30.215 -35.688 9.518 1.00 50.00 706 ALA A N 1
ATOM 5381 C CA . ALA A 1 706 ? 29.337 -34.521 9.543 1.00 50.00 706 ALA A CA 1
ATOM 5382 C C . ALA A 1 706 ? 29.044 -34.080 10.999 1.00 50.00 706 ALA A C 1
ATOM 5384 O O . ALA A 1 706 ? 28.874 -34.941 11.874 1.00 50.00 706 ALA A O 1
ATOM 5385 N N . PRO A 1 707 ? 28.976 -32.766 11.289 1.00 37.72 707 PRO A N 1
ATOM 5386 C CA . PRO A 1 707 ? 28.697 -32.262 12.630 1.00 37.72 707 PRO A CA 1
ATOM 5387 C C . PRO A 1 707 ? 27.231 -32.520 13.007 1.00 37.72 707 PRO A C 1
ATOM 5389 O O . PRO A 1 707 ? 26.334 -31.780 12.616 1.00 37.72 707 PRO A O 1
ATOM 5392 N N . LYS A 1 708 ? 26.976 -33.578 13.787 1.00 35.44 708 LYS A N 1
ATOM 5393 C CA . LYS A 1 708 ? 25.635 -33.861 14.321 1.00 35.44 708 LYS A CA 1
ATOM 5394 C C . LYS A 1 708 ? 25.334 -32.913 15.484 1.00 35.44 708 LYS A C 1
ATOM 5396 O O . LYS A 1 708 ? 25.865 -33.084 16.581 1.00 35.44 708 LYS A O 1
ATOM 5401 N N . SER A 1 709 ? 24.494 -31.916 15.224 1.00 30.75 709 SER A N 1
ATOM 5402 C CA . SER A 1 709 ? 23.840 -31.098 16.245 1.00 30.75 709 SER A CA 1
ATOM 5403 C C . SER A 1 709 ? 22.889 -31.948 17.103 1.00 30.75 709 SER A C 1
ATOM 5405 O O . SER A 1 709 ? 22.380 -32.978 16.660 1.00 30.75 709 SER A O 1
ATOM 5407 N N . GLY A 1 710 ? 22.644 -31.507 18.342 1.00 30.44 710 GLY A N 1
ATOM 5408 C CA . GLY A 1 710 ? 21.582 -32.043 19.201 1.00 30.44 710 GLY A CA 1
ATOM 5409 C C . GLY A 1 710 ? 22.041 -32.530 20.577 1.00 30.44 710 GLY A C 1
ATOM 5410 O O . GLY A 1 710 ? 22.760 -33.523 20.693 1.00 30.44 710 GLY A O 1
ATOM 5411 N N . LEU A 1 711 ? 21.551 -31.876 21.641 1.00 26.45 711 LEU A N 1
ATOM 5412 C CA . LEU A 1 711 ? 21.554 -32.448 22.995 1.00 26.45 711 LEU A CA 1
ATOM 5413 C C . LEU A 1 711 ? 20.474 -31.869 23.938 1.00 26.45 711 LEU A C 1
ATOM 5415 O O . LEU A 1 711 ? 20.757 -31.513 25.078 1.00 26.45 711 LEU A O 1
ATOM 5419 N N . VAL A 1 712 ? 19.208 -31.868 23.504 1.00 25.05 712 VAL A N 1
ATOM 5420 C CA . VAL A 1 712 ? 18.053 -31.858 24.426 1.00 25.05 712 VAL A CA 1
ATOM 5421 C C . VAL A 1 712 ? 17.058 -32.934 23.992 1.00 25.05 712 VAL A C 1
ATOM 5423 O O . VAL A 1 712 ? 16.230 -32.708 23.120 1.00 25.05 712 VAL A O 1
ATOM 5426 N N . TYR A 1 713 ? 17.148 -34.134 24.580 1.00 25.33 713 TYR A N 1
ATOM 5427 C CA . TYR A 1 713 ? 16.147 -35.188 24.359 1.00 25.33 713 TYR A CA 1
ATOM 5428 C C . TYR A 1 713 ? 16.091 -36.204 25.515 1.00 25.33 713 TYR A C 1
ATOM 5430 O O . TYR A 1 713 ? 16.632 -37.305 25.412 1.00 25.33 713 TYR A O 1
ATOM 5438 N N . ARG A 1 714 ? 15.457 -35.825 26.642 1.00 24.22 714 ARG A N 1
ATOM 5439 C CA . ARG A 1 714 ? 14.901 -36.737 27.680 1.00 24.22 714 ARG A CA 1
ATOM 5440 C C . ARG A 1 714 ? 14.198 -35.973 28.818 1.00 24.22 714 ARG A C 1
ATOM 5442 O O . ARG A 1 714 ? 14.793 -35.739 29.864 1.00 24.22 714 ARG A O 1
ATOM 5449 N N . ALA A 1 715 ? 12.917 -35.639 28.634 1.00 23.70 715 ALA A N 1
ATOM 5450 C CA . ALA A 1 715 ? 12.070 -35.123 29.724 1.00 23.70 715 ALA A CA 1
ATOM 5451 C C . ALA A 1 715 ? 10.569 -35.501 29.655 1.00 23.70 715 ALA A C 1
ATOM 5453 O O . ALA A 1 715 ? 9.864 -35.282 30.633 1.00 23.70 715 ALA A O 1
ATOM 5454 N N . ILE A 1 716 ? 10.064 -36.108 28.567 1.00 26.00 716 ILE A N 1
ATOM 5455 C CA . ILE A 1 716 ? 8.619 -36.385 28.395 1.00 26.00 716 ILE A CA 1
ATOM 5456 C C . ILE A 1 716 ? 8.346 -37.881 28.149 1.00 26.00 716 ILE A C 1
ATOM 5458 O O . ILE A 1 716 ? 8.055 -38.296 27.034 1.00 26.00 716 ILE A O 1
ATOM 5462 N N . VAL A 1 717 ? 8.431 -38.706 29.203 1.00 25.36 717 VAL A N 1
ATOM 5463 C CA . VAL A 1 717 ? 7.826 -40.061 29.250 1.00 25.36 717 VAL A CA 1
ATOM 5464 C C . VAL A 1 717 ? 7.363 -40.379 30.685 1.00 25.36 717 VAL A C 1
ATOM 5466 O O . VAL A 1 717 ? 7.951 -41.221 31.360 1.00 25.36 717 VAL A O 1
ATOM 5469 N N . SER A 1 718 ? 6.337 -39.682 31.195 1.00 23.70 718 SER A N 1
ATOM 5470 C CA . SER A 1 718 ? 5.754 -40.000 32.518 1.00 23.70 718 SER A CA 1
ATOM 5471 C C . SER A 1 718 ? 4.311 -39.499 32.748 1.00 23.70 718 SER A C 1
ATOM 5473 O O . SER A 1 718 ? 3.979 -39.102 33.862 1.00 23.70 718 SER A O 1
ATOM 5475 N N . LEU A 1 719 ? 3.429 -39.522 31.738 1.00 24.23 719 LEU A N 1
ATOM 5476 C CA . LEU A 1 719 ? 2.016 -39.124 31.921 1.00 24.23 719 LEU A CA 1
ATOM 5477 C C . LEU A 1 719 ? 1.032 -39.883 31.001 1.00 24.23 719 LEU A C 1
ATOM 5479 O O . LEU A 1 719 ? 0.197 -39.304 30.320 1.00 24.23 719 LEU A O 1
ATOM 5483 N N . ALA A 1 720 ? 1.131 -41.217 30.985 1.00 25.92 720 ALA A N 1
ATOM 5484 C CA . ALA A 1 720 ? 0.246 -42.101 30.209 1.00 25.92 720 ALA A CA 1
ATOM 5485 C C . ALA A 1 720 ? -0.160 -43.366 31.000 1.00 25.92 720 ALA A C 1
ATOM 5487 O O . ALA A 1 720 ? -0.061 -44.486 30.501 1.00 25.92 720 ALA A O 1
ATOM 5488 N N . ALA A 1 721 ? -0.537 -43.207 32.278 1.00 25.88 721 ALA A N 1
ATOM 5489 C CA . ALA A 1 721 ? -0.736 -44.344 33.186 1.00 25.88 721 ALA A CA 1
ATOM 5490 C C . ALA A 1 721 ? -1.771 -44.132 34.318 1.00 25.88 721 ALA A C 1
ATOM 5492 O O . ALA A 1 721 ? -1.520 -44.565 35.443 1.00 25.88 721 ALA A O 1
ATOM 5493 N N . SER A 1 722 ? -2.933 -43.507 34.062 1.00 26.69 722 SER A N 1
ATOM 5494 C CA . SER A 1 722 ? -4.118 -43.614 34.953 1.00 26.69 722 SER A CA 1
ATOM 5495 C C . SER A 1 722 ? -5.445 -43.164 34.322 1.00 26.69 722 SER A C 1
ATOM 5497 O O . SER A 1 722 ? -5.908 -42.050 34.537 1.00 26.69 722 SER A O 1
ATOM 5499 N N . THR A 1 723 ? -6.137 -44.076 33.635 1.00 26.55 723 THR A N 1
ATOM 5500 C CA . THR A 1 723 ? -7.610 -44.182 33.718 1.00 26.55 723 THR A CA 1
ATOM 5501 C C . THR A 1 723 ? -8.048 -45.579 33.280 1.00 26.55 723 THR A C 1
ATOM 5503 O O . THR A 1 723 ? -7.395 -46.214 32.457 1.00 26.55 723 THR A O 1
ATOM 5506 N N . THR A 1 724 ? -9.121 -46.104 33.877 1.00 26.23 724 THR A N 1
ATOM 5507 C CA . THR A 1 724 ? -9.632 -47.459 33.604 1.00 26.23 724 THR A CA 1
ATOM 5508 C C . THR A 1 724 ? -11.062 -47.371 33.098 1.00 26.23 724 THR A C 1
ATOM 5510 O O . THR A 1 724 ? -11.916 -46.837 33.798 1.00 26.23 724 THR A O 1
ATOM 5513 N N . ILE A 1 725 ? -11.339 -47.958 31.933 1.00 25.72 725 ILE A N 1
ATOM 5514 C CA . ILE A 1 725 ? -12.703 -48.190 31.447 1.00 25.72 725 ILE A CA 1
ATOM 5515 C C . ILE A 1 725 ? -12.888 -49.702 31.272 1.00 25.72 725 ILE A C 1
ATOM 5517 O O . ILE A 1 725 ? -12.066 -50.376 30.651 1.00 25.72 725 ILE A O 1
ATOM 5521 N N . LEU A 1 726 ? -13.954 -50.240 31.868 1.00 26.64 726 LEU A N 1
ATOM 5522 C CA . LEU A 1 726 ? -14.347 -51.652 31.798 1.00 26.64 726 LEU A CA 1
ATOM 5523 C C . LEU A 1 726 ? -15.690 -51.800 31.045 1.00 26.64 726 LEU A C 1
ATOM 5525 O O . LEU A 1 726 ? -16.395 -50.809 30.859 1.00 26.64 726 LEU A O 1
ATOM 5529 N N . PRO A 1 727 ? -16.017 -52.997 30.516 1.00 43.62 727 PRO A N 1
ATOM 5530 C CA . PRO A 1 727 ? -16.545 -53.079 29.154 1.00 43.62 727 PRO A CA 1
ATOM 5531 C C . PRO A 1 727 ? -17.974 -53.630 29.055 1.00 43.62 727 PRO A C 1
ATOM 5533 O O . PRO A 1 727 ? -18.523 -54.170 30.017 1.00 43.62 727 PRO A O 1
ATOM 5536 N N . PHE A 1 728 ? -18.505 -53.649 27.828 1.00 23.42 728 PHE A N 1
ATOM 5537 C CA . PHE A 1 728 ? -19.596 -54.549 27.439 1.00 23.42 728 PHE A CA 1
ATOM 5538 C C . PHE A 1 728 ? -19.140 -55.652 26.465 1.00 23.42 728 PHE A C 1
ATOM 5540 O O . PHE A 1 728 ? -18.051 -55.595 25.898 1.00 23.42 728 PHE A O 1
ATOM 5547 N N . ARG A 1 729 ? -19.933 -56.729 26.366 1.00 26.66 729 ARG A N 1
ATOM 5548 C CA . ARG A 1 729 ? -19.536 -58.048 25.823 1.00 26.66 729 ARG A CA 1
ATOM 5549 C C . ARG A 1 729 ? -20.319 -58.422 24.556 1.00 26.66 729 ARG A C 1
ATOM 5551 O O . ARG A 1 729 ? -21.504 -58.119 24.485 1.00 26.66 729 ARG A O 1
ATOM 5558 N N . GLY A 1 730 ? -19.710 -59.195 23.645 1.00 24.09 730 GLY A N 1
ATOM 5559 C CA . GLY A 1 730 ? -20.400 -59.751 22.464 1.00 24.09 730 GLY A CA 1
ATOM 5560 C C . GLY A 1 730 ? -19.549 -60.672 21.568 1.00 24.09 730 GLY A C 1
ATOM 5561 O O . GLY A 1 730 ? -19.211 -60.302 20.452 1.00 24.09 730 GLY A O 1
ATOM 5562 N N . THR A 1 731 ? -19.181 -61.861 22.051 1.00 24.80 731 THR A N 1
ATOM 5563 C CA . THR A 1 731 ? -18.503 -62.950 21.295 1.00 24.80 731 THR A CA 1
ATOM 5564 C C . THR A 1 731 ? -19.542 -63.959 20.727 1.00 24.80 731 THR A C 1
ATOM 5566 O O . THR A 1 731 ? -20.706 -63.818 21.113 1.00 24.80 731 THR A O 1
ATOM 5569 N N . PRO A 1 732 ? -19.221 -64.986 19.880 1.00 37.81 732 PRO A N 1
ATOM 5570 C CA . PRO A 1 732 ? -17.901 -65.581 19.582 1.00 37.81 732 PRO A CA 1
ATOM 5571 C C . PRO A 1 732 ? -17.592 -66.008 18.113 1.00 37.81 732 PRO A C 1
ATOM 5573 O O . PRO A 1 732 ? -18.386 -65.844 17.195 1.00 37.81 732 PRO A O 1
ATOM 5576 N N . SER A 1 733 ? -16.397 -66.594 17.932 1.00 25.69 733 SER A N 1
ATOM 5577 C CA . SER A 1 733 ? -15.834 -67.210 16.705 1.00 25.69 733 SER A CA 1
ATOM 5578 C C . SER A 1 733 ? -16.343 -68.649 16.431 1.00 25.69 733 SER A C 1
ATOM 5580 O O . SER A 1 733 ? -17.142 -69.165 17.216 1.00 25.69 733 SER A O 1
ATOM 5582 N N . PRO A 1 734 ? -15.890 -69.326 15.347 1.00 38.94 734 PRO A N 1
ATOM 5583 C CA . PRO A 1 734 ? -14.664 -70.169 15.402 1.00 38.94 734 PRO A CA 1
ATOM 5584 C C . PRO A 1 734 ? -13.769 -70.094 14.127 1.00 38.94 734 PRO A C 1
ATOM 5586 O O . PRO A 1 734 ? -14.188 -69.504 13.141 1.00 38.94 734 PRO A O 1
ATOM 5589 N N . VAL A 1 735 ? -12.605 -70.760 13.970 1.00 28.27 735 VAL A N 1
ATOM 5590 C CA . VAL A 1 735 ? -11.391 -71.038 14.799 1.00 28.27 735 VAL A CA 1
ATOM 5591 C C . VAL A 1 735 ? -10.513 -72.073 14.055 1.00 28.27 735 VAL A C 1
ATOM 5593 O O . VAL A 1 735 ? -11.025 -73.143 13.755 1.00 28.27 735 VAL A O 1
ATOM 5596 N N . THR A 1 736 ? -9.212 -71.797 13.839 1.00 26.19 736 THR A N 1
ATOM 5597 C CA . THR A 1 736 ? -8.096 -72.765 13.591 1.00 26.19 736 THR A CA 1
ATOM 5598 C C . THR A 1 736 ? -6.741 -72.025 13.470 1.00 26.19 736 THR A C 1
ATOM 5600 O O . THR A 1 736 ? -6.740 -70.922 12.938 1.00 26.19 736 THR A O 1
ATOM 5603 N N . THR A 1 737 ? -5.545 -72.567 13.772 1.00 28.34 737 THR A N 1
ATOM 5604 C CA . THR A 1 737 ? -5.063 -73.163 15.049 1.00 28.34 737 THR A CA 1
ATOM 5605 C C . THR A 1 737 ? -3.519 -73.308 15.078 1.00 28.34 737 THR A C 1
ATOM 5607 O O . THR A 1 737 ? -2.998 -74.246 14.489 1.00 28.34 737 THR A O 1
ATOM 5610 N N . HIS A 1 738 ? -2.840 -72.487 15.899 1.00 26.22 738 HIS A N 1
ATOM 5611 C CA . HIS A 1 738 ? -1.639 -72.825 16.712 1.00 26.22 738 HIS A CA 1
ATOM 5612 C C . HIS A 1 738 ? -0.268 -73.179 16.081 1.00 26.22 738 HIS A C 1
ATOM 5614 O O . HIS A 1 738 ? -0.199 -73.488 14.894 1.00 26.22 738 HIS A O 1
ATOM 5620 N N . PRO A 1 739 ? 0.834 -73.193 16.888 1.00 45.12 739 PRO A N 1
ATOM 5621 C CA . PRO A 1 739 ? 1.015 -72.851 18.334 1.00 45.12 739 PRO A CA 1
ATOM 5622 C C . PRO A 1 739 ? 1.774 -71.502 18.541 1.00 45.12 739 PRO A C 1
ATOM 5624 O O . PRO A 1 739 ? 1.912 -70.779 17.566 1.00 45.12 739 PRO A O 1
ATOM 5627 N N . HIS A 1 740 ? 2.258 -70.995 19.697 1.00 27.41 740 HIS A N 1
ATOM 5628 C CA . HIS A 1 740 ? 2.385 -71.350 21.146 1.00 27.41 740 HIS A CA 1
ATOM 5629 C C . HIS A 1 740 ? 1.845 -70.142 22.018 1.00 27.41 740 HIS A C 1
ATOM 5631 O O . HIS A 1 740 ? 1.271 -69.240 21.422 1.00 27.41 740 HIS A O 1
ATOM 5637 N N . ILE A 1 741 ? 1.789 -69.993 23.369 1.00 25.27 741 ILE A N 1
ATOM 5638 C CA . ILE A 1 741 ? 2.471 -70.495 24.607 1.00 25.27 741 ILE A CA 1
ATOM 5639 C C . ILE A 1 741 ? 3.842 -69.800 24.890 1.00 25.27 741 ILE A C 1
ATOM 5641 O O . ILE A 1 741 ? 4.635 -69.736 23.964 1.00 25.27 741 ILE A O 1
ATOM 5645 N N . LYS A 1 742 ? 4.280 -69.286 26.069 1.00 24.50 742 LYS A N 1
ATOM 5646 C CA . LYS A 1 742 ? 3.830 -68.919 27.468 1.00 24.50 742 LYS A CA 1
ATOM 5647 C C . LYS A 1 742 ? 5.026 -68.120 28.124 1.00 24.50 742 LYS A C 1
ATOM 5649 O O . LYS A 1 742 ? 6.085 -68.149 27.510 1.00 24.50 742 LYS A O 1
ATOM 5654 N N . GLU A 1 743 ? 5.121 -67.484 29.315 1.00 25.09 743 GLU A N 1
ATOM 5655 C CA . GLU A 1 743 ? 4.347 -66.860 30.445 1.00 25.09 743 GLU A CA 1
ATOM 5656 C C . GLU A 1 743 ? 5.410 -66.267 31.452 1.00 25.09 743 GLU A C 1
ATOM 5658 O O . GLU A 1 743 ? 6.573 -66.632 31.325 1.00 25.09 743 GLU A O 1
ATOM 5663 N N . ALA A 1 744 ? 5.179 -65.491 32.538 1.00 22.36 744 ALA A N 1
ATOM 5664 C CA . ALA A 1 744 ? 4.256 -64.388 32.907 1.00 22.36 744 ALA A CA 1
ATOM 5665 C C . ALA A 1 744 ? 4.534 -63.870 34.370 1.00 22.36 744 ALA A C 1
ATOM 5667 O O . ALA A 1 744 ? 5.066 -64.627 35.176 1.00 22.36 744 ALA A O 1
ATOM 5668 N N . LYS A 1 745 ? 4.026 -62.665 34.742 1.00 23.56 745 LYS A N 1
ATOM 5669 C CA . LYS A 1 745 ? 3.769 -62.102 36.120 1.00 23.56 745 LYS A CA 1
ATOM 5670 C C . LYS A 1 745 ? 4.891 -61.457 37.001 1.00 23.56 745 LYS A C 1
ATOM 5672 O O . LYS A 1 745 ? 6.042 -61.857 36.961 1.00 23.56 745 LYS A O 1
ATOM 5677 N N . LEU A 1 746 ? 4.414 -60.579 37.923 1.00 24.44 746 LEU A N 1
ATOM 5678 C CA . LEU A 1 746 ? 4.998 -60.019 39.187 1.00 24.44 746 LEU A CA 1
ATOM 5679 C C . LEU A 1 746 ? 6.064 -58.885 39.082 1.00 24.44 746 LEU A C 1
ATOM 5681 O O . LEU A 1 746 ? 6.769 -58.803 38.090 1.00 24.44 746 LEU A O 1
ATOM 5685 N N . GLY A 1 747 ? 6.234 -57.974 40.069 1.00 21.50 747 GLY A N 1
ATOM 5686 C CA . GLY A 1 747 ? 5.393 -57.740 41.268 1.00 21.50 747 GLY A CA 1
ATOM 5687 C C . GLY A 1 747 ? 5.964 -56.961 42.492 1.00 21.50 747 GLY A C 1
ATOM 5688 O O . GLY A 1 747 ? 5.943 -57.526 43.576 1.00 21.50 747 GLY A O 1
ATOM 5689 N N . PHE A 1 748 ? 6.320 -55.666 42.366 1.00 23.06 748 PHE A N 1
ATOM 5690 C CA . PHE A 1 748 ? 6.411 -54.626 43.445 1.00 23.06 748 PHE A CA 1
ATOM 5691 C C . PHE A 1 748 ? 7.478 -54.653 44.597 1.00 23.06 748 PHE A C 1
ATOM 5693 O O . PHE A 1 748 ? 7.805 -55.688 45.161 1.00 23.06 748 PHE A O 1
ATOM 5700 N N . ARG A 1 749 ? 7.826 -53.418 45.048 1.00 24.44 749 ARG A N 1
ATOM 5701 C CA . ARG A 1 749 ? 8.272 -52.922 46.397 1.00 24.44 749 ARG A CA 1
ATOM 5702 C C . ARG A 1 749 ? 9.766 -52.841 46.838 1.00 24.44 749 ARG A C 1
ATOM 5704 O O . ARG A 1 749 ? 10.331 -53.789 47.358 1.00 24.44 749 ARG A O 1
ATOM 5711 N N . THR A 1 750 ? 10.273 -51.590 46.815 1.00 25.38 750 THR A N 1
ATOM 5712 C CA . THR A 1 750 ? 10.976 -50.806 47.886 1.00 25.38 750 THR A CA 1
ATOM 5713 C C . THR A 1 750 ? 12.179 -51.353 48.679 1.00 25.38 750 THR A C 1
ATOM 5715 O O . THR A 1 750 ? 12.040 -52.363 49.355 1.00 25.38 750 THR A O 1
ATOM 5718 N N . PHE A 1 751 ? 13.229 -50.521 48.846 1.00 20.52 751 PHE A N 1
ATOM 5719 C CA . PHE A 1 751 ? 13.614 -49.928 50.156 1.00 20.52 751 PHE A CA 1
ATOM 5720 C C . PHE A 1 751 ? 14.575 -48.714 50.018 1.00 20.52 751 PHE A C 1
ATOM 5722 O O . PHE A 1 751 ? 15.253 -48.573 49.006 1.00 20.52 751 PHE A O 1
ATOM 5729 N N . ASN A 1 752 ? 14.610 -47.834 51.033 1.00 27.34 752 ASN A N 1
ATOM 5730 C CA . ASN A 1 752 ? 15.453 -46.620 51.126 1.00 27.34 752 ASN A CA 1
ATOM 5731 C C . ASN A 1 752 ? 16.767 -46.860 51.896 1.00 27.34 752 ASN A C 1
ATOM 5733 O O . ASN A 1 752 ? 16.799 -47.745 52.746 1.00 27.34 752 ASN A O 1
ATOM 5737 N N . ILE A 1 753 ? 17.761 -45.967 51.744 1.00 21.41 753 ILE A N 1
ATOM 5738 C CA . ILE A 1 753 ? 18.783 -45.649 52.771 1.00 21.41 753 ILE A CA 1
ATOM 5739 C C . ILE A 1 753 ? 19.290 -44.196 52.606 1.00 21.41 753 ILE A C 1
ATOM 5741 O O . ILE A 1 753 ? 19.435 -43.709 51.488 1.00 21.41 753 ILE A O 1
ATOM 5745 N N . ARG A 1 754 ? 19.548 -43.503 53.729 1.00 26.12 754 ARG A N 1
ATOM 5746 C CA . ARG A 1 754 ? 20.198 -42.173 53.812 1.00 26.12 754 ARG A CA 1
ATOM 5747 C C . ARG A 1 754 ? 21.689 -42.319 54.137 1.00 26.12 754 ARG A C 1
ATOM 5749 O O . ARG A 1 754 ? 22.048 -43.216 54.894 1.00 26.12 754 ARG A O 1
ATOM 5756 N N . VAL A 1 755 ? 22.500 -41.336 53.739 1.00 21.70 755 VAL A N 1
ATOM 5757 C CA . VAL A 1 755 ? 23.765 -40.976 54.415 1.00 21.70 755 VAL A CA 1
ATOM 5758 C C . VAL A 1 755 ? 23.837 -39.447 54.534 1.00 21.70 755 VAL A C 1
ATOM 5760 O O . VAL A 1 755 ? 23.294 -38.739 53.688 1.00 21.70 755 VAL A O 1
ATOM 5763 N N . CYS A 1 756 ? 24.466 -38.931 55.593 1.00 22.19 756 CYS A N 1
ATOM 5764 C CA . CYS A 1 756 ? 24.630 -37.497 55.854 1.00 22.19 756 CYS A CA 1
ATOM 5765 C C . CYS A 1 756 ? 26.077 -37.159 56.272 1.00 22.19 756 CYS A C 1
ATOM 5767 O O . CYS A 1 756 ? 26.869 -38.053 56.553 1.00 22.19 756 CYS A O 1
ATOM 5769 N N . THR A 1 757 ? 26.344 -35.851 56.392 1.00 26.98 757 THR A N 1
ATOM 5770 C CA . THR A 1 757 ? 27.475 -35.186 57.080 1.00 26.98 757 THR A CA 1
ATOM 5771 C C . THR A 1 757 ? 28.903 -35.354 56.540 1.00 26.98 757 THR A C 1
ATOM 5773 O O . THR A 1 757 ? 29.491 -36.423 56.639 1.00 26.98 757 THR A O 1
ATOM 5776 N N . GLY A 1 758 ? 29.525 -34.210 56.213 1.00 24.80 758 GLY A N 1
ATOM 5777 C CA . GLY A 1 758 ? 30.853 -33.876 56.755 1.00 24.80 758 GLY A CA 1
ATOM 5778 C C . GLY A 1 758 ? 31.978 -33.594 55.753 1.00 24.80 758 GLY A C 1
ATOM 5779 O O . GLY A 1 758 ? 32.710 -34.507 55.392 1.00 24.80 758 GLY A O 1
ATOM 5780 N N . GLY A 1 759 ? 32.203 -32.317 55.415 1.00 23.58 759 GLY A N 1
ATOM 5781 C CA . GLY A 1 759 ? 33.424 -31.855 54.733 1.00 23.58 759 GLY A CA 1
ATOM 5782 C C . GLY A 1 759 ? 33.157 -30.802 53.657 1.00 23.58 759 GLY A C 1
ATOM 5783 O O . GLY A 1 759 ? 32.503 -31.088 52.662 1.00 23.58 759 GLY A O 1
ATOM 5784 N N . SER A 1 760 ? 33.656 -29.579 53.846 1.00 32.88 760 SER A N 1
ATOM 5785 C CA . SER A 1 760 ? 33.480 -28.477 52.892 1.00 32.88 760 SER A CA 1
ATOM 5786 C C . SER A 1 760 ? 34.545 -28.479 51.793 1.00 32.88 760 SER A C 1
ATOM 5788 O O . SER A 1 760 ? 35.733 -28.351 52.088 1.00 32.88 760 SER A O 1
ATOM 5790 N N . SER A 1 761 ? 34.113 -28.495 50.534 1.00 24.75 761 SER A N 1
ATOM 5791 C CA . SER A 1 761 ? 34.927 -28.140 49.366 1.00 24.75 761 SER A CA 1
ATOM 5792 C C . SER A 1 761 ? 34.174 -27.115 48.521 1.00 24.75 761 SER A C 1
ATOM 5794 O O . SER A 1 761 ? 33.027 -27.362 48.153 1.00 24.75 761 SER A O 1
ATOM 5796 N N . TRP A 1 762 ? 34.806 -25.986 48.204 1.00 26.03 762 TRP A N 1
ATOM 5797 C CA . TRP A 1 762 ? 34.218 -24.971 47.329 1.00 26.03 762 TRP A CA 1
ATOM 5798 C C . TRP A 1 762 ? 34.180 -25.477 45.883 1.00 26.03 762 TRP A C 1
ATOM 5800 O O . TRP A 1 762 ? 35.225 -25.755 45.297 1.00 26.03 762 TRP A O 1
ATOM 5810 N N . SER A 1 763 ? 32.988 -25.572 45.296 1.00 29.61 763 SER A N 1
ATOM 5811 C CA . SER A 1 763 ? 32.825 -25.768 43.855 1.00 29.61 763 SER A CA 1
ATOM 5812 C C . SER A 1 763 ? 32.825 -24.414 43.152 1.00 29.61 763 SER A C 1
ATOM 5814 O O . SER A 1 763 ? 31.912 -23.618 43.367 1.00 29.61 763 SER A O 1
ATOM 5816 N N . MET A 1 764 ? 33.793 -24.171 42.266 1.00 30.08 764 MET A N 1
ATOM 5817 C CA . MET A 1 764 ? 33.625 -23.136 41.244 1.00 30.08 764 MET A CA 1
ATOM 5818 C C . MET A 1 764 ? 32.572 -23.629 40.253 1.00 30.08 764 MET A C 1
ATOM 5820 O O . MET A 1 764 ? 32.874 -24.406 39.348 1.00 30.08 764 MET A O 1
ATOM 5824 N N . ALA A 1 765 ? 31.327 -23.203 40.452 1.00 36.97 765 ALA A N 1
ATOM 5825 C CA . ALA A 1 765 ? 30.347 -23.232 39.384 1.00 36.97 765 ALA A CA 1
ATOM 5826 C C . ALA A 1 765 ? 30.772 -22.185 38.350 1.00 36.97 765 ALA A C 1
ATOM 5828 O O . ALA A 1 765 ? 30.942 -21.013 38.682 1.00 36.97 765 ALA A O 1
ATOM 5829 N N . SER A 1 766 ? 30.953 -22.604 37.101 1.00 40.00 766 SER A N 1
ATOM 5830 C CA . SER A 1 766 ? 30.963 -21.671 35.980 1.00 40.00 766 SER A CA 1
ATOM 5831 C C . SER A 1 766 ? 29.594 -20.991 35.937 1.00 40.00 766 SER A C 1
ATOM 5833 O O . SER A 1 766 ? 28.595 -21.692 35.751 1.00 40.00 766 SER A O 1
ATOM 5835 N N . LEU A 1 767 ? 29.524 -19.668 36.120 1.00 52.19 767 LEU A N 1
ATOM 5836 C CA . LEU A 1 767 ? 28.275 -18.950 35.874 1.00 52.19 767 LEU A CA 1
ATOM 5837 C C . LEU A 1 767 ? 27.868 -19.192 34.418 1.00 52.19 767 LEU A C 1
ATOM 5839 O O . LEU A 1 767 ? 28.620 -18.872 33.496 1.00 52.19 767 LEU A O 1
ATOM 5843 N N . LYS A 1 768 ? 26.684 -19.775 34.221 1.00 72.44 768 LYS A N 1
ATOM 5844 C CA . LYS A 1 768 ? 26.036 -19.779 32.915 1.00 72.44 768 LYS A CA 1
ATOM 5845 C C . LYS A 1 768 ? 25.498 -18.367 32.695 1.00 72.44 768 LYS A C 1
ATOM 5847 O O . LYS A 1 768 ? 24.643 -17.933 33.463 1.00 72.44 768 LYS A O 1
ATOM 5852 N N . LEU A 1 769 ? 26.015 -17.669 31.689 1.00 88.25 769 LEU A N 1
ATOM 5853 C CA . LEU A 1 769 ? 25.408 -16.421 31.234 1.00 88.25 769 LEU A CA 1
ATOM 5854 C C . LEU A 1 769 ? 24.035 -16.717 30.610 1.00 88.25 769 LEU A C 1
ATOM 5856 O O . LEU A 1 769 ? 23.830 -17.798 30.046 1.00 88.25 769 LEU A O 1
ATOM 5860 N N . LYS A 1 770 ? 23.118 -15.761 30.734 1.00 91.62 770 LYS A N 1
ATOM 5861 C CA . LYS A 1 770 ? 21.783 -15.784 30.132 1.00 91.62 770 LYS A CA 1
ATOM 5862 C C . LYS A 1 770 ? 21.799 -15.158 28.741 1.00 91.62 770 LYS A C 1
ATOM 5864 O O . LYS A 1 770 ? 22.520 -14.187 28.516 1.00 91.62 770 LYS A O 1
ATOM 5869 N N . SER A 1 771 ? 20.984 -15.692 27.834 1.00 93.50 771 SER A N 1
ATOM 5870 C CA . SER A 1 771 ? 20.543 -14.965 26.635 1.00 93.50 771 SER A CA 1
ATOM 5871 C C . SER A 1 771 ? 19.434 -13.962 26.981 1.00 93.50 771 SER A C 1
ATOM 5873 O O . SER A 1 771 ? 18.846 -14.023 28.063 1.00 93.50 771 SER A O 1
ATOM 5875 N N . ASN A 1 772 ? 19.107 -13.058 26.055 1.00 94.69 772 ASN A N 1
ATOM 5876 C CA . ASN A 1 772 ? 18.052 -12.068 26.279 1.00 94.69 772 ASN A CA 1
ATOM 5877 C C . ASN A 1 772 ? 16.666 -12.723 26.427 1.00 94.69 772 ASN A C 1
ATOM 5879 O O . ASN A 1 772 ? 15.901 -12.333 27.309 1.00 94.69 772 ASN A O 1
ATOM 5883 N N . ILE A 1 773 ? 16.386 -13.814 25.701 1.00 93.75 773 ILE A N 1
ATOM 5884 C CA . ILE A 1 773 ? 15.162 -14.601 25.920 1.00 93.75 773 ILE A CA 1
ATOM 5885 C C . ILE A 1 773 ? 15.141 -15.309 27.291 1.00 93.75 773 ILE A C 1
ATOM 5887 O O . ILE A 1 773 ? 14.081 -15.466 27.892 1.00 93.75 773 ILE A O 1
ATOM 5891 N N . GLU A 1 774 ? 16.292 -15.694 27.863 1.00 92.56 774 GLU A N 1
ATOM 5892 C CA . GLU A 1 774 ? 16.358 -16.237 29.233 1.00 92.56 774 GLU A CA 1
ATOM 5893 C C . GLU A 1 774 ? 16.122 -15.181 30.325 1.00 92.56 774 GLU A C 1
ATOM 5895 O O . GLU A 1 774 ? 15.757 -15.551 31.442 1.00 92.56 774 GLU A O 1
ATOM 5900 N N . LEU A 1 775 ? 16.312 -13.894 30.018 1.00 92.12 775 LEU A N 1
ATOM 5901 C CA . LEU A 1 775 ? 15.940 -12.779 30.897 1.00 92.12 775 LEU A CA 1
ATOM 5902 C C . LEU A 1 775 ? 14.447 -12.470 30.787 1.00 92.12 775 LEU A C 1
ATOM 5904 O O . LEU A 1 775 ? 13.775 -12.318 31.804 1.00 92.12 775 LEU A O 1
ATOM 5908 N N . LEU A 1 776 ? 13.901 -12.475 29.571 1.00 92.00 776 LEU A N 1
ATOM 5909 C CA . LEU A 1 776 ? 12.464 -12.312 29.357 1.00 92.00 776 LEU A CA 1
ATOM 5910 C C . LEU A 1 776 ? 11.665 -13.452 30.006 1.00 92.00 776 LEU A C 1
ATOM 5912 O O . LEU A 1 776 ? 10.639 -13.213 30.632 1.00 92.00 776 LEU A O 1
ATOM 5916 N N . ASN A 1 777 ? 12.192 -14.679 29.985 1.00 90.94 777 ASN A N 1
ATOM 5917 C CA . ASN A 1 777 ? 11.624 -15.823 30.705 1.00 90.94 777 ASN A CA 1
ATOM 5918 C C . ASN A 1 777 ? 11.705 -15.723 32.248 1.00 90.94 777 ASN A C 1
ATOM 5920 O O . ASN A 1 777 ? 10.989 -16.468 32.917 1.00 90.94 777 ASN A O 1
ATOM 5924 N N . ASP A 1 778 ? 12.512 -14.823 32.834 1.00 88.69 778 ASP A N 1
ATOM 5925 C CA . ASP A 1 778 ? 12.425 -14.503 34.274 1.00 88.69 778 ASP A CA 1
ATOM 5926 C C . ASP A 1 778 ? 11.248 -13.565 34.599 1.00 88.69 778 ASP A C 1
ATOM 5928 O O . ASP A 1 778 ? 10.831 -13.497 35.758 1.00 88.69 778 ASP A O 1
ATOM 5932 N N . CYS A 1 779 ? 10.772 -12.792 33.615 1.00 89.94 779 CYS A N 1
ATOM 5933 C CA . CYS A 1 779 ? 9.792 -11.718 33.802 1.00 89.94 779 CYS A CA 1
ATOM 5934 C C . CYS A 1 779 ? 8.396 -12.074 33.280 1.00 89.94 779 CYS A C 1
ATOM 5936 O O . CYS A 1 779 ? 7.403 -11.728 33.911 1.00 89.94 779 CYS A O 1
ATOM 5938 N N . ASP A 1 780 ? 8.333 -12.795 32.164 1.00 91.50 780 ASP A N 1
ATOM 5939 C CA . ASP A 1 780 ? 7.119 -13.264 31.497 1.00 91.50 780 ASP A CA 1
ATOM 5940 C C . ASP A 1 780 ? 7.097 -14.810 31.396 1.00 91.50 780 ASP A C 1
ATOM 5942 O O . ASP A 1 780 ? 7.025 -15.363 30.298 1.00 91.50 780 ASP A O 1
ATOM 5946 N N . PRO A 1 781 ? 7.254 -15.569 32.498 1.00 90.62 781 PRO A N 1
ATOM 5947 C CA . PRO A 1 781 ? 7.336 -17.027 32.440 1.00 90.62 781 PRO A CA 1
ATOM 5948 C C . PRO A 1 781 ? 6.048 -17.664 31.895 1.00 90.62 781 PRO A C 1
ATOM 5950 O O . PRO A 1 781 ? 4.933 -17.242 32.208 1.00 90.62 781 PRO A O 1
ATOM 5953 N N . ILE A 1 782 ? 6.192 -18.756 31.136 1.00 83.12 782 ILE A N 1
ATOM 5954 C CA . ILE A 1 782 ? 5.054 -19.582 30.705 1.00 83.12 782 ILE A CA 1
ATOM 5955 C C . ILE A 1 782 ? 4.363 -20.166 31.956 1.00 83.12 782 ILE A C 1
ATOM 5957 O O . ILE A 1 782 ? 5.020 -20.886 32.717 1.00 83.12 782 ILE A O 1
ATOM 5961 N N . PRO A 1 783 ? 3.059 -19.906 32.187 1.00 84.31 783 PRO A N 1
ATOM 5962 C CA . PRO A 1 783 ? 2.360 -20.437 33.353 1.00 84.31 783 PRO A CA 1
ATOM 5963 C C . PRO A 1 783 ? 2.266 -21.973 33.343 1.00 84.31 783 PRO A C 1
ATOM 5965 O O . PRO A 1 783 ? 2.097 -22.567 32.275 1.00 84.31 783 PRO A O 1
ATOM 5968 N N . PRO A 1 784 ? 2.338 -22.638 34.513 1.00 84.75 784 PRO A N 1
ATOM 5969 C CA . PRO A 1 784 ? 2.065 -24.070 34.636 1.00 84.75 784 PRO A CA 1
ATOM 5970 C C . PRO A 1 784 ? 0.703 -24.489 34.052 1.00 84.75 784 PRO A C 1
ATOM 5972 O O . PRO A 1 784 ? -0.295 -23.796 34.226 1.00 84.75 784 PRO A O 1
ATOM 5975 N N . ASP A 1 785 ? 0.638 -25.664 33.415 1.00 85.19 785 ASP A N 1
ATOM 5976 C CA . ASP A 1 785 ? -0.612 -26.254 32.897 1.00 85.19 785 ASP A CA 1
ATOM 5977 C C . ASP A 1 785 ? -1.431 -26.832 34.075 1.00 85.19 785 ASP A C 1
ATOM 5979 O O . ASP A 1 785 ? -1.302 -28.003 34.438 1.00 85.19 785 ASP A O 1
ATOM 5983 N N . GLN A 1 786 ? -2.207 -25.968 34.737 1.00 87.81 786 GLN A N 1
ATOM 5984 C CA . GLN A 1 786 ? -3.032 -26.267 35.917 1.00 87.81 786 GLN A CA 1
ATOM 5985 C C . GLN A 1 786 ? -4.350 -25.468 35.907 1.00 87.81 786 GLN A C 1
ATOM 5987 O O . GLN A 1 786 ? -4.541 -24.578 35.079 1.00 87.81 786 GLN A O 1
ATOM 5992 N N . THR A 1 787 ? -5.267 -25.771 36.832 1.00 91.50 787 THR A N 1
ATOM 5993 C CA . THR A 1 787 ? -6.534 -25.038 36.973 1.00 91.50 787 THR A CA 1
ATOM 5994 C C . THR A 1 787 ? -6.302 -23.603 37.449 1.00 91.50 787 THR A C 1
ATOM 5996 O O . THR A 1 787 ? -5.619 -23.360 38.449 1.00 91.50 787 THR A O 1
ATOM 5999 N N . TYR A 1 788 ? -6.959 -22.656 36.787 1.00 95.06 788 TYR A N 1
ATOM 6000 C CA . TYR A 1 788 ? -6.996 -21.251 37.173 1.00 95.06 788 TYR A CA 1
ATOM 6001 C C . TYR A 1 788 ? -8.430 -20.736 37.123 1.00 95.06 788 TYR A C 1
ATOM 6003 O O . TYR A 1 788 ? -9.218 -21.174 36.286 1.00 95.06 788 TYR A O 1
ATOM 6011 N N . TYR A 1 789 ? -8.759 -19.802 38.013 1.00 97.69 789 TYR A N 1
ATOM 6012 C CA . TYR A 1 789 ? -10.082 -19.187 38.075 1.00 97.69 789 TYR A CA 1
ATOM 6013 C C . TYR A 1 789 ? -10.036 -17.800 37.438 1.00 97.69 789 TYR A C 1
ATOM 6015 O O . TYR A 1 789 ? -9.080 -17.053 37.635 1.00 97.69 789 TYR A O 1
ATOM 6023 N N . LYS A 1 790 ? -11.077 -17.419 36.699 1.00 97.81 790 LYS A N 1
ATOM 6024 C CA . LYS A 1 790 ? -11.218 -16.061 36.157 1.00 97.81 790 LYS A CA 1
ATOM 6025 C C . LYS A 1 790 ? -11.938 -15.157 37.160 1.00 97.81 790 LYS A C 1
ATOM 6027 O O . LYS A 1 790 ? -13.073 -15.441 37.545 1.00 97.81 790 LYS A O 1
ATOM 6032 N N . PHE A 1 791 ? -11.297 -14.058 37.557 1.00 97.75 791 PHE A N 1
ATOM 6033 C CA . PHE A 1 791 ? -11.917 -12.999 38.355 1.00 97.75 791 PHE A CA 1
ATOM 6034 C C . PHE A 1 791 ? -12.794 -12.122 37.451 1.00 97.75 791 PHE A C 1
ATOM 6036 O O . PHE A 1 791 ? -12.326 -11.647 36.416 1.00 97.75 791 PHE A O 1
ATOM 6043 N N . LYS A 1 792 ? -14.051 -11.895 37.837 1.00 97.38 792 LYS A N 1
ATOM 6044 C CA . LYS A 1 792 ? -15.034 -11.074 37.114 1.00 97.38 792 LYS A CA 1
ATOM 6045 C C . LYS A 1 792 ? -15.706 -10.050 38.031 1.00 97.38 792 LYS A C 1
ATOM 6047 O O . LYS A 1 792 ? -15.709 -10.194 39.252 1.00 97.38 792 LYS A O 1
ATOM 6052 N N . VAL A 1 793 ? -16.335 -9.047 37.423 1.00 96.56 793 VAL A N 1
ATOM 6053 C CA . VAL A 1 793 ? -17.150 -8.030 38.102 1.00 96.56 793 VAL A CA 1
ATOM 6054 C C . VAL A 1 793 ? -18.497 -7.925 37.385 1.00 96.56 793 VAL A C 1
ATOM 6056 O O . VAL A 1 793 ? -18.539 -7.872 36.157 1.00 96.56 793 VAL A O 1
ATOM 6059 N N . SER A 1 794 ? -19.605 -7.905 38.126 1.00 93.31 794 SER A N 1
ATOM 6060 C CA . SER A 1 794 ? -20.948 -7.785 37.550 1.00 93.31 794 SER A CA 1
ATOM 6061 C C . SER A 1 794 ? -21.124 -6.484 36.762 1.00 93.31 794 SER A C 1
ATOM 6063 O O . SER A 1 794 ? -20.734 -5.416 37.228 1.00 93.31 794 SER A O 1
ATOM 6065 N N . GLY A 1 795 ? -21.754 -6.576 35.587 1.00 88.00 795 GLY A N 1
ATOM 6066 C CA . GLY A 1 795 ? -21.898 -5.459 34.644 1.00 88.00 795 GLY A CA 1
ATOM 6067 C C . GLY A 1 795 ? -20.819 -5.410 33.556 1.00 88.00 795 GLY A C 1
ATOM 6068 O O . GLY A 1 795 ? -20.924 -4.591 32.651 1.00 88.00 795 GLY A O 1
ATOM 6069 N N . PHE A 1 796 ? -19.828 -6.306 33.606 1.00 89.75 796 PHE A N 1
ATOM 6070 C CA . PHE A 1 796 ? -18.767 -6.440 32.609 1.00 89.75 796 PHE A CA 1
ATOM 6071 C C . PHE A 1 796 ? -18.700 -7.883 32.086 1.00 89.75 796 PHE A C 1
ATOM 6073 O O . PHE A 1 796 ? -18.959 -8.837 32.823 1.00 89.75 796 PHE A O 1
ATOM 6080 N N . GLU A 1 797 ? -18.370 -8.056 30.806 1.00 83.69 797 GLU A N 1
ATOM 6081 C CA . GLU A 1 797 ? -18.445 -9.365 30.140 1.00 83.69 797 GLU A CA 1
ATOM 6082 C C . GLU A 1 797 ? -17.215 -10.252 30.399 1.00 83.69 797 GLU A C 1
ATOM 6084 O O . GLU A 1 797 ? -17.343 -11.470 30.582 1.00 83.69 797 GLU A O 1
ATOM 6089 N N . ASN A 1 798 ? -16.024 -9.649 30.454 1.00 89.75 798 ASN A N 1
ATOM 6090 C CA . ASN A 1 798 ? -14.738 -10.343 30.490 1.00 89.75 798 ASN A CA 1
ATOM 6091 C C . ASN A 1 798 ? -14.159 -10.426 31.916 1.00 89.75 798 ASN A C 1
ATOM 6093 O O . ASN A 1 798 ? -14.821 -10.122 32.910 1.00 89.75 798 ASN A O 1
ATOM 6097 N N . SER A 1 799 ? -12.949 -10.974 32.041 1.00 95.50 799 SER A N 1
ATOM 6098 C CA . SER A 1 799 ? -12.282 -11.199 33.328 1.00 95.50 799 SER A CA 1
ATOM 6099 C C . SER A 1 799 ? -11.257 -10.118 33.644 1.00 95.50 799 SER A C 1
ATOM 6101 O O . SER A 1 799 ? -10.361 -9.897 32.840 1.00 95.50 799 SER A O 1
ATOM 6103 N N . PHE A 1 800 ? -11.315 -9.518 34.829 1.00 96.62 800 PHE A N 1
ATOM 6104 C CA . PHE A 1 800 ? -10.339 -8.520 35.290 1.00 96.62 800 PHE A CA 1
ATOM 6105 C C . PHE A 1 800 ? -9.048 -9.133 35.846 1.00 96.62 800 PHE A C 1
ATOM 6107 O O . PHE A 1 800 ? -8.049 -8.430 35.968 1.00 96.62 800 PHE A O 1
ATOM 6114 N N . GLY A 1 801 ? -9.046 -10.427 36.185 1.00 96.69 801 GLY A N 1
ATOM 6115 C CA . GLY A 1 801 ? -7.847 -11.115 36.667 1.00 96.69 801 GLY A CA 1
ATOM 6116 C C . GLY A 1 801 ? -7.903 -12.642 36.570 1.00 96.69 801 GLY A C 1
ATOM 6117 O O . GLY A 1 801 ? -8.930 -13.218 36.200 1.00 96.69 801 GLY A O 1
ATOM 6118 N N . THR A 1 802 ? -6.786 -13.297 36.896 1.00 96.56 802 THR A N 1
ATOM 6119 C CA . THR A 1 802 ? -6.649 -14.766 36.922 1.00 96.56 802 THR A CA 1
ATOM 6120 C C . THR A 1 802 ? -6.116 -15.245 38.279 1.00 96.56 802 THR A C 1
ATOM 6122 O O . THR A 1 802 ? -4.953 -15.022 38.609 1.00 96.56 802 THR A O 1
ATOM 6125 N N . LEU A 1 803 ? -6.950 -15.935 39.063 1.00 95.75 803 LEU A N 1
ATOM 6126 C CA . LEU A 1 803 ? -6.587 -16.487 40.372 1.00 95.75 803 LEU A CA 1
ATOM 6127 C C . LEU A 1 803 ? -6.038 -17.918 40.257 1.00 95.75 803 LEU A C 1
ATOM 6129 O O . LEU A 1 803 ? -6.442 -18.698 39.391 1.00 95.75 803 LEU A O 1
ATOM 6133 N N . LEU A 1 804 ? -5.215 -18.312 41.229 1.00 95.19 804 LEU A N 1
ATOM 6134 C CA . LEU A 1 804 ? -4.966 -19.724 41.529 1.00 95.19 804 LEU A CA 1
ATOM 6135 C C . LEU A 1 804 ? -6.240 -20.406 42.050 1.00 95.19 804 LEU A C 1
ATOM 6137 O O . LEU A 1 804 ? -6.955 -19.836 42.877 1.00 95.19 804 LEU A O 1
ATOM 6141 N N . GLU A 1 805 ? -6.446 -21.675 41.684 1.00 94.88 805 GLU A N 1
ATOM 6142 C CA . GLU A 1 805 ? -7.457 -22.542 42.312 1.00 94.88 805 GLU A CA 1
ATOM 6143 C C . GLU A 1 805 ? -7.309 -22.582 43.851 1.00 94.88 805 GLU A C 1
ATOM 6145 O O . GLU A 1 805 ? -8.301 -22.555 44.575 1.00 94.88 805 GLU A O 1
ATOM 6150 N N . GLU A 1 806 ? -6.078 -22.552 44.378 1.00 93.19 806 GLU A N 1
ATOM 6151 C CA . GLU A 1 806 ? -5.828 -22.487 45.827 1.00 93.19 806 GLU A CA 1
ATOM 6152 C C . GLU A 1 806 ? -6.356 -21.193 46.475 1.00 93.19 806 GLU A C 1
ATOM 6154 O O . GLU A 1 806 ? -6.783 -21.227 47.627 1.00 93.19 806 GLU A O 1
ATOM 6159 N N . VAL A 1 807 ? -6.370 -20.061 45.760 1.00 95.38 807 VAL A N 1
ATOM 6160 C CA . VAL A 1 807 ? -6.935 -18.799 46.271 1.00 95.38 807 VAL A CA 1
ATOM 6161 C C . VAL A 1 807 ? -8.461 -18.841 46.214 1.00 95.38 807 VAL A C 1
ATOM 6163 O O . VAL A 1 807 ? -9.114 -18.540 47.216 1.00 95.38 807 VAL A O 1
ATOM 6166 N N . ALA A 1 808 ? -9.025 -19.294 45.089 1.00 95.94 808 ALA A N 1
ATOM 6167 C CA . ALA A 1 808 ? -10.468 -19.465 44.920 1.00 95.94 808 ALA A CA 1
ATOM 6168 C C . ALA A 1 808 ? -11.077 -20.417 45.968 1.00 95.94 808 ALA A C 1
ATOM 6170 O O . ALA A 1 808 ? -12.139 -20.122 46.508 1.00 95.94 808 ALA A O 1
ATOM 6171 N N . ASN A 1 809 ? -10.379 -21.503 46.317 1.00 94.88 809 ASN A N 1
ATOM 6172 C CA . ASN A 1 809 ? -10.846 -22.504 47.283 1.00 94.88 809 ASN A CA 1
ATOM 6173 C C . ASN A 1 809 ? -10.555 -22.168 48.762 1.00 94.88 809 ASN A C 1
ATOM 6175 O O . ASN A 1 809 ? -11.083 -22.849 49.643 1.00 94.88 809 ASN A O 1
ATOM 6179 N N . LYS A 1 810 ? -9.702 -21.176 49.065 1.00 95.44 810 LYS A N 1
ATOM 6180 C CA . LYS A 1 810 ? -9.366 -20.782 50.452 1.00 95.44 810 LYS A CA 1
ATOM 6181 C C . LYS A 1 810 ? -10.075 -19.532 50.950 1.00 95.44 810 LYS A C 1
ATOM 6183 O O . LYS A 1 810 ? -10.313 -19.432 52.149 1.00 95.44 810 LYS A O 1
ATOM 6188 N N . CYS A 1 811 ? -10.329 -18.570 50.069 1.00 95.50 811 CYS A N 1
ATOM 6189 C CA . CYS A 1 811 ? -10.994 -17.327 50.438 1.00 95.50 811 CYS A CA 1
ATOM 6190 C C . CYS A 1 811 ? -12.438 -17.617 50.876 1.00 95.50 811 CYS A C 1
ATOM 6192 O O . CYS A 1 811 ? -13.171 -18.329 50.190 1.00 95.50 811 CYS A O 1
ATOM 6194 N N . GLU A 1 812 ? -12.868 -17.060 52.008 1.00 93.38 812 GLU A N 1
ATOM 6195 C CA . GLU A 1 812 ? -14.266 -17.140 52.429 1.00 93.38 812 GLU A CA 1
ATOM 6196 C C . GLU A 1 812 ? -15.080 -16.047 51.725 1.00 93.38 812 GLU A C 1
ATOM 6198 O O . GLU A 1 812 ? -15.245 -14.925 52.220 1.00 93.38 812 GLU A O 1
ATOM 6203 N N . TRP A 1 813 ? -15.553 -16.377 50.528 1.00 93.88 813 TRP A N 1
ATOM 6204 C CA . TRP A 1 813 ? -16.424 -15.534 49.715 1.00 93.88 813 TRP A CA 1
ATOM 6205 C C . TRP A 1 813 ? -17.785 -15.331 50.407 1.00 93.88 813 TRP A C 1
ATOM 6207 O O . TRP A 1 813 ? -18.416 -16.293 50.842 1.00 93.88 813 TRP A O 1
ATOM 6217 N N . GLY A 1 814 ? -18.211 -14.072 50.550 1.00 89.44 814 GLY A N 1
ATOM 6218 C CA . GLY A 1 814 ? -19.492 -13.698 51.174 1.00 89.44 814 GLY A CA 1
ATOM 6219 C C . GLY A 1 814 ? -20.626 -13.511 50.161 1.00 89.44 814 GLY A C 1
ATOM 6220 O O . GLY A 1 814 ? -20.403 -13.631 48.963 1.00 89.44 814 GLY A O 1
ATOM 6221 N N . ASP A 1 815 ? -21.821 -13.139 50.630 1.00 92.25 815 ASP A N 1
ATOM 6222 C CA . ASP A 1 815 ? -23.064 -13.079 49.830 1.00 92.25 815 ASP A CA 1
ATOM 6223 C C . ASP A 1 815 ? -22.995 -12.209 48.551 1.00 92.25 815 ASP A C 1
ATOM 6225 O O . ASP A 1 815 ? -23.755 -12.427 47.608 1.00 92.25 815 ASP A O 1
ATOM 6229 N N . HIS A 1 816 ? -22.064 -11.250 48.491 1.00 95.81 816 HIS A N 1
ATOM 6230 C CA . HIS A 1 816 ? -21.785 -10.403 47.322 1.00 95.81 816 HIS A CA 1
ATOM 6231 C C . HIS A 1 816 ? -20.805 -11.027 46.303 1.00 95.81 816 HIS A C 1
ATOM 6233 O O . HIS A 1 816 ? -20.315 -10.346 45.402 1.00 95.81 816 HIS A O 1
ATOM 6239 N N . TRP A 1 817 ? -20.486 -12.315 46.431 1.00 97.56 817 TRP A N 1
ATOM 6240 C CA . TRP A 1 817 ? -19.583 -13.038 45.538 1.00 97.56 817 TRP A CA 1
ATOM 6241 C C . TRP A 1 817 ? -20.258 -14.293 44.982 1.00 97.56 817 TRP A C 1
ATOM 6243 O O . TRP A 1 817 ? -20.809 -15.104 45.723 1.00 97.56 817 TRP A O 1
ATOM 6253 N N . GLN A 1 818 ? -20.166 -14.489 43.668 1.00 97.00 818 GLN A N 1
ATOM 6254 C CA . GLN A 1 818 ? -20.595 -15.718 43.001 1.00 97.00 818 GLN A CA 1
ATOM 6255 C C . GLN A 1 818 ? -19.367 -16.524 42.584 1.00 97.00 818 GLN A C 1
ATOM 6257 O O . GLN A 1 818 ? -18.571 -16.070 41.762 1.00 97.00 818 GLN A O 1
ATOM 6262 N N . VAL A 1 819 ? -19.216 -17.717 43.157 1.00 97.19 819 VAL A N 1
ATOM 6263 C CA . VAL A 1 819 ? -18.148 -18.665 42.819 1.00 97.19 819 VAL A CA 1
ATOM 6264 C C . VAL A 1 819 ? -18.754 -19.822 42.044 1.00 97.19 819 VAL A C 1
ATOM 6266 O O . VAL A 1 819 ? -19.660 -20.495 42.534 1.00 97.19 819 VAL A O 1
ATOM 6269 N N . ASP A 1 820 ? -18.235 -20.058 40.845 1.00 96.06 820 ASP A N 1
ATOM 6270 C CA . ASP A 1 820 ? -18.609 -21.188 40.004 1.00 96.06 820 ASP A CA 1
ATOM 6271 C C . ASP A 1 820 ? -17.385 -22.091 39.816 1.00 96.06 820 ASP A C 1
ATOM 6273 O O . ASP A 1 820 ? -16.414 -21.717 39.154 1.00 96.06 820 ASP A O 1
ATOM 6277 N N . HIS A 1 821 ? -17.430 -23.276 40.425 1.00 94.44 821 HIS A N 1
ATOM 6278 C CA . HIS A 1 821 ? -16.373 -24.286 40.345 1.00 94.44 821 HIS A CA 1
ATOM 6279 C C . HIS A 1 821 ? -16.465 -25.173 39.087 1.00 94.44 821 HIS A C 1
ATOM 6281 O O . HIS A 1 821 ? -15.514 -25.893 38.793 1.00 94.44 821 HIS A O 1
ATOM 6287 N N . GLU A 1 822 ? -17.571 -25.138 38.331 1.00 92.56 822 GLU A N 1
ATOM 6288 C CA . GLU A 1 822 ? -17.674 -25.819 37.031 1.00 92.56 822 GLU A CA 1
ATOM 6289 C C . GLU A 1 822 ? -17.134 -24.912 35.913 1.00 92.56 822 GLU A C 1
ATOM 6291 O O . GLU A 1 822 ? -16.334 -25.353 35.085 1.00 92.56 822 GLU A O 1
ATOM 6296 N N . ALA A 1 823 ? -17.481 -23.621 35.936 1.00 93.62 823 ALA A N 1
ATOM 6297 C CA . ALA A 1 823 ? -16.949 -22.613 35.014 1.00 93.62 823 ALA A CA 1
ATOM 6298 C C . ALA A 1 823 ? -15.563 -22.061 35.413 1.00 93.62 823 ALA A C 1
ATOM 6300 O O . ALA A 1 823 ? -14.933 -21.374 34.612 1.00 93.62 823 ALA A O 1
ATOM 6301 N N . ASN A 1 824 ? -15.085 -22.351 36.629 1.00 97.62 824 ASN A N 1
ATOM 6302 C CA . ASN A 1 824 ? -13.870 -21.787 37.236 1.00 97.62 824 ASN A CA 1
ATOM 6303 C C . ASN A 1 824 ? -13.872 -20.245 37.223 1.00 97.62 824 ASN A C 1
ATOM 6305 O O . ASN A 1 824 ? -12.974 -19.596 36.681 1.00 97.62 824 ASN A O 1
ATOM 6309 N N . THR A 1 825 ? -14.899 -19.632 37.819 1.00 97.62 825 THR A N 1
ATOM 6310 C CA . THR A 1 825 ? -15.006 -18.166 37.927 1.00 97.62 825 THR A CA 1
ATOM 6311 C C . THR A 1 825 ? -15.278 -17.703 39.354 1.00 97.62 825 THR A C 1
ATOM 6313 O O . THR A 1 825 ? -15.913 -18.403 40.142 1.00 97.62 825 THR A O 1
ATOM 6316 N N . VAL A 1 826 ? -14.795 -16.503 39.678 1.00 98.00 826 VAL A N 1
ATOM 6317 C CA . VAL A 1 826 ? -15.116 -15.775 40.911 1.00 98.00 826 VAL A CA 1
ATOM 6318 C C . VAL A 1 826 ? -15.592 -14.383 40.512 1.00 98.00 826 VAL A C 1
ATOM 6320 O O . VAL A 1 826 ? -14.807 -13.581 40.009 1.00 98.00 826 VAL A O 1
ATOM 6323 N N . THR A 1 827 ? -16.875 -14.095 40.714 1.00 97.81 827 THR A N 1
ATOM 6324 C CA . THR A 1 827 ? -17.514 -12.847 40.282 1.00 97.81 827 THR A CA 1
ATOM 6325 C C . THR A 1 827 ? -17.893 -11.988 41.482 1.00 97.81 827 THR A C 1
ATOM 6327 O O . THR A 1 827 ? -18.688 -12.417 42.317 1.00 97.81 827 THR A O 1
ATOM 6330 N N . LEU A 1 828 ? -17.363 -10.766 41.551 1.00 97.50 828 LEU A N 1
ATOM 6331 C CA . LEU A 1 828 ? -17.825 -9.725 42.472 1.00 97.50 828 LEU A CA 1
ATOM 6332 C C . LEU A 1 828 ? -19.169 -9.175 41.975 1.00 97.50 828 LEU A C 1
ATOM 6334 O O . LEU A 1 828 ? -19.245 -8.679 40.850 1.00 97.50 828 LEU A O 1
ATOM 6338 N N . VAL A 1 829 ? -20.215 -9.260 42.798 1.00 96.62 829 VAL A N 1
ATOM 6339 C CA . VAL A 1 829 ? -21.580 -8.831 42.467 1.00 96.62 829 VAL A CA 1
ATOM 6340 C C . VAL A 1 829 ? -21.942 -7.578 43.257 1.00 96.62 829 VAL A C 1
ATOM 6342 O O . VAL A 1 829 ? -22.196 -7.632 44.459 1.00 96.62 829 VAL A O 1
ATOM 6345 N N . ALA A 1 830 ? -21.951 -6.446 42.557 1.00 93.75 830 ALA A N 1
ATOM 6346 C CA . ALA A 1 830 ? -22.188 -5.116 43.106 1.00 93.75 830 ALA A CA 1
ATOM 6347 C C . ALA A 1 830 ? -22.595 -4.130 41.999 1.00 93.75 830 ALA A C 1
ATOM 6349 O O . ALA A 1 830 ? -22.156 -4.236 40.849 1.00 93.75 830 ALA A O 1
ATOM 6350 N N . SER A 1 831 ? -23.429 -3.162 42.357 1.00 87.75 831 SER A N 1
ATOM 6351 C CA . SER A 1 831 ? -24.080 -2.221 41.447 1.00 87.75 831 SER A CA 1
ATOM 6352 C C . SER A 1 831 ? -23.197 -1.036 41.035 1.00 87.75 831 SER A C 1
ATOM 6354 O O . SER A 1 831 ? -23.202 -0.656 39.863 1.00 87.75 831 SER A O 1
ATOM 6356 N N . ASP A 1 832 ? -22.380 -0.495 41.944 1.00 92.12 832 ASP A N 1
ATOM 6357 C CA . ASP A 1 832 ? -21.538 0.682 41.692 1.00 92.12 832 ASP A CA 1
ATOM 6358 C C . ASP A 1 832 ? -20.101 0.563 42.249 1.00 92.12 832 ASP A C 1
ATOM 6360 O O . ASP A 1 832 ? -19.684 -0.480 42.755 1.00 92.12 832 ASP A O 1
ATOM 6364 N N . LEU A 1 833 ? -19.302 1.620 42.060 1.00 94.44 833 LEU A N 1
ATOM 6365 C CA . LEU A 1 833 ? -17.895 1.694 42.470 1.00 94.44 833 LEU A CA 1
ATOM 6366 C C . LEU A 1 833 ? -17.716 1.749 43.999 1.00 94.44 833 LEU A C 1
ATOM 6368 O O . LEU A 1 833 ? -16.757 1.177 44.514 1.00 94.44 833 LEU A O 1
ATOM 6372 N N . GLU A 1 834 ? -18.610 2.422 44.724 1.00 95.00 834 GLU A N 1
ATOM 6373 C CA . GLU A 1 834 ? -18.533 2.534 46.183 1.00 95.00 834 GLU A CA 1
ATOM 6374 C C . GLU A 1 834 ? -18.854 1.179 46.822 1.00 95.00 834 GLU A C 1
ATOM 6376 O O . GLU A 1 834 ? -18.075 0.681 47.637 1.00 95.00 834 GLU A O 1
ATOM 6381 N N . GLU A 1 835 ? -19.917 0.516 46.355 1.00 95.88 835 GLU A N 1
ATOM 6382 C CA . GLU A 1 835 ? -20.287 -0.833 46.784 1.00 95.88 835 GLU A CA 1
ATOM 6383 C C . GLU A 1 835 ? -19.154 -1.841 46.501 1.00 95.88 835 GLU A C 1
ATOM 6385 O O . GLU A 1 835 ? -18.740 -2.577 47.402 1.00 95.88 835 GLU A O 1
ATOM 6390 N N . ARG A 1 836 ? -18.570 -1.827 45.289 1.00 97.06 836 ARG A N 1
ATOM 6391 C CA . ARG A 1 836 ? -17.417 -2.684 44.938 1.00 97.06 836 ARG A CA 1
ATOM 6392 C C . ARG A 1 836 ? -16.218 -2.458 45.855 1.00 97.06 836 ARG A C 1
ATOM 6394 O O . ARG A 1 836 ? -15.638 -3.436 46.329 1.00 97.06 836 ARG A O 1
ATOM 6401 N N . ASN A 1 837 ? -15.870 -1.199 46.126 1.00 97.00 837 ASN A N 1
ATOM 6402 C CA . ASN A 1 837 ? -14.746 -0.834 46.989 1.00 97.00 837 ASN A CA 1
ATOM 6403 C C . ASN A 1 837 ? -14.960 -1.282 48.445 1.00 97.00 837 ASN A C 1
ATOM 6405 O O . ASN A 1 837 ? -14.021 -1.773 49.074 1.00 97.00 837 ASN A O 1
ATOM 6409 N N . ILE A 1 838 ? -16.187 -1.181 48.966 1.00 95.81 838 ILE A N 1
ATOM 6410 C CA . ILE A 1 838 ? -16.542 -1.686 50.300 1.00 95.81 838 ILE A CA 1
ATOM 6411 C C . ILE A 1 838 ? -16.386 -3.213 50.347 1.00 95.81 838 ILE A C 1
ATOM 6413 O O . ILE A 1 838 ? -15.641 -3.726 51.184 1.00 95.81 838 ILE A O 1
ATOM 6417 N N . ILE A 1 839 ? -17.007 -3.948 49.417 1.00 97.00 839 ILE A N 1
ATOM 6418 C CA . ILE A 1 839 ? -17.012 -5.421 49.433 1.00 97.00 839 ILE A CA 1
ATOM 6419 C C . ILE A 1 839 ? -15.599 -6.002 49.297 1.00 97.00 839 ILE A C 1
ATOM 6421 O O . ILE A 1 839 ? -15.261 -6.959 50.008 1.00 97.00 839 ILE A O 1
ATOM 6425 N N . ILE A 1 840 ? -14.754 -5.453 48.412 1.00 96.56 840 ILE A N 1
ATOM 6426 C CA . ILE A 1 840 ? -13.372 -5.936 48.274 1.00 96.56 840 ILE A CA 1
ATOM 6427 C C . ILE A 1 840 ? -12.544 -5.612 49.523 1.00 96.56 840 ILE A C 1
ATOM 6429 O O . ILE A 1 840 ? -11.802 -6.475 49.995 1.00 96.56 840 ILE A O 1
ATOM 6433 N N . HIS A 1 841 ? -12.717 -4.428 50.121 1.00 95.88 841 HIS A N 1
ATOM 6434 C CA . HIS A 1 841 ? -12.013 -4.047 51.345 1.00 95.88 841 HIS A CA 1
ATOM 6435 C C . HIS A 1 841 ? -12.408 -4.924 52.544 1.00 95.88 841 HIS A C 1
ATOM 6437 O O . HIS A 1 841 ? -11.530 -5.422 53.253 1.00 95.88 841 HIS A O 1
ATOM 6443 N N . GLU A 1 842 ? -13.703 -5.180 52.749 1.00 95.81 842 GLU A N 1
ATOM 6444 C CA . GLU A 1 842 ? -14.194 -6.080 53.801 1.00 95.81 842 GLU A CA 1
ATOM 6445 C C . GLU A 1 842 ? -13.722 -7.523 53.590 1.00 95.81 842 GLU A C 1
ATOM 6447 O O . GLU A 1 842 ? -13.310 -8.191 54.540 1.00 95.81 842 GLU A O 1
ATOM 6452 N N . THR A 1 843 ? -13.735 -8.005 52.343 1.00 96.75 843 THR A N 1
ATOM 6453 C CA . THR A 1 843 ? -13.277 -9.359 51.993 1.00 96.75 843 THR A CA 1
ATOM 6454 C C . THR A 1 843 ? -11.785 -9.526 52.283 1.00 96.75 843 THR A C 1
ATOM 6456 O O . THR A 1 843 ? -11.395 -10.453 52.992 1.00 96.75 843 THR A O 1
ATOM 6459 N N . LEU A 1 844 ? -10.943 -8.596 51.829 1.00 96.62 844 LEU A N 1
ATOM 6460 C CA . LEU A 1 844 ? -9.502 -8.648 52.082 1.00 96.62 844 LEU A CA 1
ATOM 6461 C C . LEU A 1 844 ? -9.147 -8.422 53.558 1.00 96.62 844 LEU A C 1
ATOM 6463 O O . LEU A 1 844 ? -8.199 -9.029 54.054 1.00 96.62 844 LEU A O 1
ATOM 6467 N N . THR A 1 845 ? -9.910 -7.601 54.283 1.00 95.56 845 THR A N 1
ATOM 6468 C CA . THR A 1 845 ? -9.713 -7.401 55.727 1.00 95.56 845 THR A CA 1
ATOM 6469 C C . THR A 1 845 ? -10.072 -8.664 56.512 1.00 95.56 845 THR A C 1
ATOM 6471 O O . THR A 1 845 ? -9.277 -9.107 57.338 1.00 95.56 845 THR A O 1
ATOM 6474 N N . ARG A 1 846 ? -11.193 -9.323 56.190 1.00 95.62 846 ARG A N 1
ATOM 6475 C CA . ARG A 1 846 ? -11.593 -10.610 56.785 1.00 95.62 846 ARG A CA 1
ATOM 6476 C C . ARG A 1 846 ? -10.531 -11.697 56.575 1.00 95.62 846 ARG A C 1
ATOM 6478 O O . ARG A 1 846 ? -10.147 -12.379 57.524 1.00 95.62 846 ARG A O 1
ATOM 6485 N N . GLU A 1 847 ? -10.008 -11.834 55.358 1.00 95.94 847 GLU A N 1
ATOM 6486 C CA . GLU A 1 847 ? -8.987 -12.849 55.050 1.00 95.94 847 GLU A CA 1
ATOM 6487 C C . GLU A 1 847 ? -7.583 -12.485 55.570 1.00 95.94 847 GLU A C 1
ATOM 6489 O O . GLU A 1 847 ? -6.760 -13.372 55.815 1.00 95.94 847 GLU A O 1
ATOM 6494 N N . ARG A 1 848 ? -7.317 -11.198 55.837 1.00 95.19 848 ARG A N 1
ATOM 6495 C CA . ARG A 1 848 ? -6.154 -10.743 56.614 1.00 95.19 848 ARG A CA 1
ATOM 6496 C C . ARG A 1 848 ? -6.272 -11.137 58.086 1.00 95.19 848 ARG A C 1
ATOM 6498 O O . ARG A 1 848 ? -5.307 -11.662 58.635 1.00 95.19 848 ARG A O 1
ATOM 6505 N N . GLU A 1 849 ? -7.415 -10.888 58.726 1.00 94.69 849 GLU A N 1
ATOM 6506 C CA . GLU A 1 849 ? -7.638 -11.176 60.155 1.00 94.69 849 GLU A CA 1
ATOM 6507 C C . GLU A 1 849 ? -7.575 -12.676 60.478 1.00 94.69 849 GLU A C 1
ATOM 6509 O O . GLU A 1 849 ? -7.102 -13.062 61.547 1.00 94.69 849 GLU A O 1
ATOM 6514 N N . LYS A 1 850 ? -7.978 -13.529 59.530 1.00 94.69 850 LYS A N 1
ATOM 6515 C CA . LYS A 1 850 ? -7.812 -14.993 59.590 1.00 94.69 850 LYS A CA 1
ATOM 6516 C C . LYS A 1 850 ? -6.388 -15.482 59.283 1.00 94.69 850 LYS A C 1
ATOM 6518 O O . LYS A 1 850 ? -6.105 -16.668 59.432 1.00 94.69 850 LYS A O 1
ATOM 6523 N N . GLU A 1 851 ? -5.511 -14.593 58.815 1.00 93.31 851 GLU A N 1
ATOM 6524 C CA . GLU A 1 851 ? -4.217 -14.894 58.190 1.00 93.31 851 GLU A CA 1
ATOM 6525 C C . GLU A 1 851 ? -4.270 -15.895 57.006 1.00 93.31 851 GLU A C 1
ATOM 6527 O O . GLU A 1 851 ? -3.266 -16.571 56.745 1.00 93.31 851 GLU A O 1
ATOM 6532 N N . THR A 1 852 ? -5.395 -15.984 56.277 1.00 95.06 852 THR A N 1
ATOM 6533 C CA . THR A 1 852 ? -5.632 -16.963 55.190 1.00 95.06 852 THR A CA 1
ATOM 6534 C C . THR A 1 852 ? -4.542 -16.925 54.114 1.00 95.06 852 THR A C 1
ATOM 6536 O O . THR A 1 852 ? -4.088 -17.971 53.641 1.00 95.06 852 THR A O 1
ATOM 6539 N N . PHE A 1 853 ? -4.091 -15.717 53.762 1.00 94.62 853 PHE A N 1
ATOM 6540 C CA . PHE A 1 853 ? -3.064 -15.460 52.752 1.00 94.62 853 PHE A CA 1
ATOM 6541 C C . PHE A 1 853 ? -1.867 -14.722 53.361 1.00 94.62 853 PHE A C 1
ATOM 6543 O O . PHE A 1 853 ? -2.018 -13.767 54.129 1.00 94.62 853 PHE A O 1
ATOM 6550 N N . LYS A 1 854 ? -0.649 -15.148 53.013 1.00 91.12 854 LYS A N 1
ATOM 6551 C CA . LYS A 1 854 ? 0.599 -14.547 53.499 1.00 91.12 854 LYS A CA 1
ATOM 6552 C C . LYS A 1 854 ? 0.780 -13.120 52.991 1.00 91.12 854 LYS A C 1
ATOM 6554 O O . LYS A 1 854 ? 1.266 -12.281 53.750 1.00 91.12 854 LYS A O 1
ATOM 6559 N N . LEU A 1 855 ? 0.387 -12.842 51.745 1.00 88.38 855 LEU A N 1
ATOM 6560 C CA . LEU A 1 855 ? 0.514 -11.522 51.118 1.00 88.38 855 LEU A CA 1
ATOM 6561 C C . LEU A 1 855 ? -0.147 -10.409 51.950 1.00 88.38 855 LEU A C 1
ATOM 6563 O O . LEU A 1 855 ? 0.475 -9.370 52.184 1.00 88.38 855 LEU A O 1
ATOM 6567 N N . LEU A 1 856 ? -1.347 -10.665 52.485 1.00 92.69 856 LEU A N 1
ATOM 6568 C CA . LEU A 1 856 ? -2.156 -9.693 53.237 1.00 92.69 856 LEU A CA 1
ATOM 6569 C C . LEU A 1 856 ? -1.576 -9.325 54.616 1.00 92.69 856 LEU A C 1
ATOM 6571 O O . LEU A 1 856 ? -1.957 -8.311 55.202 1.00 92.69 856 LEU A O 1
ATOM 6575 N N . ARG A 1 857 ? -0.631 -10.115 55.147 1.00 88.94 857 ARG A N 1
ATOM 6576 C CA . ARG A 1 857 ? -0.030 -9.895 56.479 1.00 88.94 857 ARG A CA 1
ATOM 6577 C C . ARG A 1 857 ? 0.733 -8.572 56.570 1.00 88.94 857 ARG A C 1
ATOM 6579 O O . ARG A 1 857 ? 0.763 -7.953 57.631 1.00 88.94 857 ARG A O 1
ATOM 6586 N N . LYS A 1 858 ? 1.343 -8.138 55.462 1.00 84.44 858 LYS A N 1
ATOM 6587 C CA . LYS A 1 858 ? 2.049 -6.853 55.327 1.00 84.44 858 LYS A CA 1
ATOM 6588 C C . LYS A 1 858 ? 1.239 -5.898 54.454 1.00 84.44 858 LYS A C 1
ATOM 6590 O O . LYS A 1 858 ? 1.641 -5.597 53.337 1.00 84.44 858 LYS A O 1
ATOM 6595 N N . TRP A 1 859 ? 0.097 -5.475 54.981 1.00 90.19 859 TRP A N 1
ATOM 6596 C CA . TRP A 1 859 ? -0.746 -4.425 54.411 1.00 90.19 859 TRP A CA 1
ATOM 6597 C C . TRP A 1 859 ? 0.057 -3.135 54.195 1.00 90.19 859 TRP A C 1
ATOM 6599 O O . TRP A 1 859 ? 0.816 -2.741 55.081 1.00 90.19 859 TRP A O 1
ATOM 6609 N N . SER A 1 860 ? -0.114 -2.503 53.038 1.00 88.50 860 SER A N 1
ATOM 6610 C CA . SER A 1 860 ? 0.546 -1.253 52.634 1.00 88.50 860 SER A CA 1
ATOM 6611 C C . SER A 1 860 ? -0.278 -0.028 53.040 1.00 88.50 860 SER A C 1
ATOM 6613 O O . SER A 1 860 ? 0.283 0.942 53.535 1.00 88.50 860 SER A O 1
ATOM 6615 N N . GLY A 1 861 ? -1.606 -0.088 52.886 1.00 90.00 861 GLY A N 1
ATOM 6616 C CA . GLY A 1 861 ? -2.488 1.082 52.988 1.00 90.00 861 GLY A CA 1
ATOM 6617 C C . GLY A 1 861 ? -2.560 1.900 51.693 1.00 90.00 861 GLY A C 1
ATOM 6618 O O . GLY A 1 861 ? -3.185 2.956 51.670 1.00 90.00 861 GLY A O 1
ATOM 6619 N N . GLU A 1 862 ? -1.942 1.397 50.626 1.00 90.31 862 GLU A N 1
ATOM 6620 C CA . GLU A 1 862 ? -1.977 1.943 49.271 1.00 90.31 862 GLU A CA 1
ATOM 6621 C C . GLU A 1 862 ? -2.954 1.115 48.437 1.00 90.31 862 GLU A C 1
ATOM 6623 O O . GLU A 1 862 ? -2.992 -0.115 48.557 1.00 90.31 862 GLU A O 1
ATOM 6628 N N . THR A 1 863 ? -3.707 1.763 47.547 1.00 95.50 863 THR A N 1
ATOM 6629 C CA . THR A 1 863 ? -4.594 1.052 46.616 1.00 95.50 863 THR A CA 1
ATOM 6630 C C . THR A 1 863 ? -4.147 1.234 45.177 1.00 95.50 863 THR A C 1
ATOM 6632 O O . THR A 1 863 ? -3.754 2.328 44.780 1.00 95.50 863 THR A O 1
ATOM 6635 N N . PHE A 1 864 ? -4.245 0.164 44.396 1.00 96.44 864 PHE A N 1
ATOM 6636 C CA . PHE A 1 864 ? -4.091 0.190 42.949 1.00 96.44 864 PHE A CA 1
ATOM 6637 C C . PHE A 1 864 ? -5.462 0.306 42.264 1.00 96.44 864 PHE A C 1
ATOM 6639 O O . PHE A 1 864 ? -6.440 -0.276 42.756 1.00 96.44 864 PHE A O 1
ATOM 6646 N N . PRO A 1 865 ? -5.543 1.020 41.127 1.00 95.81 865 PRO A N 1
ATOM 6647 C CA . PRO A 1 865 ? -6.752 1.097 40.325 1.00 95.81 865 PRO A CA 1
ATOM 6648 C C . PRO A 1 865 ? -6.928 -0.167 39.476 1.00 95.81 865 PRO A C 1
ATOM 6650 O O . PRO A 1 865 ? -5.984 -0.652 38.853 1.00 95.81 865 PRO A O 1
ATOM 6653 N N . VAL A 1 866 ? -8.163 -0.659 39.396 1.00 95.88 866 VAL A N 1
ATOM 6654 C CA . VAL A 1 866 ? -8.596 -1.637 38.392 1.00 95.88 866 VAL A CA 1
ATOM 6655 C C . VAL A 1 866 ? -9.460 -0.899 37.382 1.00 95.88 866 VAL A C 1
ATOM 6657 O O . VAL A 1 866 ? -10.556 -0.448 37.721 1.00 95.88 866 VAL A O 1
ATOM 6660 N N . TYR A 1 867 ? -8.954 -0.751 36.161 1.00 94.31 867 TYR A N 1
ATOM 6661 C CA . TYR A 1 867 ? -9.641 -0.041 35.085 1.00 94.31 867 TYR A CA 1
ATOM 6662 C C . TYR A 1 867 ? -10.472 -0.972 34.198 1.00 94.31 867 TYR A C 1
ATOM 6664 O O . TYR A 1 867 ? -10.154 -2.151 34.049 1.00 94.31 867 TYR A O 1
ATOM 6672 N N . GLY A 1 868 ? -11.537 -0.426 33.615 1.00 90.56 868 GLY A N 1
ATOM 6673 C CA . GLY A 1 868 ? -12.340 -1.042 32.562 1.00 90.56 868 GLY A CA 1
ATOM 6674 C C . GLY A 1 868 ? -11.899 -0.618 31.153 1.00 90.56 868 GLY A C 1
ATOM 6675 O O . GLY A 1 868 ? -10.990 0.201 31.011 1.00 90.56 868 GLY A O 1
ATOM 6676 N N . PRO A 1 869 ? -12.567 -1.146 30.108 1.00 84.50 869 PRO A N 1
ATOM 6677 C CA . PRO A 1 869 ? -12.171 -1.004 28.701 1.00 84.50 869 PRO A CA 1
ATOM 6678 C C . PRO A 1 869 ? -12.360 0.406 28.126 1.00 84.50 869 PRO A C 1
ATOM 6680 O O . PRO A 1 869 ? -12.004 0.657 26.981 1.00 84.50 869 PRO A O 1
ATOM 6683 N N . ARG A 1 870 ? -12.946 1.334 28.891 1.00 84.81 870 ARG A N 1
ATOM 6684 C CA . ARG A 1 870 ? -13.062 2.760 28.548 1.00 84.81 870 ARG A CA 1
ATOM 6685 C C . ARG A 1 870 ? -12.283 3.616 29.546 1.00 84.81 870 ARG A C 1
ATOM 6687 O O . ARG A 1 870 ? -12.600 4.787 29.748 1.00 84.81 870 ARG A O 1
ATOM 6694 N N . LYS A 1 871 ? -11.280 3.014 30.196 1.00 86.50 871 LYS A N 1
ATOM 6695 C CA . LYS A 1 871 ? -10.419 3.622 31.221 1.00 86.50 871 LYS A CA 1
ATOM 6696 C C . LYS A 1 871 ? -11.198 4.068 32.467 1.00 86.50 871 LYS A C 1
ATOM 6698 O O . LYS A 1 871 ? -10.705 4.864 33.264 1.00 86.50 871 LYS A O 1
ATOM 6703 N N . GLU A 1 872 ? -12.412 3.541 32.676 1.00 92.44 872 GLU A N 1
ATOM 6704 C CA . GLU A 1 872 ? -13.200 3.833 33.873 1.00 92.44 872 GLU A CA 1
ATOM 6705 C C . GLU A 1 872 ? -12.635 3.102 35.097 1.00 92.44 872 GLU A C 1
ATOM 6707 O O . GLU A 1 872 ? -12.246 1.939 35.008 1.00 92.44 872 GLU A O 1
ATOM 6712 N N . LEU A 1 873 ? -12.602 3.751 36.265 1.00 95.50 873 LEU A N 1
ATOM 6713 C CA . LEU A 1 873 ? -12.219 3.081 37.510 1.00 95.50 873 LEU A CA 1
ATOM 6714 C C . LEU A 1 873 ? -13.336 2.113 37.930 1.00 95.50 873 LEU A C 1
ATOM 6716 O O . LEU A 1 873 ? -14.411 2.534 38.358 1.00 95.50 873 LEU A O 1
ATOM 6720 N N . VAL A 1 874 ? -13.082 0.810 37.809 1.00 96.00 874 VAL A N 1
ATOM 6721 C CA . VAL A 1 874 ? -14.040 -0.247 38.160 1.00 96.00 874 VAL A CA 1
ATOM 6722 C C . VAL A 1 874 ? -14.014 -0.511 39.658 1.00 96.00 874 VAL A C 1
ATOM 6724 O O . VAL A 1 874 ? -15.080 -0.566 40.271 1.00 96.00 874 VAL A O 1
ATOM 6727 N N . MET A 1 875 ? -12.823 -0.643 40.247 1.00 95.81 875 MET A N 1
ATOM 6728 C CA . MET A 1 875 ? -12.621 -0.716 41.697 1.00 95.81 875 MET A CA 1
ATOM 6729 C C . MET A 1 875 ? -11.195 -0.315 42.096 1.00 95.81 875 MET A C 1
ATOM 6731 O O . MET A 1 875 ? -10.286 -0.294 41.267 1.00 95.81 875 MET A O 1
ATOM 6735 N N . SER A 1 876 ? -10.998 -0.063 43.385 1.00 96.56 876 SER A N 1
ATOM 6736 C CA . SER A 1 876 ? -9.703 0.177 44.022 1.00 96.56 876 SER A CA 1
ATOM 6737 C C . SER A 1 876 ? -9.403 -0.944 45.007 1.00 96.56 876 SER A C 1
ATOM 6739 O O . SER A 1 876 ? -10.239 -1.285 45.843 1.00 96.56 876 SER A O 1
ATOM 6741 N N . ILE A 1 877 ? -8.205 -1.518 44.927 1.00 95.81 877 ILE A N 1
ATOM 6742 C CA . ILE A 1 877 ? -7.817 -2.687 45.724 1.00 95.81 877 ILE A CA 1
ATOM 6743 C C . ILE A 1 877 ? -6.477 -2.461 46.418 1.00 95.81 877 ILE A C 1
ATOM 6745 O O . ILE A 1 877 ? -5.573 -1.858 45.852 1.00 95.81 877 ILE A O 1
ATOM 6749 N N . GLU A 1 878 ? -6.339 -2.953 47.649 1.00 96.00 878 GLU A N 1
ATOM 6750 C CA . GLU A 1 878 ? -5.083 -2.909 48.406 1.00 96.00 878 GLU A CA 1
ATOM 6751 C C . GLU A 1 878 ? -3.920 -3.508 47.589 1.00 96.00 878 GLU A C 1
ATOM 6753 O O . GLU A 1 878 ? -3.998 -4.654 47.140 1.00 96.00 878 GLU A O 1
ATOM 6758 N N . ARG A 1 879 ? -2.820 -2.757 47.440 1.00 92.44 879 ARG A N 1
ATOM 6759 C CA . ARG A 1 879 ? -1.656 -3.087 46.592 1.00 92.44 879 ARG A CA 1
ATOM 6760 C C . ARG A 1 879 ? -1.141 -4.518 46.782 1.00 92.44 879 ARG A C 1
ATOM 6762 O O . ARG A 1 879 ? -0.873 -5.216 45.806 1.00 92.44 879 ARG A O 1
ATOM 6769 N N . VAL A 1 880 ? -1.042 -5.000 48.024 1.00 91.50 880 VAL A N 1
ATOM 6770 C CA . VAL A 1 880 ? -0.551 -6.364 48.314 1.00 91.50 880 VAL A CA 1
ATOM 6771 C C . VAL A 1 880 ? -1.540 -7.491 47.993 1.00 91.50 880 VAL A C 1
ATOM 6773 O O . VAL A 1 880 ? -1.144 -8.655 48.020 1.00 91.50 880 VAL A O 1
ATOM 6776 N N . ALA A 1 881 ? -2.797 -7.180 47.673 1.00 94.62 881 ALA A N 1
ATOM 6777 C CA . ALA A 1 881 ? -3.806 -8.156 47.269 1.00 94.62 881 ALA A CA 1
ATOM 6778 C C . ALA A 1 881 ? -3.904 -8.352 45.746 1.00 94.62 881 ALA A C 1
ATOM 6780 O O . ALA A 1 881 ? -4.485 -9.348 45.315 1.00 94.62 881 ALA A O 1
ATOM 6781 N N . ALA A 1 882 ? -3.322 -7.463 44.932 1.00 94.69 882 ALA A N 1
ATOM 6782 C CA . ALA A 1 882 ? -3.394 -7.548 43.470 1.00 94.69 882 ALA A CA 1
ATOM 6783 C C . ALA A 1 882 ? -2.994 -8.932 42.891 1.00 94.69 882 ALA A C 1
ATOM 6785 O O . ALA A 1 882 ? -3.751 -9.453 42.067 1.00 94.69 882 ALA A O 1
ATOM 6786 N N . PRO A 1 883 ? -1.928 -9.615 43.376 1.00 94.62 883 PRO A N 1
ATOM 6787 C CA . PRO A 1 883 ? -1.576 -10.955 42.892 1.00 94.62 883 PRO A CA 1
ATOM 6788 C C . PRO A 1 883 ? -2.581 -12.056 43.270 1.00 94.62 883 PRO A C 1
ATOM 6790 O O . PRO A 1 883 ? -2.638 -13.092 42.614 1.00 94.62 883 PRO A O 1
ATOM 6793 N N . LEU A 1 884 ? -3.385 -11.876 44.327 1.00 95.56 884 LEU A N 1
ATOM 6794 C CA . LEU A 1 884 ? -4.383 -12.878 44.727 1.00 95.56 884 LEU A CA 1
ATOM 6795 C C . LEU A 1 884 ? -5.538 -12.950 43.721 1.00 95.56 884 LEU A C 1
ATOM 6797 O O . LEU A 1 884 ? -6.036 -14.040 43.448 1.00 95.56 884 LEU A O 1
ATOM 6801 N N . LEU A 1 885 ? -5.934 -11.807 43.149 1.00 96.12 885 LEU A N 1
ATOM 6802 C CA . LEU A 1 885 ? -6.924 -11.755 42.069 1.00 96.12 885 LEU A CA 1
ATOM 6803 C C . LEU A 1 885 ? -6.302 -11.880 40.668 1.00 96.12 885 LEU A C 1
ATOM 6805 O O . LEU A 1 885 ? -7.028 -12.120 39.706 1.00 96.12 885 LEU A O 1
ATOM 6809 N N . GLY A 1 886 ? -4.982 -11.706 40.546 1.00 96.06 886 GLY A N 1
ATOM 6810 C CA . GLY A 1 886 ? -4.254 -11.725 39.276 1.00 96.06 886 GLY A CA 1
ATOM 6811 C C . GLY A 1 886 ? -4.670 -10.608 38.322 1.00 96.06 886 GLY A C 1
ATOM 6812 O O . GLY A 1 886 ? -4.798 -10.857 37.125 1.00 96.06 886 GLY A O 1
ATOM 6813 N N . ILE A 1 887 ? -4.966 -9.427 38.870 1.00 96.25 887 ILE A N 1
ATOM 6814 C CA . ILE A 1 887 ? -5.434 -8.241 38.137 1.00 96.25 887 ILE A CA 1
ATOM 6815 C C . ILE A 1 887 ? -4.293 -7.481 37.458 1.00 96.25 887 ILE A C 1
ATOM 6817 O O . ILE A 1 887 ? -3.164 -7.496 37.947 1.00 96.25 887 ILE A O 1
ATOM 6821 N N . VAL A 1 888 ? -4.603 -6.768 36.372 1.00 96.19 888 VAL A N 1
ATOM 6822 C CA . VAL A 1 888 ? -3.645 -5.864 35.715 1.00 96.19 888 VAL A CA 1
ATOM 6823 C C . VAL A 1 888 ? -3.292 -4.706 36.649 1.00 96.19 888 VAL A C 1
ATOM 6825 O O . VAL A 1 888 ? -4.175 -4.038 37.187 1.00 96.19 888 VAL A O 1
ATOM 6828 N N . THR A 1 889 ? -1.996 -4.468 36.832 1.00 94.88 889 THR A N 1
ATOM 6829 C CA . THR A 1 889 ? -1.453 -3.357 37.628 1.00 94.88 889 THR A CA 1
ATOM 6830 C C . THR A 1 889 ? -0.606 -2.431 36.759 1.00 94.88 889 THR A C 1
ATOM 6832 O O . THR A 1 889 ? -0.135 -2.835 35.697 1.00 94.88 889 THR A O 1
ATOM 6835 N N . HIS A 1 890 ? -0.442 -1.178 37.186 1.00 95.06 890 HIS A N 1
ATOM 6836 C CA . HIS A 1 890 ? 0.169 -0.122 36.378 1.00 95.06 890 HIS A CA 1
ATOM 6837 C C . HIS A 1 890 ? 1.359 0.511 37.110 1.00 95.06 890 HIS A C 1
ATOM 6839 O O . HIS A 1 890 ? 1.293 0.766 38.315 1.00 95.06 890 HIS A O 1
ATOM 6845 N N . GLY A 1 891 ? 2.438 0.791 36.384 1.00 95.44 891 GLY A N 1
ATOM 6846 C CA . GLY A 1 891 ? 3.639 1.437 36.909 1.00 95.44 891 GLY A CA 1
ATOM 6847 C C . GLY A 1 891 ? 4.325 2.338 35.890 1.00 95.44 891 GLY A C 1
ATOM 6848 O O . GLY A 1 891 ? 3.872 2.472 34.753 1.00 95.44 891 GLY A O 1
ATOM 6849 N N . VAL A 1 892 ? 5.404 2.985 36.318 1.00 96.81 892 VAL A N 1
ATOM 6850 C CA . VAL A 1 892 ? 6.194 3.916 35.501 1.00 96.81 892 VAL A CA 1
ATOM 6851 C C . VAL A 1 892 ? 7.663 3.542 35.584 1.00 96.81 892 VAL A C 1
ATOM 6853 O O . VAL A 1 892 ? 8.158 3.217 36.660 1.00 96.81 892 VAL A O 1
ATOM 6856 N N . GLN A 1 893 ? 8.370 3.584 34.461 1.00 97.56 893 GLN A N 1
ATOM 6857 C CA . GLN A 1 893 ? 9.801 3.289 34.399 1.00 97.56 893 GLN A CA 1
ATOM 6858 C C . GLN A 1 893 ? 10.488 4.380 33.584 1.00 97.56 893 GLN A C 1
ATOM 6860 O O . GLN A 1 893 ? 10.013 4.729 32.503 1.00 97.56 893 GLN A O 1
ATOM 6865 N N . MET A 1 894 ? 11.603 4.913 34.083 1.00 97.62 894 MET A N 1
ATOM 6866 C CA . MET A 1 894 ? 12.394 5.906 33.362 1.00 97.62 894 MET A CA 1
ATOM 6867 C C . MET A 1 894 ? 13.868 5.525 33.291 1.00 97.62 894 MET A C 1
ATOM 6869 O O . MET A 1 894 ? 14.485 5.169 34.299 1.00 97.62 894 MET A O 1
ATOM 6873 N N . LEU A 1 895 ? 14.443 5.678 32.098 1.00 98.19 895 LEU A N 1
ATOM 6874 C CA . LEU A 1 895 ? 15.883 5.601 31.873 1.00 98.19 895 LEU A CA 1
ATOM 6875 C C . LEU A 1 895 ? 16.455 6.994 31.593 1.00 98.19 895 LEU A C 1
ATOM 6877 O O . LEU A 1 895 ? 16.122 7.646 30.603 1.00 98.19 895 LEU A O 1
ATOM 6881 N N . ALA A 1 896 ? 17.347 7.450 32.468 1.00 97.50 896 ALA A N 1
ATOM 6882 C CA . ALA A 1 896 ? 18.170 8.621 32.223 1.00 97.50 896 ALA A CA 1
ATOM 6883 C C . ALA A 1 896 ? 19.446 8.214 31.481 1.00 97.50 896 ALA A C 1
ATOM 6885 O O . ALA A 1 896 ? 20.147 7.296 31.911 1.00 97.50 896 ALA A O 1
ATOM 6886 N N . TYR A 1 897 ? 19.791 8.912 30.400 1.00 97.19 897 TYR A N 1
ATOM 6887 C CA . TYR A 1 897 ? 20.966 8.576 29.591 1.00 97.19 897 TYR A CA 1
ATOM 6888 C C . TYR A 1 897 ? 21.753 9.805 29.122 1.00 97.19 897 TYR A C 1
ATOM 6890 O O . TYR A 1 897 ? 21.272 10.939 29.159 1.00 97.19 897 TYR A O 1
ATOM 6898 N N . GLN A 1 898 ? 22.997 9.565 28.707 1.00 94.19 898 GLN A N 1
ATOM 6899 C CA . GLN A 1 898 ? 23.926 10.556 28.162 1.00 94.19 898 GLN A CA 1
ATOM 6900 C C . GLN A 1 898 ? 24.566 10.028 26.875 1.00 94.19 898 GLN A C 1
ATOM 6902 O O . GLN A 1 898 ? 24.973 8.868 26.824 1.00 94.19 898 GLN A O 1
ATOM 6907 N N . ASP A 1 899 ? 24.731 10.883 25.866 1.00 87.12 899 ASP A N 1
ATOM 6908 C CA . ASP A 1 899 ? 25.488 10.533 24.659 1.00 87.12 899 ASP A CA 1
ATOM 6909 C C . ASP A 1 899 ? 26.988 10.476 24.975 1.00 87.12 899 ASP A C 1
ATOM 6911 O O . ASP A 1 899 ? 27.549 11.431 25.528 1.00 87.12 899 ASP A O 1
ATOM 6915 N N . ASN A 1 900 ? 27.663 9.410 24.549 1.00 80.38 900 ASN A N 1
ATOM 6916 C CA . ASN A 1 900 ? 29.119 9.301 24.493 1.00 80.38 900 ASN A CA 1
ATOM 6917 C C . ASN A 1 900 ? 29.573 8.948 23.065 1.00 80.38 900 ASN A C 1
ATOM 6919 O O . ASN A 1 900 ? 28.754 8.674 22.192 1.00 80.38 900 ASN A O 1
ATOM 6923 N N . ALA A 1 901 ? 30.881 9.033 22.800 1.00 72.12 901 ALA A N 1
ATOM 6924 C CA . ALA A 1 901 ? 31.427 8.865 21.447 1.00 72.12 901 ALA A CA 1
ATOM 6925 C C . ALA A 1 901 ? 31.166 7.465 20.858 1.00 72.12 901 ALA A C 1
ATOM 6927 O O . ALA A 1 901 ? 31.029 7.327 19.649 1.00 72.12 901 ALA A O 1
ATOM 6928 N N . ASP A 1 902 ? 31.060 6.459 21.728 1.00 71.50 902 ASP A N 1
ATOM 6929 C CA . ASP A 1 902 ? 30.864 5.047 21.389 1.00 71.50 902 ASP A CA 1
ATOM 6930 C C . ASP A 1 902 ? 29.393 4.592 21.565 1.00 71.50 902 ASP A C 1
ATOM 6932 O O . ASP A 1 902 ? 29.121 3.399 21.705 1.00 71.50 902 ASP A O 1
ATOM 6936 N N . GLY A 1 903 ? 28.444 5.539 21.616 1.00 78.50 903 GLY A N 1
ATOM 6937 C CA . GLY A 1 903 ? 27.013 5.300 21.857 1.00 78.50 903 GLY A CA 1
ATOM 6938 C C . GLY A 1 903 ? 26.505 5.857 23.199 1.00 78.50 903 GLY A C 1
ATOM 6939 O O . GLY A 1 903 ? 27.248 6.528 23.925 1.00 78.50 903 GLY A O 1
ATOM 6940 N N . PRO A 1 904 ? 25.227 5.623 23.555 1.00 92.62 904 PRO A N 1
ATOM 6941 C CA . PRO A 1 904 ? 24.657 6.118 24.804 1.00 92.62 904 PRO A CA 1
ATOM 6942 C C . PRO A 1 904 ? 25.264 5.429 26.036 1.00 92.62 904 PRO A C 1
ATOM 6944 O O . PRO A 1 904 ? 25.839 4.341 25.987 1.00 92.62 904 PRO A O 1
ATOM 6947 N N . SER A 1 905 ? 25.131 6.064 27.193 1.00 95.06 905 SER A N 1
ATOM 6948 C CA . SER A 1 905 ? 25.405 5.462 28.499 1.00 95.06 905 SER A CA 1
ATOM 6949 C C . SER A 1 905 ? 24.250 5.772 29.443 1.00 95.06 905 SER A C 1
ATOM 6951 O O . SER A 1 905 ? 23.760 6.899 29.473 1.00 95.06 905 SER A O 1
ATOM 6953 N N . ILE A 1 906 ? 23.801 4.761 30.181 1.00 97.62 906 ILE A N 1
ATOM 6954 C CA . ILE A 1 906 ? 22.538 4.757 30.926 1.00 97.62 906 ILE A CA 1
ATOM 6955 C C . ILE A 1 906 ? 22.847 4.852 32.423 1.00 97.62 906 ILE A C 1
ATOM 6957 O O . ILE A 1 906 ? 23.763 4.188 32.911 1.00 97.62 906 ILE A O 1
ATOM 6961 N N . TRP A 1 907 ? 22.105 5.671 33.164 1.00 97.62 907 TRP A N 1
ATOM 6962 C CA . TRP A 1 907 ? 22.176 5.725 34.623 1.00 97.62 907 TRP A CA 1
ATOM 6963 C C . TRP A 1 907 ? 21.352 4.585 35.222 1.00 97.62 907 TRP A C 1
ATOM 6965 O O . TRP A 1 907 ? 20.125 4.608 35.193 1.00 97.62 907 TRP A O 1
ATOM 6975 N N . ILE A 1 908 ? 22.031 3.581 35.763 1.00 97.88 908 ILE A N 1
ATOM 6976 C CA . ILE A 1 908 ? 21.418 2.387 36.346 1.00 97.88 908 ILE A CA 1
ATOM 6977 C C . ILE A 1 908 ? 21.410 2.518 37.869 1.00 97.88 908 ILE A C 1
ATOM 6979 O O . ILE A 1 908 ? 22.463 2.728 38.479 1.00 97.88 908 ILE A O 1
ATOM 6983 N N . SER A 1 909 ? 20.237 2.375 38.484 1.00 96.56 909 SER A N 1
ATOM 6984 C CA . SER A 1 909 ? 20.081 2.397 39.942 1.00 96.56 909 SER A CA 1
ATOM 6985 C C . SER A 1 909 ? 20.304 1.004 40.537 1.00 96.56 909 SER A C 1
ATOM 6987 O O . SER A 1 909 ? 19.961 -0.014 39.932 1.00 96.56 909 SER A O 1
ATOM 6989 N N . ARG A 1 910 ? 20.865 0.930 41.748 1.00 95.19 910 ARG A N 1
ATOM 6990 C CA . ARG A 1 910 ? 20.933 -0.298 42.554 1.00 95.19 910 ARG A CA 1
ATOM 6991 C C . ARG A 1 910 ? 19.955 -0.210 43.715 1.00 95.19 910 ARG A C 1
ATOM 6993 O O . ARG A 1 910 ? 20.054 0.680 44.551 1.00 95.19 910 ARG A O 1
ATOM 7000 N N . ARG A 1 911 ? 19.070 -1.194 43.821 1.00 92.19 911 ARG A N 1
ATOM 7001 C CA . ARG A 1 911 ? 18.060 -1.304 44.884 1.00 92.19 911 ARG A CA 1
ATOM 7002 C C . ARG A 1 911 ? 18.728 -1.571 46.232 1.00 92.19 911 ARG A C 1
ATOM 7004 O O . ARG A 1 911 ? 19.561 -2.477 46.313 1.00 92.19 911 ARG A O 1
ATOM 7011 N N . VAL A 1 912 ? 18.337 -0.880 47.309 1.00 90.50 912 VAL A N 1
ATOM 7012 C CA . VAL A 1 912 ? 18.918 -1.162 48.637 1.00 90.50 912 VAL A CA 1
ATOM 7013 C C . VAL A 1 912 ? 18.726 -2.617 49.065 1.00 90.50 912 VAL A C 1
ATOM 7015 O O . VAL A 1 912 ? 17.727 -3.277 48.763 1.00 90.50 912 VAL A O 1
ATOM 7018 N N . LYS A 1 913 ? 19.681 -3.124 49.850 1.00 87.94 913 LYS A N 1
ATOM 7019 C CA . LYS A 1 913 ? 19.670 -4.495 50.393 1.00 87.94 913 LYS A CA 1
ATOM 7020 C C . LYS A 1 913 ? 18.517 -4.762 51.383 1.00 87.94 913 LYS A C 1
ATOM 7022 O O . LYS A 1 913 ? 18.333 -5.898 51.812 1.00 87.94 913 LYS A O 1
ATOM 7027 N N . THR A 1 914 ? 17.749 -3.730 51.735 1.00 81.75 914 THR A N 1
ATOM 7028 C CA . THR A 1 914 ? 16.557 -3.745 52.597 1.00 81.75 914 THR A CA 1
ATOM 7029 C C . THR A 1 914 ? 15.218 -3.772 51.840 1.00 81.75 914 THR A C 1
ATOM 7031 O O . THR A 1 914 ? 14.207 -4.077 52.477 1.00 81.75 914 THR A O 1
ATOM 7034 N N . LYS A 1 915 ? 15.172 -3.519 50.515 1.00 77.81 915 LYS A N 1
ATOM 7035 C CA . LYS A 1 915 ? 13.928 -3.585 49.710 1.00 77.81 915 LYS A CA 1
ATOM 7036 C C . LYS A 1 915 ? 13.276 -4.966 49.857 1.00 77.81 915 LYS A C 1
ATOM 7038 O O . LYS A 1 915 ? 13.943 -5.997 49.782 1.00 77.81 915 LYS A O 1
ATOM 7043 N N . ARG A 1 916 ? 11.941 -4.997 49.990 1.00 71.69 916 ARG A N 1
ATOM 7044 C CA . ARG A 1 916 ? 11.150 -6.241 50.139 1.00 71.69 916 ARG A CA 1
ATOM 7045 C C . ARG A 1 916 ? 11.355 -7.232 48.986 1.00 71.69 916 ARG A C 1
ATOM 7047 O O . ARG A 1 916 ? 11.325 -8.433 49.229 1.00 71.69 916 ARG A O 1
ATOM 7054 N N . ALA A 1 917 ? 11.510 -6.731 47.762 1.00 74.44 917 ALA A N 1
ATOM 7055 C CA . ALA A 1 917 ? 11.642 -7.526 46.544 1.00 74.44 917 ALA A CA 1
ATOM 7056 C C . ALA A 1 917 ? 12.895 -7.111 45.760 1.00 74.44 917 ALA A C 1
ATOM 7058 O O . ALA A 1 917 ? 13.169 -5.915 45.612 1.00 74.44 917 ALA A O 1
ATOM 7059 N N . PHE A 1 918 ? 13.623 -8.107 45.248 1.00 80.44 918 PHE A N 1
ATOM 7060 C CA . PHE A 1 918 ? 14.871 -7.955 44.483 1.00 80.44 918 PHE A CA 1
ATOM 7061 C C . PHE A 1 918 ? 15.938 -7.052 45.164 1.00 80.44 918 PHE A C 1
ATOM 7063 O O . PHE A 1 918 ? 16.422 -6.108 44.542 1.00 80.44 918 PHE A O 1
ATOM 7070 N N . PRO A 1 919 ? 16.302 -7.282 46.446 1.00 85.31 919 PRO A N 1
ATOM 7071 C CA . PRO A 1 919 ? 17.285 -6.454 47.157 1.00 85.31 919 PRO A CA 1
ATOM 7072 C C . PRO A 1 919 ? 18.695 -6.561 46.549 1.00 85.31 919 PRO A C 1
ATOM 7074 O O . PRO A 1 919 ? 19.170 -7.660 46.266 1.00 85.31 919 PRO A O 1
ATOM 7077 N N . GLY A 1 920 ? 19.392 -5.430 46.391 1.00 89.56 920 GLY A N 1
ATOM 7078 C CA . GLY A 1 920 ? 20.767 -5.357 45.867 1.00 89.56 920 GLY A CA 1
ATOM 7079 C C . GLY A 1 920 ? 20.920 -5.496 44.344 1.00 89.56 920 GLY A C 1
ATOM 7080 O O . GLY A 1 920 ? 22.033 -5.329 43.834 1.00 89.56 920 GLY A O 1
ATOM 7081 N N . MET A 1 921 ? 19.833 -5.798 43.626 1.00 93.31 921 MET A N 1
ATOM 7082 C CA . MET A 1 921 ? 19.814 -5.926 42.163 1.00 93.31 921 MET A CA 1
ATOM 7083 C C . MET A 1 921 ? 19.816 -4.554 41.473 1.00 93.31 921 MET A C 1
ATOM 7085 O O . MET A 1 921 ? 19.502 -3.536 42.094 1.00 93.31 921 MET A O 1
ATOM 7089 N N . LEU A 1 922 ? 20.180 -4.541 40.192 1.00 96.62 922 LEU A N 1
ATOM 7090 C CA . LEU A 1 922 ? 20.077 -3.369 39.321 1.00 96.62 922 LEU A CA 1
ATOM 7091 C C . LEU A 1 922 ? 18.619 -3.148 38.878 1.00 96.62 922 LEU A C 1
ATOM 7093 O O . LEU A 1 922 ? 17.853 -4.107 38.752 1.00 96.62 922 LEU A O 1
ATOM 7097 N N . ASP A 1 923 ? 18.249 -1.894 38.639 1.00 95.44 923 ASP A N 1
ATOM 7098 C CA . ASP A 1 923 ? 16.911 -1.456 38.224 1.00 95.44 923 ASP A CA 1
ATOM 7099 C C . ASP A 1 923 ? 16.996 -0.397 37.100 1.00 95.44 923 ASP A C 1
ATOM 7101 O O . ASP A 1 923 ? 18.089 -0.077 36.627 1.00 95.44 923 ASP A O 1
ATOM 7105 N N . ALA A 1 924 ? 15.855 0.150 36.667 1.00 96.06 924 ALA A N 1
ATOM 7106 C CA . ALA A 1 924 ? 15.814 1.376 35.861 1.00 96.06 924 ALA A CA 1
ATOM 7107 C C . ALA A 1 924 ? 16.405 2.571 36.648 1.00 96.06 924 ALA A C 1
ATOM 7109 O O . ALA A 1 924 ? 16.776 2.426 37.813 1.00 96.06 924 ALA A O 1
ATOM 7110 N N . THR A 1 925 ? 16.508 3.767 36.055 1.00 96.56 925 THR A N 1
ATOM 7111 C CA . THR A 1 925 ? 16.939 4.947 36.834 1.00 96.56 925 THR A CA 1
ATOM 7112 C C . THR A 1 925 ? 15.899 5.300 37.900 1.00 96.56 925 THR A C 1
ATOM 7114 O O . THR A 1 925 ? 16.268 5.635 39.022 1.00 96.56 925 THR A O 1
ATOM 7117 N N . VAL A 1 926 ? 14.618 5.200 37.531 1.00 96.19 926 VAL A N 1
ATOM 7118 C CA . VAL A 1 926 ? 13.428 5.444 38.363 1.00 96.19 926 VAL A CA 1
ATOM 7119 C C . VAL A 1 926 ? 12.368 4.400 37.990 1.00 96.19 926 VAL A C 1
ATOM 7121 O O . VAL A 1 926 ? 12.178 4.153 36.795 1.00 96.19 926 VAL A O 1
ATOM 7124 N N . GLY A 1 927 ? 11.681 3.791 38.962 1.00 93.56 927 GLY A N 1
ATOM 7125 C CA . GLY A 1 927 ? 10.796 2.640 38.723 1.00 93.56 927 GLY A CA 1
ATOM 7126 C C . GLY A 1 927 ? 9.607 2.500 39.683 1.00 93.56 927 GLY A C 1
ATOM 7127 O O . GLY A 1 927 ? 9.560 1.563 40.485 1.00 93.56 927 GLY A O 1
ATOM 7128 N N . GLY A 1 928 ? 8.610 3.373 39.528 1.00 91.00 928 GLY A N 1
ATOM 7129 C CA . GLY A 1 928 ? 7.432 3.501 40.392 1.00 91.00 928 GLY A CA 1
ATOM 7130 C C . GLY A 1 928 ? 6.224 2.609 40.086 1.00 91.00 928 GLY A C 1
ATOM 7131 O O . GLY A 1 928 ? 6.142 1.947 39.049 1.00 91.00 928 GLY A O 1
ATOM 7132 N N . ALA A 1 929 ? 5.231 2.633 40.984 1.00 92.12 929 ALA A N 1
ATOM 7133 C CA . ALA A 1 929 ? 3.942 1.948 40.814 1.00 92.12 929 ALA A CA 1
ATOM 7134 C C . ALA A 1 929 ? 2.765 2.886 41.117 1.00 92.12 929 ALA A C 1
ATOM 7136 O O . ALA A 1 929 ? 2.760 3.546 42.153 1.00 92.12 929 ALA A O 1
ATOM 7137 N N . LEU A 1 930 ? 1.761 2.914 40.236 1.00 94.25 930 LEU A N 1
ATOM 7138 C CA . LEU A 1 930 ? 0.724 3.947 40.240 1.00 94.25 930 LEU A CA 1
ATOM 7139 C C . LEU A 1 930 ? -0.427 3.631 41.199 1.00 94.25 930 LEU A C 1
ATOM 7141 O O . LEU A 1 930 ? -1.045 2.563 41.139 1.00 94.25 930 LEU A O 1
ATOM 7145 N N . GLN A 1 931 ? -0.744 4.593 42.063 1.00 93.50 931 GLN A N 1
ATOM 7146 C CA . GLN A 1 931 ? -1.844 4.486 43.024 1.00 93.50 931 GLN A CA 1
ATOM 7147 C C . GLN A 1 931 ? -3.197 4.893 42.412 1.00 93.50 931 GLN A C 1
ATOM 7149 O O . GLN A 1 931 ? -3.268 5.540 41.366 1.00 93.50 931 GLN A O 1
ATOM 7154 N N . THR A 1 932 ? -4.311 4.531 43.060 1.00 94.19 932 THR A N 1
ATOM 7155 C CA . THR A 1 932 ? -5.655 4.963 42.632 1.00 94.19 932 THR A CA 1
ATOM 7156 C C . THR A 1 932 ? -5.718 6.489 42.515 1.00 94.19 932 THR A C 1
ATOM 7158 O O . THR A 1 932 ? -5.568 7.196 43.509 1.00 94.19 932 THR A O 1
ATOM 7161 N N . GLY A 1 933 ? -6.026 6.991 41.316 1.00 90.31 933 GLY A N 1
ATOM 7162 C CA . GLY A 1 933 ? -6.163 8.426 41.043 1.00 90.31 933 GLY A CA 1
ATOM 7163 C C . GLY A 1 933 ? -4.849 9.145 40.718 1.00 90.31 933 GLY A C 1
ATOM 7164 O O . GLY A 1 933 ? -4.889 10.307 40.317 1.00 90.31 933 GLY A O 1
ATOM 7165 N N . GLU A 1 934 ? -3.705 8.467 40.823 1.00 92.62 934 GLU A N 1
ATOM 7166 C CA . GLU A 1 934 ? -2.417 8.964 40.342 1.00 92.62 934 GLU A CA 1
ATOM 7167 C C . GLU A 1 934 ? -2.346 8.810 38.813 1.00 92.62 934 GLU A C 1
ATOM 7169 O O . GLU A 1 934 ? -2.641 7.749 38.261 1.00 92.62 934 GLU A O 1
ATOM 7174 N N . GLN A 1 935 ? -1.986 9.885 38.108 1.00 92.19 935 GLN A N 1
ATOM 7175 C CA . GLN A 1 935 ? -1.770 9.848 36.658 1.00 92.19 935 GLN A CA 1
ATOM 7176 C C . GLN A 1 935 ? -0.321 9.439 36.359 1.00 92.19 935 GLN A C 1
ATOM 7178 O O . GLN A 1 935 ? 0.565 9.894 37.088 1.00 92.19 935 GLN A O 1
ATOM 7183 N N . PRO A 1 936 ? -0.040 8.672 35.281 1.00 94.88 936 PRO A N 1
ATOM 7184 C CA . PRO A 1 936 ? 1.303 8.160 34.994 1.00 94.88 936 PRO A CA 1
ATOM 7185 C C . PRO A 1 936 ? 2.400 9.225 35.052 1.00 94.88 936 PRO A C 1
ATOM 7187 O O . PRO A 1 936 ? 3.420 9.037 35.706 1.00 94.88 936 PRO A O 1
ATOM 7190 N N . PHE A 1 937 ? 2.158 10.392 34.454 1.00 95.31 937 PHE A N 1
ATOM 7191 C CA . PHE A 1 937 ? 3.140 11.471 34.433 1.00 95.31 937 PHE A CA 1
ATOM 7192 C C . PHE A 1 937 ? 3.392 12.104 35.811 1.00 95.31 937 PHE A C 1
ATOM 7194 O O . PHE A 1 937 ? 4.529 12.423 36.129 1.00 95.31 937 PHE A O 1
ATOM 7201 N N . GLU A 1 938 ? 2.378 12.261 36.664 1.00 94.00 938 GLU A N 1
ATOM 7202 C CA . GLU A 1 938 ? 2.587 12.836 38.004 1.00 94.00 938 GLU A CA 1
ATOM 7203 C C . GLU A 1 938 ? 3.225 11.815 38.963 1.00 94.00 938 GLU A C 1
ATOM 7205 O O . GLU A 1 938 ? 4.087 12.194 39.755 1.00 94.00 938 GLU A O 1
ATOM 7210 N N . GLY A 1 939 ? 2.909 10.521 38.816 1.00 94.69 939 GLY A N 1
ATOM 7211 C CA . GLY A 1 939 ? 3.635 9.442 39.494 1.00 94.69 939 GLY A CA 1
ATOM 7212 C C . GLY A 1 939 ? 5.109 9.404 39.086 1.00 94.69 939 GLY A C 1
ATOM 7213 O O . GLY A 1 939 ? 5.984 9.419 39.945 1.00 94.69 939 GLY A O 1
ATOM 7214 N N . LEU A 1 940 ? 5.407 9.480 37.783 1.00 97.25 940 LEU A N 1
ATOM 7215 C CA . LEU A 1 940 ? 6.776 9.615 37.271 1.00 97.25 940 LEU A CA 1
ATOM 7216 C C . LEU A 1 940 ? 7.522 10.797 37.908 1.00 97.25 940 LEU A C 1
ATOM 7218 O O . LEU A 1 940 ? 8.691 10.652 38.259 1.00 97.25 940 LEU A O 1
ATOM 7222 N N . LEU A 1 941 ? 6.884 11.963 38.041 1.00 95.38 941 LEU A N 1
ATOM 7223 C CA . LEU A 1 941 ? 7.524 13.149 38.618 1.00 95.38 941 LEU A CA 1
ATOM 7224 C C . LEU A 1 941 ? 7.848 12.976 40.101 1.00 95.38 941 LEU A C 1
ATOM 7226 O O . LEU A 1 941 ? 8.940 13.362 40.512 1.00 95.38 941 LEU A O 1
ATOM 7230 N N . ARG A 1 942 ? 6.932 12.375 40.869 1.00 94.31 942 ARG A N 1
ATOM 7231 C CA . ARG A 1 942 ? 7.146 12.020 42.276 1.00 94.31 942 ARG A CA 1
ATOM 7232 C C . ARG A 1 942 ? 8.326 11.052 42.413 1.00 94.31 942 ARG A C 1
ATOM 7234 O O . ARG A 1 942 ? 9.318 11.387 43.050 1.00 94.31 942 ARG A O 1
ATOM 7241 N N . GLU A 1 943 ? 8.260 9.909 41.734 1.00 95.31 943 GLU A N 1
ATOM 7242 C CA . GLU A 1 943 ? 9.282 8.852 41.796 1.00 95.31 943 GLU A CA 1
ATOM 7243 C C . GLU A 1 943 ? 10.651 9.364 41.288 1.00 95.31 943 GLU A C 1
ATOM 7245 O O . GLU A 1 943 ? 11.699 8.947 41.772 1.00 95.31 943 GLU A O 1
ATOM 7250 N N . SER A 1 944 ? 10.671 10.324 40.351 1.00 95.19 944 SER A N 1
ATOM 7251 C CA . SER A 1 944 ? 11.912 10.943 39.850 1.00 95.19 944 SER A CA 1
ATOM 7252 C C . SER A 1 944 ? 12.587 11.883 40.849 1.00 95.19 944 SER A C 1
ATOM 7254 O O . SER A 1 944 ? 13.815 12.012 40.826 1.00 95.19 944 SER A O 1
ATOM 7256 N N . GLU A 1 945 ? 11.810 12.549 41.704 1.00 94.06 945 GLU A N 1
ATOM 7257 C CA . GLU A 1 945 ? 12.337 13.358 42.805 1.00 94.06 945 GLU A CA 1
ATOM 7258 C C . GLU A 1 945 ? 12.768 12.459 43.980 1.00 94.06 945 GLU A C 1
ATOM 7260 O O . GLU A 1 945 ? 13.838 12.685 44.547 1.00 94.06 945 GLU A O 1
ATOM 7265 N N . GLU A 1 946 ? 11.997 11.403 44.272 1.00 90.69 946 GLU A N 1
ATOM 7266 C CA . GLU A 1 946 ? 12.235 10.426 45.348 1.00 90.69 946 GLU A CA 1
ATOM 7267 C C . GLU A 1 946 ? 13.449 9.506 45.070 1.00 90.69 946 GLU A C 1
ATOM 7269 O O . GLU A 1 946 ? 14.442 9.573 45.797 1.00 90.69 946 GLU A O 1
ATOM 7274 N N . GLU A 1 947 ? 13.451 8.708 43.993 1.00 92.25 947 GLU A N 1
ATOM 7275 C CA . GLU A 1 947 ? 14.529 7.733 43.732 1.00 92.25 947 GLU A CA 1
ATOM 7276 C C . GLU A 1 947 ? 15.807 8.375 43.145 1.00 92.25 947 GLU A C 1
ATOM 7278 O O . GLU A 1 947 ? 16.908 7.886 43.407 1.00 92.25 947 GLU A O 1
ATOM 7283 N N . ALA A 1 948 ? 15.705 9.468 42.369 1.00 93.94 948 ALA A N 1
ATOM 7284 C CA . ALA A 1 948 ? 16.818 9.991 41.550 1.00 93.94 948 ALA A CA 1
ATOM 7285 C C . ALA A 1 948 ? 17.197 11.475 41.763 1.00 93.94 948 ALA A C 1
ATOM 7287 O O . ALA A 1 948 ? 18.114 11.974 41.096 1.00 93.94 948 ALA A O 1
ATOM 7288 N N . SER A 1 949 ? 16.548 12.187 42.695 1.00 94.69 949 SER A N 1
ATOM 7289 C CA . SER A 1 949 ? 16.763 13.623 42.967 1.00 94.69 949 SER A CA 1
ATOM 7290 C C . SER A 1 949 ? 16.536 14.565 41.764 1.00 94.69 949 SER A C 1
ATOM 7292 O O . SER A 1 949 ? 17.027 15.703 41.760 1.00 94.69 949 SER A O 1
ATOM 7294 N N . PHE A 1 950 ? 15.808 14.140 40.724 1.00 94.69 950 PHE A N 1
ATOM 7295 C CA . PHE A 1 950 ? 15.469 15.022 39.607 1.00 94.69 950 PHE A CA 1
ATOM 7296 C C . PHE A 1 950 ? 14.352 15.985 40.011 1.00 94.69 950 PHE A C 1
ATOM 7298 O O . PHE A 1 950 ? 13.248 15.574 40.354 1.00 94.69 950 PHE A O 1
ATOM 7305 N N . ARG A 1 951 ? 14.617 17.292 39.910 1.00 92.44 951 ARG A N 1
ATOM 7306 C CA . ARG A 1 951 ? 13.607 18.318 40.209 1.00 92.44 951 ARG A CA 1
ATOM 7307 C C . ARG A 1 951 ? 12.409 18.206 39.258 1.00 92.44 951 ARG A C 1
ATOM 7309 O O . ARG A 1 951 ? 12.643 18.125 38.046 1.00 92.44 951 ARG A O 1
ATOM 7316 N N . PRO A 1 952 ? 11.159 18.337 39.736 1.00 91.62 952 PRO A N 1
ATOM 7317 C CA . PRO A 1 952 ? 9.975 18.245 38.890 1.00 91.62 952 PRO A CA 1
ATOM 7318 C C . PRO A 1 952 ? 9.982 19.181 37.673 1.00 91.62 952 PRO A C 1
ATOM 7320 O O . PRO A 1 952 ? 9.507 18.786 36.613 1.00 91.62 952 PRO A O 1
ATOM 7323 N N . GLU A 1 953 ? 10.550 20.393 37.751 1.00 91.44 953 GLU A N 1
ATOM 7324 C CA . GLU A 1 953 ? 10.645 21.296 36.588 1.00 91.44 953 GLU A CA 1
ATOM 7325 C C . GLU A 1 953 ? 11.694 20.858 35.556 1.00 91.44 953 GLU A C 1
ATOM 7327 O O . GLU A 1 953 ? 11.588 21.210 34.380 1.00 91.44 953 GLU A O 1
ATOM 7332 N N . PHE A 1 954 ? 12.713 20.100 35.975 1.00 93.44 954 PHE A N 1
ATOM 7333 C CA . PHE A 1 954 ? 13.674 19.493 35.058 1.00 93.44 954 PHE A CA 1
ATOM 7334 C C . PHE A 1 954 ? 13.049 18.277 34.370 1.00 93.44 954 PHE A C 1
ATOM 7336 O O . PHE A 1 954 ? 13.078 18.202 33.142 1.00 93.44 954 PHE A O 1
ATOM 7343 N N . THR A 1 955 ? 12.421 17.377 35.129 1.00 94.69 955 THR A N 1
ATOM 7344 C CA . THR A 1 955 ? 11.767 16.188 34.569 1.00 94.69 955 THR A CA 1
ATOM 7345 C C . THR A 1 955 ? 10.640 16.588 33.616 1.00 94.69 955 THR A C 1
ATOM 7347 O O . THR A 1 955 ? 10.694 16.215 32.447 1.00 94.69 955 THR A O 1
ATOM 7350 N N . ARG A 1 956 ? 9.715 17.477 34.031 1.00 94.88 956 ARG A N 1
ATOM 7351 C CA . ARG A 1 956 ? 8.615 17.991 33.181 1.00 94.88 956 ARG A CA 1
ATOM 7352 C C . ARG A 1 956 ? 9.066 18.603 31.851 1.00 94.88 956 ARG A C 1
ATOM 7354 O O . ARG A 1 956 ? 8.261 18.675 30.929 1.00 94.88 956 ARG A O 1
ATOM 7361 N N . LYS A 1 957 ? 10.303 19.104 31.763 1.00 94.00 957 LYS A N 1
ATOM 7362 C CA . LYS A 1 957 ? 10.825 19.782 30.569 1.00 94.00 957 LYS A CA 1
ATOM 7363 C C . LYS A 1 957 ? 11.587 18.854 29.615 1.00 94.00 957 LYS A C 1
ATOM 7365 O O . LYS A 1 957 ? 11.617 19.142 28.423 1.00 94.00 957 LYS A O 1
ATOM 7370 N N . ASN A 1 958 ? 12.262 17.823 30.127 1.00 94.62 958 ASN A N 1
ATOM 7371 C CA . ASN A 1 958 ? 13.259 17.065 29.354 1.00 94.62 958 ASN A CA 1
ATOM 7372 C C . ASN A 1 958 ? 12.960 15.560 29.250 1.00 94.62 958 ASN A C 1
ATOM 7374 O O . ASN A 1 958 ? 13.707 14.859 28.569 1.00 94.62 958 ASN A O 1
ATOM 7378 N N . VAL A 1 959 ? 11.918 15.057 29.923 1.00 96.88 959 VAL A N 1
ATOM 7379 C CA . VAL A 1 959 ? 11.480 13.664 29.776 1.00 96.88 959 VAL A CA 1
ATOM 7380 C C . VAL A 1 959 ? 10.603 13.487 28.535 1.00 96.88 959 VAL A C 1
ATOM 7382 O O . VAL A 1 959 ? 9.773 14.340 28.219 1.00 96.88 959 VAL A O 1
ATOM 7385 N N . VAL A 1 960 ? 10.778 12.362 27.851 1.00 95.62 960 VAL A N 1
ATOM 7386 C CA . VAL A 1 960 ? 9.997 11.915 26.693 1.00 95.62 960 VAL A CA 1
ATOM 7387 C C . VAL A 1 960 ? 9.229 10.654 27.092 1.00 95.62 960 VAL A C 1
ATOM 7389 O O . VAL A 1 960 ? 9.749 9.838 27.851 1.00 95.62 960 VAL A O 1
ATOM 7392 N N . ALA A 1 961 ? 7.992 10.498 26.617 1.00 95.44 961 ALA A N 1
ATOM 7393 C CA . ALA A 1 961 ? 7.240 9.249 26.740 1.00 95.44 961 ALA A CA 1
ATOM 7394 C C . ALA A 1 961 ? 7.576 8.333 25.555 1.00 95.44 961 ALA A C 1
ATOM 7396 O O . ALA A 1 961 ? 7.562 8.783 24.411 1.00 95.44 961 ALA A O 1
ATOM 7397 N N . CYS A 1 962 ? 7.869 7.064 25.826 1.00 95.94 962 CYS A N 1
ATOM 7398 C CA . CYS A 1 962 ? 8.439 6.125 24.854 1.00 95.94 962 CYS A CA 1
ATOM 7399 C C . CYS A 1 962 ? 7.573 4.870 24.642 1.00 95.94 962 CYS A C 1
ATOM 7401 O O . CYS A 1 962 ? 8.066 3.854 24.164 1.00 95.94 962 CYS A O 1
ATOM 7403 N N . GLY A 1 963 ? 6.288 4.94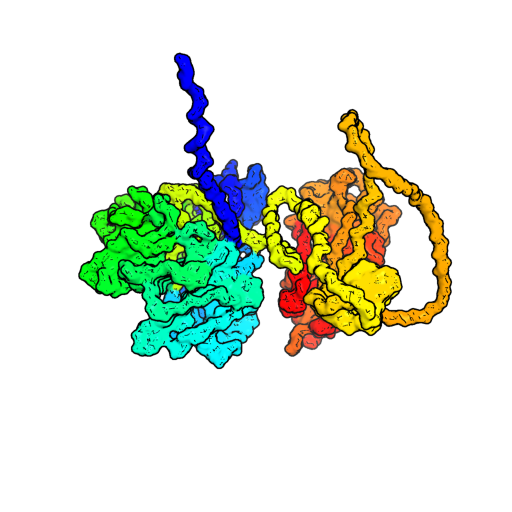0 25.003 1.00 94.88 963 GLY A N 1
ATOM 7404 C CA . GLY A 1 963 ? 5.330 3.840 24.885 1.00 94.88 963 GLY A CA 1
ATOM 7405 C C . GLY A 1 963 ? 5.119 3.084 26.199 1.00 94.88 963 GLY A C 1
ATOM 7406 O O . GLY A 1 963 ? 5.185 3.654 27.292 1.00 94.88 963 GLY A O 1
ATOM 7407 N N . THR A 1 964 ? 4.832 1.790 26.089 1.00 96.50 964 THR A N 1
ATOM 7408 C CA . THR A 1 964 ? 4.546 0.893 27.218 1.00 96.50 964 THR A CA 1
ATOM 7409 C C . THR A 1 964 ? 5.116 -0.493 26.956 1.00 96.50 964 THR A C 1
ATOM 7411 O O . THR A 1 964 ? 4.999 -0.989 25.835 1.00 96.50 964 THR A O 1
ATOM 7414 N N . ILE A 1 965 ? 5.607 -1.161 28.000 1.00 96.56 965 ILE A N 1
ATOM 7415 C CA . ILE A 1 965 ? 5.795 -2.621 27.992 1.00 96.56 965 ILE A CA 1
ATOM 7416 C C . ILE A 1 965 ? 4.714 -3.283 28.848 1.00 96.56 965 ILE A C 1
ATOM 7418 O O . ILE A 1 965 ? 4.254 -2.709 29.841 1.00 96.56 965 ILE A O 1
ATOM 7422 N N . SER A 1 966 ? 4.326 -4.499 28.480 1.00 95.69 966 SER A N 1
ATOM 7423 C CA . SER A 1 966 ? 3.360 -5.314 29.211 1.00 95.69 966 SER A CA 1
ATOM 7424 C C . SER A 1 966 ? 3.830 -6.765 29.289 1.00 95.69 966 SER A C 1
ATOM 7426 O O . SER A 1 966 ? 4.230 -7.363 28.293 1.00 95.69 966 SER A O 1
ATOM 7428 N N . TYR A 1 967 ? 3.802 -7.333 30.495 1.00 94.75 967 TYR A N 1
ATOM 7429 C CA . TYR A 1 967 ? 4.279 -8.689 30.782 1.00 94.75 967 TYR A CA 1
ATOM 7430 C C . TYR A 1 967 ? 3.464 -9.333 31.907 1.00 94.75 967 TYR A C 1
ATOM 7432 O O . TYR A 1 967 ? 2.757 -8.656 32.656 1.00 94.75 967 TYR A O 1
ATOM 7440 N N . VAL A 1 968 ? 3.557 -10.659 32.032 1.00 93.94 968 VAL A N 1
ATOM 7441 C CA . VAL A 1 968 ? 2.846 -11.439 33.051 1.00 93.94 968 VAL A CA 1
ATOM 7442 C C . VAL A 1 968 ? 3.848 -12.183 33.929 1.00 93.94 968 VAL A C 1
ATOM 7444 O O . VAL A 1 968 ? 4.229 -13.318 33.635 1.00 93.94 968 VAL A O 1
ATOM 7447 N N . SER A 1 969 ? 4.253 -11.559 35.037 1.00 92.12 969 SER A N 1
ATOM 7448 C CA . SER A 1 969 ? 5.133 -12.209 36.010 1.00 92.12 969 SER A CA 1
ATOM 7449 C C . SER A 1 969 ? 4.357 -13.164 36.927 1.00 92.12 969 SER A C 1
ATOM 7451 O O . SER A 1 969 ? 3.128 -13.100 37.038 1.00 92.12 969 SER A O 1
ATOM 7453 N N . LEU A 1 970 ? 5.067 -14.094 37.571 1.00 91.38 970 LEU A N 1
ATOM 7454 C CA . LEU A 1 970 ? 4.505 -15.022 38.557 1.00 91.38 970 LEU A CA 1
ATOM 7455 C C . LEU A 1 970 ? 5.196 -14.834 39.906 1.00 91.38 970 LEU A C 1
ATOM 7457 O O . LEU A 1 970 ? 6.418 -14.683 39.968 1.00 91.38 970 LEU A O 1
ATOM 7461 N N . THR A 1 971 ? 4.436 -14.888 41.001 1.00 88.69 971 THR A N 1
ATOM 7462 C CA . THR A 1 971 ? 5.030 -14.810 42.342 1.00 88.69 971 THR A CA 1
ATOM 7463 C C . THR A 1 971 ? 5.856 -16.052 42.675 1.00 88.69 971 THR A C 1
ATOM 7465 O O . THR A 1 971 ? 5.475 -17.181 42.361 1.00 88.69 971 THR A O 1
ATOM 7468 N N . ASP A 1 972 ? 6.970 -15.863 43.380 1.00 85.38 972 ASP A N 1
ATOM 7469 C CA . ASP A 1 972 ? 7.857 -16.946 43.808 1.00 85.38 972 ASP A CA 1
ATOM 7470 C C . ASP A 1 972 ? 8.359 -16.752 45.254 1.00 85.38 972 ASP A C 1
ATOM 7472 O O . ASP A 1 972 ? 7.835 -15.938 46.023 1.00 85.38 972 ASP A O 1
ATOM 7476 N N . GLU A 1 973 ? 9.369 -17.527 45.663 1.00 81.00 973 GLU A N 1
ATOM 7477 C CA . GLU A 1 973 ? 9.967 -17.438 47.002 1.00 81.00 973 GLU A CA 1
ATOM 7478 C C . GLU A 1 973 ? 10.499 -16.026 47.337 1.00 81.00 973 GLU A C 1
ATOM 7480 O O . GLU A 1 973 ? 10.485 -15.628 48.505 1.00 81.00 973 GLU A O 1
ATOM 7485 N N . ARG A 1 974 ? 10.899 -15.235 46.328 1.00 74.00 974 ARG A N 1
ATOM 7486 C CA . ARG A 1 974 ? 11.381 -13.847 46.445 1.00 74.00 974 ARG A CA 1
ATOM 7487 C C . ARG A 1 974 ? 10.239 -12.856 46.698 1.00 74.00 974 ARG A C 1
ATOM 7489 O O . ARG A 1 974 ? 10.470 -11.813 47.305 1.00 74.00 974 ARG A O 1
ATOM 7496 N N . SER A 1 975 ? 9.008 -13.171 46.283 1.00 71.69 975 SER A N 1
ATOM 7497 C CA . SER A 1 975 ? 7.814 -12.335 46.519 1.00 71.69 975 SER A CA 1
ATOM 7498 C C . SER A 1 975 ? 7.357 -12.346 47.989 1.00 71.69 975 SER A C 1
ATOM 7500 O O . SER A 1 975 ? 6.673 -11.424 48.450 1.00 71.69 975 SER A O 1
ATOM 7502 N N . GLY A 1 976 ? 7.739 -13.383 48.746 1.00 69.31 976 GLY A N 1
ATOM 7503 C CA . GLY A 1 976 ? 7.467 -13.501 50.181 1.00 69.31 976 GLY A CA 1
ATOM 7504 C C . GLY A 1 976 ? 5.993 -13.742 50.535 1.00 69.31 976 GLY A C 1
ATOM 7505 O O . GLY A 1 976 ? 5.537 -13.269 51.577 1.00 69.31 976 GLY A O 1
ATOM 7506 N N . GLY A 1 977 ? 5.244 -14.440 49.675 1.00 80.00 977 GLY A N 1
ATOM 7507 C CA . GLY A 1 977 ? 3.798 -14.634 49.811 1.00 80.00 977 GLY A CA 1
ATOM 7508 C C . GLY A 1 977 ? 3.298 -16.006 49.347 1.00 80.00 977 GLY A C 1
ATOM 7509 O O . GLY A 1 977 ? 3.905 -17.051 49.613 1.00 80.00 977 GLY A O 1
ATOM 7510 N N . GLU A 1 978 ? 2.148 -15.994 48.686 1.00 89.06 978 GLU A N 1
ATOM 7511 C CA . GLU A 1 978 ? 1.640 -17.071 47.836 1.00 89.06 978 GLU A CA 1
ATOM 7512 C C . GLU A 1 978 ? 2.537 -17.200 46.585 1.00 89.06 978 GLU A C 1
ATOM 7514 O O . GLU A 1 978 ? 3.132 -16.213 46.153 1.00 89.06 978 GLU A O 1
ATOM 7519 N N . ILE A 1 979 ? 2.680 -18.409 46.031 1.00 90.81 979 ILE A N 1
ATOM 7520 C CA . ILE A 1 979 ? 3.587 -18.727 44.908 1.00 90.81 979 ILE A CA 1
ATOM 7521 C C . ILE A 1 979 ? 2.750 -19.169 43.705 1.00 90.81 979 ILE A C 1
ATOM 7523 O O . ILE A 1 979 ? 1.818 -19.950 43.873 1.00 90.81 979 ILE A O 1
ATOM 7527 N N . GLY A 1 980 ? 3.094 -18.694 42.507 1.00 90.50 980 GLY A N 1
ATOM 7528 C CA . GLY A 1 980 ? 2.358 -18.953 41.267 1.00 90.50 980 GLY A CA 1
ATOM 7529 C C . GLY A 1 980 ? 1.144 -18.045 41.046 1.00 90.50 980 GLY A C 1
ATOM 7530 O O . GLY A 1 980 ? 0.364 -18.305 40.133 1.00 90.50 980 GLY A O 1
ATOM 7531 N N . CYS A 1 981 ? 0.967 -16.999 41.862 1.00 93.56 981 CYS A N 1
ATOM 7532 C CA . CYS A 1 981 ? -0.013 -15.946 41.598 1.00 93.56 981 CYS A CA 1
ATOM 7533 C C . CYS A 1 981 ? 0.398 -15.150 40.357 1.00 93.56 981 CYS A C 1
ATOM 7535 O O . CYS A 1 981 ? 1.583 -14.865 40.178 1.00 93.56 981 CYS A O 1
ATOM 7537 N N . PHE A 1 982 ? -0.580 -14.755 39.544 1.00 93.94 982 PHE A N 1
ATOM 7538 C CA . PHE A 1 982 ? -0.363 -13.892 38.388 1.00 93.94 982 PHE A CA 1
ATOM 7539 C C . PHE A 1 982 ? -0.109 -12.441 38.805 1.00 93.94 982 PHE A C 1
ATOM 7541 O O . PHE A 1 982 ? -0.830 -11.891 39.635 1.00 93.94 982 PHE A O 1
ATOM 7548 N N . CYS A 1 983 ? 0.872 -11.814 38.165 1.00 93.56 983 CYS A N 1
ATOM 7549 C CA . CYS A 1 983 ? 1.175 -10.390 38.250 1.00 93.56 983 CYS A CA 1
ATOM 7550 C C . CYS A 1 983 ? 1.283 -9.816 36.822 1.00 93.56 983 CYS A C 1
ATOM 7552 O O . CYS A 1 983 ? 2.394 -9.665 36.306 1.00 93.56 983 CYS A O 1
ATOM 7554 N N . PRO A 1 984 ? 0.152 -9.551 36.141 1.00 95.00 984 PRO A N 1
ATOM 7555 C CA . PRO A 1 984 ? 0.156 -8.792 34.900 1.00 95.00 984 PRO A CA 1
ATOM 7556 C C . PRO A 1 984 ? 0.417 -7.310 35.200 1.00 95.00 984 PRO A C 1
ATOM 7558 O O . PRO A 1 984 ? -0.254 -6.691 36.033 1.00 95.00 984 PRO A O 1
ATOM 7561 N N . GLU A 1 985 ? 1.415 -6.747 34.531 1.00 94.56 985 GLU A N 1
ATOM 7562 C CA . GLU A 1 985 ? 1.913 -5.390 34.760 1.00 94.56 985 GLU A CA 1
ATOM 7563 C C . GLU A 1 985 ? 2.002 -4.638 33.425 1.00 94.56 985 GLU A C 1
ATOM 7565 O O . GLU A 1 985 ? 2.590 -5.148 32.472 1.00 94.56 985 GLU A O 1
ATOM 7570 N N . VAL A 1 986 ? 1.454 -3.420 33.372 1.00 96.00 986 VAL A N 1
ATOM 7571 C CA . VAL A 1 986 ? 1.743 -2.425 32.327 1.00 96.00 986 VAL A CA 1
ATOM 7572 C C . VAL A 1 986 ? 2.695 -1.392 32.914 1.00 96.00 986 VAL A C 1
ATOM 7574 O O . VAL A 1 986 ? 2.410 -0.797 33.955 1.00 96.00 986 VAL A O 1
ATOM 7577 N N . GLN A 1 987 ? 3.821 -1.158 32.251 1.00 96.69 987 GLN A N 1
ATOM 7578 C CA . GLN A 1 987 ? 4.795 -0.145 32.644 1.00 96.69 987 GLN A CA 1
ATOM 7579 C C . GLN A 1 987 ? 4.837 0.945 31.569 1.00 96.69 987 GLN A C 1
ATOM 7581 O O . GLN A 1 987 ? 5.206 0.674 30.426 1.00 96.69 987 GLN A O 1
ATOM 7586 N N . PHE A 1 988 ? 4.463 2.175 31.930 1.00 97.38 988 PHE A N 1
ATOM 7587 C CA . PHE A 1 988 ? 4.627 3.350 31.072 1.00 97.38 988 PHE A CA 1
ATOM 7588 C C . PHE A 1 988 ? 6.111 3.721 31.014 1.00 97.38 988 PHE A C 1
ATOM 7590 O O . PHE A 1 988 ? 6.724 3.978 32.055 1.00 97.38 988 PHE A O 1
ATOM 7597 N N . ILE A 1 989 ? 6.686 3.709 29.810 1.00 98.19 989 ILE A N 1
ATOM 7598 C CA . ILE A 1 989 ? 8.120 3.916 29.599 1.00 98.19 989 ILE A CA 1
ATOM 7599 C C . ILE A 1 989 ? 8.403 5.380 29.288 1.00 98.19 989 ILE A C 1
ATOM 7601 O O . ILE A 1 989 ? 7.742 6.009 28.459 1.00 98.19 989 ILE A O 1
ATOM 7605 N N . TYR A 1 990 ? 9.432 5.901 29.944 1.00 98.25 990 TYR A N 1
ATOM 7606 C CA . TYR A 1 990 ? 9.916 7.260 29.796 1.00 98.25 990 TYR A CA 1
ATOM 7607 C C . TYR A 1 990 ? 11.440 7.288 29.648 1.00 98.25 990 TYR A C 1
ATOM 7609 O O . TYR A 1 990 ? 12.157 6.424 30.156 1.00 98.25 990 TYR A O 1
ATOM 7617 N N . GLU A 1 991 ? 11.962 8.328 29.009 1.00 97.81 991 GLU A N 1
ATOM 7618 C CA . GLU A 1 991 ? 13.403 8.552 28.894 1.00 97.81 991 GLU A CA 1
ATOM 7619 C C . GLU A 1 991 ? 13.764 10.011 29.129 1.00 97.81 991 GLU A C 1
ATOM 7621 O O . GLU A 1 991 ? 13.061 10.915 28.681 1.00 97.81 991 GLU A O 1
ATOM 7626 N N . ILE A 1 992 ? 14.887 10.256 29.808 1.00 96.94 992 ILE A N 1
ATOM 7627 C CA . ILE A 1 992 ? 15.389 11.611 30.051 1.00 96.94 992 ILE A CA 1
ATOM 7628 C C . ILE A 1 992 ? 16.861 11.738 29.658 1.00 96.94 992 ILE A C 1
ATOM 7630 O O . ILE A 1 992 ? 17.765 11.151 30.254 1.00 96.94 992 ILE A O 1
ATOM 7634 N N . LYS A 1 993 ? 17.119 12.543 28.629 1.00 95.88 993 LYS A N 1
ATOM 7635 C CA . LYS A 1 993 ? 18.476 12.824 28.158 1.00 95.88 993 LYS A CA 1
ATOM 7636 C C . LYS A 1 993 ? 19.107 13.888 29.054 1.00 95.88 993 LYS A C 1
ATOM 7638 O O . LYS A 1 993 ? 18.708 15.052 29.018 1.00 95.88 993 LYS A O 1
ATOM 7643 N N . VAL A 1 994 ? 20.063 13.496 29.896 1.00 93.94 994 VAL A N 1
ATOM 7644 C CA . VAL A 1 994 ? 20.626 14.380 30.931 1.00 93.94 994 VAL A CA 1
ATOM 7645 C C . VAL A 1 994 ? 21.950 15.028 30.493 1.00 93.94 994 VAL A C 1
ATOM 7647 O O . VAL A 1 994 ? 22.761 14.386 29.826 1.00 93.94 994 VAL A O 1
ATOM 7650 N N . PRO A 1 995 ? 22.222 16.295 30.863 1.00 90.56 995 PRO A N 1
ATOM 7651 C CA . PRO A 1 995 ? 23.533 16.915 30.656 1.00 90.56 995 PRO A CA 1
ATOM 7652 C C . PRO A 1 995 ? 24.666 16.145 31.351 1.00 90.56 995 PRO A C 1
ATOM 7654 O O . PRO A 1 995 ? 24.457 15.545 32.404 1.00 90.56 995 PRO A O 1
ATOM 7657 N N . ARG A 1 996 ? 25.891 16.198 30.806 1.00 87.75 996 ARG A N 1
ATOM 7658 C CA . ARG A 1 996 ? 27.066 15.500 31.378 1.00 87.75 996 ARG A CA 1
ATOM 7659 C C . ARG A 1 996 ? 27.491 16.019 32.759 1.00 87.75 996 ARG A C 1
ATOM 7661 O O . ARG A 1 996 ? 28.165 15.306 33.494 1.00 87.75 996 ARG A O 1
ATOM 7668 N N . ASP A 1 997 ? 27.111 17.245 33.105 1.00 89.00 997 ASP A N 1
ATOM 7669 C CA . ASP A 1 997 ? 27.302 17.870 34.417 1.00 89.00 997 ASP A CA 1
ATOM 7670 C C . ASP A 1 997 ? 26.144 17.607 35.400 1.00 89.00 997 ASP A C 1
ATOM 7672 O O . ASP A 1 997 ? 26.282 17.898 36.589 1.00 89.00 997 ASP A O 1
ATOM 7676 N N . LEU A 1 998 ? 25.037 17.004 34.943 1.00 91.06 998 LEU A N 1
ATOM 7677 C CA . LEU A 1 998 ? 23.953 16.534 35.802 1.00 91.06 998 LEU A CA 1
ATOM 7678 C C . LEU A 1 998 ? 24.179 15.062 36.176 1.00 91.06 998 LEU A C 1
ATOM 7680 O O . LEU A 1 998 ? 24.061 14.161 35.346 1.00 91.06 998 LEU A O 1
ATOM 7684 N N . ILE A 1 999 ? 24.491 14.835 37.451 1.00 93.19 999 ILE A N 1
ATOM 7685 C CA . ILE A 1 999 ? 24.690 13.511 38.049 1.00 93.19 999 ILE A CA 1
ATOM 7686 C C . ILE A 1 999 ? 23.461 13.200 38.922 1.00 93.19 999 ILE A C 1
ATOM 7688 O O . ILE A 1 999 ? 23.255 13.919 39.903 1.00 93.19 999 ILE A O 1
ATOM 7692 N N . PRO A 1 1000 ? 22.649 12.177 38.593 1.00 93.00 1000 PRO A N 1
ATOM 7693 C CA . PRO A 1 1000 ? 21.551 11.717 39.444 1.00 93.00 1000 PRO A CA 1
ATOM 7694 C C . PRO A 1 1000 ? 22.072 11.144 40.766 1.00 93.00 1000 PRO A C 1
ATOM 7696 O O . PRO A 1 1000 ? 23.159 10.561 40.815 1.00 93.00 1000 PRO A O 1
ATOM 7699 N N . THR A 1 1001 ? 21.290 11.273 41.836 1.00 93.06 1001 THR A N 1
ATOM 7700 C CA . THR A 1 1001 ? 21.640 10.757 43.170 1.00 93.06 1001 THR A CA 1
ATOM 7701 C C . THR A 1 1001 ? 20.413 10.189 43.880 1.00 93.06 1001 THR A C 1
ATOM 7703 O O . THR A 1 1001 ? 19.336 10.756 43.704 1.00 93.06 1001 THR A O 1
ATOM 7706 N N . PRO A 1 1002 ? 20.551 9.150 44.728 1.00 93.12 1002 PRO A N 1
ATOM 7707 C CA . PRO A 1 1002 ? 19.464 8.704 45.602 1.00 93.12 1002 PRO A CA 1
ATOM 7708 C C . PRO A 1 1002 ? 18.870 9.874 46.397 1.00 93.12 1002 PRO A C 1
ATOM 7710 O O . PRO A 1 1002 ? 19.625 10.606 47.047 1.00 93.12 1002 PRO A O 1
ATOM 7713 N N . GLY A 1 1003 ? 17.553 10.078 46.306 1.00 85.50 1003 GLY A N 1
ATOM 7714 C CA . GLY A 1 1003 ? 16.834 11.093 47.087 1.00 85.50 1003 GLY A CA 1
ATOM 7715 C C . GLY A 1 1003 ? 16.315 10.567 48.432 1.00 85.50 1003 GLY A C 1
ATOM 7716 O O . GLY A 1 1003 ? 16.205 11.337 49.390 1.00 85.50 1003 GLY A O 1
ATOM 7717 N N . ASP A 1 1004 ? 16.063 9.259 48.522 1.00 85.00 1004 ASP A N 1
ATOM 7718 C CA . ASP A 1 1004 ? 15.465 8.558 49.661 1.00 85.00 1004 ASP A CA 1
ATOM 7719 C C . ASP A 1 1004 ? 16.354 7.408 50.207 1.00 85.00 1004 ASP A C 1
ATOM 7721 O O . ASP A 1 1004 ? 17.579 7.427 50.050 1.00 85.00 1004 ASP A O 1
ATOM 7725 N N . ASP A 1 1005 ? 15.761 6.431 50.912 1.00 84.94 1005 ASP A N 1
ATOM 7726 C CA . ASP A 1 1005 ? 16.436 5.214 51.389 1.00 84.94 1005 ASP A CA 1
ATOM 7727 C C . ASP A 1 1005 ? 16.082 3.930 50.606 1.00 84.94 1005 ASP A C 1
ATOM 7729 O O . ASP A 1 1005 ? 16.352 2.822 51.079 1.00 84.94 1005 ASP A O 1
ATOM 7733 N N . GLU A 1 1006 ? 15.541 4.054 49.388 1.00 82.00 1006 GLU A N 1
ATOM 7734 C CA . GLU A 1 1006 ? 15.151 2.941 48.511 1.00 82.00 1006 GLU A CA 1
ATOM 7735 C C . GLU A 1 1006 ? 16.239 2.573 47.466 1.00 82.00 1006 GLU A C 1
ATOM 7737 O O . GLU A 1 1006 ? 16.289 1.422 46.995 1.00 82.00 1006 GLU A O 1
ATOM 7742 N N . VAL A 1 1007 ? 17.180 3.487 47.177 1.00 87.69 1007 VAL A N 1
ATOM 7743 C CA . VAL A 1 1007 ? 18.313 3.306 46.237 1.00 87.69 1007 VAL A CA 1
ATOM 7744 C C . VAL A 1 1007 ? 19.686 3.369 46.944 1.00 87.69 1007 VAL A C 1
ATOM 7746 O O . VAL A 1 1007 ? 19.968 4.270 47.726 1.00 87.69 1007 VAL A O 1
ATOM 7749 N N . GLU A 1 1008 ? 20.575 2.401 46.678 1.00 91.00 1008 GLU A N 1
ATOM 7750 C CA . GLU A 1 1008 ? 21.923 2.298 47.280 1.00 91.00 1008 GLU A CA 1
ATOM 7751 C C . GLU A 1 1008 ? 22.990 3.098 46.513 1.00 91.00 1008 GLU A C 1
ATOM 7753 O O . GLU A 1 1008 ? 23.871 3.708 47.117 1.00 91.00 1008 GLU A O 1
ATOM 7758 N N . GLU A 1 1009 ? 22.925 3.085 45.182 1.00 93.88 1009 GLU A N 1
ATOM 7759 C CA . GLU A 1 1009 ? 23.779 3.863 44.278 1.00 93.88 1009 GLU A CA 1
ATOM 7760 C C . GLU A 1 1009 ? 23.058 4.070 42.937 1.00 93.88 1009 GLU A C 1
ATOM 7762 O O . GLU A 1 1009 ? 22.249 3.231 42.543 1.00 93.88 1009 GLU A O 1
ATOM 7767 N N . ILE A 1 1010 ? 23.383 5.146 42.213 1.00 96.19 1010 ILE A N 1
ATOM 7768 C CA . ILE A 1 1010 ? 23.043 5.301 40.790 1.00 96.19 1010 ILE A CA 1
ATOM 7769 C C . ILE A 1 1010 ? 24.359 5.451 40.030 1.00 96.19 1010 ILE A C 1
ATOM 7771 O O . ILE A 1 1010 ? 25.189 6.295 40.378 1.00 96.19 1010 ILE A O 1
ATOM 7775 N N . LYS A 1 1011 ? 24.583 4.614 39.015 1.00 96.12 1011 LYS A N 1
ATOM 7776 C CA . LYS A 1 1011 ? 25.848 4.547 38.277 1.00 96.12 1011 LYS A CA 1
ATOM 7777 C C . LYS A 1 1011 ? 25.609 4.685 36.776 1.00 96.12 1011 LYS A C 1
ATOM 7779 O O . LYS A 1 1011 ? 24.846 3.920 36.195 1.00 96.12 1011 LYS A O 1
ATOM 7784 N N . LEU A 1 1012 ? 26.332 5.600 36.132 1.00 96.25 1012 LEU A N 1
ATOM 7785 C CA . LEU A 1 1012 ? 26.434 5.642 34.675 1.00 96.25 1012 LEU A CA 1
ATOM 7786 C C . LEU A 1 1012 ? 27.164 4.386 34.169 1.00 96.25 1012 LEU A C 1
ATOM 7788 O O . LEU A 1 1012 ? 28.282 4.094 34.602 1.00 96.25 1012 LEU A O 1
ATOM 7792 N N . MET A 1 1013 ? 26.527 3.645 33.268 1.00 97.06 1013 MET A N 1
ATOM 7793 C CA . MET A 1 1013 ? 27.044 2.418 32.662 1.00 97.06 1013 MET A CA 1
ATOM 7794 C C . MET A 1 1013 ? 26.985 2.511 31.137 1.00 97.06 1013 MET A C 1
ATOM 7796 O O . MET A 1 1013 ? 26.001 2.970 30.558 1.00 97.06 1013 MET A O 1
ATOM 7800 N N . THR A 1 1014 ? 28.043 2.052 30.477 1.00 95.88 1014 THR A N 1
ATOM 7801 C CA . THR A 1 1014 ? 28.080 1.883 29.017 1.00 95.88 1014 THR A CA 1
ATOM 7802 C C . THR A 1 1014 ? 27.153 0.749 28.567 1.00 95.88 1014 THR A C 1
ATOM 7804 O O . THR A 1 1014 ? 26.910 -0.187 29.331 1.00 95.88 1014 THR A O 1
ATOM 7807 N N . VAL A 1 1015 ? 26.686 0.766 27.309 1.00 94.94 1015 VAL A N 1
ATOM 7808 C CA . VAL A 1 1015 ? 25.885 -0.338 26.725 1.00 94.94 1015 VAL A CA 1
ATOM 7809 C C . VAL A 1 1015 ? 26.551 -1.701 26.956 1.00 94.94 1015 VAL A C 1
ATOM 7811 O O . VAL A 1 1015 ? 25.875 -2.667 27.301 1.00 94.94 1015 VAL A O 1
ATOM 7814 N N . SER A 1 1016 ? 27.879 -1.776 26.833 1.00 93.44 1016 SER A N 1
ATOM 7815 C CA . SER A 1 1016 ? 28.664 -2.993 27.068 1.00 93.44 1016 SER A CA 1
ATOM 7816 C C . SER A 1 1016 ? 28.588 -3.490 28.516 1.00 93.44 1016 SER A C 1
ATOM 7818 O O . SER A 1 1016 ? 28.354 -4.676 28.733 1.00 93.44 1016 SER A O 1
ATOM 7820 N N . GLU A 1 1017 ? 28.729 -2.606 29.511 1.00 96.31 1017 GLU A N 1
ATOM 7821 C CA . GLU A 1 1017 ? 28.565 -2.969 30.929 1.00 96.31 1017 GLU A CA 1
ATOM 7822 C C . GLU A 1 1017 ? 27.126 -3.393 31.249 1.00 96.31 1017 GLU A C 1
ATOM 7824 O O . GLU A 1 1017 ? 26.916 -4.326 32.023 1.00 96.31 1017 GLU A O 1
ATOM 7829 N N . VAL A 1 1018 ? 26.131 -2.728 30.649 1.00 97.19 1018 VAL A N 1
ATOM 7830 C CA . VAL A 1 1018 ? 24.712 -3.071 30.823 1.00 97.19 1018 VAL A CA 1
ATOM 7831 C C . VAL A 1 1018 ? 24.414 -4.447 30.218 1.00 97.19 1018 VAL A C 1
ATOM 7833 O O . VAL A 1 1018 ? 23.834 -5.288 30.902 1.00 97.19 1018 VAL A O 1
ATOM 7836 N N . LYS A 1 1019 ? 24.883 -4.733 28.994 1.00 95.25 1019 LYS A N 1
ATOM 7837 C CA . LYS A 1 1019 ? 24.780 -6.063 28.365 1.00 95.25 1019 LYS A CA 1
ATOM 7838 C C . LYS A 1 1019 ? 25.494 -7.147 29.183 1.00 95.25 1019 LYS A C 1
ATOM 7840 O O . LYS A 1 1019 ? 24.959 -8.243 29.328 1.00 95.25 1019 LYS A O 1
ATOM 7845 N N . GLU A 1 1020 ? 26.653 -6.853 29.776 1.00 95.38 1020 GLU A N 1
ATOM 7846 C CA . GLU A 1 1020 ? 27.357 -7.805 30.649 1.00 95.38 1020 GLU A CA 1
ATOM 7847 C C . GLU A 1 1020 ? 26.584 -8.085 31.955 1.00 95.38 1020 GLU A C 1
ATOM 7849 O O . GLU A 1 1020 ? 26.505 -9.232 32.395 1.00 95.38 1020 GLU A O 1
ATOM 7854 N N . ALA A 1 1021 ? 25.989 -7.060 32.573 1.00 96.12 1021 ALA A N 1
ATOM 7855 C CA . ALA A 1 1021 ? 25.199 -7.195 33.799 1.00 96.12 1021 ALA A CA 1
ATOM 7856 C C . ALA A 1 1021 ? 23.845 -7.896 33.563 1.00 96.12 1021 ALA A C 1
ATOM 7858 O O . ALA A 1 1021 ? 23.430 -8.729 34.376 1.00 96.12 1021 ALA A O 1
ATOM 7859 N N . LEU A 1 1022 ? 23.195 -7.640 32.421 1.00 96.50 1022 LEU A N 1
ATOM 7860 C CA . LEU A 1 1022 ? 22.047 -8.413 31.936 1.00 96.50 1022 LEU A CA 1
ATOM 7861 C C . LEU A 1 1022 ? 22.419 -9.888 31.763 1.00 96.50 1022 LEU A C 1
ATOM 7863 O O . LEU A 1 1022 ? 21.794 -10.747 32.378 1.00 96.50 1022 LEU A O 1
ATOM 7867 N N . ALA A 1 1023 ? 23.489 -10.196 31.025 1.00 94.31 1023 ALA A N 1
ATOM 7868 C CA . ALA A 1 1023 ? 23.930 -11.573 30.792 1.00 94.31 1023 ALA A CA 1
ATOM 7869 C C . ALA A 1 1023 ? 24.288 -12.333 32.089 1.00 94.31 1023 ALA A C 1
ATOM 7871 O O . ALA A 1 1023 ? 24.209 -13.561 32.128 1.00 94.31 1023 ALA A O 1
ATOM 7872 N N . LYS A 1 1024 ? 24.652 -11.635 33.172 1.00 93.81 1024 LYS A N 1
ATOM 7873 C CA . LYS A 1 1024 ? 24.861 -12.220 34.513 1.00 93.81 1024 LYS A CA 1
ATOM 7874 C C . LYS A 1 1024 ? 23.577 -12.385 35.339 1.00 93.81 1024 LYS A C 1
ATOM 7876 O O . LYS A 1 1024 ? 23.616 -13.066 36.363 1.00 93.81 1024 LYS A O 1
ATOM 7881 N N . GLY A 1 1025 ? 22.461 -11.785 34.924 1.00 91.88 1025 GLY A N 1
ATOM 7882 C CA . GLY A 1 1025 ? 21.209 -11.746 35.685 1.00 91.88 1025 GLY A CA 1
ATOM 7883 C C . GLY A 1 1025 ? 21.247 -10.794 36.887 1.00 91.88 1025 GLY A C 1
ATOM 7884 O O . GLY A 1 1025 ? 20.619 -11.075 37.905 1.00 91.88 1025 GLY A O 1
ATOM 7885 N N . GLU A 1 1026 ? 22.011 -9.697 36.809 1.00 94.75 1026 GLU A N 1
ATOM 7886 C CA . GLU A 1 1026 ? 22.148 -8.724 37.910 1.00 94.75 1026 GLU A CA 1
ATOM 7887 C C . GLU A 1 1026 ? 20.967 -7.737 38.010 1.00 94.75 1026 GLU A C 1
ATOM 7889 O O . GLU A 1 1026 ? 20.777 -7.115 39.058 1.00 94.75 1026 GLU A O 1
ATOM 7894 N N . PHE A 1 1027 ? 20.155 -7.614 36.955 1.00 95.00 1027 PHE A N 1
ATOM 7895 C CA . PHE A 1 1027 ? 18.941 -6.791 36.914 1.00 95.00 1027 PHE A CA 1
ATOM 7896 C C . PHE A 1 1027 ? 17.718 -7.497 37.512 1.00 95.00 1027 PHE A C 1
ATOM 7898 O O . PHE A 1 1027 ? 17.525 -8.702 37.336 1.00 95.00 1027 PHE A O 1
ATOM 7905 N N . ARG A 1 1028 ? 16.834 -6.730 38.163 1.00 91.88 1028 ARG A N 1
ATOM 7906 C CA . ARG A 1 1028 ? 15.443 -7.142 38.414 1.00 91.88 1028 ARG A CA 1
ATOM 7907 C C . ARG A 1 1028 ? 14.779 -7.476 37.057 1.00 91.88 1028 ARG A C 1
ATOM 7909 O O . ARG A 1 1028 ? 14.957 -6.700 36.121 1.00 91.88 1028 ARG A O 1
ATOM 7916 N N . PRO A 1 1029 ? 13.993 -8.568 36.923 1.00 90.50 1029 PRO A N 1
ATOM 7917 C CA . PRO A 1 1029 ? 13.503 -9.032 35.616 1.00 90.50 1029 PRO A CA 1
ATOM 7918 C C . PRO A 1 1029 ? 12.729 -7.984 34.800 1.00 90.50 1029 PRO A C 1
ATOM 7920 O O . PRO A 1 1029 ? 13.037 -7.778 33.629 1.00 90.50 1029 PRO A O 1
ATOM 7923 N N . ALA A 1 1030 ? 11.800 -7.263 35.438 1.00 90.81 1030 ALA A N 1
ATOM 7924 C CA . ALA A 1 1030 ? 11.043 -6.167 34.819 1.00 90.81 1030 ALA A CA 1
ATOM 7925 C C . ALA A 1 1030 ? 11.958 -5.069 34.259 1.00 90.81 1030 ALA A C 1
ATOM 7927 O O . ALA A 1 1030 ? 11.819 -4.643 33.119 1.00 90.81 1030 ALA A O 1
ATOM 7928 N N . SER A 1 1031 ? 12.952 -4.662 35.039 1.00 94.56 1031 SER A N 1
ATOM 7929 C CA . SER A 1 1031 ? 13.937 -3.646 34.673 1.00 94.56 1031 SER A CA 1
ATOM 7930 C C . SER A 1 1031 ? 14.852 -4.124 33.544 1.00 94.56 1031 SER A C 1
ATOM 7932 O O . SER A 1 1031 ? 15.217 -3.346 32.671 1.00 94.56 1031 SER A O 1
ATOM 7934 N N . GLY A 1 1032 ? 15.170 -5.423 33.512 1.00 95.56 1032 GLY A N 1
ATOM 7935 C CA . GLY A 1 1032 ? 15.826 -6.055 32.369 1.00 95.56 1032 GLY A CA 1
ATOM 7936 C C . GLY A 1 1032 ? 14.999 -5.927 31.086 1.00 95.56 1032 GLY A C 1
ATOM 7937 O O . GLY A 1 1032 ? 15.556 -5.619 30.039 1.00 95.56 1032 GLY A O 1
ATOM 7938 N N . CYS A 1 1033 ? 13.674 -6.067 31.178 1.00 95.19 1033 CYS A N 1
ATOM 7939 C CA . CYS A 1 1033 ? 12.760 -5.870 30.051 1.00 95.19 1033 CYS A CA 1
ATOM 7940 C C . CYS A 1 1033 ? 12.727 -4.405 29.575 1.00 95.19 1033 CYS A C 1
ATOM 7942 O O . CYS A 1 1033 ? 12.813 -4.173 28.375 1.00 95.19 1033 CYS A O 1
ATOM 7944 N N . VAL A 1 1034 ? 12.721 -3.425 30.491 1.00 96.88 1034 VAL A N 1
ATOM 7945 C CA . VAL A 1 1034 ? 12.849 -1.985 30.157 1.00 96.88 1034 VAL A CA 1
ATOM 7946 C C . VAL A 1 1034 ? 14.163 -1.687 29.418 1.00 96.88 1034 VAL A C 1
ATOM 7948 O O . VAL A 1 1034 ? 14.190 -0.892 28.484 1.00 96.88 1034 VAL A O 1
ATOM 7951 N N . ILE A 1 1035 ? 15.266 -2.338 29.799 1.00 97.75 1035 ILE A N 1
ATOM 7952 C CA . ILE A 1 1035 ? 16.557 -2.173 29.113 1.00 97.75 1035 ILE A CA 1
ATOM 7953 C C . ILE A 1 1035 ? 16.567 -2.865 27.737 1.00 97.75 1035 ILE A C 1
ATOM 7955 O O . ILE A 1 1035 ? 17.193 -2.348 26.813 1.00 97.75 1035 ILE A O 1
ATOM 7959 N N . LEU A 1 1036 ? 15.887 -4.006 27.567 1.00 97.12 1036 LEU A N 1
ATOM 7960 C CA . LEU A 1 1036 ? 15.743 -4.650 26.253 1.00 97.12 1036 LEU A CA 1
ATOM 7961 C C . LEU A 1 1036 ? 14.884 -3.805 25.302 1.00 97.12 1036 LEU A C 1
ATOM 7963 O O . LEU A 1 1036 ? 15.285 -3.610 24.160 1.00 97.12 1036 LEU A O 1
ATOM 7967 N N . ASP A 1 1037 ? 13.777 -3.242 25.787 1.00 97.31 1037 ASP A N 1
ATOM 7968 C CA . ASP A 1 1037 ? 12.955 -2.253 25.075 1.00 97.31 1037 ASP A CA 1
ATOM 7969 C C . ASP A 1 1037 ? 13.777 -1.014 24.661 1.00 97.31 1037 ASP A C 1
ATOM 7971 O O . ASP A 1 1037 ? 13.807 -0.654 23.483 1.00 97.31 1037 ASP A O 1
ATOM 7975 N N . PHE A 1 1038 ? 14.553 -0.429 25.582 1.00 97.06 1038 PHE A N 1
ATOM 7976 C CA . PHE A 1 1038 ? 15.504 0.643 25.257 1.00 97.06 1038 PHE A CA 1
ATOM 7977 C C . PHE A 1 1038 ? 16.507 0.210 24.180 1.00 97.06 1038 PHE A C 1
ATOM 7979 O O . PHE A 1 1038 ? 16.775 0.961 23.245 1.00 97.06 1038 PHE A O 1
ATOM 7986 N N . PHE A 1 1039 ? 17.064 -1.003 24.266 1.00 97.50 1039 PHE A N 1
ATOM 7987 C CA . PHE A 1 1039 ? 17.991 -1.482 23.243 1.00 97.50 1039 PHE A CA 1
ATOM 7988 C C . PHE A 1 1039 ? 17.324 -1.679 21.878 1.00 97.50 1039 PHE A C 1
ATOM 7990 O O . PHE A 1 1039 ? 17.980 -1.404 20.878 1.00 97.50 1039 PHE A O 1
ATOM 7997 N N . ILE A 1 1040 ? 16.062 -2.107 21.813 1.00 96.31 1040 ILE A N 1
ATOM 7998 C CA . ILE A 1 1040 ? 15.303 -2.198 20.556 1.00 96.31 1040 ILE A CA 1
ATOM 7999 C C . ILE A 1 1040 ? 15.115 -0.795 19.969 1.00 96.31 1040 ILE A C 1
ATOM 8001 O O . ILE A 1 1040 ? 15.581 -0.513 18.866 1.00 96.31 1040 ILE A O 1
ATOM 8005 N N . ARG A 1 1041 ? 14.521 0.125 20.738 1.00 95.38 1041 ARG A N 1
ATOM 8006 C CA . ARG A 1 1041 ? 14.171 1.478 20.270 1.00 95.38 1041 ARG A CA 1
ATOM 8007 C C . ARG A 1 1041 ? 15.379 2.380 19.976 1.00 95.38 1041 ARG A C 1
ATOM 8009 O O . ARG A 1 1041 ? 15.235 3.353 19.246 1.00 95.38 1041 ARG A O 1
ATOM 8016 N N . HIS A 1 1042 ? 16.566 2.057 20.500 1.00 93.19 1042 HIS A N 1
ATOM 8017 C CA . HIS A 1 1042 ? 17.837 2.734 20.180 1.00 93.19 1042 HIS A CA 1
ATOM 8018 C C . HIS A 1 1042 ? 18.733 1.944 19.202 1.00 93.19 1042 HIS A C 1
ATOM 8020 O O . HIS A 1 1042 ? 19.906 2.282 19.044 1.00 93.19 1042 HIS A O 1
ATOM 8026 N N . GLY A 1 1043 ? 18.234 0.879 18.559 1.00 89.56 1043 GLY A N 1
ATOM 8027 C CA . GLY A 1 1043 ? 18.984 0.105 17.551 1.00 89.56 1043 GLY A CA 1
ATOM 8028 C C . GLY A 1 1043 ? 20.189 -0.683 18.094 1.00 89.56 1043 GLY A C 1
ATOM 8029 O O . GLY A 1 1043 ? 21.070 -1.099 17.345 1.00 89.56 1043 GLY A O 1
ATOM 8030 N N . LEU A 1 1044 ? 20.251 -0.889 19.411 1.00 91.50 1044 LEU A N 1
ATOM 8031 C CA . LEU A 1 1044 ? 21.299 -1.635 20.114 1.00 91.50 1044 LEU A CA 1
ATOM 8032 C C . LEU A 1 1044 ? 20.983 -3.139 20.216 1.00 91.50 1044 LEU A C 1
ATOM 8034 O O . LEU A 1 1044 ? 21.880 -3.923 20.535 1.00 91.50 1044 LEU A O 1
ATOM 8038 N N . LEU A 1 1045 ? 19.737 -3.540 19.967 1.00 91.81 1045 LEU A N 1
ATOM 8039 C CA . LEU A 1 1045 ? 19.261 -4.911 19.773 1.00 91.81 1045 LEU A CA 1
ATOM 8040 C C . LEU A 1 1045 ? 18.430 -4.907 18.485 1.00 91.81 1045 LEU A C 1
ATOM 8042 O O . LEU A 1 1045 ? 17.521 -4.094 18.368 1.00 91.81 1045 LEU A O 1
ATOM 8046 N N . THR A 1 1046 ? 18.754 -5.761 17.515 1.00 88.19 1046 THR A N 1
ATOM 8047 C CA . THR A 1 1046 ? 18.103 -5.772 16.189 1.00 88.19 1046 THR A CA 1
ATOM 8048 C C . THR A 1 1046 ? 17.961 -7.202 15.666 1.00 88.19 1046 THR A C 1
ATOM 8050 O O . THR A 1 1046 ? 18.618 -8.118 16.169 1.00 88.19 1046 THR A O 1
ATOM 8053 N N . PHE A 1 1047 ? 17.132 -7.403 14.639 1.00 74.50 1047 PHE A N 1
ATOM 8054 C CA . PHE A 1 1047 ? 16.860 -8.716 14.041 1.00 74.50 1047 PHE A CA 1
ATOM 8055 C C . PHE A 1 1047 ? 18.103 -9.396 13.432 1.00 74.50 1047 PHE A C 1
ATOM 8057 O O . PHE A 1 1047 ? 18.154 -10.620 13.301 1.00 74.50 1047 PHE A O 1
ATOM 8064 N N . GLU A 1 1048 ? 19.135 -8.623 13.096 1.00 85.44 1048 GLU A N 1
ATOM 8065 C CA . GLU A 1 1048 ? 20.416 -9.112 12.578 1.00 85.44 1048 GLU A CA 1
ATOM 8066 C C . GLU A 1 1048 ? 21.353 -9.585 13.699 1.00 85.44 1048 GLU A C 1
ATOM 8068 O O . GLU A 1 1048 ? 22.243 -10.400 13.446 1.00 85.44 1048 GLU A O 1
ATOM 8073 N N . ASN A 1 1049 ? 21.188 -9.067 14.927 1.00 85.94 1049 ASN A N 1
ATOM 8074 C CA . ASN A 1 1049 ? 22.115 -9.299 16.042 1.00 85.94 1049 ASN A CA 1
ATOM 8075 C C . ASN A 1 1049 ? 21.548 -10.125 17.210 1.00 85.94 1049 ASN A C 1
ATOM 8077 O O . ASN A 1 1049 ? 22.330 -10.623 18.023 1.00 85.94 1049 ASN A O 1
ATOM 8081 N N . GLU A 1 1050 ? 20.232 -10.333 17.262 1.00 92.94 1050 GLU A N 1
ATOM 8082 C CA . GLU A 1 1050 ? 19.551 -11.138 18.278 1.00 92.94 1050 GLU A CA 1
ATOM 8083 C C . GLU A 1 1050 ? 18.690 -12.235 17.613 1.00 92.94 1050 GLU A C 1
ATOM 8085 O O . GLU A 1 1050 ? 17.676 -11.916 16.991 1.00 92.94 1050 GLU A O 1
ATOM 8090 N N . PRO A 1 1051 ? 19.055 -13.532 17.714 1.00 83.25 1051 PRO A N 1
ATOM 8091 C CA . PRO A 1 1051 ? 18.299 -14.613 17.075 1.00 83.25 1051 PRO A CA 1
ATOM 8092 C C . PRO A 1 1051 ? 16.854 -14.738 17.578 1.00 83.25 1051 PRO A C 1
ATOM 8094 O O . PRO A 1 1051 ? 15.990 -15.155 16.809 1.00 83.25 1051 PRO A O 1
ATOM 8097 N N . ASP A 1 1052 ? 16.581 -14.357 18.829 1.00 91.50 1052 ASP A N 1
ATOM 8098 C CA . ASP A 1 1052 ? 15.253 -14.459 19.439 1.00 91.50 1052 ASP A CA 1
ATOM 8099 C C . ASP A 1 1052 ? 14.442 -13.140 19.316 1.00 91.50 1052 ASP A C 1
ATOM 8101 O O . ASP A 1 1052 ? 13.404 -12.983 19.961 1.00 91.50 1052 ASP A O 1
ATOM 8105 N N . TYR A 1 1053 ? 14.890 -12.175 18.492 1.00 88.50 1053 TYR A N 1
ATOM 8106 C CA . TYR A 1 1053 ? 14.399 -10.780 18.456 1.00 88.50 1053 TYR A CA 1
ATOM 8107 C C . TYR A 1 1053 ? 12.877 -10.641 18.325 1.00 88.50 1053 TYR A C 1
ATOM 8109 O O . TYR A 1 1053 ? 12.269 -9.850 19.043 1.00 88.50 1053 TYR A O 1
ATOM 8117 N N . VAL A 1 1054 ? 12.247 -11.423 17.441 1.00 85.44 1054 VAL A N 1
ATOM 8118 C CA . VAL A 1 1054 ? 10.793 -11.359 17.201 1.00 85.44 1054 VAL A CA 1
ATOM 8119 C C . VAL A 1 1054 ? 10.002 -11.867 18.412 1.00 85.44 1054 VAL A C 1
ATOM 8121 O O . VAL A 1 1054 ? 8.976 -11.284 18.764 1.00 85.44 1054 VAL A O 1
ATOM 8124 N N . GLU A 1 1055 ? 10.485 -12.909 19.099 1.00 91.38 1055 GLU A N 1
ATOM 8125 C CA . GLU A 1 1055 ? 9.868 -13.370 20.350 1.00 91.38 1055 GLU A CA 1
ATOM 8126 C C . GLU A 1 1055 ? 10.108 -12.360 21.482 1.00 91.38 1055 GLU A C 1
ATOM 8128 O O . GLU A 1 1055 ? 9.196 -12.093 22.262 1.00 91.38 1055 GLU A O 1
ATOM 8133 N N . ILE A 1 1056 ? 11.298 -11.749 21.545 1.00 93.00 1056 ILE A N 1
ATOM 8134 C CA . ILE A 1 1056 ? 11.619 -10.733 22.554 1.00 93.00 1056 ILE A CA 1
ATOM 8135 C C . ILE A 1 1056 ? 10.729 -9.497 22.392 1.00 93.00 1056 ILE A C 1
ATOM 8137 O O . ILE A 1 1056 ? 10.046 -9.122 23.340 1.00 93.00 1056 ILE A O 1
ATOM 8141 N N . SER A 1 1057 ? 10.684 -8.906 21.196 1.00 92.19 1057 SER A N 1
ATOM 8142 C CA . SER A 1 1057 ? 9.861 -7.730 20.892 1.00 92.19 1057 SER A CA 1
ATOM 8143 C C . SER A 1 1057 ? 8.375 -7.992 21.179 1.00 92.19 1057 SER A C 1
ATOM 8145 O O . SER A 1 1057 ? 7.756 -7.284 21.972 1.00 92.19 1057 SER A O 1
ATOM 8147 N N . SER A 1 1058 ? 7.809 -9.083 20.650 1.00 90.75 1058 SER A N 1
ATOM 8148 C CA . SER A 1 1058 ? 6.382 -9.387 20.847 1.00 90.75 1058 SER A CA 1
ATOM 8149 C C . SER A 1 1058 ? 5.995 -9.686 22.303 1.00 90.75 1058 SER A C 1
ATOM 8151 O O . SER A 1 1058 ? 4.901 -9.317 22.731 1.00 90.75 1058 SER A O 1
ATOM 8153 N N . ARG A 1 1059 ? 6.875 -10.308 23.102 1.00 91.88 1059 ARG A N 1
ATOM 8154 C CA . ARG A 1 1059 ? 6.615 -10.582 24.530 1.00 91.88 1059 ARG A CA 1
ATOM 8155 C C . ARG A 1 1059 ? 6.935 -9.410 25.464 1.00 91.88 1059 ARG A C 1
ATOM 8157 O O . ARG A 1 1059 ? 6.513 -9.457 26.617 1.00 91.88 1059 ARG A O 1
ATOM 8164 N N . LEU A 1 1060 ? 7.613 -8.360 24.990 1.00 93.81 1060 LEU A N 1
ATOM 8165 C CA . LEU A 1 1060 ? 7.706 -7.077 25.702 1.00 93.81 1060 LEU A CA 1
ATOM 8166 C C . LEU A 1 1060 ? 6.391 -6.282 25.640 1.00 93.81 1060 LEU A C 1
ATOM 8168 O O . LEU A 1 1060 ? 6.136 -5.472 26.526 1.00 93.81 1060 LEU A O 1
ATOM 8172 N N . HIS A 1 1061 ? 5.530 -6.546 24.653 1.00 93.88 1061 HIS A N 1
ATOM 8173 C CA . HIS A 1 1061 ? 4.217 -5.908 24.491 1.00 93.88 1061 HIS A CA 1
ATOM 8174 C C . HIS A 1 1061 ? 3.087 -6.951 24.569 1.00 93.88 1061 HIS A C 1
ATOM 8176 O O . HIS A 1 1061 ? 2.192 -7.018 23.722 1.00 93.88 1061 HIS A O 1
ATOM 8182 N N . ARG A 1 1062 ? 3.141 -7.828 25.581 1.00 91.06 1062 ARG A N 1
ATOM 8183 C CA . ARG A 1 1062 ? 2.213 -8.954 25.720 1.00 91.06 1062 ARG A CA 1
ATOM 8184 C C . ARG A 1 1062 ? 0.778 -8.475 25.949 1.00 91.06 1062 ARG A C 1
ATOM 8186 O O . ARG A 1 1062 ? 0.463 -7.913 26.999 1.00 91.06 1062 ARG A O 1
ATOM 8193 N N . VAL A 1 1063 ? -0.106 -8.786 25.003 1.00 87.75 1063 VAL A N 1
ATOM 8194 C CA . VAL A 1 1063 ? -1.561 -8.607 25.134 1.00 87.75 1063 VAL A CA 1
ATOM 8195 C C . VAL A 1 1063 ? -2.108 -9.534 26.227 1.00 87.75 1063 VAL A C 1
ATOM 8197 O O . VAL A 1 1063 ? -1.767 -10.721 26.287 1.00 87.75 1063 VAL A O 1
ATOM 8200 N N . PHE A 1 1064 ? -2.975 -9.010 27.096 1.00 87.19 1064 PHE A N 1
ATOM 8201 C CA . PHE A 1 1064 ? -3.600 -9.783 28.169 1.00 87.19 1064 PHE A CA 1
ATOM 8202 C C . PHE A 1 1064 ? -4.973 -10.338 27.760 1.00 87.19 1064 PHE A C 1
ATOM 8204 O O . PHE A 1 1064 ? -5.817 -9.621 27.236 1.00 87.19 1064 PHE A O 1
ATOM 8211 N N . ASP A 1 1065 ? -5.251 -11.592 28.126 1.00 86.69 1065 ASP A N 1
ATOM 8212 C CA . ASP A 1 1065 ? -6.603 -12.183 28.143 1.00 86.69 1065 ASP A CA 1
ATOM 8213 C C . ASP A 1 1065 ? -7.388 -11.696 29.387 1.00 86.69 1065 ASP A C 1
ATOM 8215 O O . ASP A 1 1065 ? -7.870 -12.483 30.210 1.00 86.69 1065 ASP A O 1
ATOM 8219 N N . LEU A 1 1066 ? -7.402 -10.370 29.585 1.00 89.88 1066 LEU A N 1
ATOM 8220 C CA . LEU A 1 1066 ? -7.952 -9.659 30.739 1.00 89.88 1066 LEU A CA 1
ATOM 8221 C C . LEU A 1 1066 ? -8.565 -8.312 30.326 1.00 89.88 1066 LEU A C 1
ATOM 8223 O O . LEU A 1 1066 ? -8.100 -7.658 29.401 1.00 89.88 1066 LEU A O 1
ATOM 8227 N N . GLN A 1 1067 ? -9.591 -7.880 31.056 1.00 87.31 1067 GLN A N 1
ATOM 8228 C CA . GLN A 1 1067 ? -10.260 -6.595 30.871 1.00 87.31 1067 GLN A CA 1
ATOM 8229 C C . GLN A 1 1067 ? -9.491 -5.488 31.610 1.00 87.31 1067 GLN A C 1
ATOM 8231 O O . GLN A 1 1067 ? -9.325 -5.564 32.828 1.00 87.31 1067 GLN A O 1
ATOM 8236 N N . THR A 1 1068 ? -9.001 -4.488 30.872 1.00 86.62 1068 THR A N 1
ATOM 8237 C CA . THR A 1 1068 ? -8.227 -3.351 31.400 1.00 86.62 1068 THR A CA 1
ATOM 8238 C C . THR A 1 1068 ? -8.355 -2.105 30.501 1.00 86.62 1068 THR A C 1
ATOM 8240 O O . THR A 1 1068 ? -9.199 -2.120 29.606 1.00 86.62 1068 THR A O 1
ATOM 8243 N N . ALA A 1 1069 ? -7.593 -1.044 30.803 1.00 74.88 1069 ALA A N 1
ATOM 8244 C CA . ALA A 1 1069 ? -7.596 0.281 30.154 1.00 74.88 1069 ALA A CA 1
ATOM 8245 C C . ALA A 1 1069 ? -6.973 0.329 28.746 1.00 74.88 1069 ALA A C 1
ATOM 8247 O O . ALA A 1 1069 ? -6.117 -0.529 28.450 1.00 74.88 1069 ALA A O 1
#

Foldseek 3Di:
DDDDDDDDDPPDPPDPPPPDDPFAFAAAFPAFFQWDWAALDPAKIKIFTFPALPDDLQKWKWKWKDWAPDDIDTDDPDTHNFFRMDMDRHHPLQTKIKMWMWIADPNRTDDITDIDIDGRNHDRAQWDKAFEDQDADWQAKAWWAQPQPRAIWIWTWHPDQQIKIWTAGPRHHTQFMKGQFNQQNQQAQAFGGQRHAPHNLFHQWFWDPQLLPNHIWIWGKHFFGIAFRVGDTDDPDPDRLWIWTWTARSRRRHTQEIDTDPCVVCVQHHWGWWWFWWFLVLYGIKIWIWTWHAHPPPRDIWIKIWIWGDNSHYIDTLDMDTCPVPQAAAELWWFWADFDPPNHTWIDGQFFIAHSSRHTQDGCVVVQDHYAHDKDWACQPQPDDTIKMKDADAQRPQQWGIFIGRRNNSHTPDTDGDPDGGHQHFKAWWAAALVDPGIWIDTQQAIASRPVGDHLDPPRQLHAHRQEWWFAAQAQGTWDQFLQWTFHAPSVDTDGHVDTDTPDGNVVVQFDSPDGAFNFWFQNRGYATMWTWTAGPSRRMIITRHYSHHYSHHAGHCCLQRSQVRLRGMRRPDYYGYHRHDGYPPGDHDDSRSHDSDDDFPFDDDPVRDGDGDDDDCDPDDDPVVVVVVVVVPPPDDDDPPDDDDDFDQDPKWFDQPDDFDKDALQPAPDDNRGGIDGDGDQQWIKTADNVGGIGTRDGDPVRNPDDDDDDDDDPDDPDDDDDDDDDDDDDDDDDDDDDDDDDDDDDDDDDDDDDDDDDDDDPDDQQFDALVRLLCQFFPDADPDDWAFEEEPPDDAGQFIADPLLLVQQPDDPQWDQDPVNRYIYRHDDAAVRSQVRQVVSLVVCCVVVSWQLSVDFDPFWFFRAFPVRDGRYTHGPSCCLRRGGEFEKEAEWEWEADPVGIWTWWFAFDQPDLALHRFIFHQFIGTATVPRDHLNRVLVRCCAAWVDHSVLCVVFKDWDAKFWHWHWDDVRNRIDGRGIHIYIYGYMYGYDDPPDDTAHNYNGTDGIDTGDPVRLVVCNRSVRHDSVRSLSVVSVCVVRVVDDVVHRVCVVVSVDNRRDDDSHGGD